Protein AF-A0A847G402-F1 (afdb_monomer_lite)

Secondary structure (DSSP, 8-state):
--STTTTPPPGGGGGGGTS----SSGGG-----HHHHHHHHHHHHH-TT-HHHHHHHHHHHHHHHHHTGGGSTTHHHHTTSTTGGG---GGGHHHHHHHHHHHHHHHHHHHHHHS-GGGHHHHHHHHHHHHHHHHHHHHHHHHH-GGGHHHHHHHHHHHHHHHHHHHHHHTTSS-HHHHHHHHHHHHHHHHHHHHHHH-----HHHHS-TTHHHHHHHHTT-SSSEEEESS--S-HHHHHHTT-EES-EE-SS--HHHHHHHHHHHT----S--SEES--SSS-HHHHTTT----HHHHHTTTEEEEEESS----TTEEEEEEETTEEEEEETT---SEEEESSTT---S--EE-S-EEE-SSEEEEEEEEEEEEEEEEE--TTEEEEETTEEEPEEEETTTEEEEEEEEEEEEEEEEE--HHHHHHHHHHHHHHHHHHHHHS-TTTHHHHHHHHHHHHHHHHHHHHHHHH--SSEEE-S-SS-HHHHHHHHHHHHHHHTT--SB--TT--S----BS-SHHHHHHHTT--SSSHHHHHHHHHHHHHHHHHHHHHHHHHHHHTTT---HHHHHHHHHHHHH---SHHHHHHHSPP-SS----HHHH-TTT-SHHHHHH-HHHHHHHHHHHHHHHHHHHHHTT---HHHHHHHHHHHHHHHHH-HHHHHHHHHHHHHHHHHHHHHSGGGTTT-HHHHHHHHHHHHHHHHHHHHHHHHHHHH-HHHHHHHHH---PPPPHHHHHHHHHHHHHHHHHHHHHHHHTT-GGGGHHHHHHHHHHHHTTSSSTTGGGGGTTHHHHHHHHHHHHHHH---HHHHHHHHHHHHHTTHHHHHHHHHHHHHTTS--TTTEEEHHHHHHHHHHHHHS-TT-EEE--HHHHHHGGGTSS-EESS-STTTSTTHHHHHHHHHHHHSTT--HHHHHHHHHHHTEEEEEE-HHHHTT--TT----SSEEEEEE-SS-EEEEEPTTS--

pLDDT: mean 87.65, std 8.85, range [32.0, 98.06]

Structure (mmCIF, N/CA/C/O backbone):
data_AF-A0A847G402-F1
#
_entry.id   AF-A0A847G402-F1
#
loop_
_atom_site.group_PDB
_atom_site.id
_atom_site.type_symbol
_atom_site.label_atom_id
_atom_site.label_alt_id
_atom_site.label_comp_id
_atom_site.label_asym_id
_atom_site.label_entity_id
_atom_site.label_seq_id
_atom_site.pdbx_PDB_ins_code
_atom_site.Cartn_x
_atom_site.Cartn_y
_atom_site.Cartn_z
_atom_site.occupancy
_atom_site.B_iso_or_equiv
_atom_site.auth_seq_id
_atom_site.auth_comp_id
_atom_site.auth_asym_id
_atom_site.auth_atom_id
_atom_site.pdbx_PDB_model_num
ATOM 1 N N . ALA A 1 1 ? -19.407 -28.707 -26.448 1.00 44.25 1 ALA A N 1
ATOM 2 C CA . ALA A 1 1 ? -20.026 -29.651 -25.492 1.00 44.25 1 ALA A CA 1
ATOM 3 C C . ALA A 1 1 ? -19.047 -30.696 -24.950 1.00 44.25 1 ALA A C 1
ATOM 5 O O . ALA A 1 1 ? -19.172 -30.988 -23.779 1.00 44.25 1 ALA A O 1
ATOM 6 N N . LYS A 1 2 ? -18.091 -31.251 -25.727 1.00 52.69 2 LYS A N 1
ATOM 7 C CA . LYS A 1 2 ? -17.103 -32.219 -25.188 1.00 52.69 2 LYS A CA 1
ATOM 8 C C . LYS A 1 2 ? -16.140 -31.628 -24.139 1.00 52.69 2 LYS A C 1
ATOM 10 O O . LYS A 1 2 ? -15.782 -32.338 -23.212 1.00 52.69 2 LYS A O 1
ATOM 15 N N . ASP A 1 3 ? -15.766 -30.349 -24.250 1.00 63.72 3 ASP A N 1
ATOM 16 C CA . ASP A 1 3 ? -14.927 -29.686 -23.233 1.00 63.72 3 ASP A CA 1
ATOM 17 C C . ASP A 1 3 ? -15.704 -29.225 -21.997 1.00 63.72 3 ASP A C 1
ATOM 19 O O . ASP A 1 3 ? -15.186 -29.236 -20.884 1.00 63.72 3 ASP A O 1
ATOM 23 N N . SER A 1 4 ? -16.955 -28.809 -22.182 1.00 67.94 4 SER A N 1
ATOM 24 C CA . SER A 1 4 ? -17.867 -28.452 -21.100 1.00 67.94 4 SER A CA 1
ATOM 25 C C . SER A 1 4 ? -18.228 -29.748 -20.364 1.00 67.94 4 SER A C 1
ATOM 27 O O . SER A 1 4 ? -18.902 -30.586 -20.949 1.00 67.94 4 SER A O 1
ATOM 29 N N . LEU A 1 5 ? -17.799 -29.924 -19.110 1.00 84.38 5 LEU A N 1
ATOM 30 C CA . LEU A 1 5 ? -17.843 -31.181 -18.329 1.00 84.38 5 LEU A CA 1
ATOM 31 C C . LEU A 1 5 ? -16.607 -32.102 -18.442 1.00 84.38 5 LEU A C 1
ATOM 33 O O . LEU A 1 5 ? -16.636 -33.221 -17.919 1.00 84.38 5 LEU A O 1
ATOM 37 N N . TYR A 1 6 ? -15.503 -31.645 -19.040 1.00 83.50 6 TYR A N 1
ATOM 38 C CA . TYR A 1 6 ? -14.222 -32.360 -18.982 1.00 83.50 6 TYR A CA 1
ATOM 39 C C . TYR A 1 6 ? -13.774 -32.590 -17.524 1.00 83.50 6 TYR A C 1
ATOM 41 O O . TYR A 1 6 ? -14.014 -31.758 -16.650 1.00 83.50 6 TYR A O 1
ATOM 49 N N . LEU A 1 7 ? -13.134 -33.734 -17.246 1.00 86.94 7 LEU A N 1
ATOM 50 C CA . LEU A 1 7 ? -12.736 -34.154 -15.890 1.00 86.94 7 LEU A CA 1
ATOM 51 C C . LEU A 1 7 ? -13.892 -34.166 -14.872 1.00 86.94 7 LEU A C 1
ATOM 53 O O . LEU A 1 7 ? -13.691 -33.879 -13.692 1.00 86.94 7 LEU A O 1
ATOM 57 N N . SER A 1 8 ? -15.099 -34.535 -15.311 1.00 91.75 8 SER A N 1
ATOM 58 C CA . SER A 1 8 ? -16.213 -34.869 -14.413 1.00 91.75 8 SER A CA 1
ATOM 59 C C . SER A 1 8 ? -15.773 -35.873 -13.345 1.00 91.75 8 SER A C 1
ATOM 61 O O . SER A 1 8 ? -15.048 -36.816 -13.656 1.00 91.75 8 SER A O 1
ATOM 63 N N . LEU A 1 9 ? -16.207 -35.685 -12.095 1.00 91.62 9 LEU A N 1
ATOM 64 C CA . LEU A 1 9 ? -15.838 -36.567 -10.991 1.00 91.62 9 LEU A CA 1
ATOM 65 C C . LEU A 1 9 ? -16.437 -37.965 -11.226 1.00 91.62 9 LEU A C 1
ATOM 67 O O . LEU A 1 9 ? -17.665 -38.105 -11.223 1.00 91.62 9 LEU A O 1
ATOM 71 N N . PRO A 1 10 ? -15.613 -39.013 -11.393 1.00 91.56 10 PRO A N 1
ATOM 72 C CA . PRO A 1 10 ? -16.120 -40.367 -11.537 1.00 91.56 10 PRO A CA 1
ATOM 73 C C . PRO A 1 10 ? -16.803 -40.817 -10.236 1.00 91.56 10 PRO A C 1
ATOM 75 O O . PRO A 1 10 ? -16.238 -40.598 -9.162 1.00 91.56 10 PRO A O 1
ATOM 78 N N . PRO A 1 11 ? -17.951 -41.520 -10.282 1.00 90.75 11 PRO A N 1
ATOM 79 C CA . PRO A 1 11 ? -18.637 -41.981 -9.071 1.00 90.75 11 PRO A CA 1
ATOM 80 C C . PRO A 1 11 ? -17.763 -42.835 -8.141 1.00 90.75 11 PRO A C 1
ATOM 82 O O . PRO A 1 11 ? -17.925 -42.784 -6.926 1.00 90.75 11 PRO A O 1
ATOM 85 N N . VAL A 1 12 ? -16.793 -43.578 -8.688 1.00 86.31 12 VAL A N 1
ATOM 86 C CA . VAL A 1 12 ? -15.831 -44.350 -7.884 1.00 86.31 12 VAL A CA 1
ATOM 87 C C . VAL A 1 12 ? -14.974 -43.455 -6.981 1.00 86.31 12 VAL A C 1
ATOM 89 O O . VAL A 1 12 ? -14.647 -43.858 -5.874 1.00 86.31 12 VAL A O 1
ATOM 92 N N . GLN A 1 13 ? -14.684 -42.212 -7.384 1.00 88.00 13 GLN A N 1
ATOM 93 C CA . GLN A 1 13 ? -13.901 -41.270 -6.575 1.00 88.00 13 GLN A CA 1
ATOM 94 C C . GLN A 1 13 ? -14.666 -40.759 -5.343 1.00 88.00 13 GLN A C 1
ATOM 96 O O . GLN A 1 13 ? -14.062 -40.153 -4.463 1.00 88.00 13 GLN A O 1
ATOM 101 N N . LEU A 1 14 ? -15.968 -41.053 -5.205 1.00 87.56 14 LEU A N 1
ATOM 102 C CA . LEU A 1 14 ? -16.725 -40.765 -3.980 1.00 87.56 14 LEU A CA 1
ATOM 103 C C . LEU A 1 14 ? -16.216 -41.552 -2.769 1.00 87.56 14 LEU A C 1
ATOM 105 O O . LEU A 1 14 ? -16.389 -41.098 -1.637 1.00 87.56 14 LEU A O 1
ATOM 109 N N . THR A 1 15 ? -15.529 -42.681 -2.982 1.00 83.38 15 THR A N 1
ATOM 110 C CA . THR A 1 15 ? -14.813 -43.372 -1.897 1.00 83.38 15 THR A CA 1
ATOM 111 C C . THR A 1 15 ? -13.717 -42.494 -1.288 1.00 83.38 15 THR A C 1
ATOM 113 O O . THR A 1 15 ? -13.354 -42.705 -0.132 1.00 83.38 15 THR A O 1
ATOM 116 N N . GLY A 1 16 ? -13.257 -41.477 -2.031 1.00 84.25 16 GLY A N 1
ATOM 117 C CA . GLY A 1 16 ? -12.351 -40.415 -1.596 1.00 84.25 16 GLY A CA 1
ATOM 118 C C . GLY A 1 16 ? -12.737 -39.789 -0.259 1.00 84.25 16 GLY A C 1
ATOM 119 O O . GLY A 1 16 ? -11.865 -39.504 0.555 1.00 84.25 16 GLY A O 1
ATOM 120 N N . LEU A 1 17 ? -14.045 -39.659 0.010 1.00 85.88 17 LEU A N 1
ATOM 121 C CA . LEU A 1 17 ? -14.584 -39.055 1.237 1.00 85.88 17 LEU A CA 1
ATOM 122 C C . LEU A 1 17 ? -14.123 -39.761 2.516 1.00 85.88 17 LEU A C 1
ATOM 124 O O . LEU A 1 17 ? -14.142 -39.172 3.596 1.00 85.88 17 LEU A O 1
ATOM 128 N N . VAL A 1 18 ? -13.760 -41.035 2.390 1.00 84.12 18 VAL A N 1
ATOM 129 C CA . VAL A 1 18 ? -13.447 -41.933 3.500 1.00 84.12 18 VAL A CA 1
ATOM 130 C C . VAL A 1 18 ? -12.043 -42.519 3.365 1.00 84.12 18 VAL A C 1
ATOM 132 O O . VAL A 1 18 ? -11.396 -42.805 4.370 1.00 84.12 18 VAL A O 1
ATOM 135 N N . ILE A 1 19 ? -11.568 -42.700 2.135 1.00 80.75 19 ILE A N 1
ATOM 136 C CA . ILE A 1 19 ? -10.242 -43.215 1.812 1.00 80.75 19 ILE A CA 1
ATOM 137 C C . ILE A 1 19 ? -9.560 -42.145 0.971 1.00 80.75 19 ILE A C 1
ATOM 139 O O . ILE A 1 19 ? -9.946 -41.994 -0.187 1.00 80.75 19 ILE A O 1
ATOM 143 N N . PRO A 1 20 ? -8.559 -41.425 1.496 1.00 74.62 20 PRO A N 1
ATOM 144 C CA . PRO A 1 20 ? -7.840 -40.447 0.697 1.00 74.62 20 PRO A CA 1
ATOM 145 C C . PRO A 1 20 ? -7.142 -41.168 -0.461 1.00 74.62 20 PRO A C 1
ATOM 147 O O . PRO A 1 20 ? -6.164 -41.890 -0.297 1.00 74.62 20 PRO A O 1
ATOM 150 N N . GLY A 1 21 ? -7.731 -41.074 -1.648 1.00 67.25 21 GLY A N 1
ATOM 151 C CA . GLY A 1 21 ? -7.204 -41.723 -2.838 1.00 67.25 21 GLY A CA 1
ATOM 152 C C . GLY A 1 21 ? -5.965 -40.997 -3.351 1.00 67.25 21 GLY A C 1
ATOM 153 O O . GLY A 1 21 ? -5.748 -39.827 -3.052 1.00 67.25 21 GLY A O 1
ATOM 154 N N . HIS A 1 22 ? -5.196 -41.677 -4.199 1.00 63.72 22 HIS A N 1
ATOM 155 C CA . HIS A 1 22 ? -4.295 -41.010 -5.134 1.00 63.72 22 HIS A CA 1
ATOM 156 C C . HIS A 1 22 ? -5.000 -41.005 -6.495 1.00 63.72 22 HIS A C 1
ATOM 158 O O . HIS A 1 22 ? -4.812 -41.944 -7.276 1.00 63.72 22 HIS A O 1
ATOM 164 N N . PRO A 1 23 ? -5.921 -40.055 -6.752 1.00 63.78 23 PRO A N 1
ATOM 165 C CA . PRO A 1 23 ? -6.570 -39.982 -8.049 1.00 63.78 23 PRO A CA 1
ATOM 166 C C . PRO A 1 23 ? -5.515 -39.768 -9.141 1.00 63.78 23 PRO A C 1
ATOM 168 O O . PRO A 1 23 ? -4.435 -39.232 -8.891 1.00 63.78 23 PRO A O 1
ATOM 171 N N . SER A 1 24 ? -5.835 -40.169 -10.369 1.00 68.19 24 SER A N 1
ATOM 172 C CA . SER A 1 24 ? -4.986 -39.932 -11.545 1.00 68.19 24 SER A CA 1
ATOM 173 C C . SER A 1 24 ? -4.852 -38.446 -11.905 1.00 68.19 24 SER A C 1
ATOM 175 O O . SER A 1 24 ? -4.074 -38.097 -12.784 1.00 68.19 24 SER A O 1
ATOM 177 N N . THR A 1 25 ? -5.619 -37.571 -11.250 1.00 80.75 25 THR A N 1
ATOM 178 C CA . THR A 1 25 ? -5.597 -36.117 -11.421 1.00 80.75 25 THR A CA 1
ATOM 179 C C . THR A 1 25 ? -5.903 -35.419 -10.099 1.00 80.75 25 THR A C 1
ATOM 181 O O . THR A 1 25 ? -6.726 -35.890 -9.311 1.00 80.75 25 THR A O 1
ATOM 184 N N . VAL A 1 26 ? -5.279 -34.263 -9.879 1.00 81.19 26 VAL A N 1
ATOM 185 C CA . VAL A 1 26 ? -5.498 -33.419 -8.694 1.00 81.19 26 VAL A CA 1
ATOM 186 C C . VAL A 1 26 ? -6.928 -32.878 -8.599 1.00 81.19 26 VAL A C 1
ATOM 188 O O . VAL A 1 26 ? -7.415 -32.608 -7.506 1.00 81.19 26 VAL A O 1
ATOM 191 N N . GLU A 1 27 ? -7.640 -32.790 -9.726 1.00 85.62 27 GLU A N 1
ATOM 192 C CA . GLU A 1 27 ? -9.016 -32.276 -9.792 1.00 85.62 27 GLU A CA 1
ATOM 193 C C . GLU A 1 27 ? -10.037 -33.197 -9.089 1.00 85.62 27 GLU A C 1
ATOM 195 O O . GLU A 1 27 ? -11.156 -32.775 -8.806 1.00 85.62 27 GLU A O 1
ATOM 200 N N . TRP A 1 28 ? -9.682 -34.456 -8.796 1.00 88.06 28 TRP A N 1
ATOM 201 C CA . TRP A 1 28 ? -10.575 -35.442 -8.161 1.00 88.06 28 TRP A CA 1
ATOM 202 C C . TRP A 1 28 ? -10.275 -35.696 -6.681 1.00 88.06 28 TRP A C 1
ATOM 204 O O . TRP A 1 28 ? -10.814 -36.636 -6.095 1.00 88.06 28 TRP A O 1
ATOM 214 N N . ILE A 1 29 ? -9.414 -34.890 -6.059 1.00 84.31 29 ILE A N 1
ATOM 215 C CA . ILE A 1 29 ? -9.078 -35.052 -4.643 1.00 84.31 29 ILE A CA 1
ATOM 216 C C . ILE A 1 29 ? -10.290 -34.657 -3.789 1.00 84.31 29 ILE A C 1
ATOM 218 O O . ILE A 1 29 ? -10.646 -33.487 -3.673 1.00 84.31 29 ILE A O 1
ATOM 222 N N . LEU A 1 30 ? -10.924 -35.662 -3.183 1.00 84.62 30 LEU A N 1
ATOM 223 C CA . LEU A 1 30 ? -12.151 -35.538 -2.399 1.00 84.62 30 LEU A CA 1
ATOM 224 C C . LEU A 1 30 ? -11.930 -36.073 -0.978 1.00 84.62 30 LEU A C 1
ATOM 226 O O . LEU A 1 30 ? -12.589 -37.017 -0.578 1.00 84.62 30 LEU A O 1
ATOM 230 N N . TYR A 1 31 ? -11.005 -35.507 -0.199 1.00 88.56 31 TYR A N 1
ATOM 231 C CA . TYR A 1 31 ? -10.828 -35.894 1.208 1.00 88.56 31 TYR A CA 1
ATOM 232 C C . TYR A 1 31 ? -10.981 -34.683 2.139 1.00 88.56 31 TYR A C 1
ATOM 234 O O . TYR A 1 31 ? -10.050 -33.895 2.272 1.00 88.56 31 TYR A O 1
ATOM 242 N N . PRO A 1 32 ? -12.142 -34.504 2.799 1.00 87.50 32 PRO A N 1
ATOM 243 C CA . PRO A 1 32 ? -12.364 -33.376 3.709 1.00 87.50 32 PRO A CA 1
ATOM 244 C C . PRO A 1 32 ? -11.693 -33.556 5.086 1.00 87.50 32 PRO A C 1
ATOM 246 O O . PRO A 1 32 ? -11.794 -32.663 5.928 1.00 87.50 32 PRO A O 1
ATOM 249 N N . GLY A 1 33 ? -11.057 -34.706 5.339 1.00 88.88 33 GLY A N 1
ATOM 250 C CA . GLY A 1 33 ? -10.557 -35.124 6.650 1.00 88.88 33 GLY A CA 1
ATOM 251 C C . GLY A 1 33 ? -11.586 -35.935 7.442 1.00 88.88 33 GLY A C 1
ATOM 252 O O . GLY A 1 33 ? -12.792 -35.651 7.417 1.00 88.88 33 GLY A O 1
ATOM 253 N N . ALA A 1 34 ? -11.103 -36.926 8.193 1.00 85.06 34 ALA A N 1
ATOM 254 C CA . ALA A 1 34 ? -11.908 -37.837 9.003 1.00 85.06 34 ALA A CA 1
ATOM 255 C C . ALA A 1 34 ? -12.825 -37.080 9.969 1.00 85.06 34 ALA A C 1
ATOM 257 O O . ALA A 1 34 ? -14.015 -37.369 10.114 1.00 85.06 34 ALA A O 1
ATOM 258 N N . PHE A 1 35 ? -12.268 -36.047 10.597 1.00 84.62 35 PHE A N 1
ATOM 259 C CA . PHE A 1 35 ? -12.968 -35.199 11.549 1.00 84.62 35 PHE A CA 1
ATOM 260 C C . PHE A 1 35 ? -14.117 -34.403 10.921 1.00 84.62 35 PHE A C 1
ATOM 262 O O . PHE A 1 35 ? -15.246 -34.442 11.423 1.00 84.62 35 PHE A O 1
ATOM 269 N N . CYS A 1 36 ? -13.842 -33.687 9.827 1.00 88.06 36 CYS A N 1
ATOM 270 C CA . CYS A 1 36 ? -14.841 -32.858 9.163 1.00 88.06 36 CYS A CA 1
ATOM 271 C C . CYS A 1 36 ? -15.984 -33.717 8.630 1.00 88.06 36 CYS A C 1
ATOM 273 O O . CYS A 1 36 ? -17.145 -33.367 8.843 1.00 88.06 36 CYS A O 1
ATOM 275 N N . PHE A 1 37 ? -15.671 -34.860 8.012 1.00 88.94 37 PHE A N 1
ATOM 276 C CA . PHE A 1 37 ? -16.690 -35.773 7.504 1.00 88.94 37 PHE A CA 1
ATOM 277 C C . PHE A 1 37 ? -17.555 -36.348 8.628 1.00 88.94 37 PHE A C 1
ATOM 279 O O . PHE A 1 37 ? -18.783 -36.266 8.563 1.00 88.94 37 PHE A O 1
ATOM 286 N N . LEU A 1 38 ? -16.929 -36.883 9.685 1.00 86.19 38 LEU A N 1
ATOM 287 C CA . LEU A 1 38 ? -17.636 -37.476 10.819 1.00 86.19 38 LEU A CA 1
ATOM 288 C C . LEU A 1 38 ? -18.612 -36.473 11.445 1.00 86.19 38 LEU A C 1
ATOM 290 O O . LEU A 1 38 ? -19.796 -36.769 11.598 1.00 86.19 38 LEU A O 1
ATOM 294 N N . LEU A 1 39 ? -18.147 -35.264 11.769 1.00 85.94 39 LEU A N 1
ATOM 295 C CA . LEU A 1 39 ? -19.005 -34.240 12.363 1.00 85.94 39 LEU A CA 1
ATOM 296 C C . LEU A 1 39 ? -20.072 -33.714 11.398 1.00 85.94 39 LEU A C 1
ATOM 298 O O . LEU A 1 39 ? -21.203 -33.481 11.828 1.00 85.94 39 LEU A O 1
ATOM 302 N N . ALA A 1 40 ? -19.753 -33.534 10.114 1.00 88.69 40 ALA A N 1
ATOM 303 C CA . ALA A 1 40 ? -20.740 -33.115 9.124 1.00 88.69 40 ALA A CA 1
ATOM 304 C C . ALA A 1 40 ? -21.863 -34.155 8.997 1.00 88.69 40 ALA A C 1
ATOM 306 O O . ALA A 1 40 ? -23.039 -33.792 9.024 1.00 88.69 40 ALA A O 1
ATOM 307 N N . PHE A 1 41 ? -21.535 -35.446 8.969 1.00 85.19 41 PHE A N 1
ATOM 308 C CA . PHE A 1 41 ? -22.535 -36.510 8.917 1.00 85.19 41 PHE A CA 1
ATOM 309 C C . PHE A 1 41 ? -23.397 -36.562 10.189 1.00 85.19 41 PHE A C 1
ATOM 311 O O . PHE A 1 41 ? -24.628 -36.625 10.116 1.00 85.19 41 PHE A O 1
ATOM 318 N N . LEU A 1 42 ? -22.772 -36.456 11.367 1.00 79.75 42 LEU A N 1
ATOM 319 C CA . LEU A 1 42 ? -23.489 -36.389 12.646 1.00 79.75 42 LEU A CA 1
ATOM 320 C C . LEU A 1 42 ? -24.406 -35.158 12.714 1.00 79.75 42 LEU A C 1
ATOM 322 O O . LEU A 1 42 ? -25.511 -35.221 13.251 1.00 79.75 42 LEU A O 1
ATOM 326 N N . SER A 1 43 ? -24.002 -34.033 12.127 1.00 80.12 43 SER A N 1
ATOM 327 C CA . SER A 1 43 ? -24.810 -32.815 12.154 1.00 80.12 43 SER A CA 1
ATOM 328 C C . SER A 1 43 ? -26.192 -33.010 11.508 1.00 80.12 43 SER A C 1
ATOM 330 O O . SER A 1 43 ? -27.197 -32.580 12.083 1.00 80.12 43 SER A O 1
ATOM 332 N N . ILE A 1 44 ? -26.265 -33.741 10.386 1.00 76.50 44 ILE A N 1
ATOM 333 C CA . ILE A 1 44 ? -27.502 -34.036 9.640 1.00 76.50 44 ILE A CA 1
ATOM 334 C C . ILE A 1 44 ? -28.472 -34.872 10.482 1.00 76.50 44 ILE A C 1
ATOM 336 O O . ILE A 1 44 ? -29.689 -34.662 10.444 1.00 76.50 44 ILE A O 1
ATOM 340 N N . THR A 1 45 ? -27.960 -35.823 11.263 1.00 69.94 45 THR A N 1
ATOM 341 C CA . THR A 1 45 ? -28.801 -36.720 12.063 1.00 69.94 45 THR A CA 1
ATOM 342 C C . THR A 1 45 ? -29.330 -36.031 13.322 1.00 69.94 45 THR A C 1
ATOM 344 O O . THR A 1 45 ? -30.505 -36.202 13.651 1.00 69.94 45 THR A O 1
ATOM 347 N N . PHE A 1 46 ? -28.527 -35.181 13.973 1.00 66.88 46 PHE A N 1
ATOM 348 C CA . PHE A 1 46 ? -28.877 -34.561 15.260 1.00 66.88 46 PHE A CA 1
ATOM 349 C C . PHE A 1 46 ? -29.594 -33.219 15.168 1.00 66.88 46 PHE A C 1
ATOM 351 O O . PHE A 1 46 ? -30.376 -32.866 16.055 1.00 66.88 46 PHE A O 1
ATOM 358 N N . PHE A 1 47 ? -29.346 -32.444 14.116 1.00 69.31 47 PHE A N 1
ATOM 359 C CA . PHE A 1 47 ? -29.709 -31.029 14.089 1.00 69.31 47 PHE A CA 1
ATOM 360 C C . PHE A 1 47 ? -30.648 -30.664 12.941 1.00 69.31 47 PHE A C 1
ATOM 362 O O . PHE A 1 47 ? -30.648 -29.525 12.481 1.00 69.31 47 PHE A O 1
ATOM 369 N N . ARG A 1 48 ? -31.543 -31.593 12.574 1.00 67.94 48 ARG A N 1
ATOM 370 C CA . ARG A 1 48 ? -32.545 -31.472 11.492 1.00 67.94 48 ARG A CA 1
ATOM 371 C C . ARG A 1 48 ? -33.444 -30.228 11.538 1.00 67.94 48 ARG A C 1
ATOM 373 O O . ARG A 1 48 ? -34.108 -29.934 10.556 1.00 67.94 48 ARG A O 1
ATOM 380 N N . LYS A 1 49 ? -33.511 -29.496 12.655 1.00 74.62 49 LYS A N 1
ATOM 381 C CA . LYS A 1 49 ? -34.281 -28.240 12.766 1.00 74.62 49 LYS A CA 1
ATOM 382 C C . LYS A 1 49 ? -33.444 -26.972 12.527 1.00 74.62 49 LYS A C 1
ATOM 384 O O . LYS A 1 49 ? -33.996 -25.877 12.571 1.00 74.62 49 LYS A O 1
ATOM 389 N N . ASN A 1 50 ? -32.129 -27.083 12.311 1.00 78.94 50 ASN A N 1
ATOM 390 C CA . ASN A 1 50 ? -31.266 -25.926 12.068 1.00 78.94 50 ASN A CA 1
ATOM 391 C C . ASN A 1 50 ? -31.325 -25.489 10.595 1.00 78.94 50 ASN A C 1
ATOM 393 O O . ASN A 1 50 ? -30.963 -26.264 9.714 1.00 78.94 50 ASN A O 1
ATOM 397 N N . ARG A 1 51 ? -31.740 -24.243 10.339 1.00 84.62 51 ARG A N 1
ATOM 398 C CA . ARG A 1 51 ? -31.815 -23.674 8.984 1.00 84.62 51 ARG A CA 1
ATOM 399 C C . ARG A 1 51 ? -30.441 -23.560 8.323 1.00 84.62 51 ARG A C 1
ATOM 401 O O . ARG A 1 51 ? -30.323 -23.900 7.152 1.00 84.62 51 ARG A O 1
ATOM 408 N N . ASP A 1 52 ? -29.412 -23.183 9.081 1.00 82.75 52 ASP A N 1
ATOM 409 C CA . ASP A 1 52 ? -28.049 -23.034 8.549 1.00 82.75 52 ASP A CA 1
ATOM 410 C C . ASP A 1 52 ? -27.493 -24.377 8.070 1.00 82.75 52 ASP A C 1
ATOM 412 O O . ASP A 1 52 ? -26.847 -24.471 7.032 1.00 82.75 52 ASP A O 1
ATOM 416 N N . LEU A 1 53 ? -27.807 -25.447 8.804 1.00 85.94 53 LEU A N 1
ATOM 417 C CA . LEU A 1 53 ? -27.396 -26.793 8.434 1.00 85.94 53 LEU A CA 1
ATOM 418 C C . LEU A 1 53 ? -28.062 -27.252 7.135 1.00 85.94 53 LEU A C 1
ATOM 420 O O . LEU A 1 53 ? -27.401 -27.854 6.293 1.00 85.94 53 LEU A O 1
ATOM 424 N N . TRP A 1 54 ? -29.358 -26.976 6.971 1.00 87.19 54 TRP A N 1
ATOM 425 C CA . TRP A 1 54 ? -30.079 -27.293 5.738 1.00 87.19 54 TRP A CA 1
ATOM 426 C C . TRP A 1 54 ? -29.529 -26.531 4.543 1.00 87.19 54 TRP A C 1
ATOM 428 O O . TRP A 1 54 ? -29.374 -27.122 3.479 1.00 87.19 54 TRP A O 1
ATOM 438 N N . PHE A 1 55 ? -29.192 -25.255 4.733 1.00 91.19 55 PHE A N 1
ATOM 439 C CA . PHE A 1 55 ? -28.535 -24.459 3.708 1.00 91.19 55 PHE A CA 1
ATOM 440 C C . PHE A 1 55 ? -27.220 -25.113 3.265 1.00 91.19 55 PHE A C 1
ATOM 442 O O . PHE A 1 55 ? -27.069 -25.427 2.088 1.00 91.19 55 PHE A O 1
ATOM 449 N N . TRP A 1 56 ? -26.309 -25.416 4.196 1.00 93.25 56 TRP A N 1
ATOM 450 C CA . TRP A 1 56 ? -25.026 -26.038 3.847 1.00 93.25 56 TRP A CA 1
ATOM 451 C C . TRP A 1 56 ? -25.168 -27.464 3.309 1.00 93.25 56 TRP A C 1
ATOM 453 O O . TRP A 1 56 ? -24.423 -27.844 2.414 1.00 93.25 56 TRP A O 1
ATOM 463 N N . SER A 1 57 ? -26.157 -28.231 3.772 1.00 91.69 57 SER A N 1
ATOM 464 C CA . SER A 1 57 ? -26.455 -29.562 3.223 1.00 91.69 57 SER A CA 1
ATOM 465 C C . SER A 1 57 ? -26.957 -29.479 1.779 1.00 91.69 57 SER A C 1
ATOM 467 O O . SER A 1 57 ? -26.572 -30.296 0.946 1.00 91.69 57 SER A O 1
ATOM 469 N N . LEU A 1 58 ? -27.792 -28.481 1.465 1.00 93.44 58 LEU A N 1
ATOM 470 C CA . LEU A 1 58 ? -28.246 -28.219 0.102 1.00 93.44 58 LEU A CA 1
ATOM 471 C C . LEU A 1 58 ? -27.078 -27.779 -0.786 1.00 93.44 58 LEU A C 1
ATOM 473 O O . LEU A 1 58 ? -26.945 -28.290 -1.892 1.00 93.44 58 LEU A O 1
ATOM 477 N N . VAL A 1 59 ? -26.209 -26.889 -0.294 1.00 94.50 59 VAL A N 1
ATOM 478 C CA . VAL A 1 59 ? -24.987 -26.482 -1.008 1.00 94.50 59 VAL A CA 1
ATOM 479 C C . VAL A 1 59 ? -24.097 -27.695 -1.283 1.00 94.50 59 VAL A C 1
ATOM 481 O O . VAL A 1 59 ? -23.729 -27.914 -2.432 1.00 94.50 59 VAL A O 1
ATOM 484 N N . ALA A 1 60 ? -23.820 -28.527 -0.274 1.00 94.00 60 ALA A N 1
ATOM 485 C CA . ALA A 1 60 ? -23.046 -29.758 -0.430 1.00 94.00 60 ALA A CA 1
ATOM 486 C C . ALA A 1 60 ? -23.648 -30.672 -1.510 1.00 94.00 60 ALA A C 1
ATOM 488 O O . ALA A 1 60 ? -22.941 -31.117 -2.411 1.00 94.00 60 ALA A O 1
ATOM 489 N N . LEU A 1 61 ? -24.963 -30.904 -1.465 1.00 94.19 61 LEU A N 1
ATOM 490 C CA . LEU A 1 61 ? -25.657 -31.731 -2.449 1.00 94.19 61 LEU A CA 1
ATOM 491 C C . LEU A 1 61 ? -25.553 -31.150 -3.866 1.00 94.19 61 LEU A C 1
ATOM 493 O O . LEU A 1 61 ? -25.212 -31.876 -4.795 1.00 94.19 61 LEU A O 1
ATOM 497 N N . LEU A 1 62 ? -25.817 -29.854 -4.041 1.00 94.56 62 LEU A N 1
ATOM 498 C CA . LEU A 1 62 ? -25.747 -29.196 -5.347 1.00 94.56 62 LEU A CA 1
ATOM 499 C C . LEU A 1 62 ? -24.321 -29.210 -5.910 1.00 94.56 62 LEU A C 1
ATOM 501 O O . LEU A 1 62 ? -24.135 -29.527 -7.082 1.00 94.56 62 LEU A O 1
ATOM 505 N N . CYS A 1 63 ? -23.313 -28.936 -5.080 1.00 94.62 63 CYS A N 1
ATOM 506 C CA . CYS A 1 63 ? -21.908 -28.980 -5.477 1.00 94.62 63 CYS A CA 1
ATOM 507 C C . CYS A 1 63 ? -21.450 -30.397 -5.833 1.00 94.62 63 CYS A C 1
ATOM 509 O O . CYS A 1 63 ? -20.700 -30.559 -6.791 1.00 94.62 63 CYS A O 1
ATOM 511 N N . LEU A 1 64 ? -21.922 -31.419 -5.114 1.00 94.06 64 LEU A N 1
ATOM 512 C CA . LEU A 1 64 ? -21.647 -32.819 -5.432 1.00 94.06 64 LEU A CA 1
ATOM 513 C C . LEU A 1 64 ? -22.291 -33.235 -6.761 1.00 94.06 64 LEU A C 1
ATOM 515 O O . LEU A 1 64 ? -21.630 -33.829 -7.610 1.00 94.06 64 LEU A O 1
ATOM 519 N N . LEU A 1 65 ? -23.569 -32.897 -6.964 1.00 93.81 65 LEU A N 1
ATOM 520 C CA . LEU A 1 65 ? -24.289 -33.189 -8.208 1.00 93.81 65 LEU A CA 1
ATOM 521 C C . LEU A 1 65 ? -23.680 -32.449 -9.403 1.00 93.81 65 LEU A C 1
ATOM 523 O O . LEU A 1 65 ? -23.625 -32.999 -10.502 1.00 93.81 65 LEU A O 1
ATOM 527 N N . TRP A 1 66 ? -23.181 -31.230 -9.194 1.00 93.31 66 TRP A N 1
ATOM 528 C CA . TRP A 1 66 ? -22.389 -30.523 -10.194 1.00 93.31 66 TRP A CA 1
ATOM 529 C C . TRP A 1 66 ? -21.050 -31.223 -10.448 1.00 93.31 66 TRP A C 1
ATOM 531 O O . TRP A 1 66 ? -20.721 -31.481 -11.600 1.00 93.31 66 TRP A O 1
ATOM 541 N N . ALA A 1 67 ? -20.313 -31.602 -9.398 1.00 93.81 67 ALA A N 1
ATOM 542 C CA . ALA A 1 67 ? -18.997 -32.233 -9.511 1.00 93.81 67 ALA A CA 1
ATOM 543 C C . ALA A 1 67 ? -19.010 -33.544 -10.300 1.00 93.81 67 ALA A C 1
ATOM 545 O O . ALA A 1 67 ? -18.098 -33.790 -11.088 1.00 93.81 67 ALA A O 1
ATOM 546 N N . LEU A 1 68 ? -20.070 -34.340 -10.149 1.00 94.25 68 LEU A N 1
ATOM 547 C CA . LEU A 1 68 ? -20.300 -35.559 -10.930 1.00 94.25 68 LEU A CA 1
ATOM 548 C C . LEU A 1 68 ? -20.460 -35.294 -12.440 1.00 94.25 68 LEU A C 1
ATOM 550 O O . LEU A 1 68 ? -20.332 -36.226 -13.234 1.00 94.25 68 LEU A O 1
ATOM 554 N N . GLY A 1 69 ? -20.707 -34.042 -12.841 1.00 92.38 69 GLY A N 1
ATOM 555 C CA . GLY A 1 69 ? -20.615 -33.563 -14.216 1.00 92.38 69 GLY A CA 1
ATOM 556 C C . GLY A 1 69 ? -21.457 -34.382 -15.190 1.00 92.38 69 GLY A C 1
ATOM 557 O O . GLY A 1 69 ? -22.678 -34.444 -15.043 1.00 92.38 69 GLY A O 1
ATOM 558 N N . GLU A 1 70 ? -20.823 -35.018 -16.174 1.00 91.62 70 GLU A N 1
ATOM 559 C CA . GLU A 1 70 ? -21.490 -35.816 -17.212 1.00 91.62 70 GLU A CA 1
ATOM 560 C C . GLU A 1 70 ? -22.282 -37.019 -16.679 1.00 91.62 70 GLU A C 1
ATOM 562 O O . GLU A 1 70 ? -23.212 -37.479 -17.349 1.00 91.62 70 GLU A O 1
ATOM 567 N N . ASN A 1 71 ? -21.960 -37.485 -15.466 1.00 91.94 71 ASN A N 1
ATOM 568 C CA . ASN A 1 71 ? -22.660 -38.581 -14.796 1.00 91.94 71 ASN A CA 1
ATOM 569 C C . ASN A 1 71 ? -24.053 -38.169 -14.286 1.00 91.94 71 ASN A C 1
ATOM 571 O O . ASN A 1 71 ? -24.823 -39.028 -13.858 1.00 91.94 71 ASN A O 1
ATOM 575 N N . VAL A 1 72 ? -24.404 -36.875 -14.334 1.00 92.75 72 VAL A N 1
ATOM 576 C CA . VAL A 1 72 ? -25.737 -36.379 -13.969 1.00 92.75 72 VAL A CA 1
ATOM 577 C C . VAL A 1 72 ? -26.414 -35.742 -15.177 1.00 92.75 72 VAL A C 1
ATOM 579 O O . VAL A 1 72 ? -25.972 -34.721 -15.704 1.00 92.75 72 VAL A O 1
ATOM 582 N N . ALA A 1 73 ? -27.533 -36.333 -15.604 1.00 89.06 73 ALA A N 1
ATOM 583 C CA . ALA A 1 73 ? -28.188 -36.016 -16.874 1.00 89.06 73 ALA A CA 1
ATOM 584 C C . ALA A 1 73 ? -28.498 -34.519 -17.070 1.00 89.06 73 ALA A C 1
ATOM 586 O O . ALA A 1 73 ? -28.291 -33.987 -18.158 1.00 89.06 73 ALA A O 1
ATOM 587 N N . TRP A 1 74 ? -28.936 -33.819 -16.019 1.00 88.81 74 TRP A N 1
ATOM 588 C CA . TRP A 1 74 ? -29.321 -32.406 -16.097 1.00 88.81 74 TRP A CA 1
ATOM 589 C C . TRP A 1 74 ? -28.150 -31.431 -16.312 1.00 88.81 74 TRP A C 1
ATOM 591 O O . TRP A 1 74 ? -28.370 -30.313 -16.775 1.00 88.81 74 TRP A O 1
ATOM 601 N N . ASN A 1 75 ? -26.900 -31.842 -16.054 1.00 90.06 75 ASN A N 1
ATOM 602 C CA . ASN A 1 75 ? -25.734 -30.968 -16.169 1.00 90.06 75 ASN A CA 1
ATOM 603 C C . ASN A 1 75 ? -25.460 -30.675 -17.641 1.00 90.06 75 ASN A C 1
ATOM 605 O O . ASN A 1 75 ? -25.067 -29.563 -17.971 1.00 90.06 75 ASN A O 1
ATOM 609 N N . LYS A 1 76 ? -25.768 -31.635 -18.528 1.00 87.38 76 LYS A N 1
ATOM 610 C CA . LYS A 1 76 ? -25.717 -31.469 -19.987 1.00 87.38 76 LYS A CA 1
ATOM 611 C C . LYS A 1 76 ? -26.655 -30.365 -20.479 1.00 87.38 76 LYS A C 1
ATOM 613 O O . LYS A 1 76 ? -26.329 -29.691 -21.447 1.00 87.38 76 LYS A O 1
ATOM 618 N N . THR A 1 77 ? -27.782 -30.155 -19.799 1.00 88.25 77 THR A N 1
ATOM 619 C CA . THR A 1 77 ? -28.705 -29.047 -20.080 1.00 88.25 77 THR A CA 1
ATOM 620 C C . THR A 1 77 ? -28.226 -27.750 -19.430 1.00 88.25 77 THR A C 1
ATOM 622 O O . THR A 1 77 ? -28.281 -26.697 -20.047 1.00 88.25 77 THR A O 1
ATOM 625 N N . LEU A 1 78 ? -27.707 -27.795 -18.199 1.00 86.19 78 LEU A N 1
ATOM 626 C CA . LEU A 1 78 ? -27.217 -26.593 -17.511 1.00 86.19 78 LEU A CA 1
ATOM 627 C C . LEU A 1 78 ? -26.061 -25.915 -18.256 1.00 86.19 78 LEU A C 1
ATOM 629 O O . LEU A 1 78 ? -26.026 -24.690 -18.332 1.00 86.19 78 LEU A O 1
ATOM 633 N N . ILE A 1 79 ? -25.156 -26.688 -18.862 1.00 88.00 79 ILE A N 1
ATOM 634 C CA . ILE A 1 79 ? -24.043 -26.139 -19.652 1.00 88.00 79 ILE A CA 1
ATOM 635 C C . ILE A 1 79 ? -24.478 -25.475 -20.963 1.00 88.00 79 ILE A C 1
ATOM 637 O O . ILE A 1 79 ? -23.637 -24.873 -21.621 1.00 88.00 79 ILE A O 1
ATOM 641 N N . THR A 1 80 ? -25.746 -25.571 -21.381 1.00 86.44 80 THR A N 1
ATOM 642 C CA . THR A 1 80 ? -26.232 -24.793 -22.533 1.00 86.44 80 THR A CA 1
ATOM 643 C C . THR A 1 80 ? -26.588 -23.361 -22.143 1.00 86.44 80 THR A C 1
ATOM 645 O O . THR A 1 80 ? -26.786 -22.524 -23.020 1.00 86.44 80 THR A O 1
ATOM 648 N N . LEU A 1 81 ? -26.688 -23.065 -20.841 1.00 86.12 81 LEU A N 1
ATOM 649 C CA . LEU A 1 81 ? -26.938 -21.715 -20.358 1.00 86.12 81 LEU A CA 1
ATOM 650 C C . LEU A 1 81 ? -25.679 -20.845 -20.523 1.00 86.12 81 LEU A C 1
ATOM 652 O O . LEU A 1 81 ? -24.565 -21.318 -20.264 1.00 86.12 81 LEU A O 1
ATOM 656 N N . PRO A 1 82 ? -25.838 -19.562 -20.906 1.00 81.62 82 PRO A N 1
ATOM 657 C CA . PRO A 1 82 ? -24.731 -18.614 -20.941 1.00 81.62 82 PRO A CA 1
ATOM 658 C C . PRO A 1 82 ? -23.993 -18.567 -19.597 1.00 81.62 82 PRO A C 1
ATOM 660 O O . PRO A 1 82 ? -24.617 -18.696 -18.544 1.00 81.62 82 PRO A O 1
ATOM 663 N N . VAL A 1 83 ? -22.675 -18.354 -19.629 1.00 80.12 83 VAL A N 1
ATOM 664 C CA . VAL A 1 83 ? -21.756 -18.342 -18.470 1.00 80.12 83 VAL A CA 1
ATOM 665 C C . VAL A 1 83 ? -21.458 -19.732 -17.906 1.00 80.12 83 VAL A C 1
ATOM 667 O O . VAL A 1 83 ? -20.289 -20.051 -17.701 1.00 80.12 83 VAL A O 1
ATOM 670 N N . LEU A 1 84 ? -22.461 -20.591 -17.699 1.00 79.88 84 LEU A N 1
ATOM 671 C CA . LEU A 1 84 ? -22.220 -21.974 -17.254 1.00 79.88 84 LEU A CA 1
ATOM 672 C C . LEU A 1 84 ? -21.493 -22.800 -18.318 1.00 79.88 84 LEU A C 1
ATOM 674 O O . LEU A 1 84 ? -20.698 -23.674 -17.982 1.00 79.88 84 LEU A O 1
ATOM 678 N N . ASN A 1 85 ? -21.700 -22.471 -19.593 1.00 77.31 85 ASN A N 1
ATOM 679 C CA . ASN A 1 85 ? -20.952 -23.033 -20.714 1.00 77.31 85 ASN A CA 1
ATOM 680 C C . ASN A 1 85 ? -19.435 -22.744 -20.669 1.00 77.31 85 ASN A C 1
ATOM 682 O O . ASN A 1 85 ? -18.680 -23.429 -21.358 1.00 77.31 85 ASN A O 1
ATOM 686 N N . LEU A 1 86 ? -18.988 -21.773 -19.858 1.00 76.56 86 LEU A N 1
ATOM 687 C CA . LEU A 1 86 ? -17.572 -21.455 -19.629 1.00 76.56 86 LEU A CA 1
ATOM 688 C C . LEU A 1 86 ? -16.931 -22.336 -18.539 1.00 76.56 86 LEU A C 1
ATOM 690 O O . LEU A 1 86 ? -15.707 -22.369 -18.414 1.00 76.56 86 LEU A O 1
ATOM 694 N N . LEU A 1 87 ? -17.726 -23.054 -17.735 1.00 81.62 87 LEU A N 1
ATOM 695 C CA . LEU A 1 87 ? -17.217 -23.927 -16.676 1.00 81.62 87 LEU A CA 1
ATOM 696 C C . LEU A 1 87 ? -16.783 -25.277 -17.258 1.00 81.62 87 LEU A C 1
ATOM 698 O O . LEU A 1 87 ? -17.604 -26.136 -17.581 1.00 81.62 87 LEU A O 1
ATOM 702 N N . ARG A 1 88 ? -15.465 -25.465 -17.376 1.00 82.25 88 ARG A N 1
ATOM 703 C CA . ARG A 1 88 ? -14.878 -26.645 -18.025 1.00 82.25 88 ARG A CA 1
ATOM 704 C C . ARG A 1 88 ? -14.805 -27.879 -17.126 1.00 82.25 88 ARG A C 1
ATOM 706 O O . ARG A 1 88 ? -15.152 -28.957 -17.585 1.00 82.25 88 ARG A O 1
ATOM 713 N N . VAL A 1 89 ? -14.375 -27.708 -15.870 1.00 89.69 89 VAL A N 1
ATOM 714 C CA . VAL A 1 89 ? -14.062 -28.803 -14.930 1.00 89.69 89 VAL A CA 1
ATOM 715 C C . VAL A 1 89 ? -15.066 -28.830 -13.775 1.00 89.69 89 VAL A C 1
ATOM 717 O O . VAL A 1 89 ? -14.894 -28.088 -12.802 1.00 89.69 89 VAL A O 1
ATOM 720 N N . PRO A 1 90 ? -16.122 -29.665 -13.832 1.00 91.56 90 PRO A N 1
ATOM 721 C CA . PRO A 1 90 ? -17.149 -29.690 -12.796 1.00 91.56 90 PRO A CA 1
ATOM 722 C C . PRO A 1 90 ? -16.613 -30.192 -11.463 1.00 91.56 90 PRO A C 1
ATOM 724 O O . PRO A 1 90 ? -17.064 -29.716 -10.423 1.00 91.56 90 PRO A O 1
ATOM 727 N N . ALA A 1 91 ? -15.620 -31.093 -11.478 1.00 92.44 91 ALA A N 1
ATOM 728 C CA . ALA A 1 91 ? -15.021 -31.667 -10.275 1.00 92.44 91 ALA A CA 1
ATOM 729 C C . ALA A 1 91 ? -14.485 -30.612 -9.293 1.00 92.44 91 ALA A C 1
ATOM 731 O O . ALA A 1 91 ? -14.509 -30.846 -8.091 1.00 92.44 91 ALA A O 1
ATOM 732 N N . ARG A 1 92 ? -14.158 -29.392 -9.746 1.00 91.00 92 ARG A N 1
ATOM 733 C CA . ARG A 1 92 ? -13.831 -28.253 -8.864 1.00 91.00 92 ARG A CA 1
ATOM 734 C C . ARG A 1 92 ? -14.963 -27.866 -7.907 1.00 91.00 92 ARG A C 1
ATOM 736 O O . ARG A 1 92 ? -14.711 -27.231 -6.888 1.00 91.00 92 ARG A O 1
ATOM 743 N N . GLY A 1 93 ? -16.199 -28.298 -8.166 1.00 91.12 93 GLY A N 1
ATOM 744 C CA . GLY A 1 93 ? -17.306 -28.245 -7.209 1.00 91.12 93 GLY A CA 1
ATOM 745 C C . GLY A 1 93 ? -16.993 -28.941 -5.878 1.00 91.12 93 GLY A C 1
ATOM 746 O O . GLY A 1 93 ? -17.529 -28.539 -4.845 1.00 91.12 93 GLY A O 1
ATOM 747 N N . VAL A 1 94 ? -16.067 -29.909 -5.871 1.00 90.56 94 VAL A N 1
ATOM 748 C CA . VAL A 1 94 ? -15.541 -30.556 -4.660 1.00 90.56 94 VAL A CA 1
ATOM 749 C C . VAL A 1 94 ? -14.947 -29.541 -3.680 1.00 90.56 94 VAL A C 1
ATOM 751 O O . VAL A 1 94 ? -15.115 -29.697 -2.474 1.00 90.56 94 VAL A O 1
ATOM 754 N N . TYR A 1 95 ? -14.345 -28.450 -4.161 1.00 89.94 95 TYR A N 1
ATOM 755 C CA . TYR A 1 95 ? -13.853 -27.379 -3.292 1.00 89.94 95 TYR A CA 1
ATOM 756 C C . TYR A 1 95 ? -14.977 -26.783 -2.429 1.00 89.94 95 TYR A C 1
ATOM 758 O O . TYR A 1 95 ? -14.871 -26.700 -1.204 1.00 89.94 95 TYR A O 1
ATOM 766 N N . PHE A 1 96 ? -16.101 -26.427 -3.055 1.00 91.31 96 PHE A N 1
ATOM 767 C CA . PHE A 1 96 ? -17.261 -25.873 -2.353 1.00 91.31 96 PHE A CA 1
ATOM 768 C C . PHE A 1 96 ? -17.970 -26.916 -1.482 1.00 91.31 96 PHE A C 1
ATOM 770 O O . PHE A 1 96 ? -18.484 -26.579 -0.415 1.00 91.31 96 PHE A O 1
ATOM 777 N N . LEU A 1 97 ? -17.950 -28.187 -1.893 1.00 92.44 97 LEU A N 1
ATOM 778 C CA . LEU A 1 97 ? -18.403 -29.304 -1.066 1.00 92.44 97 LEU A CA 1
ATOM 779 C C . LEU A 1 97 ? -17.582 -29.411 0.232 1.00 92.44 97 LEU A C 1
ATOM 781 O O . LEU A 1 97 ? -18.165 -29.546 1.308 1.00 92.44 97 LEU A O 1
ATOM 785 N N . SER A 1 98 ? -16.255 -29.276 0.162 1.00 89.56 98 SER A N 1
ATOM 786 C CA . SER A 1 98 ? -15.377 -29.263 1.341 1.00 89.56 98 SER A CA 1
ATOM 787 C C . SER A 1 98 ? -15.678 -28.086 2.273 1.00 89.56 98 SER A C 1
ATOM 789 O O . SER A 1 98 ? -15.758 -28.274 3.489 1.00 89.56 98 SER A O 1
ATOM 791 N N . VAL A 1 99 ? -15.938 -26.890 1.726 1.00 92.38 99 VAL A N 1
ATOM 792 C CA . VAL A 1 99 ? -16.389 -25.728 2.517 1.00 92.38 99 VAL A CA 1
ATOM 793 C C . VAL A 1 99 ? -17.718 -26.023 3.214 1.00 92.38 99 VAL A C 1
ATOM 795 O O . VAL A 1 99 ? -17.863 -25.749 4.406 1.00 92.38 99 VAL A O 1
ATOM 798 N N . ALA A 1 100 ? -18.681 -26.626 2.514 1.00 93.94 100 ALA A N 1
ATOM 799 C CA . ALA A 1 100 ? -19.959 -26.996 3.110 1.00 93.94 100 ALA A CA 1
ATOM 800 C C . ALA A 1 100 ? -19.782 -28.011 4.254 1.00 93.94 100 ALA A C 1
ATOM 802 O O . ALA A 1 100 ? -20.323 -27.795 5.340 1.00 93.94 100 ALA A O 1
ATOM 803 N N . PHE A 1 101 ? -18.966 -29.055 4.070 1.00 92.88 101 PHE A N 1
ATOM 804 C CA . PHE A 1 101 ? -18.651 -30.005 5.143 1.00 92.88 101 PHE A CA 1
ATOM 805 C C . PHE A 1 101 ? -17.983 -29.341 6.344 1.00 92.88 101 PHE A C 1
ATOM 807 O O . PHE A 1 101 ? -18.353 -29.645 7.478 1.00 92.88 101 PHE A O 1
ATOM 814 N N . LEU A 1 102 ? -17.062 -28.401 6.124 1.00 92.56 102 LEU A N 1
ATOM 815 C CA . LEU A 1 102 ? -16.438 -27.637 7.202 1.00 92.56 102 LEU A CA 1
ATOM 816 C C . LEU A 1 102 ? -17.470 -26.803 7.978 1.00 92.56 102 LEU A C 1
ATOM 818 O O . LEU A 1 102 ? -17.489 -26.802 9.206 1.00 92.56 102 LEU A O 1
ATOM 822 N N . MET A 1 103 ? -18.380 -26.119 7.287 1.00 92.69 103 MET A N 1
ATOM 823 C CA . MET A 1 103 ? -19.414 -25.317 7.952 1.00 92.69 103 MET A CA 1
ATOM 824 C C . MET A 1 103 ? -20.385 -26.185 8.764 1.00 92.69 103 MET A C 1
ATOM 826 O O . MET A 1 103 ? -20.784 -25.826 9.881 1.00 92.69 103 MET A O 1
ATOM 830 N N . MET A 1 104 ? -20.732 -27.361 8.241 1.00 91.44 104 MET A N 1
ATOM 831 C CA . MET A 1 104 ? -21.541 -28.356 8.945 1.00 91.44 104 MET A CA 1
ATOM 832 C C . MET A 1 104 ? -20.805 -28.923 10.168 1.00 91.44 104 MET A C 1
ATOM 834 O O . MET A 1 104 ? -21.397 -29.023 11.248 1.00 91.44 104 MET A O 1
ATOM 838 N N . SER A 1 105 ? -19.512 -29.236 10.032 1.00 89.69 105 SER A N 1
ATOM 839 C CA . SER A 1 105 ? -18.685 -29.774 11.114 1.00 89.69 105 SER A CA 1
ATOM 840 C C . SER A 1 105 ? -18.502 -28.760 12.244 1.00 89.69 105 SER A C 1
ATOM 842 O O . SER A 1 105 ? -18.720 -29.105 13.405 1.00 89.69 105 SER A O 1
ATOM 844 N N . VAL A 1 106 ? -18.232 -27.489 11.926 1.00 89.31 106 VAL A N 1
ATOM 845 C CA . VAL A 1 106 ? -18.129 -26.390 12.902 1.00 89.31 106 VAL A CA 1
ATOM 846 C C . VAL A 1 106 ? -19.448 -26.180 13.639 1.00 89.31 106 VAL A C 1
ATOM 848 O O . VAL A 1 106 ? -19.458 -26.045 14.862 1.00 89.31 106 VAL A O 1
ATOM 851 N N . THR A 1 107 ? -20.578 -26.218 12.928 1.00 85.56 107 THR A N 1
ATOM 852 C CA . THR A 1 107 ? -21.908 -26.109 13.550 1.00 85.56 107 THR A CA 1
ATOM 853 C C . THR A 1 107 ? -22.164 -27.264 14.521 1.00 85.56 107 THR A C 1
ATOM 855 O O . THR A 1 107 ? -22.753 -27.069 15.589 1.00 85.56 107 THR A O 1
ATOM 858 N N . CYS A 1 108 ? -21.720 -28.475 14.172 1.00 83.50 108 CYS A N 1
ATOM 859 C CA . CYS A 1 108 ? -21.802 -29.635 15.051 1.00 83.50 108 CYS A CA 1
ATOM 860 C C . CYS A 1 108 ? -20.895 -29.482 16.274 1.00 83.50 108 CYS A C 1
ATOM 862 O O . CYS A 1 108 ? -21.344 -29.725 17.395 1.00 83.50 108 CYS A O 1
ATOM 864 N N . LEU A 1 109 ? -19.649 -29.050 16.068 1.00 85.50 109 LEU A N 1
ATOM 865 C CA . LEU A 1 109 ? -18.660 -28.849 17.121 1.00 85.50 109 LEU A CA 1
ATOM 866 C C . LEU A 1 109 ? -19.122 -27.784 18.121 1.00 85.50 109 LEU A C 1
ATOM 868 O O . LEU A 1 109 ? -19.133 -28.050 19.317 1.00 85.50 109 LEU A O 1
ATOM 872 N N . ASP A 1 110 ? -19.576 -26.616 17.659 1.00 85.19 110 ASP A N 1
ATOM 873 C CA . ASP A 1 110 ? -20.065 -25.539 18.534 1.00 85.19 110 ASP A CA 1
ATOM 874 C C . ASP A 1 110 ? -21.217 -26.020 19.429 1.00 85.19 110 ASP A C 1
ATOM 876 O O . ASP A 1 110 ? -21.259 -25.744 20.628 1.00 85.19 110 ASP A O 1
ATOM 880 N N . ARG A 1 111 ? -22.130 -26.824 18.876 1.00 78.56 111 ARG A N 1
ATOM 881 C CA . ARG A 1 111 ? -23.222 -27.425 19.651 1.00 78.56 111 ARG A CA 1
ATOM 882 C C . ARG A 1 111 ? -22.729 -28.487 20.621 1.00 78.56 111 ARG A C 1
ATOM 884 O O . ARG A 1 111 ? -23.195 -28.518 21.759 1.00 78.56 111 ARG A O 1
ATOM 891 N N . LEU A 1 112 ? -21.797 -29.335 20.198 1.00 78.19 112 LEU A N 1
ATOM 892 C CA . LEU A 1 112 ? -21.179 -30.361 21.033 1.00 78.19 112 LEU A CA 1
ATOM 893 C C . LEU A 1 112 ? -20.492 -29.733 22.253 1.00 78.19 112 LEU A C 1
ATOM 895 O O . LEU A 1 112 ? -20.705 -30.200 23.367 1.00 78.19 112 LEU A O 1
ATOM 899 N N . LEU A 1 113 ? -19.796 -28.610 22.062 1.00 81.69 113 LEU A N 1
ATOM 900 C CA . LEU A 1 113 ? -19.144 -27.847 23.130 1.00 81.69 113 LEU A CA 1
ATOM 901 C C . LEU A 1 113 ? -20.129 -27.148 24.090 1.00 81.69 113 LEU A C 1
ATOM 903 O O . LEU A 1 113 ? -19.771 -26.872 25.234 1.00 81.69 113 LEU A O 1
ATOM 907 N N . ARG A 1 114 ? -21.364 -26.860 23.650 1.00 77.94 114 ARG A N 1
ATOM 908 C CA . ARG A 1 114 ? -22.397 -26.153 24.441 1.00 77.94 114 ARG A CA 1
ATOM 909 C C . ARG A 1 114 ? -23.472 -27.059 25.060 1.00 77.94 114 ARG A C 1
ATOM 911 O O . ARG A 1 114 ? -24.251 -26.589 25.886 1.00 77.94 114 ARG A O 1
ATOM 918 N N . SER A 1 115 ? -23.587 -28.315 24.630 1.00 67.00 115 SER A N 1
ATOM 919 C CA . SER A 1 115 ? -24.724 -29.195 24.958 1.00 67.00 115 SER A CA 1
ATOM 920 C C . SER A 1 115 ? -24.539 -30.037 26.234 1.00 67.00 115 SER A C 1
ATOM 922 O O . SER A 1 115 ? -23.426 -30.301 26.681 1.00 67.00 115 SER A O 1
ATOM 924 N N . ASN A 1 116 ? -25.660 -30.452 26.847 1.00 60.75 116 ASN A N 1
ATOM 925 C CA . ASN A 1 116 ? -25.684 -31.216 28.102 1.00 60.75 116 ASN A CA 1
ATOM 926 C C . ASN A 1 116 ? -25.501 -32.741 27.844 1.00 60.75 116 ASN A C 1
ATOM 928 O O . ASN A 1 116 ? -26.099 -33.254 26.891 1.00 60.75 116 ASN A O 1
ATOM 932 N N . PRO A 1 117 ? -24.752 -33.496 28.682 1.00 52.91 117 PRO A N 1
ATOM 933 C CA . PRO A 1 117 ? -24.308 -34.874 28.401 1.00 52.91 117 PRO A CA 1
ATOM 934 C C . PRO A 1 117 ? -25.416 -35.918 28.212 1.00 52.91 117 PRO A C 1
ATOM 936 O O . PRO A 1 117 ? -25.189 -36.941 27.573 1.00 52.91 117 PRO A O 1
ATOM 939 N N . GLU A 1 118 ? -26.615 -35.688 28.745 1.00 50.38 118 GLU A N 1
ATOM 940 C CA . GLU A 1 118 ? -27.733 -36.642 28.661 1.00 50.38 118 GLU A CA 1
ATOM 941 C C . GLU A 1 118 ? -28.275 -36.798 27.234 1.00 50.38 118 GLU A C 1
ATOM 943 O O . GLU A 1 118 ? -28.737 -37.870 26.852 1.00 50.38 118 GLU A O 1
ATOM 948 N N . LYS A 1 119 ? -28.130 -35.768 26.390 1.00 57.47 119 LYS A N 1
ATOM 949 C CA . LYS A 1 119 ? -28.476 -35.840 24.960 1.00 57.47 119 LYS A CA 1
ATOM 950 C C . LYS A 1 119 ? -27.348 -36.436 24.103 1.00 57.47 119 LYS A C 1
ATOM 952 O O . LYS A 1 119 ? -27.529 -36.603 22.900 1.00 57.47 119 LYS A O 1
ATOM 957 N N . ALA A 1 120 ? -26.205 -36.788 24.705 1.00 63.34 120 ALA A N 1
ATOM 958 C CA . ALA A 1 120 ? -25.025 -37.291 24.001 1.00 63.34 120 ALA A CA 1
ATOM 959 C C . ALA A 1 120 ? -25.045 -38.808 23.737 1.00 63.34 120 ALA A C 1
ATOM 961 O O . ALA A 1 120 ? -24.184 -39.290 23.009 1.00 63.34 120 ALA A O 1
ATOM 962 N N . VAL A 1 121 ? -25.999 -39.581 24.275 1.00 69.25 121 VAL A N 1
ATOM 963 C CA . VAL A 1 121 ? -26.061 -41.041 24.031 1.00 69.25 121 VAL A CA 1
ATOM 964 C C . VAL A 1 121 ? -26.180 -41.347 22.539 1.00 69.25 121 VAL A C 1
ATOM 966 O O . VAL A 1 121 ? -25.410 -42.141 22.007 1.00 69.25 121 VAL A O 1
ATOM 969 N N . PHE A 1 122 ? -27.078 -40.657 21.836 1.00 68.19 122 PHE A N 1
ATOM 970 C CA . PHE A 1 122 ? -27.214 -40.842 20.397 1.00 68.19 122 PHE A CA 1
ATOM 971 C C . PHE A 1 122 ? -25.995 -40.329 19.623 1.00 68.19 122 PHE A C 1
ATOM 973 O O . PHE A 1 122 ? -25.601 -40.963 18.653 1.00 68.19 122 PHE A O 1
ATOM 980 N N . LEU A 1 123 ? -25.356 -39.241 20.070 1.00 71.75 123 LEU A N 1
ATOM 981 C CA . LEU A 1 123 ? -24.106 -38.746 19.484 1.00 71.75 123 LEU A CA 1
ATOM 982 C C . LEU A 1 123 ? -22.995 -39.805 19.564 1.00 71.75 123 LEU A C 1
ATOM 984 O O . LEU A 1 123 ? -22.317 -40.033 18.569 1.00 71.75 123 LEU A O 1
ATOM 988 N N . ARG A 1 124 ? -22.852 -40.484 20.711 1.00 76.94 124 ARG A N 1
ATOM 989 C CA . ARG A 1 124 ? -21.883 -41.576 20.916 1.00 76.94 124 ARG A CA 1
ATOM 990 C C . ARG A 1 124 ? -22.179 -42.773 20.016 1.00 76.94 124 ARG A C 1
ATOM 992 O O . ARG A 1 124 ? -21.275 -43.297 19.375 1.00 76.94 124 ARG A O 1
ATOM 999 N N . LEU A 1 125 ? -23.444 -43.194 19.949 1.00 76.31 125 LEU A N 1
ATOM 1000 C CA . LEU A 1 125 ? -23.867 -44.298 19.082 1.00 76.31 125 LEU A CA 1
ATOM 1001 C C . LEU A 1 125 ? -23.661 -43.957 17.602 1.00 76.31 125 LEU A C 1
ATOM 1003 O O . LEU A 1 125 ? -23.180 -44.790 16.843 1.00 76.31 125 LEU A O 1
ATOM 1007 N N . GLY A 1 126 ? -23.966 -42.719 17.208 1.00 77.12 126 GLY A N 1
ATOM 1008 C CA . GLY A 1 126 ? -23.737 -42.216 15.859 1.00 77.12 126 GLY A CA 1
ATOM 1009 C C . GLY A 1 126 ? -22.253 -42.167 15.505 1.00 77.12 126 GLY A C 1
ATOM 1010 O O . GLY A 1 126 ? -21.876 -42.638 14.437 1.00 77.12 126 GLY A O 1
ATOM 1011 N N . SER A 1 127 ? -21.398 -41.651 16.397 1.00 78.31 127 SER A N 1
ATOM 1012 C CA . SER A 1 127 ? -19.955 -41.582 16.147 1.00 78.31 127 SER A CA 1
ATOM 1013 C C . SER A 1 127 ? -19.333 -42.971 16.038 1.00 78.31 127 SER A C 1
ATOM 1015 O O . SER A 1 127 ? -18.542 -43.207 15.133 1.00 78.31 127 SER A O 1
ATOM 1017 N N . ILE A 1 128 ? -19.735 -43.905 16.909 1.00 82.50 128 ILE A N 1
ATOM 1018 C CA . ILE A 1 128 ? -19.291 -45.304 16.847 1.00 82.50 128 ILE A CA 1
ATOM 1019 C C . ILE A 1 128 ? -19.787 -45.961 15.556 1.00 82.50 128 ILE A C 1
ATOM 1021 O O . ILE A 1 128 ? -18.999 -46.592 14.862 1.00 82.50 128 ILE A O 1
ATOM 1025 N N . GLY A 1 129 ? -21.064 -45.792 15.205 1.00 82.19 129 GLY A N 1
ATOM 1026 C CA . GLY A 1 129 ? -21.646 -46.396 14.006 1.00 82.19 129 GLY A CA 1
ATOM 1027 C C . GLY A 1 129 ? -20.958 -45.940 12.718 1.00 82.19 129 GLY A C 1
ATOM 1028 O O . GLY A 1 129 ? -20.605 -46.774 11.887 1.00 82.19 129 GLY A O 1
ATOM 1029 N N . VAL A 1 130 ? -20.709 -44.633 12.574 1.00 82.50 130 VAL A N 1
ATOM 1030 C CA . VAL A 1 130 ? -19.990 -44.085 11.411 1.00 82.50 130 VAL A CA 1
ATOM 1031 C C . VAL A 1 130 ? -18.544 -44.571 11.390 1.00 82.50 130 VAL A C 1
ATOM 1033 O O . VAL A 1 130 ? -18.078 -45.017 10.348 1.00 82.50 130 VAL A O 1
ATOM 1036 N N . ALA A 1 131 ? -17.849 -44.541 12.529 1.00 83.62 131 ALA A N 1
ATOM 1037 C CA . ALA A 1 131 ? -16.467 -45.000 12.612 1.00 83.62 131 ALA A CA 1
ATOM 1038 C C . ALA A 1 131 ? -16.327 -46.483 12.256 1.00 83.62 131 ALA A C 1
ATOM 1040 O O . ALA A 1 131 ? -15.465 -46.835 11.462 1.00 83.62 131 ALA A O 1
ATOM 1041 N N . VAL A 1 132 ? -17.197 -47.349 12.782 1.00 85.50 132 VAL A N 1
ATOM 1042 C CA . VAL A 1 132 ? -17.194 -48.783 12.460 1.00 85.50 132 VAL A CA 1
ATOM 1043 C C . VAL A 1 132 ? -17.449 -48.999 10.973 1.00 85.50 132 VAL A C 1
ATOM 1045 O O . VAL A 1 132 ? -16.707 -49.743 10.342 1.00 85.50 132 VAL A O 1
ATOM 1048 N N . LEU A 1 133 ? -18.447 -48.325 10.395 1.00 84.94 133 LEU A N 1
ATOM 1049 C CA . LEU A 1 133 ? -18.733 -48.431 8.964 1.00 84.94 133 LEU A CA 1
ATOM 1050 C C . LEU A 1 133 ? -17.518 -48.027 8.119 1.00 84.94 133 LEU A C 1
ATOM 1052 O O . LEU A 1 133 ? -17.128 -48.753 7.209 1.00 84.94 133 LEU A O 1
ATOM 1056 N N . VAL A 1 134 ? -16.898 -46.893 8.446 1.00 85.00 134 VAL A N 1
ATOM 1057 C CA . VAL A 1 134 ? -15.707 -46.385 7.757 1.00 85.00 134 VAL A CA 1
ATOM 1058 C C . VAL A 1 134 ? -14.527 -47.346 7.888 1.00 85.00 134 VAL A C 1
ATOM 1060 O O . VAL A 1 134 ? -13.897 -47.672 6.884 1.00 85.00 134 VAL A O 1
ATOM 1063 N N . LEU A 1 135 ? -14.251 -47.839 9.096 1.00 86.44 135 LEU A N 1
ATOM 1064 C CA . LEU A 1 135 ? -13.163 -48.781 9.352 1.00 86.44 135 LEU A CA 1
ATOM 1065 C C . LEU A 1 135 ? -13.383 -50.118 8.636 1.00 86.44 135 LEU A C 1
ATOM 1067 O O . LEU A 1 135 ? -12.423 -50.691 8.132 1.00 86.44 135 LEU A O 1
ATOM 1071 N N . LEU A 1 136 ? -14.628 -50.597 8.535 1.00 86.81 136 LEU A N 1
ATOM 1072 C CA . LEU A 1 136 ? -14.964 -51.799 7.764 1.00 86.81 136 LEU A CA 1
ATOM 1073 C C . LEU A 1 136 ? -14.716 -51.595 6.267 1.00 86.81 136 LEU A C 1
ATOM 1075 O O . LEU A 1 136 ? -14.111 -52.454 5.629 1.00 86.81 136 LEU A O 1
ATOM 1079 N N . VAL A 1 137 ? -15.131 -50.450 5.715 1.00 85.31 137 VAL A N 1
ATOM 1080 C CA . VAL A 1 137 ? -14.876 -50.104 4.308 1.00 85.31 137 VAL A CA 1
ATOM 1081 C C . VAL A 1 137 ? -13.372 -49.999 4.049 1.00 85.31 137 VAL A C 1
ATOM 1083 O O . VAL A 1 137 ? -12.865 -50.623 3.120 1.00 85.31 137 VAL A O 1
ATOM 1086 N N . GLN A 1 138 ? -12.637 -49.278 4.898 1.00 84.94 138 GLN A N 1
ATOM 1087 C CA . GLN A 1 138 ? -11.180 -49.176 4.807 1.00 84.94 138 GLN A CA 1
ATOM 1088 C C . GLN A 1 138 ? -10.510 -50.551 4.944 1.00 84.94 138 GLN A C 1
ATOM 1090 O O . GLN A 1 138 ? -9.571 -50.841 4.210 1.00 84.94 138 GLN A O 1
ATOM 1095 N N . GLY A 1 139 ? -11.001 -51.416 5.837 1.00 85.31 139 GLY A N 1
ATOM 1096 C CA . GLY A 1 139 ? -10.449 -52.752 6.080 1.00 85.31 139 GLY A CA 1
ATOM 1097 C C . GLY A 1 139 ? -10.655 -53.692 4.912 1.00 85.31 139 GLY A C 1
ATOM 1098 O O . GLY A 1 139 ? -9.727 -54.398 4.528 1.00 85.31 139 GLY A O 1
ATOM 1099 N N . PHE A 1 140 ? -11.825 -53.632 4.285 1.00 84.44 140 PHE A N 1
ATOM 1100 C CA . PHE A 1 140 ? -12.091 -54.360 3.054 1.00 84.44 140 PHE A CA 1
ATOM 1101 C C . PHE A 1 140 ? -11.166 -53.909 1.912 1.00 84.44 140 PHE A C 1
ATOM 1103 O O . PHE A 1 140 ? -10.612 -54.742 1.193 1.00 84.44 140 PHE A O 1
ATOM 1110 N N . VAL A 1 141 ? -10.945 -52.597 1.763 1.00 80.25 141 VAL A N 1
ATOM 1111 C CA . VAL A 1 141 ? -10.054 -52.053 0.724 1.00 80.25 141 VAL A CA 1
ATOM 1112 C C . VAL A 1 141 ? -8.590 -52.398 0.992 1.00 80.25 141 VAL A C 1
ATOM 1114 O O . VAL A 1 141 ? -7.898 -52.782 0.049 1.00 80.25 141 VAL A O 1
ATOM 1117 N N . ALA A 1 142 ? -8.133 -52.301 2.244 1.00 81.69 142 ALA A N 1
ATOM 1118 C CA . ALA A 1 142 ? -6.791 -52.705 2.668 1.00 81.69 142 ALA A CA 1
ATOM 1119 C C . ALA A 1 142 ? -6.551 -54.197 2.391 1.00 81.69 142 ALA A C 1
ATOM 1121 O O . ALA A 1 142 ? -5.566 -54.567 1.760 1.00 81.69 142 ALA A O 1
ATOM 1122 N N . PHE A 1 143 ? -7.516 -55.047 2.754 1.00 82.31 143 PHE A N 1
ATOM 1123 C CA . PHE A 1 143 ? -7.470 -56.480 2.463 1.00 82.31 143 PHE A CA 1
ATOM 1124 C C . PHE A 1 143 ? -7.395 -56.771 0.957 1.00 82.31 143 PHE A C 1
ATOM 1126 O O . PHE A 1 143 ? -6.664 -57.659 0.531 1.00 82.31 143 PHE A O 1
ATOM 1133 N N . SER A 1 144 ? -8.118 -55.995 0.147 1.00 79.81 144 SER A N 1
ATOM 1134 C CA . SER A 1 144 ? -8.157 -56.168 -1.310 1.00 79.81 144 SER A CA 1
ATOM 1135 C C . SER A 1 144 ? -6.936 -55.584 -2.038 1.00 79.81 144 SER A C 1
ATOM 1137 O O . SER A 1 144 ? -6.739 -55.895 -3.208 1.00 79.81 144 SER A O 1
ATOM 1139 N N . ASN A 1 145 ? -6.127 -54.730 -1.392 1.00 74.81 145 ASN A N 1
ATOM 1140 C CA . ASN A 1 145 ? -4.982 -54.034 -2.002 1.00 74.81 145 ASN A CA 1
ATOM 1141 C C . ASN A 1 145 ? -3.746 -54.065 -1.079 1.00 74.81 145 ASN A C 1
ATOM 1143 O O . ASN A 1 145 ? -3.432 -53.052 -0.439 1.00 74.81 145 ASN A O 1
ATOM 1147 N N . PRO A 1 146 ? -3.010 -55.192 -1.032 1.00 67.50 146 PRO A N 1
ATOM 1148 C CA . PRO A 1 146 ? -1.923 -55.406 -0.074 1.00 67.50 146 PRO A CA 1
ATOM 1149 C C . PRO A 1 146 ? -0.818 -54.337 -0.118 1.00 67.50 146 PRO A C 1
ATOM 1151 O O . PRO A 1 146 ? -0.287 -53.946 0.923 1.00 67.50 146 PRO A O 1
ATOM 1154 N N . ASP A 1 147 ? -0.526 -53.797 -1.304 1.00 68.44 147 ASP A N 1
ATOM 1155 C CA . ASP A 1 147 ? 0.569 -52.842 -1.534 1.00 68.44 147 ASP A CA 1
ATOM 1156 C C . ASP A 1 147 ? 0.301 -51.435 -0.965 1.00 68.44 147 ASP A C 1
ATOM 1158 O O . ASP A 1 147 ? 1.207 -50.606 -0.878 1.00 68.44 147 ASP A O 1
ATOM 1162 N N . LYS A 1 148 ? -0.942 -51.134 -0.555 1.00 65.50 148 LYS A N 1
ATOM 1163 C CA . LYS A 1 148 ? -1.359 -49.810 -0.040 1.00 65.50 148 LYS A CA 1
ATOM 1164 C C . LYS A 1 148 ? -1.665 -49.798 1.465 1.00 65.50 148 LYS A C 1
ATOM 1166 O O . LYS A 1 148 ? -2.190 -48.808 1.980 1.00 65.50 148 LYS A O 1
ATOM 1171 N N . ASN A 1 149 ? -1.311 -50.865 2.184 1.00 71.12 149 ASN A N 1
ATOM 1172 C CA . ASN A 1 149 ? -1.741 -51.094 3.566 1.00 71.12 149 ASN A CA 1
ATOM 1173 C C . ASN A 1 149 ? -1.312 -50.008 4.560 1.00 71.12 149 ASN A C 1
ATOM 1175 O O . ASN A 1 149 ? -2.146 -49.546 5.333 1.00 71.12 149 ASN A O 1
ATOM 1179 N N . LEU A 1 150 ? -0.057 -49.544 4.537 1.00 78.12 150 LEU A N 1
ATOM 1180 C CA . LEU A 1 150 ? 0.432 -48.610 5.565 1.00 78.12 150 LEU A CA 1
ATOM 1181 C C . LEU A 1 150 ? -0.319 -47.268 5.551 1.00 78.12 150 LEU A C 1
ATOM 1183 O O . LEU A 1 150 ? -0.640 -46.716 6.601 1.00 78.12 150 LEU A O 1
ATOM 1187 N N . PHE A 1 151 ? -0.648 -46.775 4.356 1.00 79.50 151 PHE A N 1
ATOM 1188 C CA . PHE A 1 151 ? -1.390 -45.532 4.179 1.00 79.50 151 PHE A CA 1
ATOM 1189 C C . PHE A 1 151 ? -2.841 -45.676 4.654 1.00 79.50 151 PHE A C 1
ATOM 1191 O O . PHE A 1 151 ? -3.334 -44.827 5.388 1.00 79.50 151 PHE A O 1
ATOM 1198 N N . ILE A 1 152 ? -3.530 -46.761 4.291 1.00 81.38 152 ILE A N 1
ATOM 1199 C CA . ILE A 1 152 ? -4.917 -46.985 4.730 1.00 81.38 152 ILE A CA 1
ATOM 1200 C C . ILE A 1 152 ? -4.970 -47.193 6.251 1.00 81.38 152 ILE A C 1
ATOM 1202 O O . ILE A 1 152 ? -5.820 -46.607 6.917 1.00 81.38 152 ILE A O 1
ATOM 1206 N N . VAL A 1 153 ? -4.017 -47.944 6.815 1.00 83.81 153 VAL A N 1
ATOM 1207 C CA . VAL A 1 153 ? -3.896 -48.174 8.263 1.00 83.81 153 VAL A CA 1
ATOM 1208 C C . VAL A 1 153 ? -3.667 -46.869 9.025 1.00 83.81 153 VAL A C 1
ATOM 1210 O O . VAL A 1 153 ? -4.288 -46.661 10.064 1.00 83.81 153 VAL A O 1
ATOM 1213 N N . TYR A 1 154 ? -2.839 -45.956 8.510 1.00 85.81 154 TYR A N 1
ATOM 1214 C CA . TYR A 1 154 ? -2.665 -44.632 9.113 1.00 85.81 154 TYR A CA 1
ATOM 1215 C C . TYR A 1 154 ? -4.005 -43.891 9.263 1.00 85.81 154 TYR A C 1
ATOM 1217 O O . TYR A 1 154 ? -4.339 -43.414 10.348 1.00 85.81 154 TYR A O 1
ATOM 1225 N N . HIS A 1 155 ? -4.821 -43.871 8.206 1.00 85.19 155 HIS A N 1
ATOM 1226 C CA . HIS A 1 155 ? -6.128 -43.214 8.245 1.00 85.19 155 HIS A CA 1
ATOM 1227 C C . HIS A 1 155 ? -7.104 -43.943 9.168 1.00 85.19 155 HIS A C 1
ATOM 1229 O O . HIS A 1 155 ? -7.818 -43.285 9.920 1.00 85.19 155 HIS A O 1
ATOM 1235 N N . MET A 1 156 ? -7.091 -45.280 9.201 1.00 87.12 156 MET A N 1
ATOM 1236 C CA . MET A 1 156 ? -7.865 -46.046 10.184 1.00 87.12 156 MET A CA 1
ATOM 1237 C C . MET A 1 156 ? -7.532 -45.627 11.616 1.00 87.12 156 MET A C 1
ATOM 1239 O O . MET A 1 156 ? -8.434 -45.446 12.435 1.00 87.12 156 MET A O 1
ATOM 1243 N N . VAL A 1 157 ? -6.243 -45.438 11.921 1.00 87.94 157 VAL A N 1
ATOM 1244 C CA . VAL A 1 157 ? -5.800 -44.956 13.233 1.00 87.94 157 VAL A CA 1
ATOM 1245 C C . VAL A 1 157 ? -6.325 -43.545 13.488 1.00 87.94 157 VAL A C 1
ATOM 1247 O O . VAL A 1 157 ? -6.899 -43.318 14.552 1.00 87.94 157 VAL A O 1
ATOM 1250 N N . CYS A 1 158 ? -6.225 -42.616 12.531 1.00 87.38 158 CYS A N 1
ATOM 1251 C CA . CYS A 1 158 ? -6.798 -41.272 12.681 1.00 87.38 158 CYS A CA 1
ATOM 1252 C C . CYS A 1 158 ? -8.313 -41.318 12.946 1.00 87.38 158 CYS A C 1
ATOM 1254 O O . CYS A 1 158 ? -8.795 -40.669 13.876 1.00 87.38 158 CYS A O 1
ATOM 1256 N N . TRP A 1 159 ? -9.065 -42.141 12.209 1.00 87.94 159 TRP A N 1
ATOM 1257 C CA . TRP A 1 159 ? -10.502 -42.354 12.411 1.00 87.94 159 TRP A CA 1
ATOM 1258 C C . TRP A 1 159 ? -10.827 -42.924 13.799 1.00 87.94 159 TRP A C 1
ATOM 1260 O O . TRP A 1 159 ? -11.736 -42.433 14.481 1.00 87.94 159 TRP A O 1
ATOM 1270 N N . ALA A 1 160 ? -10.070 -43.925 14.251 1.00 88.50 160 ALA A N 1
ATOM 1271 C CA . ALA A 1 160 ? -10.232 -44.523 15.572 1.00 88.50 160 ALA A CA 1
ATOM 1272 C C . ALA A 1 160 ? -9.923 -43.514 16.688 1.00 88.50 160 ALA A C 1
ATOM 1274 O O . ALA A 1 160 ? -10.734 -43.334 17.600 1.00 88.50 160 ALA A O 1
ATOM 1275 N N . VAL A 1 161 ? -8.799 -42.798 16.587 1.00 89.44 161 VAL A N 1
ATOM 1276 C CA . VAL A 1 161 ? -8.385 -41.768 17.549 1.00 89.44 161 VAL A CA 1
ATOM 1277 C C . VAL A 1 161 ? -9.423 -40.648 17.622 1.00 89.44 161 VAL A C 1
ATOM 1279 O O . VAL A 1 161 ? -9.855 -40.302 18.720 1.00 89.44 161 VAL A O 1
ATOM 1282 N N . MET A 1 162 ? -9.900 -40.131 16.485 1.00 86.38 162 MET A N 1
ATOM 1283 C CA . MET A 1 162 ? -10.942 -39.094 16.449 1.00 86.38 162 MET A CA 1
ATOM 1284 C C . MET A 1 162 ? -12.233 -39.550 17.135 1.00 86.38 162 MET A C 1
ATOM 1286 O O . MET A 1 162 ? -12.827 -38.810 17.924 1.00 86.38 162 MET A O 1
ATOM 1290 N N . THR A 1 163 ? -12.644 -40.794 16.891 1.00 87.94 163 THR A N 1
ATOM 1291 C CA . THR A 1 163 ? -13.833 -41.378 17.521 1.00 87.94 163 THR A CA 1
ATOM 1292 C C . THR A 1 163 ? -13.655 -41.487 19.032 1.00 87.94 163 THR A C 1
ATOM 1294 O O . THR A 1 163 ? -14.525 -41.055 19.790 1.00 87.94 163 THR A O 1
ATOM 1297 N N . VAL A 1 164 ? -12.508 -41.997 19.489 1.00 89.69 164 VAL A N 1
ATOM 1298 C CA . VAL A 1 164 ? -12.180 -42.104 20.917 1.00 89.69 164 VAL A CA 1
ATOM 1299 C C . VAL A 1 164 ? -12.152 -40.727 21.579 1.00 89.69 164 VAL A C 1
ATOM 1301 O O . VAL A 1 164 ? -12.713 -40.572 22.660 1.00 89.69 164 VAL A O 1
ATOM 1304 N N . LEU A 1 165 ? -11.582 -39.706 20.934 1.00 87.56 165 LEU A N 1
ATOM 1305 C CA . LEU A 1 165 ? -11.548 -38.340 21.465 1.00 87.56 165 LEU A CA 1
ATOM 1306 C C . LEU A 1 165 ? -12.952 -37.761 21.665 1.00 87.56 165 LEU A C 1
ATOM 1308 O O . LEU A 1 165 ? -13.242 -37.214 22.733 1.00 87.56 165 LEU A O 1
ATOM 1312 N N . ILE A 1 166 ? -13.843 -37.924 20.681 1.00 85.31 166 ILE A N 1
ATOM 1313 C CA . ILE A 1 166 ? -15.246 -37.494 20.790 1.00 85.31 166 ILE A CA 1
ATOM 1314 C C . ILE A 1 166 ? -15.940 -38.231 21.940 1.00 85.31 166 ILE A C 1
ATOM 1316 O O . ILE A 1 166 ? -16.642 -37.606 22.740 1.00 85.31 166 ILE A O 1
ATOM 1320 N N . LEU A 1 167 ? -15.717 -39.543 22.071 1.00 86.12 167 LEU A N 1
ATOM 1321 C CA . LEU A 1 167 ? -16.280 -40.334 23.163 1.00 86.12 167 LEU A CA 1
ATOM 1322 C C . LEU A 1 167 ? -15.764 -39.852 24.522 1.00 86.12 167 LEU A C 1
ATOM 1324 O O . LEU A 1 167 ? -16.580 -39.518 25.382 1.00 86.12 167 LEU A O 1
ATOM 1328 N N . LEU A 1 168 ? -14.446 -39.746 24.708 1.00 88.38 168 LEU A N 1
ATOM 1329 C CA . LEU A 1 168 ? -13.820 -39.284 25.951 1.00 88.38 168 LEU A CA 1
ATOM 1330 C C . LEU A 1 168 ? -14.347 -37.910 26.373 1.00 88.38 168 LEU A C 1
ATOM 1332 O O . LEU A 1 168 ? -14.686 -37.719 27.544 1.00 88.38 168 LEU A O 1
ATOM 1336 N N . TYR A 1 169 ? -14.479 -36.975 25.429 1.00 86.44 169 TYR A N 1
ATOM 1337 C CA . TYR A 1 169 ? -15.067 -35.668 25.707 1.00 86.44 169 TYR A CA 1
ATOM 1338 C C . TYR A 1 169 ? -16.553 -35.779 26.080 1.00 86.44 169 TYR A C 1
ATOM 1340 O O . TYR A 1 169 ? -16.985 -35.220 27.089 1.00 86.44 169 TYR A O 1
ATOM 1348 N N . SER A 1 170 ? -17.336 -36.573 25.342 1.00 81.00 170 SER A N 1
ATOM 1349 C CA . SER A 1 170 ? -18.768 -36.777 25.615 1.00 81.00 170 SER A CA 1
ATOM 1350 C C . SER A 1 170 ? -19.056 -37.462 26.964 1.00 81.00 170 SER A C 1
ATOM 1352 O O . SER A 1 170 ? -20.152 -37.314 27.512 1.00 81.00 170 SER A O 1
ATOM 1354 N N . TYR A 1 171 ? -18.087 -38.217 27.495 1.00 85.12 171 TYR A N 1
ATOM 1355 C CA . TYR A 1 171 ? -18.103 -38.831 28.828 1.00 85.12 171 TYR A CA 1
ATOM 1356 C C . TYR A 1 171 ? -17.447 -37.947 29.905 1.00 85.12 171 TYR A C 1
ATOM 1358 O O . TYR A 1 171 ? -17.337 -38.375 31.053 1.00 85.12 171 TYR A O 1
ATOM 1366 N N . ARG A 1 172 ? -17.015 -36.724 29.555 1.00 83.19 172 ARG A N 1
ATOM 1367 C CA . ARG A 1 172 ? -16.292 -35.777 30.426 1.00 83.19 172 ARG A CA 1
ATOM 1368 C C . ARG A 1 172 ? -15.013 -36.349 31.052 1.00 83.19 172 ARG A C 1
ATOM 1370 O O . ARG A 1 172 ? -14.643 -35.978 32.161 1.00 83.19 172 ARG A O 1
ATOM 1377 N N . LYS A 1 173 ? -14.325 -37.248 30.343 1.00 89.94 173 LYS A N 1
ATOM 1378 C CA . LYS A 1 173 ? -13.022 -37.797 30.760 1.00 89.94 173 LYS A CA 1
ATOM 1379 C C . LYS A 1 173 ? -11.852 -36.870 30.431 1.00 89.94 173 LYS A C 1
ATOM 1381 O O . LYS A 1 173 ? -10.804 -36.987 31.052 1.00 89.94 173 LYS A O 1
ATOM 1386 N N . ILE A 1 174 ? -12.041 -35.949 29.487 1.00 90.44 174 ILE A N 1
ATOM 1387 C CA . ILE A 1 174 ? -11.058 -34.934 29.093 1.00 90.44 174 ILE A CA 1
ATOM 1388 C C . ILE A 1 174 ? -11.684 -33.537 29.133 1.00 90.44 174 ILE A C 1
ATOM 1390 O O . ILE A 1 174 ? -12.893 -33.381 28.948 1.00 90.44 174 ILE A O 1
ATOM 1394 N N . SER A 1 175 ? -10.858 -32.519 29.388 1.00 89.69 175 SER A N 1
ATOM 1395 C CA . SER A 1 175 ? -11.302 -31.121 29.408 1.00 89.69 175 SER A CA 1
ATOM 1396 C C . SER A 1 175 ? -11.631 -30.610 27.998 1.00 89.69 175 SER A C 1
ATOM 1398 O O . SER A 1 175 ? -11.148 -31.153 27.006 1.00 89.69 175 SER A O 1
ATOM 1400 N N . MET A 1 176 ? -12.412 -29.526 27.902 1.00 86.75 176 MET A N 1
ATOM 1401 C CA . MET A 1 176 ? -12.683 -28.839 26.629 1.00 86.75 176 MET A CA 1
ATOM 1402 C C . MET A 1 176 ? -11.395 -28.409 25.923 1.00 86.75 176 MET A C 1
ATOM 1404 O O . MET A 1 176 ? -11.252 -28.632 24.726 1.00 86.75 176 MET A O 1
ATOM 1408 N N . ILE A 1 177 ? -10.465 -27.807 26.665 1.00 87.19 177 ILE A N 1
ATOM 1409 C CA . ILE A 1 177 ? -9.213 -27.286 26.110 1.00 87.19 177 ILE A CA 1
ATOM 1410 C C . ILE A 1 177 ? -8.374 -28.442 25.562 1.00 87.19 177 ILE A C 1
ATOM 1412 O O . ILE A 1 177 ? -7.934 -28.390 24.418 1.00 87.19 177 ILE A O 1
ATOM 1416 N N . SER A 1 178 ? -8.218 -29.513 26.347 1.00 89.12 178 SER A N 1
ATOM 1417 C CA . SER A 1 178 ? -7.494 -30.715 25.923 1.00 89.12 178 SER A CA 1
ATOM 1418 C C . SER A 1 178 ? -8.133 -31.341 24.685 1.00 89.12 178 SER A C 1
ATOM 1420 O O . SER A 1 178 ? -7.426 -31.651 23.736 1.00 89.12 178 SER A O 1
ATOM 1422 N N . PHE A 1 179 ? -9.464 -31.465 24.658 1.00 89.25 179 PHE A N 1
ATOM 1423 C CA . PHE A 1 179 ? -10.186 -31.983 23.498 1.00 89.25 179 PHE A CA 1
ATOM 1424 C C . PHE A 1 179 ? -9.909 -31.154 22.241 1.00 89.25 179 PHE A C 1
ATOM 1426 O O . PHE A 1 179 ? -9.514 -31.725 21.234 1.00 89.25 179 PHE A O 1
ATOM 1433 N N . VAL A 1 180 ? -10.046 -29.825 22.304 1.00 87.75 180 VAL A N 1
ATOM 1434 C CA . VAL A 1 180 ? -9.828 -28.938 21.148 1.00 87.75 180 VAL A CA 1
ATOM 1435 C C . VAL A 1 180 ? -8.376 -28.977 20.660 1.00 87.75 180 VAL A C 1
ATOM 1437 O O . VAL A 1 180 ? -8.151 -29.055 19.455 1.00 87.75 180 VAL A O 1
ATOM 1440 N N . ILE A 1 181 ? -7.393 -28.964 21.567 1.00 89.25 181 ILE A N 1
ATOM 1441 C CA . ILE A 1 181 ? -5.970 -29.034 21.196 1.00 89.25 181 ILE A CA 1
ATOM 1442 C C . ILE A 1 181 ? -5.654 -30.373 20.527 1.00 89.25 181 ILE A C 1
ATOM 1444 O O . ILE A 1 181 ? -5.096 -30.392 19.433 1.00 89.25 181 ILE A O 1
ATOM 1448 N N . THR A 1 182 ? -6.027 -31.494 21.153 1.00 90.50 182 THR A N 1
ATOM 1449 C CA . THR A 1 182 ? -5.737 -32.823 20.601 1.00 90.50 182 THR A CA 1
ATOM 1450 C C . THR A 1 182 ? -6.468 -33.044 19.279 1.00 90.50 182 THR A C 1
ATOM 1452 O O . THR A 1 182 ? -5.883 -33.575 18.343 1.00 90.50 182 THR A O 1
ATOM 1455 N N . LEU A 1 183 ? -7.709 -32.573 19.167 1.00 87.19 183 LEU A N 1
ATOM 1456 C CA . LEU A 1 183 ? -8.476 -32.586 17.925 1.00 87.19 183 LEU A CA 1
ATOM 1457 C C . LEU A 1 183 ? -7.770 -31.808 16.806 1.00 87.19 183 LEU A C 1
ATOM 1459 O O . LEU A 1 183 ? -7.671 -32.309 15.690 1.00 87.19 183 LEU A O 1
ATOM 1463 N N . GLY A 1 184 ? -7.247 -30.617 17.110 1.00 87.38 184 GLY A N 1
ATOM 1464 C CA . GLY A 1 184 ? -6.477 -29.815 16.160 1.00 87.38 184 GLY A CA 1
ATOM 1465 C C . GLY A 1 184 ? -5.210 -30.527 15.687 1.00 87.38 184 GLY A C 1
ATOM 1466 O O . GLY A 1 184 ? -4.969 -30.601 14.487 1.00 87.38 184 GLY A O 1
ATOM 1467 N N . ILE A 1 185 ? -4.442 -31.115 16.610 1.00 90.69 185 ILE A N 1
ATOM 1468 C CA . ILE A 1 185 ? -3.218 -31.866 16.281 1.00 90.69 185 ILE A CA 1
ATOM 1469 C C . ILE A 1 185 ? -3.537 -33.063 15.382 1.00 90.69 185 ILE A C 1
ATOM 1471 O O . ILE A 1 185 ? -2.918 -33.221 14.335 1.00 90.69 185 ILE A O 1
ATOM 1475 N N . VAL A 1 186 ? -4.515 -33.893 15.758 1.00 89.31 186 VAL A N 1
ATOM 1476 C CA . VAL A 1 186 ? -4.873 -35.083 14.969 1.00 89.31 186 VAL A CA 1
ATOM 1477 C C . VAL A 1 186 ? -5.450 -34.676 13.607 1.00 89.31 186 VAL A C 1
ATOM 1479 O O . VAL A 1 186 ? -5.187 -35.355 12.623 1.00 89.31 186 VAL A O 1
ATOM 1482 N N . GLY A 1 187 ? -6.168 -33.550 13.515 1.00 88.19 187 GLY A N 1
ATOM 1483 C CA . GLY A 1 187 ? -6.664 -33.017 12.242 1.00 88.19 187 GLY A CA 1
ATOM 1484 C C . GLY A 1 187 ? -5.546 -32.539 11.310 1.00 88.19 187 GLY A C 1
ATOM 1485 O O . GLY A 1 187 ? -5.589 -32.826 10.117 1.00 88.19 187 GLY A O 1
ATOM 1486 N N . ILE A 1 188 ? -4.524 -31.864 11.854 1.00 89.94 188 ILE A N 1
ATOM 1487 C CA . ILE A 1 188 ? -3.323 -31.465 11.100 1.00 89.94 188 ILE A CA 1
ATOM 1488 C C . ILE A 1 188 ? -2.571 -32.697 10.600 1.00 89.94 188 ILE A C 1
ATOM 1490 O O . ILE A 1 188 ? -2.122 -32.705 9.461 1.00 89.94 188 ILE A O 1
ATOM 1494 N N . LEU A 1 189 ? -2.442 -33.735 11.428 1.00 90.38 189 LEU A N 1
ATOM 1495 C CA . LEU A 1 189 ? -1.785 -34.980 11.034 1.00 90.38 189 LEU A CA 1
ATOM 1496 C C . LEU A 1 189 ? -2.559 -35.691 9.909 1.00 90.38 189 LEU A C 1
ATOM 1498 O O . LEU A 1 189 ? -1.969 -36.006 8.880 1.00 90.38 189 LEU A O 1
ATOM 1502 N N . ASP A 1 190 ? -3.874 -35.868 10.078 1.00 89.25 190 ASP A N 1
ATOM 1503 C CA . ASP A 1 190 ? -4.761 -36.532 9.112 1.00 89.25 190 ASP A CA 1
ATOM 1504 C C . ASP A 1 190 ? -4.690 -35.894 7.717 1.00 89.25 190 ASP A C 1
ATOM 1506 O O . ASP A 1 190 ? -4.418 -36.576 6.734 1.00 89.25 190 ASP A O 1
ATOM 1510 N N . ILE A 1 191 ? -4.870 -34.574 7.628 1.00 88.31 191 ILE A N 1
ATOM 1511 C CA . ILE A 1 191 ? -4.846 -33.865 6.340 1.00 88.31 191 ILE A CA 1
ATOM 1512 C C . ILE A 1 191 ? -3.405 -33.663 5.851 1.00 88.31 191 ILE A C 1
ATOM 1514 O O . ILE A 1 191 ? -3.114 -33.874 4.677 1.00 88.31 191 ILE A O 1
ATOM 1518 N N . GLY A 1 192 ? -2.476 -33.325 6.748 1.00 87.50 192 GLY A N 1
ATOM 1519 C CA . GLY A 1 192 ? -1.092 -33.016 6.391 1.00 87.50 192 GLY A CA 1
ATOM 1520 C C . GLY A 1 192 ? -0.340 -34.196 5.781 1.00 87.50 192 GLY A C 1
ATOM 1521 O O . GLY A 1 192 ? 0.510 -33.996 4.915 1.00 87.50 192 GLY A O 1
ATOM 1522 N N . TYR A 1 193 ? -0.662 -35.433 6.172 1.00 84.19 193 TYR A N 1
ATOM 1523 C CA . TYR A 1 193 ? -0.078 -36.613 5.532 1.00 84.19 193 TYR A CA 1
ATOM 1524 C C . TYR A 1 193 ? -0.608 -36.836 4.107 1.00 84.19 193 TYR A C 1
ATOM 1526 O O . TYR A 1 193 ? 0.154 -37.259 3.233 1.00 84.19 193 TYR A O 1
ATOM 1534 N N . VAL A 1 194 ? -1.884 -36.519 3.851 1.00 83.88 194 VAL A N 1
ATOM 1535 C CA . VAL A 1 194 ? -2.457 -36.530 2.496 1.00 83.88 194 VAL A CA 1
ATOM 1536 C C . VAL A 1 194 ? -1.766 -35.476 1.634 1.00 83.88 194 VAL A C 1
ATOM 1538 O O . VAL A 1 194 ? -1.279 -35.817 0.560 1.00 83.88 194 VAL A O 1
ATOM 1541 N N . ASP A 1 195 ? -1.626 -34.248 2.136 1.00 85.12 195 ASP A N 1
ATOM 1542 C CA . ASP A 1 195 ? -0.961 -33.154 1.418 1.00 85.12 195 ASP A CA 1
ATOM 1543 C C . ASP A 1 195 ? 0.513 -33.467 1.123 1.00 85.12 195 ASP A C 1
ATOM 1545 O O . ASP A 1 195 ? 0.970 -33.299 -0.006 1.00 85.12 195 ASP A O 1
ATOM 1549 N N . PHE A 1 196 ? 1.258 -33.996 2.099 1.00 84.12 196 PHE A N 1
ATOM 1550 C CA . PHE A 1 196 ? 2.662 -34.376 1.910 1.00 84.12 196 PHE A CA 1
ATOM 1551 C C . PHE A 1 196 ? 2.840 -35.414 0.795 1.00 84.12 196 PHE A C 1
ATOM 1553 O O . PHE A 1 196 ? 3.800 -35.351 0.032 1.00 84.12 196 PHE A O 1
ATOM 1560 N N . ARG A 1 197 ? 1.899 -36.355 0.660 1.00 80.88 197 ARG A N 1
ATOM 1561 C CA . ARG A 1 197 ? 1.922 -37.386 -0.389 1.00 80.88 197 ARG A CA 1
ATOM 1562 C C . ARG A 1 197 ? 1.656 -36.830 -1.789 1.00 80.88 197 ARG A C 1
ATOM 1564 O O . ARG A 1 197 ? 1.994 -37.507 -2.754 1.00 80.88 197 ARG A O 1
ATOM 1571 N N . LEU A 1 198 ? 1.080 -35.631 -1.901 1.00 79.12 198 LEU A N 1
ATOM 1572 C CA . LEU A 1 198 ? 0.884 -34.933 -3.176 1.00 79.12 198 LEU A CA 1
ATOM 1573 C C . LEU A 1 198 ? 2.141 -34.182 -3.638 1.00 79.12 198 LEU A C 1
ATOM 1575 O O . LEU A 1 198 ? 2.209 -33.756 -4.790 1.00 79.12 198 LEU A O 1
ATOM 1579 N N . ILE A 1 199 ? 3.139 -34.019 -2.764 1.00 83.19 199 ILE A N 1
ATOM 1580 C CA . ILE A 1 199 ? 4.385 -33.324 -3.080 1.00 83.19 199 ILE A CA 1
ATOM 1581 C C . ILE A 1 199 ? 5.384 -34.325 -3.663 1.00 83.19 199 ILE A C 1
ATOM 1583 O O . ILE A 1 199 ? 5.729 -35.324 -3.036 1.00 83.19 199 ILE A O 1
ATOM 1587 N N . ASN A 1 200 ? 5.897 -34.021 -4.855 1.00 81.06 200 ASN A N 1
ATOM 1588 C CA .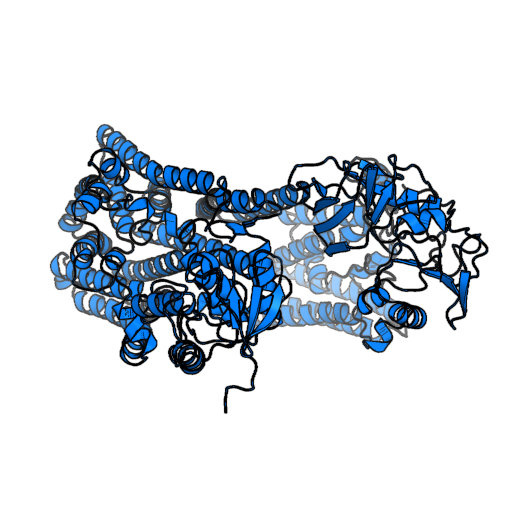 ASN A 1 200 ? 6.999 -34.755 -5.465 1.00 81.06 200 ASN A CA 1
ATOM 1589 C C . ASN A 1 200 ? 8.239 -33.855 -5.536 1.00 81.06 200 ASN A C 1
ATOM 1591 O O . ASN A 1 200 ? 8.247 -32.867 -6.268 1.00 81.06 200 ASN A O 1
ATOM 1595 N N . THR A 1 201 ? 9.283 -34.181 -4.774 1.00 85.56 201 THR A N 1
ATOM 1596 C CA . THR A 1 201 ? 10.539 -33.420 -4.769 1.00 85.56 201 THR A CA 1
ATOM 1597 C C . THR A 1 201 ? 11.450 -33.883 -5.900 1.00 85.56 201 THR A C 1
ATOM 1599 O O . THR A 1 201 ? 11.831 -35.052 -5.950 1.00 85.56 201 THR A O 1
ATOM 1602 N N . ARG A 1 202 ? 11.845 -32.958 -6.777 1.00 84.00 202 ARG A N 1
ATOM 1603 C CA . ARG A 1 202 ? 12.825 -33.187 -7.847 1.00 84.00 202 ARG A CA 1
ATOM 1604 C C . ARG A 1 202 ? 14.034 -32.275 -7.639 1.00 84.00 202 ARG A C 1
ATOM 1606 O O . ARG A 1 202 ? 13.893 -31.186 -7.088 1.00 84.00 202 ARG A O 1
ATOM 1613 N N . THR A 1 203 ? 15.217 -32.717 -8.059 1.00 86.62 203 THR A N 1
ATOM 1614 C CA . THR A 1 203 ? 16.400 -31.846 -8.134 1.00 86.62 203 THR A CA 1
ATOM 1615 C C . THR A 1 203 ? 16.209 -30.820 -9.252 1.00 86.62 203 THR A C 1
ATOM 1617 O O . THR A 1 203 ? 15.499 -31.099 -10.218 1.00 86.62 203 THR A O 1
ATOM 1620 N N . SER A 1 204 ? 16.849 -29.650 -9.148 1.00 76.19 204 SER A N 1
ATOM 1621 C CA . SER A 1 204 ? 16.817 -28.636 -10.216 1.00 76.19 204 SER A CA 1
ATOM 1622 C C . SER A 1 204 ? 17.294 -29.218 -11.546 1.00 76.19 204 SER A C 1
ATOM 1624 O O . SER A 1 204 ? 16.636 -29.035 -12.562 1.00 76.19 204 SER A O 1
ATOM 1626 N N . GLN A 1 205 ? 18.365 -30.013 -11.518 1.00 76.88 205 GLN A N 1
ATOM 1627 C CA . GLN A 1 205 ? 18.891 -30.690 -12.700 1.00 76.88 205 GLN A CA 1
ATOM 1628 C C . GLN A 1 205 ? 17.830 -31.569 -13.383 1.00 76.88 205 GLN A C 1
ATOM 1630 O O . GLN A 1 205 ? 17.619 -31.423 -14.575 1.00 76.88 205 GLN A O 1
ATOM 1635 N N . ASN A 1 206 ? 17.081 -32.389 -12.638 1.00 82.19 206 ASN A N 1
ATOM 1636 C CA . ASN A 1 206 ? 16.059 -33.279 -13.213 1.00 82.19 206 ASN A CA 1
ATOM 1637 C C . ASN A 1 206 ? 14.734 -32.572 -13.549 1.00 82.19 206 ASN A C 1
ATOM 1639 O O . ASN A 1 206 ? 13.848 -33.177 -14.149 1.00 82.19 206 ASN A O 1
ATOM 1643 N N . ALA A 1 207 ? 14.531 -31.337 -13.086 1.00 82.31 207 ALA A N 1
ATOM 1644 C CA . ALA A 1 207 ? 13.305 -30.584 -13.343 1.00 82.31 207 ALA A CA 1
ATOM 1645 C C . ALA A 1 207 ? 13.326 -29.865 -14.704 1.00 82.31 207 ALA A C 1
ATOM 1647 O O . ALA A 1 207 ? 12.258 -29.585 -15.247 1.00 82.31 207 ALA A O 1
ATOM 1648 N N . PHE A 1 208 ? 14.520 -29.592 -15.243 1.00 85.44 208 PHE A N 1
ATOM 1649 C CA . PHE A 1 208 ? 14.739 -28.804 -16.464 1.00 85.44 208 PHE A CA 1
ATOM 1650 C C . PHE A 1 208 ? 15.538 -29.568 -17.539 1.00 85.44 208 PHE A C 1
ATOM 1652 O O . PHE A 1 208 ? 16.185 -28.948 -18.387 1.00 85.44 208 PHE A O 1
ATOM 1659 N N . THR A 1 209 ? 15.526 -30.907 -17.482 1.00 82.88 209 THR A N 1
ATOM 1660 C CA . THR A 1 209 ? 16.163 -31.800 -18.469 1.00 82.88 209 THR A CA 1
ATOM 1661 C C . THR A 1 209 ? 15.308 -32.060 -19.702 1.00 82.88 209 THR A C 1
ATOM 1663 O O . THR A 1 209 ? 15.861 -32.374 -20.749 1.00 82.88 209 THR A O 1
ATOM 1666 N N . ASP A 1 210 ? 13.981 -31.943 -19.602 1.00 83.06 210 ASP A N 1
ATOM 1667 C CA . ASP A 1 210 ? 13.073 -32.241 -20.716 1.00 83.06 210 ASP A CA 1
ATOM 1668 C C . ASP A 1 210 ? 13.286 -31.214 -21.844 1.00 83.06 210 ASP A C 1
ATOM 1670 O O . ASP A 1 210 ? 12.928 -30.037 -21.690 1.00 83.06 210 ASP A O 1
ATOM 1674 N N . GLY A 1 211 ? 13.909 -31.648 -22.946 1.00 84.31 211 GLY A N 1
ATOM 1675 C CA . GLY A 1 211 ? 14.349 -30.777 -24.044 1.00 84.31 211 GLY A CA 1
ATOM 1676 C C . GLY A 1 211 ? 15.574 -29.919 -23.722 1.00 84.31 211 GLY A C 1
ATOM 1677 O O . GLY A 1 211 ? 15.727 -28.834 -24.281 1.00 84.31 211 GLY A O 1
ATOM 1678 N N . GLY A 1 212 ? 16.385 -30.340 -22.746 1.00 84.81 212 GLY A N 1
ATOM 1679 C CA . GLY A 1 212 ? 17.549 -29.591 -22.274 1.00 84.81 212 GLY A CA 1
ATOM 1680 C C . GLY A 1 212 ? 18.650 -29.450 -23.325 1.00 84.81 212 GLY A C 1
ATOM 1681 O O . GLY A 1 212 ? 19.222 -28.374 -23.426 1.00 84.81 212 GLY A O 1
ATOM 1682 N N . ASP A 1 213 ? 18.873 -30.485 -24.135 1.00 89.19 213 ASP A N 1
ATOM 1683 C CA . ASP A 1 213 ? 19.814 -30.498 -25.263 1.00 89.19 213 ASP A CA 1
ATOM 1684 C C . ASP A 1 213 ? 19.475 -29.426 -26.309 1.00 89.19 213 ASP A C 1
ATOM 1686 O O . ASP A 1 213 ? 20.313 -28.590 -26.644 1.00 89.19 213 ASP A O 1
ATOM 1690 N N . PHE A 1 214 ? 18.215 -29.364 -26.746 1.00 91.69 214 PHE A N 1
ATOM 1691 C CA . PHE A 1 214 ? 17.741 -28.291 -27.618 1.00 91.69 214 PHE A CA 1
ATOM 1692 C C . PHE A 1 214 ? 17.829 -26.920 -26.947 1.00 91.69 214 PHE A C 1
ATOM 1694 O O . PHE A 1 214 ? 18.186 -25.937 -27.592 1.00 91.69 214 PHE A O 1
ATOM 1701 N N . GLY A 1 215 ? 17.490 -26.840 -25.658 1.00 89.38 215 GLY A N 1
ATOM 1702 C CA . GLY A 1 215 ? 17.581 -25.600 -24.898 1.00 89.38 215 GLY A CA 1
ATOM 1703 C C . GLY A 1 215 ? 19.007 -25.049 -24.854 1.00 89.38 215 GLY A C 1
ATOM 1704 O O . GLY A 1 215 ? 19.202 -23.858 -25.075 1.00 89.38 215 GLY A O 1
ATOM 1705 N N . ASP A 1 216 ? 19.993 -25.910 -24.608 1.00 89.56 216 ASP A N 1
ATOM 1706 C CA . ASP A 1 216 ? 21.409 -25.540 -24.564 1.00 89.56 216 ASP A CA 1
ATOM 1707 C C . ASP A 1 216 ? 21.908 -25.113 -25.956 1.00 89.56 216 ASP A C 1
ATOM 1709 O O . ASP A 1 216 ? 22.523 -24.054 -26.085 1.00 89.56 216 ASP A O 1
ATOM 1713 N N . ALA A 1 217 ? 21.540 -25.851 -27.011 1.00 91.06 217 ALA A N 1
ATOM 1714 C CA . ALA A 1 217 ? 21.887 -25.507 -28.392 1.00 91.06 217 ALA A CA 1
ATOM 1715 C C . ALA A 1 217 ? 21.320 -24.145 -28.835 1.00 91.06 217 ALA A C 1
ATOM 1717 O O . ALA A 1 217 ? 21.980 -23.406 -29.564 1.00 91.06 217 ALA A O 1
ATOM 1718 N N . LEU A 1 218 ? 20.104 -23.792 -28.399 1.00 92.31 218 LEU A N 1
ATOM 1719 C CA . LEU A 1 218 ? 19.469 -22.517 -28.747 1.00 92.31 218 LEU A CA 1
ATOM 1720 C C . LEU A 1 218 ? 20.098 -21.323 -28.023 1.00 92.31 218 LEU A C 1
ATOM 1722 O O . LEU A 1 218 ? 20.242 -20.272 -28.644 1.00 92.31 218 LEU A O 1
ATOM 1726 N N . ILE A 1 219 ? 20.525 -21.474 -26.763 1.00 91.62 219 ILE A N 1
ATOM 1727 C CA . ILE A 1 219 ? 21.223 -20.400 -26.030 1.00 91.62 219 ILE A CA 1
ATOM 1728 C C . ILE A 1 219 ? 22.481 -19.959 -26.785 1.00 91.62 219 ILE A C 1
ATOM 1730 O O . ILE A 1 219 ? 22.762 -18.764 -26.884 1.00 91.62 219 ILE A O 1
ATOM 1734 N N . GLU A 1 220 ? 23.231 -20.905 -27.357 1.00 89.81 220 GLU A N 1
ATOM 1735 C CA . GLU A 1 220 ? 24.444 -20.596 -28.123 1.00 89.81 220 GLU A CA 1
ATOM 1736 C C . GLU A 1 220 ? 24.166 -19.745 -29.374 1.00 89.81 220 GLU A C 1
ATOM 1738 O O . GLU A 1 220 ? 25.066 -19.068 -29.876 1.00 89.81 220 GLU A O 1
ATOM 1743 N N . LYS A 1 221 ? 22.921 -19.732 -29.872 1.00 89.62 221 LYS A N 1
ATOM 1744 C CA . LYS A 1 221 ? 22.495 -18.923 -31.025 1.00 89.62 221 LYS A CA 1
ATOM 1745 C C . LYS A 1 221 ? 22.052 -17.501 -30.642 1.00 89.62 221 LYS A C 1
ATOM 1747 O O . LYS A 1 221 ? 21.795 -16.692 -31.536 1.00 89.62 221 LYS A O 1
ATOM 1752 N N . GLY A 1 222 ? 21.979 -17.179 -29.347 1.00 86.94 222 GLY A N 1
ATOM 1753 C CA . GLY A 1 222 ? 21.551 -15.882 -28.811 1.00 86.94 222 GLY A CA 1
ATOM 1754 C C . GLY A 1 222 ? 20.047 -15.788 -28.515 1.00 86.94 222 GLY A C 1
ATOM 1755 O O . GLY A 1 222 ? 19.334 -16.781 -28.569 1.00 86.94 222 GLY A O 1
ATOM 1756 N N . ASN A 1 223 ? 19.557 -14.576 -28.218 1.00 83.69 223 ASN A N 1
ATOM 1757 C CA . ASN A 1 223 ? 18.186 -14.351 -27.711 1.00 83.69 223 ASN A CA 1
ATOM 1758 C C . ASN A 1 223 ? 17.314 -13.482 -28.645 1.00 83.69 223 ASN A C 1
ATOM 1760 O O . ASN A 1 223 ? 16.257 -12.996 -28.254 1.00 83.69 223 ASN A O 1
ATOM 1764 N N . ASP A 1 224 ? 17.744 -13.252 -29.889 1.00 88.00 224 ASP A N 1
ATOM 1765 C CA . ASP A 1 224 ? 17.065 -12.349 -30.837 1.00 88.00 224 ASP A CA 1
ATOM 1766 C C . ASP A 1 224 ? 15.996 -13.050 -31.708 1.00 88.00 224 ASP A C 1
ATOM 1768 O O . ASP A 1 224 ? 15.769 -12.717 -32.875 1.00 88.00 224 ASP A O 1
ATOM 1772 N N . PHE A 1 225 ? 15.354 -14.086 -31.175 1.00 92.06 225 PHE A N 1
ATOM 1773 C CA . PHE A 1 225 ? 14.387 -14.890 -31.918 1.00 92.06 225 PHE A CA 1
ATOM 1774 C C . PHE A 1 225 ? 13.371 -15.572 -31.008 1.00 92.06 225 PHE A C 1
ATOM 1776 O O . PHE A 1 225 ? 13.570 -15.702 -29.803 1.00 92.06 225 PHE A O 1
ATOM 1783 N N . ARG A 1 226 ? 12.298 -16.071 -31.625 1.00 94.00 226 ARG A N 1
ATOM 1784 C CA . ARG A 1 226 ? 11.433 -17.089 -31.031 1.00 94.00 226 ARG A CA 1
ATOM 1785 C C . ARG A 1 226 ? 11.772 -18.472 -31.562 1.00 94.00 226 ARG A C 1
ATOM 1787 O O . ARG A 1 226 ? 12.247 -18.633 -32.690 1.00 94.00 226 ARG A O 1
ATOM 1794 N N . SER A 1 227 ? 11.463 -19.466 -30.748 1.00 95.00 227 SER A N 1
ATOM 1795 C CA . SER A 1 227 ? 11.499 -20.874 -31.124 1.00 95.00 227 SER A CA 1
ATOM 1796 C C . SER A 1 227 ? 10.076 -21.415 -31.266 1.00 95.00 227 SER A C 1
ATOM 1798 O O . SER A 1 227 ? 9.118 -20.856 -30.718 1.00 95.00 227 SER A O 1
ATOM 1800 N N . PHE A 1 228 ? 9.925 -22.490 -32.031 1.00 94.88 228 PHE A N 1
ATOM 1801 C CA . PHE A 1 228 ? 8.666 -23.215 -32.164 1.00 94.88 228 PHE A CA 1
ATOM 1802 C C . PHE A 1 228 ? 8.902 -24.714 -32.016 1.00 94.88 228 PHE A C 1
ATOM 1804 O O . PHE A 1 228 ? 9.761 -25.271 -32.701 1.00 94.88 228 PHE A O 1
ATOM 1811 N N . SER A 1 229 ? 8.115 -25.388 -31.180 1.00 92.94 229 SER A N 1
ATOM 1812 C CA . SER A 1 229 ? 8.097 -26.846 -31.134 1.00 92.94 229 SER A CA 1
ATOM 1813 C C . SER A 1 229 ? 6.848 -27.459 -31.758 1.00 92.94 229 SER A C 1
ATOM 1815 O O . SER A 1 229 ? 5.729 -27.294 -31.275 1.00 92.94 229 SER A O 1
ATOM 1817 N N . ALA A 1 230 ? 7.047 -28.272 -32.800 1.00 89.62 230 ALA A N 1
ATOM 1818 C CA . ALA A 1 230 ? 5.959 -29.035 -33.416 1.00 89.62 230 ALA A CA 1
ATOM 1819 C C . ALA A 1 230 ? 5.457 -30.185 -32.520 1.00 89.62 230 ALA A C 1
ATOM 1821 O O . ALA A 1 230 ? 4.319 -30.636 -32.668 1.00 89.62 230 ALA A O 1
ATOM 1822 N N . SER A 1 231 ? 6.297 -30.645 -31.591 1.00 90.69 231 SER A N 1
ATOM 1823 C CA . SER A 1 231 ? 6.112 -31.864 -30.795 1.00 90.69 231 SER A CA 1
ATOM 1824 C C . SER A 1 231 ? 6.328 -31.663 -29.294 1.00 90.69 231 SER A C 1
ATOM 1826 O O . SER A 1 231 ? 6.533 -32.638 -28.579 1.00 90.69 231 SER A O 1
ATOM 1828 N N . TYR A 1 232 ? 6.308 -30.417 -28.805 1.00 90.44 232 TYR A N 1
ATOM 1829 C CA . TYR A 1 232 ? 6.614 -30.087 -27.403 1.00 90.44 232 TYR A CA 1
ATOM 1830 C C . TYR A 1 232 ? 7.991 -30.627 -26.945 1.00 90.44 232 TYR A C 1
ATOM 1832 O O . TYR A 1 232 ? 8.179 -31.024 -25.798 1.00 90.44 232 TYR A O 1
ATOM 1840 N N . SER A 1 233 ? 8.967 -30.660 -27.859 1.00 91.56 233 SER A N 1
ATOM 1841 C CA . SER A 1 233 ? 10.329 -31.156 -27.615 1.00 91.56 233 SER A CA 1
ATOM 1842 C C . SER A 1 233 ? 11.120 -30.286 -26.641 1.00 91.56 233 SER A C 1
ATOM 1844 O O . SER A 1 233 ? 12.086 -30.769 -26.066 1.00 91.56 233 SER A O 1
ATOM 1846 N N . ILE A 1 234 ? 10.709 -29.032 -26.429 1.00 91.12 234 ILE A N 1
ATOM 1847 C CA . ILE A 1 234 ? 11.205 -28.169 -25.353 1.00 91.12 234 ILE A CA 1
ATOM 1848 C C . ILE A 1 234 ? 10.022 -27.822 -24.458 1.00 91.12 234 ILE A C 1
ATOM 1850 O O . ILE A 1 234 ? 9.038 -27.235 -24.904 1.00 91.12 234 ILE A O 1
ATOM 1854 N N . SER A 1 235 ? 10.118 -28.164 -23.175 1.00 89.81 235 SER A N 1
ATOM 1855 C CA . SER A 1 235 ? 9.072 -27.812 -22.217 1.00 89.81 235 SER A CA 1
ATOM 1856 C C . SER A 1 235 ? 9.107 -26.315 -21.870 1.00 89.81 235 SER A C 1
ATOM 1858 O O . SER A 1 235 ? 10.180 -25.711 -21.794 1.00 89.81 235 SER A O 1
ATOM 1860 N N . GLN A 1 236 ? 7.948 -25.716 -21.564 1.00 90.31 236 GLN A N 1
ATOM 1861 C CA . GLN A 1 236 ? 7.874 -24.304 -21.151 1.00 90.31 236 GLN A CA 1
ATOM 1862 C C . GLN A 1 236 ? 8.728 -23.999 -19.909 1.00 90.31 236 GLN A C 1
ATOM 1864 O O . GLN A 1 236 ? 9.311 -22.920 -19.825 1.00 90.31 236 GLN A O 1
ATOM 1869 N N . GLN A 1 237 ? 8.845 -24.935 -18.955 1.00 89.44 237 GLN A N 1
ATOM 1870 C CA . GLN A 1 237 ? 9.714 -24.734 -17.790 1.00 89.44 237 GLN A CA 1
ATOM 1871 C C . GLN A 1 237 ? 11.206 -24.730 -18.154 1.00 89.44 237 GLN A C 1
ATOM 1873 O O . GLN A 1 237 ? 11.959 -23.925 -17.609 1.00 89.44 237 GLN A O 1
ATOM 1878 N N . THR A 1 238 ? 11.626 -25.589 -19.088 1.00 90.06 238 THR A N 1
ATOM 1879 C CA . THR A 1 238 ? 13.008 -25.650 -19.590 1.00 90.06 238 THR A CA 1
ATOM 1880 C C . THR A 1 238 ? 13.355 -24.366 -20.338 1.00 90.06 238 THR A C 1
ATOM 1882 O O . THR A 1 238 ? 14.412 -23.792 -20.087 1.00 90.06 238 THR A O 1
ATOM 1885 N N . ALA A 1 239 ? 12.452 -23.889 -21.201 1.00 91.12 239 ALA A N 1
ATOM 1886 C CA . ALA A 1 239 ? 12.621 -22.640 -21.939 1.00 91.12 239 ALA A CA 1
ATOM 1887 C C . ALA A 1 239 ? 12.689 -21.422 -21.007 1.00 91.12 239 ALA A C 1
ATOM 1889 O O . ALA A 1 239 ? 13.605 -20.616 -21.125 1.00 91.12 239 ALA A O 1
ATOM 1890 N N . ALA A 1 240 ? 11.788 -21.331 -20.022 1.00 89.69 240 ALA A N 1
ATOM 1891 C CA . ALA A 1 240 ? 11.782 -20.235 -19.055 1.00 89.69 240 ALA A CA 1
ATOM 1892 C C . ALA A 1 240 ? 13.051 -20.198 -18.185 1.00 89.69 240 ALA A C 1
ATOM 1894 O O . ALA A 1 240 ? 13.560 -19.122 -17.891 1.00 89.69 240 ALA A O 1
ATOM 1895 N N . PHE A 1 241 ? 13.585 -21.360 -17.787 1.00 88.44 241 PHE A N 1
ATOM 1896 C CA . PHE A 1 241 ? 14.850 -21.440 -17.044 1.00 88.44 241 PHE A CA 1
ATOM 1897 C C . PHE A 1 241 ? 16.051 -20.940 -17.866 1.00 88.44 241 PHE A C 1
ATOM 1899 O O . PHE A 1 241 ? 17.032 -20.468 -17.297 1.00 88.44 241 PHE A O 1
ATOM 1906 N N . ARG A 1 242 ? 15.959 -21.044 -19.195 1.00 88.19 242 ARG A N 1
ATOM 1907 C CA . ARG A 1 242 ? 17.007 -20.719 -20.169 1.00 88.19 242 ARG A CA 1
ATOM 1908 C C . ARG A 1 242 ? 16.802 -19.385 -20.894 1.00 88.19 242 ARG A C 1
ATOM 1910 O O . ARG A 1 242 ? 17.562 -19.086 -21.804 1.00 88.19 242 ARG A O 1
ATOM 1917 N N . ASP A 1 243 ? 15.800 -18.602 -20.494 1.00 89.25 243 ASP A N 1
ATOM 1918 C CA . ASP A 1 243 ? 15.427 -17.326 -21.127 1.00 89.25 243 ASP A CA 1
ATOM 1919 C C . ASP A 1 243 ? 15.135 -17.440 -22.641 1.00 89.25 243 ASP A C 1
ATOM 1921 O O . ASP A 1 243 ? 15.459 -16.559 -23.432 1.00 89.25 243 ASP A O 1
ATOM 1925 N N . LEU A 1 244 ? 14.522 -18.555 -23.058 1.00 91.25 244 LEU A N 1
ATOM 1926 C CA . LEU A 1 244 ? 14.132 -18.797 -24.449 1.00 91.25 244 LEU A CA 1
ATOM 1927 C C . LEU A 1 244 ? 12.686 -18.346 -24.701 1.00 91.25 244 LEU A C 1
ATOM 1929 O O . LEU A 1 244 ? 11.760 -18.784 -24.011 1.00 91.25 244 LEU A O 1
ATOM 1933 N N . GLU A 1 245 ? 12.463 -17.528 -25.736 1.00 91.75 245 GLU A N 1
ATOM 1934 C CA . GLU A 1 245 ? 11.112 -17.160 -26.176 1.00 91.75 245 GLU A CA 1
ATOM 1935 C C . GLU A 1 245 ? 10.486 -18.275 -27.034 1.00 91.75 245 GLU A C 1
ATOM 1937 O O . GLU A 1 245 ? 11.023 -18.663 -28.076 1.00 91.75 245 GLU A O 1
ATOM 1942 N N . LEU A 1 246 ? 9.307 -18.759 -26.634 1.00 92.88 246 LEU A N 1
ATOM 1943 C CA . LEU A 1 246 ? 8.521 -19.744 -27.385 1.00 92.88 246 LEU A CA 1
ATOM 1944 C C . LEU A 1 246 ? 7.317 -19.090 -28.072 1.00 92.88 246 LEU A C 1
ATOM 1946 O O . LEU A 1 246 ? 6.703 -18.164 -27.543 1.00 92.88 246 LEU A O 1
ATOM 1950 N N . SER A 1 247 ? 6.956 -19.609 -29.245 1.00 92.75 247 SER A N 1
ATOM 1951 C CA . SER A 1 247 ? 5.698 -19.289 -29.944 1.00 92.75 247 SER A CA 1
ATOM 1952 C C . SER A 1 247 ? 4.617 -20.368 -29.749 1.00 92.75 247 SER A C 1
ATOM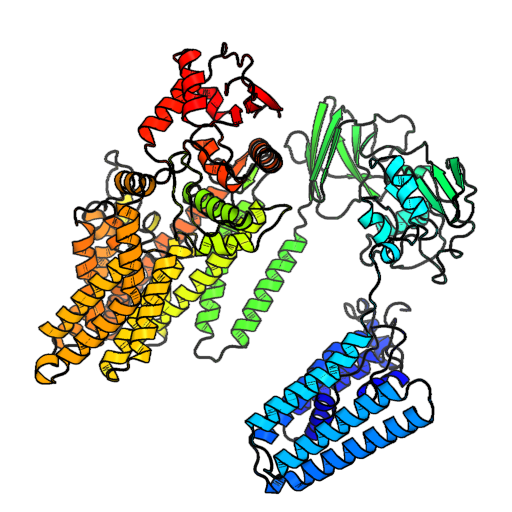 1954 O O . SER A 1 247 ? 3.458 -20.181 -30.121 1.00 92.75 247 SER A O 1
ATOM 1956 N N . ASP A 1 248 ? 4.981 -21.480 -29.123 1.00 91.69 248 ASP A N 1
ATOM 1957 C CA . ASP A 1 248 ? 4.142 -22.630 -28.810 1.00 91.69 248 ASP A CA 1
ATOM 1958 C C . ASP A 1 248 ? 4.020 -22.855 -27.290 1.00 91.69 248 ASP A C 1
ATOM 1960 O O . ASP A 1 248 ? 4.553 -22.104 -26.469 1.00 91.69 248 ASP A O 1
ATOM 1964 N N . GLY A 1 249 ? 3.281 -23.896 -26.906 1.00 89.69 249 GLY A N 1
ATOM 1965 C CA . GLY A 1 249 ? 3.191 -24.370 -25.528 1.00 89.69 249 GLY A CA 1
ATOM 1966 C C . GLY A 1 249 ? 1.759 -24.512 -25.020 1.00 89.69 249 GLY A C 1
ATOM 1967 O O . GLY A 1 249 ? 0.804 -24.606 -25.795 1.00 89.69 249 GLY A O 1
ATOM 1968 N N . ILE A 1 250 ? 1.610 -24.570 -23.695 1.00 88.94 250 ILE A N 1
ATOM 1969 C CA . ILE A 1 250 ? 0.316 -24.671 -23.019 1.00 88.94 250 ILE A CA 1
ATOM 1970 C C . ILE A 1 250 ? -0.153 -23.259 -22.651 1.00 88.94 250 ILE A C 1
ATOM 1972 O O . ILE A 1 250 ? 0.424 -22.608 -21.781 1.00 88.94 250 ILE A O 1
ATOM 1976 N N . ASP A 1 251 ? -1.224 -22.802 -23.292 1.00 86.81 251 ASP A N 1
ATOM 1977 C CA . ASP A 1 251 ? -1.906 -21.543 -23.007 1.00 86.81 251 ASP A CA 1
ATOM 1978 C C . ASP A 1 251 ? -3.426 -21.779 -22.933 1.00 86.81 251 ASP A C 1
ATOM 1980 O O . ASP A 1 251 ? -4.073 -22.043 -23.947 1.00 86.81 251 ASP A O 1
ATOM 1984 N N . PRO A 1 252 ? -4.057 -21.701 -21.749 1.00 81.81 252 PRO A N 1
ATOM 1985 C CA . PRO A 1 252 ? -5.502 -21.834 -21.642 1.00 81.81 252 PRO A CA 1
ATOM 1986 C C . PRO A 1 252 ? -6.268 -20.577 -22.098 1.00 81.81 252 PRO A C 1
ATOM 1988 O O . PRO A 1 252 ? -7.479 -20.663 -22.314 1.00 81.81 252 PRO A O 1
ATOM 1991 N N . MET A 1 253 ? -5.620 -19.417 -22.237 1.00 85.38 253 MET A N 1
ATOM 1992 C CA . MET A 1 253 ? -6.250 -18.128 -22.555 1.00 85.38 253 MET A CA 1
ATOM 1993 C C . MET A 1 253 ? -5.740 -17.549 -23.877 1.00 85.38 253 MET A C 1
ATOM 1995 O O . MET A 1 253 ? -5.182 -16.456 -23.937 1.00 85.38 253 MET A O 1
ATOM 1999 N N . GLN A 1 254 ? -6.035 -18.257 -24.960 1.00 86.25 254 GLN A N 1
ATOM 2000 C CA . GLN A 1 254 ? -5.586 -17.887 -26.297 1.00 86.25 254 GLN A CA 1
ATOM 2001 C C . GLN A 1 254 ? -6.510 -16.860 -26.959 1.00 86.25 254 GLN A C 1
ATOM 2003 O O . GLN A 1 254 ? -7.741 -16.934 -26.867 1.00 86.25 254 GLN A O 1
ATOM 2008 N N . LEU A 1 255 ? -5.923 -15.937 -27.722 1.00 89.75 255 LEU A N 1
ATOM 2009 C CA . LEU A 1 255 ? -6.681 -15.156 -28.697 1.00 89.75 255 LEU A CA 1
ATOM 2010 C C . LEU A 1 255 ? -7.102 -16.061 -29.856 1.00 89.75 255 LEU A C 1
ATOM 2012 O O . LEU A 1 255 ? -6.271 -16.772 -30.418 1.00 89.75 255 LEU A O 1
ATOM 2016 N N . ILE A 1 256 ? -8.365 -15.961 -30.282 1.00 88.19 256 ILE A N 1
ATOM 2017 C CA . ILE A 1 256 ? -8.880 -16.712 -31.442 1.00 88.19 256 ILE A CA 1
ATOM 2018 C C . ILE A 1 256 ? -8.020 -16.449 -32.688 1.00 88.19 256 ILE A C 1
ATOM 2020 O O . ILE A 1 256 ? -7.726 -17.373 -33.437 1.00 88.19 256 ILE A O 1
ATOM 2024 N N . SER A 1 257 ? -7.567 -15.207 -32.885 1.00 91.38 257 SER A N 1
ATOM 2025 C CA . SER A 1 257 ? -6.672 -14.854 -33.992 1.00 91.38 257 SER A CA 1
ATOM 2026 C C . SER A 1 257 ? -5.323 -15.569 -33.926 1.00 91.38 257 SER A C 1
ATOM 2028 O O . SER A 1 257 ? -4.836 -16.012 -34.957 1.00 91.38 257 SER A O 1
ATOM 2030 N N . TYR A 1 258 ? -4.737 -15.708 -32.733 1.00 92.56 258 TYR A N 1
ATOM 2031 C CA . TYR A 1 258 ? -3.448 -16.379 -32.560 1.00 92.56 258 TYR A CA 1
ATOM 2032 C C . TYR A 1 258 ? -3.567 -17.893 -32.736 1.00 92.56 258 TYR A C 1
ATOM 2034 O O . TYR A 1 258 ? -2.792 -18.492 -33.473 1.00 92.56 258 TYR A O 1
ATOM 2042 N N . SER A 1 259 ? -4.591 -18.498 -32.128 1.00 90.75 259 SER A N 1
ATOM 2043 C CA . SER A 1 259 ? -4.877 -19.928 -32.269 1.00 90.75 259 SER A CA 1
ATOM 2044 C C . SER A 1 259 ? -5.112 -20.316 -33.735 1.00 90.75 259 SER A C 1
ATOM 2046 O O . SER A 1 259 ? -4.468 -21.233 -34.242 1.00 90.75 259 SER A O 1
ATOM 2048 N N . ASN A 1 260 ? -5.945 -19.553 -34.457 1.00 89.88 260 ASN A N 1
ATOM 2049 C CA . ASN A 1 260 ? -6.165 -19.770 -35.889 1.00 89.88 260 ASN A CA 1
ATOM 2050 C C . ASN A 1 260 ? -4.875 -19.584 -36.698 1.00 89.88 260 ASN A C 1
ATOM 2052 O O . ASN A 1 260 ? -4.595 -20.390 -37.579 1.00 89.88 260 ASN A O 1
ATOM 2056 N N . PHE A 1 261 ? -4.070 -18.567 -36.377 1.00 92.44 261 PHE A N 1
ATOM 2057 C CA . PHE A 1 261 ? -2.800 -18.332 -37.058 1.00 92.44 261 PHE A CA 1
ATOM 2058 C C . PHE A 1 261 ? -1.825 -19.505 -36.892 1.00 92.44 261 PHE A C 1
ATOM 2060 O O . PHE A 1 261 ? -1.266 -19.962 -37.885 1.00 92.44 261 PHE A O 1
ATOM 2067 N N . ILE A 1 262 ? -1.642 -20.036 -35.677 1.00 91.94 262 ILE A N 1
ATOM 2068 C CA . ILE A 1 262 ? -0.771 -21.201 -35.440 1.00 91.94 262 ILE A CA 1
ATOM 2069 C C . ILE A 1 262 ? -1.310 -22.446 -36.154 1.00 91.94 262 ILE A C 1
ATOM 2071 O O . ILE A 1 262 ? -0.538 -23.168 -36.788 1.00 91.94 262 ILE A O 1
ATOM 2075 N N . ARG A 1 263 ? -2.627 -22.680 -36.136 1.00 88.81 263 ARG A N 1
ATOM 2076 C CA . ARG A 1 263 ? -3.247 -23.797 -36.867 1.00 88.81 263 ARG A CA 1
ATOM 2077 C C . ARG A 1 263 ? -2.981 -23.712 -38.368 1.00 88.81 263 ARG A C 1
ATOM 2079 O O . ARG A 1 263 ? -2.509 -24.665 -38.981 1.00 88.81 263 ARG A O 1
ATOM 2086 N N . GLU A 1 264 ? -3.215 -22.541 -38.950 1.00 89.50 264 GLU A N 1
ATOM 2087 C CA . GLU A 1 264 ? -2.949 -22.282 -40.362 1.00 89.50 264 GLU A CA 1
ATOM 2088 C C . GLU A 1 264 ? -1.455 -22.275 -40.716 1.00 89.50 264 GLU A C 1
ATOM 2090 O O . GLU A 1 264 ? -1.110 -22.440 -41.888 1.00 89.50 264 GLU A O 1
ATOM 2095 N N . SER A 1 265 ? -0.578 -22.012 -39.744 1.00 91.31 265 SER A N 1
ATOM 2096 C CA . SER A 1 265 ? 0.879 -22.023 -39.923 1.00 91.31 265 SER A CA 1
ATOM 2097 C C . SER A 1 265 ? 1.453 -23.424 -39.839 1.00 91.31 265 SER A C 1
ATOM 2099 O O . SER A 1 265 ? 2.422 -23.711 -40.522 1.00 91.31 265 SER A O 1
ATOM 2101 N N . THR A 1 266 ? 0.852 -24.305 -39.046 1.00 89.31 266 THR A N 1
ATOM 2102 C CA . THR A 1 266 ? 1.287 -25.701 -38.893 1.00 89.31 266 THR A CA 1
ATOM 2103 C C . THR A 1 266 ? 0.645 -26.644 -39.905 1.00 89.31 266 THR A C 1
ATOM 2105 O O . THR A 1 266 ? 1.182 -27.716 -40.167 1.00 89.31 266 THR A O 1
ATOM 2108 N N . GLY A 1 267 ? -0.501 -26.267 -40.477 1.00 83.00 267 GLY A N 1
ATOM 2109 C CA . GLY A 1 267 ? -1.302 -27.164 -41.311 1.00 83.00 267 GLY A CA 1
ATOM 2110 C C . GLY A 1 267 ? -2.111 -28.180 -40.493 1.00 83.00 267 GLY A C 1
ATOM 2111 O O . GLY A 1 267 ? -2.557 -29.189 -41.037 1.00 83.00 267 GLY A O 1
ATOM 2112 N N . SER A 1 268 ? -2.302 -27.928 -39.191 1.00 77.19 268 SER A N 1
ATOM 2113 C CA . SER A 1 268 ? -3.150 -28.746 -38.317 1.00 77.19 268 SER A CA 1
ATOM 2114 C C . SER A 1 268 ? -4.608 -28.714 -38.796 1.00 77.19 268 SER A C 1
ATOM 2116 O O . SER A 1 268 ? -5.169 -27.656 -39.082 1.00 77.19 268 SER A O 1
ATOM 2118 N N . SER A 1 269 ? -5.237 -29.889 -38.874 1.00 67.75 269 SER A N 1
ATOM 2119 C CA . SER A 1 269 ? -6.649 -30.066 -39.265 1.00 67.75 269 SER A CA 1
ATOM 2120 C C . SER A 1 269 ? -7.580 -30.289 -38.066 1.00 67.75 269 SER A C 1
ATOM 2122 O O . SER A 1 269 ? -8.723 -30.719 -38.226 1.00 67.75 269 SER A O 1
ATOM 2124 N N . VAL A 1 270 ? -7.092 -30.049 -36.843 1.00 69.00 270 VAL A N 1
ATOM 2125 C CA . VAL A 1 270 ? -7.866 -30.275 -35.619 1.00 69.00 270 VAL A CA 1
ATOM 2126 C C . VAL A 1 270 ? -8.842 -29.117 -35.396 1.00 69.00 270 VAL A C 1
ATOM 2128 O O . VAL A 1 270 ? -8.458 -28.020 -34.998 1.00 69.00 270 VAL A O 1
ATOM 2131 N N . ASP A 1 271 ? -10.131 -29.380 -35.615 1.00 66.56 271 ASP A N 1
ATOM 2132 C CA . ASP A 1 271 ? -11.203 -28.422 -35.337 1.00 66.56 271 ASP A CA 1
ATOM 2133 C C . ASP A 1 271 ? -11.524 -28.347 -33.834 1.00 66.56 271 ASP A C 1
ATOM 2135 O O . ASP A 1 271 ? -11.892 -29.344 -33.206 1.00 66.56 271 ASP A O 1
ATOM 2139 N N . GLY A 1 272 ? -11.463 -27.142 -33.256 1.00 70.81 272 GLY A N 1
ATOM 2140 C CA . GLY A 1 272 ? -11.902 -26.872 -31.882 1.00 70.81 272 GLY A CA 1
ATOM 2141 C C . GLY A 1 272 ? -10.942 -26.000 -31.075 1.00 70.81 272 GLY A C 1
ATOM 2142 O O . GLY A 1 272 ? -10.033 -25.381 -31.617 1.00 70.81 272 GLY A O 1
ATOM 2143 N N . TYR A 1 273 ? -11.184 -25.917 -29.766 1.00 77.25 273 TYR A N 1
ATOM 2144 C CA . TYR A 1 273 ? -10.277 -25.283 -28.810 1.00 77.25 273 TYR A CA 1
ATOM 2145 C C . TYR A 1 273 ? -9.322 -26.338 -28.240 1.00 77.25 273 TYR A C 1
ATOM 2147 O O . TYR A 1 273 ? -9.764 -27.402 -27.810 1.00 77.25 273 TYR A O 1
ATOM 2155 N N . SER A 1 274 ? -8.032 -26.016 -28.185 1.00 81.00 274 SER A N 1
ATOM 2156 C CA . SER A 1 274 ? -7.016 -26.772 -27.453 1.00 81.00 274 SER A CA 1
ATOM 2157 C C . SER A 1 274 ? -6.329 -25.841 -26.465 1.00 81.00 274 SER A C 1
ATOM 2159 O O . SER A 1 274 ? -6.187 -24.654 -26.731 1.00 81.00 274 SER A O 1
ATOM 2161 N N . VAL A 1 275 ? -5.875 -26.376 -25.331 1.00 82.19 275 VAL A N 1
ATOM 2162 C CA . VAL A 1 275 ? -4.997 -25.624 -24.414 1.00 82.19 275 VAL A CA 1
ATOM 2163 C C . VAL A 1 275 ? -3.560 -25.575 -24.914 1.00 82.19 275 VAL A C 1
ATOM 2165 O O . VAL A 1 275 ? -2.773 -24.815 -24.373 1.00 82.19 275 VAL A O 1
ATOM 2168 N N . THR A 1 276 ? -3.208 -26.393 -25.904 1.00 87.75 276 THR A N 1
ATOM 2169 C CA . THR A 1 276 ? -1.880 -26.408 -26.516 1.00 87.75 276 THR A CA 1
ATOM 2170 C C . THR A 1 276 ? -1.915 -25.755 -27.887 1.00 87.75 276 THR A C 1
ATOM 2172 O O . THR A 1 276 ? -2.902 -25.888 -28.615 1.00 87.75 276 THR A O 1
ATOM 2175 N N . LEU A 1 277 ? -0.818 -25.095 -28.235 1.00 88.12 277 LEU A N 1
ATOM 2176 C CA . LEU A 1 277 ? -0.518 -24.603 -29.572 1.00 88.12 277 LEU A CA 1
ATOM 2177 C C . LEU A 1 277 ? 0.842 -25.192 -29.966 1.00 88.12 277 LEU A C 1
ATOM 2179 O O . LEU A 1 277 ? 1.791 -24.902 -29.248 1.00 88.12 277 LEU A O 1
ATOM 2183 N N . PRO A 1 278 ? 0.961 -26.009 -31.029 1.00 88.25 278 PRO A N 1
ATOM 2184 C CA . PRO A 1 278 ? -0.129 -26.572 -31.833 1.00 88.25 278 PRO A CA 1
ATOM 2185 C C . PRO A 1 278 ? -1.019 -27.555 -31.051 1.00 88.25 278 PRO A C 1
ATOM 2187 O O . PRO A 1 278 ? -0.706 -27.979 -29.935 1.00 88.25 278 PRO A O 1
ATOM 2190 N N . GLU A 1 279 ? -2.166 -27.919 -31.626 1.00 87.62 279 GLU A N 1
ATOM 2191 C CA . GLU A 1 279 ? -3.068 -28.890 -31.005 1.00 87.62 279 GLU A CA 1
ATOM 2192 C C . GLU A 1 279 ? -2.515 -30.321 -31.099 1.00 87.62 279 GLU A C 1
ATOM 2194 O O . GLU A 1 279 ? -2.069 -30.746 -32.159 1.00 87.62 279 GLU A O 1
ATOM 2199 N N . PHE A 1 280 ? -2.600 -31.098 -30.013 1.00 86.56 280 PHE A N 1
ATOM 2200 C CA . PHE A 1 280 ? -2.202 -32.513 -29.998 1.00 86.56 280 PHE A CA 1
ATOM 2201 C C . PHE A 1 280 ? -3.435 -33.421 -29.929 1.00 86.56 280 PHE A C 1
ATOM 2203 O O . PHE A 1 280 ? -4.168 -33.426 -28.937 1.00 86.56 280 PHE A O 1
ATOM 2210 N N . ARG A 1 281 ? -3.694 -34.185 -30.998 1.00 79.19 281 ARG A N 1
ATOM 2211 C CA . ARG A 1 281 ? -4.948 -34.937 -31.194 1.00 79.19 281 ARG A CA 1
ATOM 2212 C C . ARG A 1 281 ? -5.200 -36.033 -30.152 1.00 79.19 281 ARG A C 1
ATOM 2214 O O . ARG A 1 281 ? -6.347 -36.224 -29.747 1.00 79.19 281 ARG A O 1
ATOM 2221 N N . ASN A 1 282 ? -4.166 -36.770 -29.754 1.00 80.69 282 ASN A N 1
ATOM 2222 C CA . ASN A 1 282 ? -4.237 -37.889 -28.812 1.00 80.69 282 ASN A CA 1
ATOM 2223 C C . ASN A 1 282 ? -3.493 -37.606 -27.496 1.00 80.69 282 ASN A C 1
ATOM 2225 O O . ASN A 1 282 ? -3.389 -38.502 -26.657 1.00 80.69 282 ASN A O 1
ATOM 2229 N N . GLY A 1 283 ? -2.985 -36.384 -27.309 1.00 79.50 283 GLY A N 1
ATOM 2230 C CA . GLY A 1 283 ? -2.184 -36.009 -26.146 1.00 79.50 283 GLY A CA 1
ATOM 2231 C C . GLY A 1 283 ? -0.811 -36.682 -26.124 1.00 79.50 283 GLY A C 1
ATOM 2232 O O . GLY A 1 283 ? -0.273 -36.904 -25.041 1.00 79.50 283 GLY A O 1
ATOM 2233 N N . LYS A 1 284 ? -0.274 -37.030 -27.300 1.00 86.31 284 LYS A N 1
ATOM 2234 C CA . LYS A 1 284 ? 1.069 -37.593 -27.496 1.00 86.31 284 LYS A CA 1
ATOM 2235 C C . LYS A 1 284 ? 1.877 -36.657 -28.397 1.00 86.31 284 LYS A C 1
ATOM 2237 O O . LYS A 1 284 ? 1.895 -36.866 -29.615 1.00 86.31 284 LYS A O 1
ATOM 2242 N N . PRO A 1 285 ? 2.472 -35.589 -27.836 1.00 87.25 285 PRO A N 1
ATOM 2243 C CA . PRO A 1 285 ? 3.156 -34.552 -28.607 1.00 87.25 285 PRO A CA 1
ATOM 2244 C C . PRO A 1 285 ? 4.225 -35.083 -29.564 1.00 87.25 285 PRO A C 1
ATOM 2246 O O . PRO A 1 285 ? 4.365 -34.589 -30.679 1.00 87.25 285 PRO A O 1
ATOM 2249 N N . GLU A 1 286 ? 4.907 -36.154 -29.169 1.00 87.12 286 GLU A N 1
ATOM 2250 C CA . GLU A 1 286 ? 5.964 -36.810 -29.928 1.00 87.12 286 GLU A CA 1
ATOM 2251 C C . GLU A 1 286 ? 5.479 -37.526 -31.203 1.00 87.12 286 GLU A C 1
ATOM 2253 O O . GLU A 1 286 ? 6.297 -37.879 -32.049 1.00 87.12 286 GLU A O 1
ATOM 2258 N N . LEU A 1 287 ? 4.163 -37.718 -31.377 1.00 87.94 287 LEU A N 1
ATOM 2259 C CA . LEU A 1 287 ? 3.573 -38.419 -32.530 1.00 87.94 287 LEU A CA 1
ATOM 2260 C C . LEU A 1 287 ? 2.452 -37.644 -33.231 1.00 87.94 287 LEU A C 1
ATOM 2262 O O . LEU A 1 287 ? 2.256 -37.809 -34.433 1.00 87.94 287 LEU A O 1
ATOM 2266 N N . ASP A 1 288 ? 1.671 -36.849 -32.497 1.00 86.19 288 ASP A N 1
ATOM 2267 C CA . ASP A 1 288 ? 0.375 -36.343 -32.972 1.00 86.19 288 ASP A CA 1
ATOM 2268 C C . ASP A 1 288 ? 0.471 -35.407 -34.180 1.00 86.19 288 ASP A C 1
ATOM 2270 O O . ASP A 1 288 ? -0.457 -35.362 -34.989 1.00 86.19 288 ASP A O 1
ATOM 2274 N N . ASN A 1 289 ? 1.594 -34.706 -34.310 1.00 87.81 289 ASN A N 1
ATOM 2275 C CA . ASN A 1 289 ? 1.861 -33.770 -35.397 1.00 87.81 289 ASN A CA 1
ATOM 2276 C C . ASN A 1 289 ? 2.821 -34.346 -36.446 1.00 87.81 289 ASN A C 1
ATOM 2278 O O . ASN A 1 289 ? 3.367 -33.606 -37.259 1.00 87.81 289 ASN A O 1
ATOM 2282 N N . PHE A 1 290 ? 3.031 -35.662 -36.465 1.00 87.94 290 PHE A N 1
ATOM 2283 C CA . PHE A 1 290 ? 3.835 -36.287 -37.508 1.00 87.94 290 PHE A CA 1
ATOM 2284 C C . PHE A 1 290 ? 3.240 -36.005 -38.899 1.00 87.94 290 PHE A C 1
ATOM 2286 O O . PHE A 1 290 ? 2.057 -36.250 -39.145 1.00 87.94 290 PHE A O 1
ATOM 2293 N N . GLY A 1 291 ? 4.068 -35.509 -39.821 1.00 85.69 291 GLY A N 1
ATOM 2294 C CA . GLY A 1 291 ? 3.657 -35.177 -41.189 1.00 85.69 291 GLY A CA 1
ATOM 2295 C C . GLY A 1 291 ? 2.960 -33.820 -41.352 1.00 85.69 291 GLY A C 1
ATOM 2296 O O . GLY A 1 291 ? 2.463 -33.533 -42.442 1.00 85.69 291 GLY A O 1
ATOM 2297 N N . VAL A 1 292 ? 2.916 -32.982 -40.307 1.00 86.31 292 VAL A N 1
ATOM 2298 C CA . VAL A 1 292 ? 2.527 -31.570 -40.457 1.00 86.31 292 VAL A CA 1
ATOM 2299 C C . VAL A 1 292 ? 3.551 -30.810 -41.301 1.00 86.31 292 VAL A C 1
ATOM 2301 O O . VAL A 1 292 ? 4.727 -31.168 -41.349 1.00 86.31 292 VAL A O 1
ATOM 2304 N N . LYS A 1 293 ? 3.095 -29.740 -41.956 1.00 89.44 293 LYS A N 1
ATOM 2305 C CA . LYS A 1 293 ? 3.890 -28.927 -42.884 1.00 89.44 293 LYS A CA 1
ATOM 2306 C C . LYS A 1 293 ? 3.942 -27.481 -42.391 1.00 89.44 293 LYS A C 1
ATOM 2308 O O . LYS A 1 293 ? 3.137 -26.655 -42.829 1.00 89.44 293 LYS A O 1
ATOM 2313 N N . PRO A 1 294 ? 4.815 -27.179 -41.414 1.00 92.12 294 PRO A N 1
ATOM 2314 C CA . PRO A 1 294 ? 4.884 -25.862 -40.810 1.00 92.12 294 PRO A CA 1
ATOM 2315 C C . PRO A 1 294 ? 5.442 -24.843 -41.809 1.00 92.12 294 PRO A C 1
ATOM 2317 O O . PRO A 1 294 ? 6.579 -24.947 -42.250 1.00 92.12 294 PRO A O 1
ATOM 2320 N N . SER A 1 295 ? 4.665 -23.817 -42.145 1.00 93.19 295 SER A N 1
ATOM 2321 C CA . SER A 1 295 ? 5.057 -22.781 -43.101 1.00 93.19 295 SER A CA 1
ATOM 2322 C C . SER A 1 295 ? 6.136 -21.861 -42.521 1.00 93.19 295 SER A C 1
ATOM 2324 O O . SER A 1 295 ? 5.841 -21.006 -41.680 1.00 93.19 295 SER A O 1
ATOM 2326 N N . ALA A 1 296 ? 7.370 -21.974 -43.025 1.00 92.12 296 ALA A N 1
ATOM 2327 C CA . ALA A 1 296 ? 8.489 -21.105 -42.646 1.00 92.12 296 ALA A CA 1
ATOM 2328 C C . ALA A 1 296 ? 8.164 -19.607 -42.836 1.00 92.12 296 ALA A C 1
ATOM 2330 O O . ALA A 1 296 ? 8.519 -18.772 -42.002 1.00 92.12 296 ALA A O 1
ATOM 2331 N N . LEU A 1 297 ? 7.413 -19.266 -43.893 1.00 90.62 297 LEU A N 1
ATOM 2332 C CA . LEU A 1 297 ? 7.001 -17.891 -44.195 1.00 90.62 297 LEU A CA 1
ATOM 2333 C C . LEU A 1 297 ? 6.006 -17.319 -43.178 1.00 90.62 297 LEU A C 1
ATOM 2335 O O . LEU A 1 297 ? 6.084 -16.144 -42.841 1.00 90.62 297 LEU A O 1
ATOM 2339 N N . LYS A 1 298 ? 5.044 -18.110 -42.691 1.00 92.06 298 LYS A N 1
ATOM 2340 C CA . LYS A 1 298 ? 4.120 -17.613 -41.659 1.00 92.06 298 LYS A CA 1
ATOM 2341 C C . LYS A 1 298 ? 4.830 -17.495 -40.315 1.00 92.06 298 LYS A C 1
ATOM 2343 O O . LYS A 1 298 ? 4.686 -16.487 -39.631 1.00 92.06 298 LYS A O 1
ATOM 2348 N N . PHE A 1 299 ? 5.653 -18.479 -39.964 1.00 93.75 299 PHE A N 1
ATOM 2349 C CA . PHE A 1 299 ? 6.431 -18.454 -38.726 1.00 93.75 299 PHE A CA 1
ATOM 2350 C C . PHE A 1 299 ? 7.455 -17.311 -38.676 1.00 93.75 299 PHE A C 1
ATOM 2352 O O . PHE A 1 299 ? 7.705 -16.762 -37.599 1.00 93.75 299 PHE A O 1
ATOM 2359 N N . SER A 1 300 ? 7.961 -16.849 -39.824 1.00 91.62 300 SER A N 1
ATOM 2360 C CA . SER A 1 300 ? 8.841 -15.680 -39.849 1.00 91.62 300 SER A CA 1
ATOM 2361 C C . SER A 1 300 ? 8.167 -14.374 -39.413 1.00 91.62 300 SER A C 1
ATOM 2363 O O . SER A 1 300 ? 8.855 -13.509 -38.871 1.00 91.62 300 SER A O 1
ATOM 2365 N N . LEU A 1 301 ? 6.838 -14.249 -39.548 1.00 92.44 301 LEU A N 1
ATOM 2366 C CA . LEU A 1 301 ? 6.065 -13.098 -39.051 1.00 92.44 301 LEU A CA 1
ATOM 2367 C C . LEU A 1 301 ? 6.058 -12.996 -37.519 1.00 92.44 301 LEU A C 1
ATOM 2369 O O . LEU A 1 301 ? 5.792 -11.922 -36.985 1.00 92.44 301 LEU A O 1
ATOM 2373 N N . LEU A 1 302 ? 6.326 -14.106 -36.823 1.00 93.62 302 LEU A N 1
ATOM 2374 C CA . LEU A 1 302 ? 6.466 -14.180 -35.366 1.00 93.62 302 LEU A CA 1
ATOM 2375 C C . LEU A 1 302 ? 7.936 -14.212 -34.922 1.00 93.62 302 LEU A C 1
ATOM 2377 O O . LEU A 1 302 ? 8.212 -14.519 -33.761 1.00 93.62 302 LEU A O 1
ATOM 2381 N N . ASN A 1 303 ? 8.865 -13.902 -35.836 1.00 93.62 303 ASN A N 1
ATOM 2382 C CA . ASN A 1 303 ? 10.310 -14.000 -35.629 1.00 93.62 303 ASN A CA 1
ATOM 2383 C C . ASN A 1 303 ? 10.746 -15.399 -35.157 1.00 93.62 303 ASN A C 1
ATOM 2385 O O . ASN A 1 303 ? 11.686 -15.538 -34.376 1.00 93.62 303 ASN A O 1
ATOM 2389 N N . VAL A 1 304 ? 10.045 -16.448 -35.604 1.00 95.38 304 VAL A N 1
ATOM 2390 C CA . VAL A 1 304 ? 10.447 -17.823 -35.308 1.00 95.38 304 VAL A CA 1
ATOM 2391 C C . VAL A 1 304 ? 11.603 -18.192 -36.226 1.00 95.38 304 VAL A C 1
ATOM 2393 O O . VAL A 1 304 ? 11.413 -18.398 -37.429 1.00 95.38 304 VAL A O 1
ATOM 2396 N N . ARG A 1 305 ? 12.801 -18.247 -35.642 1.00 94.94 305 ARG A N 1
ATOM 2397 C CA . ARG A 1 305 ? 14.045 -18.569 -36.352 1.00 94.94 305 ARG A CA 1
ATOM 2398 C C . ARG A 1 305 ? 14.418 -20.038 -36.227 1.00 94.94 305 ARG A C 1
ATOM 2400 O O . ARG A 1 305 ? 15.029 -20.564 -37.147 1.00 94.94 305 ARG A O 1
ATOM 2407 N N . TYR A 1 306 ? 14.020 -20.693 -35.139 1.00 95.50 306 TYR A N 1
ATOM 2408 C CA . TYR A 1 306 ? 14.337 -22.096 -34.905 1.00 95.50 306 TYR A CA 1
ATOM 2409 C C . TYR A 1 306 ? 13.082 -22.927 -34.665 1.00 95.50 306 TYR A C 1
ATOM 2411 O O . TYR A 1 306 ? 12.178 -22.520 -33.931 1.00 95.50 306 TYR A O 1
ATOM 2419 N N . LEU A 1 307 ? 13.045 -24.103 -35.288 1.00 94.62 307 LEU A N 1
ATOM 2420 C CA . LEU A 1 307 ? 12.014 -25.110 -35.084 1.00 94.62 307 LEU A CA 1
ATOM 2421 C C . LEU A 1 307 ? 12.647 -26.382 -34.541 1.00 94.62 307 LEU A C 1
ATOM 2423 O O . LEU A 1 307 ? 13.642 -26.868 -35.072 1.00 94.62 307 LEU A O 1
ATOM 2427 N N . VAL A 1 308 ? 12.030 -26.935 -33.504 1.00 93.88 308 VAL A N 1
ATOM 2428 C CA . VAL A 1 308 ? 12.448 -28.188 -32.870 1.00 93.88 308 VAL A CA 1
ATOM 2429 C C . VAL A 1 308 ? 11.343 -29.228 -32.959 1.00 93.88 308 VAL A C 1
ATOM 2431 O O . VAL A 1 308 ? 10.167 -28.942 -32.699 1.00 93.88 308 VAL A O 1
ATOM 2434 N N . SER A 1 309 ? 11.713 -30.449 -33.334 1.00 92.94 309 SER A N 1
ATOM 2435 C CA . SER A 1 309 ? 10.757 -31.524 -33.591 1.00 92.94 309 SER A CA 1
ATOM 2436 C C . SER A 1 309 ? 11.316 -32.895 -33.215 1.00 92.94 309 SER A C 1
ATOM 2438 O O . SER A 1 309 ? 12.490 -33.173 -33.418 1.00 92.94 309 SER A O 1
ATOM 2440 N N . ALA A 1 310 ? 10.466 -33.784 -32.704 1.00 92.44 310 ALA A N 1
ATOM 2441 C CA . ALA A 1 310 ? 10.791 -35.189 -32.439 1.00 92.44 310 ALA A CA 1
ATOM 2442 C C . ALA A 1 310 ? 10.802 -36.048 -33.721 1.00 92.44 310 ALA A C 1
ATOM 2444 O O . ALA A 1 310 ? 11.275 -37.182 -33.718 1.00 92.44 310 ALA A O 1
ATOM 2445 N N . PHE A 1 311 ? 10.268 -35.520 -34.822 1.00 91.56 311 PHE A N 1
ATOM 2446 C CA . PHE A 1 311 ? 10.166 -36.182 -36.122 1.00 91.56 311 PHE A CA 1
ATOM 2447 C C . PHE A 1 311 ? 10.630 -35.251 -37.251 1.00 91.56 311 PHE A C 1
ATOM 2449 O O . PHE A 1 311 ? 10.566 -34.029 -37.086 1.00 91.56 311 PHE A O 1
ATOM 2456 N N . PRO A 1 312 ? 11.070 -35.797 -38.399 1.00 90.56 312 PRO A N 1
ATOM 2457 C CA . PRO A 1 312 ? 11.570 -34.976 -39.493 1.00 90.56 312 PRO A CA 1
ATOM 2458 C C . PRO A 1 312 ? 10.468 -34.085 -40.077 1.00 90.56 312 PRO A C 1
ATOM 2460 O O . PRO A 1 312 ? 9.317 -34.511 -40.216 1.00 90.56 312 PRO A O 1
ATOM 2463 N N . ILE A 1 313 ? 10.839 -32.855 -40.433 1.00 90.31 313 ILE A N 1
ATOM 2464 C CA . ILE A 1 313 ? 9.977 -31.883 -41.108 1.00 90.31 313 ILE A CA 1
ATOM 2465 C C . ILE A 1 313 ? 10.424 -31.755 -42.564 1.00 90.31 313 ILE A C 1
ATOM 2467 O O . ILE A 1 313 ? 11.563 -31.391 -42.836 1.00 90.31 313 ILE A O 1
ATOM 2471 N N . ASP A 1 314 ? 9.510 -32.044 -43.490 1.00 85.12 314 ASP A N 1
ATOM 2472 C CA . ASP A 1 314 ? 9.735 -31.966 -44.938 1.00 85.12 314 ASP A CA 1
ATOM 2473 C C . ASP A 1 314 ? 8.857 -30.855 -45.538 1.00 85.12 314 ASP A C 1
ATOM 2475 O O . ASP A 1 314 ? 7.744 -31.097 -46.021 1.00 85.12 314 ASP A O 1
ATOM 2479 N N . GLU A 1 315 ? 9.331 -29.613 -45.403 1.00 86.56 315 GLU A N 1
ATOM 2480 C CA . GLU A 1 315 ? 8.675 -28.403 -45.904 1.00 86.56 315 GLU A CA 1
ATOM 2481 C C . GLU A 1 315 ? 9.717 -27.356 -46.335 1.00 86.56 315 GLU A C 1
ATOM 2483 O O . GLU A 1 315 ? 10.759 -27.186 -45.700 1.00 86.56 315 GLU A O 1
ATOM 2488 N N . GLU A 1 316 ? 9.431 -26.632 -47.419 1.00 84.94 316 GLU A N 1
ATOM 2489 C CA . GLU A 1 316 ? 10.347 -25.642 -47.991 1.00 84.94 316 GLU A CA 1
ATOM 2490 C C . GLU A 1 316 ? 10.575 -24.447 -47.039 1.00 84.94 316 GLU A C 1
ATOM 2492 O O . GLU A 1 316 ? 9.639 -23.899 -46.452 1.00 84.94 316 GLU A O 1
ATOM 2497 N N . GLY A 1 317 ? 11.834 -24.014 -46.909 1.00 86.25 317 GLY A N 1
ATOM 2498 C CA . GLY A 1 317 ? 12.237 -22.864 -46.087 1.00 86.25 317 GLY A CA 1
ATOM 2499 C C . GLY A 1 317 ? 12.797 -23.206 -44.700 1.00 86.25 317 GLY A C 1
ATOM 2500 O O . GLY A 1 317 ? 13.338 -22.315 -44.048 1.00 86.25 317 GLY A O 1
ATOM 2501 N N . TRP A 1 318 ? 12.731 -24.470 -44.273 1.00 93.00 318 TRP A N 1
ATOM 2502 C CA . TRP A 1 318 ? 13.428 -24.968 -43.084 1.00 93.00 318 TRP A CA 1
ATOM 2503 C C . TRP A 1 318 ? 14.732 -25.667 -43.478 1.00 93.00 318 TRP A C 1
ATOM 2505 O O . TRP A 1 318 ? 14.726 -26.599 -44.278 1.00 93.00 318 TRP A O 1
ATOM 2515 N N . VAL A 1 319 ? 15.851 -25.221 -42.910 1.00 93.06 319 VAL A N 1
ATOM 2516 C CA . VAL A 1 319 ? 17.181 -25.809 -43.122 1.00 93.06 319 VAL A CA 1
ATOM 2517 C C . VAL A 1 319 ? 17.558 -26.605 -41.881 1.00 93.06 319 VAL A C 1
ATOM 2519 O O . VAL A 1 319 ? 17.635 -26.040 -40.796 1.00 93.06 319 VAL A O 1
ATOM 2522 N N . GLU A 1 320 ? 17.774 -27.910 -42.015 1.00 92.19 320 GLU A N 1
ATOM 2523 C CA . GLU A 1 320 ? 18.249 -28.743 -40.903 1.00 92.19 320 GLU A CA 1
ATOM 2524 C C . GLU A 1 320 ? 19.665 -28.303 -40.496 1.00 92.19 320 GLU A C 1
ATOM 2526 O O . GLU A 1 320 ? 20.560 -28.267 -41.342 1.00 92.19 320 GLU A O 1
ATOM 2531 N N . GLU A 1 321 ? 19.865 -27.927 -39.228 1.00 86.81 321 GLU A N 1
ATOM 2532 C CA . GLU A 1 321 ? 21.194 -27.549 -38.717 1.00 86.81 321 GLU A CA 1
ATOM 2533 C C . GLU A 1 321 ? 21.888 -28.715 -38.019 1.00 86.81 321 GLU A C 1
ATOM 2535 O O . GLU A 1 321 ? 23.074 -28.950 -38.250 1.00 86.81 321 GLU A O 1
ATOM 2540 N N . GLU A 1 322 ? 21.168 -29.425 -37.148 1.00 80.19 322 GLU A N 1
ATOM 2541 C CA . GLU A 1 322 ? 21.763 -30.434 -36.277 1.00 80.19 322 GLU A CA 1
ATOM 2542 C C . GLU A 1 322 ? 20.742 -31.497 -35.854 1.00 80.19 322 GLU A C 1
ATOM 2544 O O . GLU A 1 322 ? 19.579 -31.198 -35.562 1.00 80.19 322 GLU A O 1
ATOM 2549 N N . PHE A 1 323 ? 21.206 -32.746 -35.791 1.00 77.88 323 PHE A N 1
ATOM 2550 C CA . PHE A 1 323 ? 20.465 -33.854 -35.201 1.00 77.88 323 PHE A CA 1
ATOM 2551 C C . PHE A 1 323 ? 20.866 -33.997 -33.731 1.00 77.88 323 PHE A C 1
ATOM 2553 O O . PHE A 1 323 ? 22.032 -34.247 -33.428 1.00 77.88 323 PHE A O 1
ATOM 2560 N N . GLN A 1 324 ? 19.898 -33.851 -32.833 1.00 80.06 324 GLN A N 1
ATOM 2561 C CA . GLN A 1 324 ? 20.072 -34.028 -31.393 1.00 80.06 324 GLN A CA 1
ATOM 2562 C C . GLN A 1 324 ? 19.643 -35.444 -30.993 1.00 80.06 324 GLN A C 1
ATOM 2564 O O . GLN A 1 324 ? 18.842 -36.074 -31.685 1.00 80.06 324 GLN A O 1
ATOM 2569 N N . GLU A 1 325 ? 20.107 -35.953 -29.846 1.00 76.81 325 GLU A N 1
ATOM 2570 C CA . GLU A 1 325 ? 19.637 -37.257 -29.336 1.00 76.81 325 GLU A CA 1
ATOM 2571 C C . GLU A 1 325 ? 18.103 -37.300 -29.204 1.00 76.81 325 GLU A C 1
ATOM 2573 O O . GLU A 1 325 ? 17.486 -38.347 -29.416 1.00 76.81 325 GLU A O 1
ATOM 2578 N N . SER A 1 326 ? 17.488 -36.150 -28.912 1.00 76.50 326 SER A N 1
ATOM 2579 C CA . SER A 1 326 ? 16.046 -36.003 -28.704 1.00 76.50 326 SER A CA 1
ATOM 2580 C C . SER A 1 326 ? 15.240 -35.644 -29.966 1.00 76.50 326 SER A C 1
ATOM 2582 O O . SER A 1 326 ? 14.014 -35.536 -29.878 1.00 76.50 326 SER A O 1
ATOM 2584 N N . GLY A 1 327 ? 15.872 -35.445 -31.135 1.00 89.81 327 GLY A N 1
ATOM 2585 C CA . GLY A 1 327 ? 15.174 -35.139 -32.393 1.00 89.81 327 GLY A CA 1
ATOM 2586 C C . GLY A 1 327 ? 15.937 -34.214 -33.353 1.00 89.81 327 GLY A C 1
ATOM 2587 O O . GLY A 1 327 ? 17.150 -34.291 -33.491 1.00 89.81 327 GLY A O 1
ATOM 2588 N N . PHE A 1 328 ? 15.211 -33.326 -34.032 1.00 93.06 328 PHE A N 1
ATOM 2589 C CA . PHE A 1 328 ? 15.695 -32.504 -35.143 1.00 93.06 328 PHE A CA 1
ATOM 2590 C C . PHE A 1 328 ? 15.589 -31.004 -34.832 1.00 93.06 328 PHE A C 1
ATOM 2592 O O . PHE A 1 328 ? 14.548 -30.543 -34.345 1.00 93.06 328 PHE A O 1
ATOM 2599 N N . LEU A 1 329 ? 16.644 -30.247 -35.157 1.00 94.50 329 LEU A N 1
ATOM 2600 C CA . LEU A 1 329 ? 16.697 -28.786 -35.075 1.00 94.50 329 LEU A CA 1
ATOM 2601 C C . LEU A 1 329 ? 16.801 -28.170 -36.479 1.00 94.50 329 LEU A C 1
ATOM 2603 O O . LEU A 1 329 ? 17.724 -28.466 -37.241 1.00 94.50 329 LEU A O 1
ATOM 2607 N N . TYR A 1 330 ? 15.881 -27.261 -36.792 1.00 94.88 330 TYR A N 1
ATOM 2608 C CA . TYR A 1 330 ? 15.807 -26.557 -38.070 1.00 94.88 330 TYR A CA 1
ATOM 2609 C C . TYR A 1 330 ? 15.946 -25.044 -37.888 1.00 94.88 330 TYR A C 1
ATOM 2611 O O . TYR A 1 330 ? 15.424 -24.481 -36.923 1.00 94.88 330 TYR A O 1
ATOM 2619 N N . ARG A 1 331 ? 16.573 -24.372 -38.857 1.00 94.81 331 ARG A N 1
ATOM 2620 C CA . ARG A 1 331 ? 16.668 -22.912 -38.968 1.00 94.81 331 ARG A CA 1
ATOM 2621 C C . ARG A 1 331 ? 15.770 -22.383 -40.087 1.00 94.81 331 ARG A C 1
ATOM 2623 O O . ARG A 1 331 ? 15.680 -22.971 -41.161 1.00 94.81 331 ARG A O 1
ATOM 2630 N N . ASN A 1 332 ? 15.133 -21.245 -39.834 1.00 93.94 332 ASN A N 1
ATOM 2631 C CA . ASN A 1 332 ? 14.345 -20.477 -40.789 1.00 93.94 332 ASN A CA 1
ATOM 2632 C C . ASN A 1 332 ? 15.100 -19.216 -41.218 1.00 93.94 332 ASN A C 1
ATOM 2634 O O . ASN A 1 332 ? 15.149 -18.229 -40.478 1.00 93.94 332 ASN A O 1
ATOM 2638 N N . ASP A 1 333 ? 15.623 -19.225 -42.441 1.00 88.19 333 ASP A N 1
ATOM 2639 C CA . ASP A 1 333 ? 16.342 -18.081 -43.017 1.00 88.19 333 ASP A CA 1
ATOM 2640 C C . ASP A 1 333 ? 15.410 -16.926 -43.425 1.00 88.19 333 ASP A C 1
ATOM 2642 O O . ASP A 1 333 ? 15.876 -15.836 -43.746 1.00 88.19 333 ASP A O 1
ATOM 2646 N N . LEU A 1 334 ? 14.086 -17.128 -43.384 1.00 89.38 334 LEU A N 1
ATOM 2647 C CA . LEU A 1 334 ? 13.092 -16.098 -43.702 1.00 89.38 334 LEU A CA 1
ATOM 2648 C C . LEU A 1 334 ? 12.709 -15.229 -42.493 1.00 89.38 334 LEU A C 1
ATOM 2650 O O . LEU A 1 334 ? 11.865 -14.344 -42.649 1.00 89.38 334 LEU A O 1
ATOM 2654 N N . ALA A 1 335 ? 13.245 -15.500 -41.294 1.00 87.88 335 ALA A N 1
ATOM 2655 C CA . ALA A 1 335 ? 12.909 -14.794 -40.054 1.00 87.88 335 ALA A CA 1
ATOM 2656 C C . ALA A 1 335 ? 13.140 -13.274 -40.176 1.00 87.88 335 ALA A C 1
ATOM 2658 O O . ALA A 1 335 ? 14.260 -12.824 -40.405 1.00 87.88 335 ALA A O 1
ATOM 2659 N N . ARG A 1 336 ? 12.078 -12.474 -39.986 1.00 86.19 336 ARG A N 1
ATOM 2660 C CA . ARG A 1 336 ? 12.088 -11.028 -40.285 1.00 86.19 336 ARG A CA 1
ATOM 2661 C C . ARG A 1 336 ? 12.631 -10.129 -39.166 1.00 86.19 336 ARG A C 1
ATOM 2663 O O . ARG A 1 336 ? 12.724 -8.921 -39.359 1.00 86.19 336 ARG A O 1
ATOM 2670 N N . GLY A 1 337 ? 12.985 -10.695 -38.011 1.00 89.19 337 GLY A N 1
ATOM 2671 C CA . GLY A 1 337 ? 13.337 -9.929 -36.813 1.00 89.19 337 GLY A CA 1
ATOM 2672 C C . GLY A 1 337 ? 12.106 -9.412 -36.059 1.00 89.19 337 GLY A C 1
ATOM 2673 O O . GLY A 1 337 ? 10.965 -9.793 -36.336 1.00 89.19 337 GLY A O 1
ATOM 2674 N N . TRP A 1 338 ? 12.331 -8.548 -35.067 1.00 90.69 338 TRP A N 1
ATOM 2675 C CA . TRP A 1 338 ? 11.261 -8.043 -34.197 1.00 90.69 338 TRP A CA 1
ATOM 2676 C C . TRP A 1 338 ? 10.386 -6.961 -34.825 1.00 90.69 338 TRP A C 1
ATOM 2678 O O . TRP A 1 338 ? 9.235 -6.812 -34.409 1.00 90.69 338 TRP A O 1
ATOM 2688 N N . ALA A 1 339 ? 10.905 -6.208 -35.794 1.00 92.50 339 ALA A N 1
ATOM 2689 C CA . ALA A 1 339 ? 10.157 -5.175 -36.494 1.00 92.50 339 ALA A CA 1
ATOM 2690 C C . ALA A 1 339 ? 10.709 -4.939 -37.906 1.00 92.50 339 ALA A C 1
ATOM 2692 O O . ALA A 1 339 ? 11.910 -5.079 -38.144 1.00 92.50 339 ALA A O 1
ATOM 2693 N N . TRP A 1 340 ? 9.823 -4.574 -38.829 1.00 92.38 340 TRP A N 1
ATOM 2694 C CA . TRP A 1 340 ? 10.161 -4.258 -40.219 1.00 92.38 340 TRP A CA 1
ATOM 2695 C C . TRP A 1 340 ? 9.135 -3.299 -40.825 1.00 92.38 340 TRP A C 1
ATOM 2697 O O . TRP A 1 340 ? 8.024 -3.172 -40.305 1.00 92.38 340 TRP A O 1
ATOM 2707 N N . ILE A 1 341 ? 9.480 -2.637 -41.927 1.00 90.81 341 ILE A N 1
ATOM 2708 C CA . ILE A 1 341 ? 8.586 -1.699 -42.619 1.00 90.81 341 ILE A CA 1
ATOM 2709 C C . ILE A 1 341 ? 8.139 -2.283 -43.958 1.00 90.81 341 ILE A C 1
ATOM 2711 O O . ILE A 1 341 ? 8.925 -2.887 -44.686 1.00 90.81 341 ILE A O 1
ATOM 2715 N N . GLU A 1 342 ? 6.853 -2.110 -44.275 1.00 90.62 342 GLU A N 1
ATOM 2716 C CA . GLU A 1 342 ? 6.289 -2.453 -45.583 1.00 90.62 342 GLU A CA 1
ATOM 2717 C C . GLU A 1 342 ? 5.560 -1.259 -46.217 1.00 90.62 342 GLU A C 1
ATOM 2719 O O . GLU A 1 342 ? 4.895 -0.509 -45.497 1.00 90.62 342 GLU A O 1
ATOM 2724 N N . PRO A 1 343 ? 5.563 -1.121 -47.557 1.00 86.44 343 PRO A N 1
ATOM 2725 C CA . PRO A 1 343 ? 4.894 -0.010 -48.244 1.00 86.44 343 PRO A CA 1
ATOM 2726 C C . PRO A 1 343 ? 3.371 0.016 -48.055 1.00 86.44 343 PRO A C 1
ATOM 2728 O O . PRO A 1 343 ? 2.733 1.058 -48.178 1.00 86.44 343 PRO A O 1
ATOM 2731 N N . SER A 1 344 ? 2.760 -1.142 -47.798 1.00 85.19 344 SER A N 1
ATOM 2732 C CA . SER A 1 344 ? 1.326 -1.258 -47.530 1.00 85.19 344 SER A CA 1
ATOM 2733 C C . SER A 1 344 ? 1.060 -2.297 -46.445 1.00 85.19 344 SER A C 1
ATOM 2735 O O . SER A 1 344 ? 1.853 -3.211 -46.227 1.00 85.19 344 SER A O 1
ATOM 2737 N N . LEU A 1 345 ? -0.055 -2.132 -45.733 1.00 87.00 345 LEU A N 1
ATOM 2738 C CA . LEU A 1 345 ? -0.414 -2.966 -44.590 1.00 87.00 345 LEU A CA 1
ATOM 2739 C C . LEU A 1 345 ? -0.585 -4.440 -45.000 1.00 87.00 345 LEU A C 1
ATOM 2741 O O . LEU A 1 345 ? -1.529 -4.773 -45.717 1.00 87.00 345 LEU A O 1
ATOM 2745 N N . GLY A 1 346 ? 0.274 -5.326 -44.485 1.00 76.06 346 GLY A N 1
ATOM 2746 C CA . GLY A 1 346 ? 0.183 -6.769 -44.723 1.00 76.06 346 GLY A CA 1
ATOM 2747 C C . GLY A 1 346 ? 0.451 -7.189 -46.172 1.00 76.06 346 GLY A C 1
ATOM 2748 O O . GLY A 1 346 ? -0.168 -8.136 -46.656 1.00 76.06 346 GLY A O 1
ATOM 2749 N N . SER A 1 347 ? 1.328 -6.469 -46.872 1.00 72.81 347 SER A N 1
ATOM 2750 C CA . SER A 1 347 ? 1.623 -6.662 -48.296 1.00 72.81 347 SER A CA 1
ATOM 2751 C C . SER A 1 347 ? 2.329 -7.984 -48.611 1.00 72.81 347 SER A C 1
ATOM 2753 O O . SER A 1 347 ? 2.233 -8.487 -49.731 1.00 72.81 347 SER A O 1
ATOM 2755 N N . GLY A 1 348 ? 3.029 -8.563 -47.631 1.00 70.69 348 GLY A N 1
ATOM 2756 C CA . GLY A 1 348 ? 3.733 -9.838 -47.771 1.00 70.69 348 GLY A CA 1
ATOM 2757 C C . GLY A 1 348 ? 4.960 -9.778 -48.683 1.00 70.69 348 GLY A C 1
ATOM 2758 O O . GLY A 1 348 ? 5.456 -10.829 -49.090 1.00 70.69 348 GLY A O 1
ATOM 2759 N N . VAL A 1 349 ? 5.453 -8.579 -49.014 1.00 68.69 349 VAL A N 1
ATOM 2760 C CA . VAL A 1 349 ? 6.616 -8.389 -49.895 1.00 68.69 349 VAL A CA 1
ATOM 2761 C C . VAL A 1 349 ? 7.865 -9.023 -49.257 1.00 68.69 349 VAL A C 1
ATOM 2763 O O . VAL A 1 349 ? 8.000 -9.062 -48.030 1.00 68.69 349 VAL A O 1
ATOM 2766 N N . LYS A 1 350 ? 8.733 -9.619 -50.091 1.00 62.97 350 LYS A N 1
ATOM 2767 C CA . LYS A 1 350 ? 9.991 -10.255 -49.651 1.00 62.97 350 LYS A CA 1
ATOM 2768 C C . LYS A 1 350 ? 11.092 -9.233 -49.359 1.00 62.97 350 LYS A C 1
ATOM 2770 O O . LYS A 1 350 ? 11.891 -9.480 -48.467 1.00 62.97 350 LYS A O 1
ATOM 2775 N N . ASP A 1 351 ? 11.080 -8.111 -50.073 1.00 64.56 351 ASP A N 1
ATOM 2776 C CA . ASP A 1 351 ? 11.911 -6.942 -49.797 1.00 64.56 351 ASP A CA 1
ATOM 2777 C C . ASP A 1 351 ? 11.192 -6.044 -48.781 1.00 64.56 351 ASP A C 1
ATOM 2779 O O . ASP A 1 351 ? 10.114 -5.511 -49.055 1.00 64.56 351 ASP A O 1
ATOM 2783 N N . TYR A 1 352 ? 11.766 -5.934 -47.588 1.00 75.94 352 TYR A N 1
ATOM 2784 C CA . TYR A 1 352 ? 11.302 -5.084 -46.494 1.00 75.94 352 TYR A CA 1
ATOM 2785 C C . TYR A 1 352 ? 12.510 -4.428 -45.829 1.00 75.94 352 TYR A C 1
ATOM 2787 O O . TYR A 1 352 ? 13.592 -5.019 -45.785 1.00 75.94 352 TYR A O 1
ATOM 2795 N N . ASP A 1 353 ? 12.310 -3.242 -45.262 1.00 74.56 353 ASP A N 1
ATOM 2796 C CA . ASP A 1 353 ? 13.365 -2.556 -44.523 1.00 74.56 353 ASP A CA 1
ATOM 2797 C C . ASP A 1 353 ? 13.391 -3.074 -43.082 1.00 74.56 353 ASP A C 1
ATOM 2799 O O . ASP A 1 353 ? 12.389 -3.026 -42.356 1.00 74.56 353 ASP A O 1
ATOM 2803 N N . SER A 1 354 ? 14.530 -3.645 -42.682 1.00 74.12 354 SER A N 1
ATOM 2804 C CA . SER A 1 354 ? 14.730 -4.152 -41.328 1.00 74.12 354 SER A CA 1
ATOM 2805 C C . SER A 1 354 ? 14.994 -3.004 -40.362 1.00 74.12 354 SER A C 1
ATOM 2807 O O . SER A 1 354 ? 15.688 -2.038 -40.677 1.00 74.12 354 SER A O 1
ATOM 2809 N N . VAL A 1 355 ? 14.448 -3.117 -39.153 1.00 78.00 355 VAL A N 1
ATOM 2810 C CA . VAL A 1 355 ? 14.647 -2.106 -38.117 1.00 78.00 355 VAL A CA 1
ATOM 2811 C C . VAL A 1 355 ? 15.644 -2.613 -37.084 1.00 78.00 355 VAL A C 1
ATOM 2813 O O . VAL A 1 355 ? 15.444 -3.659 -36.471 1.00 78.00 355 VAL A O 1
ATOM 2816 N N . SER A 1 356 ? 16.727 -1.864 -36.881 1.00 59.97 356 SER A N 1
ATOM 2817 C CA . SER A 1 356 ? 17.8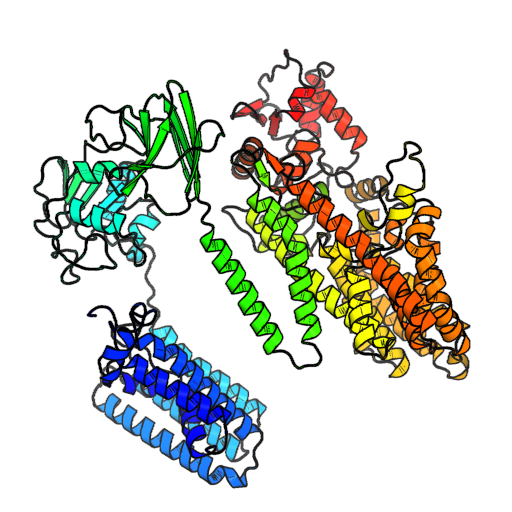66 -2.285 -36.056 1.00 59.97 356 SER A CA 1
ATOM 2818 C C . SER A 1 356 ? 17.721 -1.968 -34.564 1.00 59.97 356 SER A C 1
ATOM 2820 O O . SER A 1 356 ? 18.394 -2.590 -33.745 1.00 59.97 356 SER A O 1
ATOM 2822 N N . GLN A 1 357 ? 16.848 -1.029 -34.181 1.00 69.81 357 GLN A N 1
ATOM 2823 C CA . GLN A 1 357 ? 16.677 -0.607 -32.788 1.00 69.81 357 GLN A CA 1
ATOM 2824 C C . GLN A 1 357 ? 15.268 -0.900 -32.283 1.00 69.81 357 GLN A C 1
ATOM 2826 O O . GLN A 1 357 ? 14.351 -0.092 -32.436 1.00 69.81 357 GLN A O 1
ATOM 2831 N N . VAL A 1 358 ? 15.118 -2.058 -31.640 1.00 81.31 358 VAL A N 1
ATOM 2832 C CA . VAL A 1 358 ? 13.886 -2.469 -30.965 1.00 81.31 358 VAL A CA 1
ATOM 2833 C C . VAL A 1 358 ? 14.189 -2.721 -29.492 1.00 81.31 358 VAL A C 1
ATOM 2835 O O . VAL A 1 358 ? 14.903 -3.656 -29.144 1.00 81.31 358 VAL A O 1
ATOM 2838 N N . VAL A 1 359 ? 13.624 -1.898 -28.610 1.00 80.94 359 VAL A N 1
ATOM 2839 C CA . VAL A 1 359 ? 13.683 -2.113 -27.157 1.00 80.94 359 VAL A CA 1
ATOM 2840 C C . VAL A 1 359 ? 12.335 -2.662 -26.701 1.00 80.94 359 VAL A C 1
ATOM 2842 O O . VAL A 1 359 ? 11.322 -1.963 -26.782 1.00 80.94 359 VAL A O 1
ATOM 2845 N N . ARG A 1 360 ? 12.318 -3.914 -26.229 1.00 85.19 360 ARG A N 1
ATOM 2846 C CA . ARG A 1 360 ? 11.113 -4.628 -25.776 1.00 85.19 360 ARG A CA 1
ATOM 2847 C C . ARG A 1 360 ? 11.151 -4.880 -24.272 1.00 85.19 360 ARG A C 1
ATOM 2849 O O . ARG A 1 360 ? 12.133 -5.372 -23.728 1.00 85.19 360 ARG A O 1
ATOM 2856 N N . THR A 1 361 ? 10.040 -4.576 -23.617 1.00 81.44 361 THR A N 1
ATOM 2857 C CA . THR A 1 361 ? 9.697 -5.039 -22.272 1.00 81.44 361 THR A CA 1
ATOM 2858 C C . THR A 1 361 ? 8.277 -5.607 -22.290 1.00 81.44 361 THR A C 1
ATOM 2860 O O . THR A 1 361 ? 7.535 -5.439 -23.258 1.00 81.44 361 THR A O 1
ATOM 2863 N N . ASN A 1 362 ? 7.852 -6.239 -21.193 1.00 77.69 362 ASN A N 1
ATOM 2864 C CA . ASN A 1 362 ? 6.527 -6.867 -21.096 1.00 77.69 362 ASN A CA 1
ATOM 2865 C C . ASN A 1 362 ? 5.350 -5.905 -21.353 1.00 77.69 362 ASN A C 1
ATOM 2867 O O . ASN A 1 362 ? 4.261 -6.346 -21.716 1.00 77.69 362 ASN A O 1
ATOM 2871 N N . ASN A 1 363 ? 5.532 -4.601 -21.128 1.00 84.06 363 ASN A N 1
ATOM 2872 C CA . ASN A 1 363 ? 4.478 -3.592 -21.235 1.00 84.06 363 ASN A CA 1
ATOM 2873 C C . ASN A 1 363 ? 4.829 -2.410 -22.150 1.00 84.06 363 ASN A C 1
ATOM 2875 O O . ASN A 1 363 ? 3.994 -1.513 -22.293 1.00 84.06 363 ASN A O 1
ATOM 2879 N N . GLN A 1 364 ? 6.022 -2.379 -22.751 1.00 86.81 364 GLN A N 1
ATOM 2880 C CA . GLN A 1 364 ? 6.444 -1.308 -23.648 1.00 86.81 364 GLN A CA 1
ATOM 2881 C C . GLN A 1 364 ? 7.312 -1.834 -24.796 1.00 86.81 364 GLN A C 1
ATOM 2883 O O . GLN A 1 364 ? 8.182 -2.676 -24.604 1.00 86.81 364 GLN A O 1
ATOM 2888 N N . ILE A 1 365 ? 7.100 -1.287 -25.992 1.00 89.56 365 ILE A N 1
ATOM 2889 C CA . ILE A 1 365 ? 7.940 -1.525 -27.168 1.00 89.56 365 ILE A CA 1
ATOM 2890 C C . ILE A 1 365 ? 8.337 -0.164 -27.730 1.00 89.56 365 ILE A C 1
ATOM 2892 O O . ILE A 1 365 ? 7.464 0.675 -27.947 1.00 89.56 365 ILE A O 1
ATOM 2896 N N . ARG A 1 366 ? 9.631 0.070 -27.943 1.00 89.81 366 ARG A N 1
ATOM 2897 C CA . ARG A 1 366 ? 10.147 1.278 -28.602 1.00 89.81 366 ARG A CA 1
ATOM 2898 C C . ARG A 1 366 ? 10.918 0.886 -29.845 1.00 89.81 366 ARG A C 1
ATOM 2900 O O . ARG A 1 366 ? 11.733 -0.034 -29.785 1.00 89.81 366 ARG A O 1
ATOM 2907 N N . VAL A 1 367 ? 10.646 1.581 -30.939 1.00 91.25 367 VAL A N 1
ATOM 2908 C CA . VAL A 1 367 ? 11.220 1.294 -32.247 1.00 91.25 367 VAL A CA 1
ATOM 2909 C C . VAL A 1 367 ? 11.593 2.599 -32.933 1.00 91.25 367 VAL A C 1
ATOM 2911 O O . VAL A 1 367 ? 10.762 3.502 -33.020 1.00 91.25 367 VAL A O 1
ATOM 2914 N N . LEU A 1 368 ? 12.822 2.688 -33.432 1.00 90.00 368 LEU A N 1
ATOM 2915 C CA . LEU A 1 368 ? 13.247 3.774 -34.312 1.00 90.00 368 LEU A CA 1
ATOM 2916 C C . LEU A 1 368 ? 13.071 3.319 -35.765 1.00 90.00 368 LEU A C 1
ATOM 2918 O O . LEU A 1 368 ? 13.755 2.395 -36.192 1.00 90.00 368 LEU A O 1
ATOM 2922 N N . ALA A 1 369 ? 12.137 3.918 -36.497 1.00 88.50 369 ALA A N 1
ATOM 2923 C CA . ALA A 1 369 ? 11.699 3.455 -37.814 1.00 88.50 369 ALA A CA 1
ATOM 2924 C C . ALA A 1 369 ? 11.879 4.550 -38.873 1.00 88.50 369 ALA A C 1
ATOM 2926 O O . ALA A 1 369 ? 11.510 5.694 -38.628 1.00 88.50 369 ALA A O 1
ATOM 2927 N N . GLU A 1 370 ? 12.420 4.204 -40.042 1.00 89.44 370 GLU A N 1
ATOM 2928 C CA . GLU A 1 370 ? 12.566 5.115 -41.184 1.00 89.44 370 GLU A CA 1
ATOM 2929 C C . GLU A 1 370 ? 11.471 4.819 -42.216 1.00 89.44 370 GLU A C 1
ATOM 2931 O O . GLU A 1 370 ? 11.511 3.795 -42.891 1.00 89.44 370 GLU A O 1
ATOM 2936 N N . GLY A 1 371 ? 10.439 5.660 -42.275 1.00 86.50 371 GLY A N 1
ATOM 2937 C CA . GLY A 1 371 ? 9.347 5.505 -43.235 1.00 86.50 371 GLY A CA 1
ATOM 2938 C C . GLY A 1 371 ? 9.667 6.117 -44.608 1.00 86.50 371 GLY A C 1
ATOM 2939 O O . GLY A 1 371 ? 10.751 6.666 -44.811 1.00 86.50 371 GLY A O 1
ATOM 2940 N N . PRO A 1 372 ? 8.721 6.079 -45.565 1.00 91.25 372 PRO A N 1
ATOM 2941 C CA . PRO A 1 372 ? 7.286 5.893 -45.348 1.00 91.25 372 PRO A CA 1
ATOM 2942 C C . PRO A 1 372 ? 6.833 4.428 -45.396 1.00 91.25 372 PRO A C 1
ATOM 2944 O O . PRO A 1 372 ? 7.336 3.628 -46.182 1.00 91.25 372 PRO A O 1
ATOM 2947 N N . GLY A 1 373 ? 5.807 4.084 -44.614 1.00 91.12 373 GLY A N 1
ATOM 2948 C CA . GLY A 1 373 ? 5.152 2.778 -44.695 1.00 91.12 373 GLY A CA 1
ATOM 2949 C C . GLY A 1 373 ? 4.457 2.351 -43.406 1.00 91.12 373 GLY A C 1
ATOM 2950 O O . GLY A 1 373 ? 4.172 3.148 -42.517 1.00 91.12 373 GLY A O 1
ATOM 2951 N N . PHE A 1 374 ? 4.179 1.056 -43.296 1.00 93.50 374 PHE A N 1
ATOM 2952 C CA . PHE A 1 374 ? 3.652 0.435 -42.087 1.00 93.50 374 PHE A CA 1
ATOM 2953 C C . PHE A 1 374 ? 4.772 -0.295 -41.353 1.00 93.50 374 PHE A C 1
ATOM 2955 O O . PHE A 1 374 ? 5.263 -1.324 -41.824 1.00 93.50 374 PHE A O 1
ATOM 2962 N N . LEU A 1 375 ? 5.126 0.203 -40.170 1.00 94.44 375 LEU A N 1
ATOM 2963 C CA . LEU A 1 375 ? 5.992 -0.491 -39.229 1.00 94.44 375 LEU A CA 1
ATOM 2964 C C . LEU A 1 375 ? 5.229 -1.666 -38.620 1.00 94.44 375 LEU A C 1
ATOM 2966 O O . LEU A 1 375 ? 4.340 -1.474 -37.791 1.00 94.44 375 LEU A O 1
ATOM 2970 N N . HIS A 1 376 ? 5.591 -2.877 -39.015 1.00 94.19 376 HIS A N 1
ATOM 2971 C CA . HIS A 1 376 ? 5.099 -4.124 -38.453 1.00 94.19 376 HIS A CA 1
ATOM 2972 C C . HIS A 1 376 ? 5.950 -4.517 -37.248 1.00 94.19 376 HIS A C 1
ATOM 2974 O O . HIS A 1 376 ? 7.174 -4.410 -37.279 1.00 94.19 376 HIS A O 1
ATOM 2980 N N . ILE A 1 377 ? 5.303 -4.996 -36.187 1.00 93.56 377 ILE A N 1
ATOM 2981 C CA . ILE A 1 377 ? 5.970 -5.502 -34.985 1.00 93.56 377 ILE A CA 1
ATOM 2982 C C . ILE A 1 377 ? 5.600 -6.967 -34.823 1.00 93.56 377 ILE A C 1
ATOM 2984 O O . ILE A 1 377 ? 4.416 -7.298 -34.817 1.00 93.56 377 ILE A O 1
ATOM 2988 N N . SER A 1 378 ? 6.606 -7.822 -34.642 1.00 92.44 378 SER A N 1
ATOM 2989 C CA . SER A 1 378 ? 6.515 -9.281 -34.495 1.00 92.44 378 SER A CA 1
ATOM 2990 C C . SER A 1 378 ? 5.890 -9.708 -33.156 1.00 92.44 378 SER A C 1
ATOM 2992 O O . SER A 1 378 ? 6.447 -10.455 -32.353 1.00 92.44 378 SER A O 1
ATOM 2994 N N . GLU A 1 379 ? 4.706 -9.185 -32.866 1.00 91.75 379 GLU A N 1
ATOM 2995 C CA . GLU A 1 379 ? 3.968 -9.349 -31.624 1.00 91.75 379 GLU A CA 1
ATOM 2996 C C . GLU A 1 379 ? 2.464 -9.442 -31.909 1.00 91.75 379 GLU A C 1
ATOM 2998 O O . GLU A 1 379 ? 1.846 -8.456 -32.312 1.00 91.75 379 GLU A O 1
ATOM 3003 N N . ILE A 1 380 ? 1.846 -10.587 -31.601 1.00 91.50 380 ILE A N 1
ATOM 3004 C CA . ILE A 1 380 ? 0.888 -10.592 -30.491 1.00 91.50 380 ILE A CA 1
ATOM 3005 C C . ILE A 1 380 ? -0.166 -9.488 -30.425 1.00 91.50 380 ILE A C 1
ATOM 3007 O O . ILE A 1 380 ? -0.201 -8.920 -29.341 1.00 91.50 380 ILE A O 1
ATOM 3011 N N . ASP A 1 381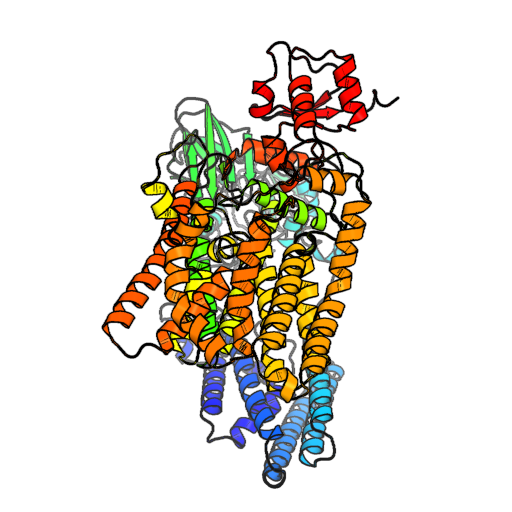 ? -1.007 -9.167 -31.430 1.00 91.56 381 ASP A N 1
ATOM 3012 C CA . ASP A 1 381 ? -2.056 -8.116 -31.338 1.00 91.56 381 ASP A CA 1
ATOM 3013 C C . ASP A 1 381 ? -3.116 -8.378 -30.245 1.00 91.56 381 ASP A C 1
ATOM 3015 O O . ASP A 1 381 ? -4.254 -8.789 -30.489 1.00 91.56 381 ASP A O 1
ATOM 3019 N N . TYR A 1 382 ? -2.709 -8.141 -28.999 1.00 89.31 382 TYR A N 1
ATOM 3020 C CA . TYR A 1 382 ? -3.490 -8.334 -27.795 1.00 89.31 382 TYR A CA 1
ATOM 3021 C C . TYR A 1 382 ? -4.277 -7.060 -27.459 1.00 89.31 382 TYR A C 1
ATOM 3023 O O . TYR A 1 382 ? -3.722 -5.962 -27.481 1.00 89.31 382 TYR A O 1
ATOM 3031 N N . PRO A 1 383 ? -5.567 -7.139 -27.095 1.00 88.00 383 PRO A N 1
ATOM 3032 C CA . PRO A 1 383 ? -6.335 -5.940 -26.772 1.00 88.00 383 PRO A CA 1
ATOM 3033 C C . PRO A 1 383 ? -5.759 -5.176 -25.567 1.00 88.00 383 PRO A C 1
ATOM 3035 O O . PRO A 1 383 ? -5.676 -5.724 -24.469 1.00 88.00 383 PRO A O 1
ATOM 3038 N N . GLY A 1 384 ? -5.434 -3.892 -25.745 1.00 87.62 384 GLY A N 1
ATOM 3039 C CA . GLY A 1 384 ? -4.962 -3.011 -24.665 1.00 87.62 384 GLY A CA 1
ATOM 3040 C C . GLY A 1 384 ? -3.686 -2.225 -24.968 1.00 87.62 384 GLY A C 1
ATOM 3041 O O . GLY A 1 384 ? -3.313 -1.377 -24.159 1.00 87.62 384 GLY A O 1
ATOM 3042 N N . TRP A 1 385 ? -3.032 -2.474 -26.104 1.00 91.19 385 TRP A N 1
ATOM 3043 C CA . TRP A 1 385 ? -1.911 -1.656 -26.570 1.00 91.19 385 TRP A CA 1
ATOM 3044 C C . TRP A 1 385 ? -2.378 -0.292 -27.089 1.00 91.19 385 TRP A C 1
ATOM 3046 O O . TRP A 1 385 ? -3.447 -0.166 -27.686 1.00 91.19 385 TRP A O 1
ATOM 3056 N N . GLN A 1 386 ? -1.556 0.723 -26.852 1.00 91.38 386 GLN A N 1
ATOM 3057 C CA . GLN A 1 386 ? -1.683 2.083 -27.373 1.00 91.38 386 GLN A CA 1
ATOM 3058 C C . GLN A 1 386 ? -0.359 2.448 -28.042 1.00 91.38 386 GLN A C 1
ATOM 3060 O O . GLN A 1 386 ? 0.683 2.046 -27.530 1.00 91.38 386 GLN A O 1
ATOM 3065 N N . ALA A 1 387 ? -0.391 3.173 -29.160 1.00 92.44 387 ALA A N 1
ATOM 3066 C CA . ALA A 1 387 ? 0.809 3.577 -29.888 1.00 92.44 387 ALA A CA 1
ATOM 3067 C C . ALA A 1 387 ? 0.913 5.099 -29.994 1.00 92.44 387 ALA A C 1
ATOM 3069 O O . ALA A 1 387 ? -0.101 5.793 -30.103 1.00 92.44 387 ALA A O 1
ATOM 3070 N N . THR A 1 388 ? 2.142 5.599 -30.002 1.00 88.88 388 THR A N 1
ATOM 3071 C CA . THR A 1 388 ? 2.491 6.970 -30.362 1.00 88.88 388 THR A CA 1
ATOM 3072 C C . THR A 1 388 ? 3.603 6.969 -31.409 1.00 88.88 388 THR A C 1
ATOM 3074 O O . THR A 1 388 ? 4.476 6.101 -31.385 1.00 88.88 388 THR A O 1
ATOM 3077 N N . VAL A 1 389 ? 3.560 7.934 -32.325 1.00 91.94 389 VAL A N 1
ATOM 3078 C CA . VAL A 1 389 ? 4.626 8.247 -33.288 1.00 91.94 389 VAL A CA 1
ATOM 3079 C C . VAL A 1 389 ? 5.086 9.664 -32.962 1.00 91.94 389 VAL A C 1
ATOM 3081 O O . VAL A 1 389 ? 4.274 10.590 -32.968 1.00 91.94 389 VAL A O 1
ATOM 3084 N N . ASP A 1 390 ? 6.347 9.813 -32.556 1.00 85.44 390 ASP A N 1
ATOM 3085 C CA . ASP A 1 390 ? 6.930 11.074 -32.070 1.00 85.44 390 ASP A CA 1
ATOM 3086 C C . ASP A 1 390 ? 6.078 11.761 -30.987 1.00 85.44 390 ASP A C 1
ATOM 3088 O O . ASP A 1 390 ? 5.802 12.961 -31.021 1.00 85.44 390 ASP A O 1
ATOM 3092 N N . GLY A 1 391 ? 5.581 10.961 -30.039 1.00 81.12 391 GLY A N 1
ATOM 3093 C CA . GLY A 1 391 ? 4.738 11.424 -28.931 1.00 81.12 391 GLY A CA 1
ATOM 3094 C C . GLY A 1 391 ? 3.273 11.698 -29.300 1.00 81.12 391 GLY A C 1
ATOM 3095 O O . GLY A 1 391 ? 2.440 11.844 -28.408 1.00 81.12 391 GLY A O 1
ATOM 3096 N N . LYS A 1 392 ? 2.902 11.703 -30.587 1.00 84.88 392 LYS A N 1
ATOM 3097 C CA . LYS A 1 392 ? 1.505 11.884 -31.014 1.00 84.88 392 LYS A CA 1
ATOM 3098 C C . LYS A 1 392 ? 0.767 10.544 -31.052 1.00 84.88 392 LYS A C 1
ATOM 3100 O O . LYS A 1 392 ? 1.324 9.577 -31.568 1.00 84.88 392 LYS A O 1
ATOM 3105 N N . PRO A 1 393 ? -0.483 10.452 -30.556 1.00 87.06 393 PRO A N 1
ATOM 3106 C CA . PRO A 1 393 ? -1.270 9.223 -30.628 1.00 87.06 393 PRO A CA 1
ATOM 3107 C C . PRO A 1 393 ? -1.404 8.700 -32.059 1.00 87.06 393 PRO A C 1
ATOM 3109 O O . PRO A 1 393 ? -1.825 9.431 -32.954 1.00 87.06 393 PRO A O 1
ATOM 3112 N N . ALA A 1 394 ? -1.095 7.420 -32.248 1.00 92.38 394 ALA A N 1
ATOM 3113 C CA . ALA A 1 394 ? -1.158 6.738 -33.531 1.00 92.38 394 ALA A CA 1
ATOM 3114 C C . ALA A 1 394 ? -2.093 5.529 -33.466 1.00 92.38 394 ALA A C 1
ATOM 3116 O O . ALA A 1 394 ? -2.280 4.889 -32.424 1.00 92.38 394 ALA A O 1
ATOM 3117 N N . ARG A 1 395 ? -2.712 5.209 -34.603 1.00 94.50 395 ARG A N 1
ATOM 3118 C CA . ARG A 1 395 ? -3.615 4.066 -34.706 1.00 94.50 395 ARG A CA 1
ATOM 3119 C C . ARG A 1 395 ? -2.802 2.778 -34.834 1.00 94.50 395 ARG A C 1
ATOM 3121 O O . ARG A 1 395 ? -1.936 2.672 -35.691 1.00 94.50 395 ARG A O 1
ATOM 3128 N N . ILE A 1 396 ? -3.131 1.777 -34.017 1.00 94.62 396 ILE A N 1
ATOM 3129 C CA . ILE A 1 396 ? -2.631 0.410 -34.200 1.00 94.62 396 ILE A CA 1
ATOM 3130 C C . ILE A 1 396 ? -3.524 -0.300 -35.217 1.00 94.62 396 ILE A C 1
ATOM 3132 O O . ILE A 1 396 ? -4.749 -0.359 -35.066 1.00 94.62 396 ILE A O 1
ATOM 3136 N N . HIS A 1 397 ? -2.896 -0.845 -36.249 1.00 94.44 397 HIS A N 1
ATOM 3137 C CA . HIS A 1 397 ? -3.505 -1.674 -37.274 1.00 94.44 397 HIS A CA 1
ATOM 3138 C C . HIS A 1 397 ? -3.197 -3.144 -36.993 1.00 94.44 397 HIS A C 1
ATOM 3140 O O . HIS A 1 397 ? -2.116 -3.490 -36.520 1.00 94.44 397 HIS A O 1
ATOM 3146 N N . LYS A 1 398 ? -4.148 -4.023 -37.309 1.00 92.88 398 LYS A N 1
ATOM 3147 C CA . LYS A 1 398 ? -3.923 -5.468 -37.292 1.00 92.88 398 LYS A CA 1
ATOM 3148 C C . LYS A 1 398 ? -3.373 -5.892 -38.649 1.00 92.88 398 LYS A C 1
ATOM 3150 O O . LYS A 1 398 ? -4.059 -5.716 -39.655 1.00 92.88 398 LYS A O 1
ATOM 3155 N N . ALA A 1 399 ? -2.177 -6.467 -38.663 1.00 92.00 399 ALA A N 1
ATOM 3156 C CA . ALA A 1 399 ? -1.522 -6.995 -39.853 1.00 92.00 399 ALA A CA 1
ATOM 3157 C C . ALA A 1 399 ? -1.452 -8.526 -39.797 1.00 92.00 399 ALA A C 1
ATOM 3159 O O . ALA A 1 399 ? -1.354 -9.125 -38.722 1.00 92.00 399 ALA A O 1
ATOM 3160 N N . TYR A 1 400 ? -1.566 -9.171 -40.962 1.00 90.69 400 TYR A N 1
ATOM 3161 C CA . TYR A 1 400 ? -1.547 -10.637 -41.108 1.00 90.69 400 TYR A CA 1
ATOM 3162 C C . TYR A 1 400 ? -2.528 -11.393 -40.192 1.00 90.69 400 TYR A C 1
ATOM 3164 O O . TYR A 1 400 ? -2.337 -12.562 -39.876 1.00 90.69 400 TYR A O 1
ATOM 3172 N N . GLY A 1 401 ? -3.572 -10.711 -39.713 1.00 89.12 401 GLY A N 1
ATOM 3173 C CA . GLY A 1 401 ? -4.556 -11.259 -38.781 1.00 89.12 401 GLY A CA 1
ATOM 3174 C C . GLY A 1 401 ? -4.069 -11.486 -37.342 1.00 89.12 401 GLY A C 1
ATOM 3175 O O . GLY A 1 401 ? -4.915 -11.756 -36.489 1.00 89.12 401 GLY A O 1
ATOM 3176 N N . VAL A 1 402 ? -2.772 -11.340 -37.040 1.00 92.00 402 VAL A N 1
ATOM 3177 C CA . VAL A 1 402 ? -2.182 -11.775 -35.758 1.00 92.00 402 VAL A CA 1
ATOM 3178 C C . VAL A 1 402 ? -1.234 -10.764 -35.107 1.00 92.00 402 VAL A C 1
ATOM 3180 O O . VAL A 1 402 ? -1.181 -10.713 -33.879 1.00 92.00 402 VAL A O 1
ATOM 3183 N N . ILE A 1 403 ? -0.530 -9.944 -35.891 1.00 93.94 403 ILE A N 1
ATOM 3184 C CA . ILE A 1 403 ? 0.459 -8.988 -35.382 1.00 93.94 403 ILE A CA 1
ATOM 3185 C C . ILE A 1 403 ? -0.013 -7.537 -35.514 1.00 93.94 403 ILE A C 1
ATOM 3187 O O . ILE A 1 403 ? -1.018 -7.240 -36.168 1.00 93.94 403 ILE A O 1
ATOM 3191 N N . ARG A 1 404 ? 0.717 -6.620 -34.877 1.00 93.75 404 ARG A N 1
ATOM 3192 C CA . ARG A 1 404 ? 0.452 -5.177 -34.917 1.00 93.75 404 ARG A CA 1
ATOM 3193 C C . ARG A 1 404 ? 1.267 -4.474 -35.994 1.00 93.75 404 ARG A C 1
ATOM 3195 O O . ARG A 1 404 ? 2.407 -4.846 -36.255 1.00 93.75 404 ARG A O 1
ATOM 3202 N N . ALA A 1 405 ? 0.703 -3.399 -36.533 1.00 94.88 405 ALA A N 1
ATOM 3203 C CA . ALA A 1 405 ? 1.417 -2.427 -37.345 1.00 94.88 405 ALA A CA 1
ATOM 3204 C C . ALA A 1 405 ? 0.994 -0.986 -37.021 1.00 94.88 405 ALA A C 1
ATOM 3206 O O . ALA A 1 405 ? -0.121 -0.754 -36.546 1.00 94.88 405 ALA A O 1
ATOM 3207 N N . VAL A 1 406 ? 1.874 -0.022 -37.280 1.00 95.44 406 VAL A N 1
ATOM 3208 C CA . VAL A 1 406 ? 1.619 1.423 -37.151 1.00 95.44 406 VAL A CA 1
ATOM 3209 C C . VAL A 1 406 ? 2.092 2.119 -38.418 1.00 95.44 406 VAL A C 1
ATOM 3211 O O . VAL A 1 406 ? 3.135 1.771 -38.960 1.00 95.44 406 VAL A O 1
ATOM 3214 N N . GLU A 1 407 ? 1.302 3.068 -38.906 1.00 94.88 407 GLU A N 1
ATOM 3215 C CA . GLU A 1 407 ? 1.668 3.904 -40.049 1.00 94.88 407 GLU A CA 1
ATOM 3216 C C . GLU A 1 407 ? 2.742 4.917 -39.637 1.00 94.88 407 GLU A C 1
ATOM 3218 O O . GLU A 1 407 ? 2.630 5.560 -38.590 1.00 94.88 407 GLU A O 1
ATOM 3223 N N . VAL A 1 408 ? 3.785 5.022 -40.452 1.00 93.00 408 VAL A N 1
ATOM 3224 C CA . VAL A 1 408 ? 4.936 5.900 -40.260 1.00 93.00 408 VAL A CA 1
ATOM 3225 C C . VAL A 1 408 ? 5.119 6.707 -41.544 1.00 93.00 408 VAL A C 1
ATOM 3227 O O . VAL A 1 408 ? 5.147 6.143 -42.640 1.00 93.00 408 VAL A O 1
ATOM 3230 N N . GLU A 1 409 ? 5.189 8.029 -41.409 1.00 92.25 409 GLU A N 1
ATOM 3231 C CA . GLU A 1 409 ? 5.387 8.943 -42.537 1.00 92.25 409 GLU A CA 1
ATOM 3232 C C . GLU A 1 409 ? 6.839 8.891 -43.047 1.00 92.25 409 GLU A C 1
ATOM 3234 O O . GLU A 1 409 ? 7.671 8.142 -42.540 1.00 92.25 409 GLU A O 1
ATOM 3239 N N . GLU A 1 410 ? 7.138 9.631 -44.113 1.00 90.94 410 GLU A N 1
ATOM 3240 C CA . GLU A 1 410 ? 8.494 9.711 -44.660 1.00 90.94 410 GLU A CA 1
ATOM 3241 C C . GLU A 1 410 ? 9.454 10.364 -43.654 1.00 90.94 410 GLU A C 1
ATOM 3243 O O . GLU A 1 410 ? 9.215 11.483 -43.195 1.00 90.94 410 GLU A O 1
ATOM 3248 N N . GLY A 1 411 ? 10.562 9.679 -43.353 1.00 88.19 411 GLY A N 1
ATOM 3249 C CA . GLY A 1 411 ? 11.579 10.143 -42.409 1.00 88.19 411 GLY A CA 1
ATOM 3250 C C . GLY A 1 411 ? 11.778 9.217 -41.209 1.00 88.19 411 GLY A C 1
ATOM 3251 O O . GLY A 1 411 ? 11.179 8.150 -41.102 1.00 88.19 411 GLY A O 1
ATOM 3252 N N . LEU A 1 412 ? 12.673 9.620 -40.306 1.00 89.25 412 LEU A N 1
ATOM 3253 C CA . LEU A 1 412 ? 13.024 8.861 -39.107 1.00 89.25 412 LEU A CA 1
ATOM 3254 C C . LEU A 1 412 ? 12.083 9.217 -37.950 1.00 89.25 412 LEU A C 1
ATOM 3256 O O . LEU A 1 412 ? 12.043 10.368 -37.517 1.00 89.25 412 LEU A O 1
ATOM 3260 N N . HIS A 1 413 ? 11.388 8.218 -37.415 1.00 88.94 413 HIS A N 1
ATOM 3261 C CA . HIS A 1 413 ? 10.358 8.382 -36.395 1.00 88.94 413 HIS A CA 1
ATOM 3262 C C . HIS A 1 413 ? 10.583 7.460 -35.194 1.00 88.94 413 HIS A C 1
ATOM 3264 O O . HIS A 1 413 ? 10.992 6.304 -35.330 1.00 88.94 413 HIS A O 1
ATOM 3270 N N . ASN A 1 414 ? 10.258 7.952 -33.998 1.00 87.31 414 ASN A N 1
ATOM 3271 C CA . ASN A 1 414 ? 10.263 7.160 -32.772 1.00 87.31 414 ASN A CA 1
ATOM 3272 C C . ASN A 1 414 ? 8.851 6.643 -32.479 1.00 87.31 414 ASN A C 1
ATOM 3274 O O . ASN A 1 414 ? 7.957 7.396 -32.077 1.00 87.31 414 ASN A O 1
ATOM 3278 N N . VAL A 1 415 ? 8.654 5.339 -32.654 1.00 91.75 415 VAL A N 1
ATOM 3279 C CA . VAL A 1 415 ? 7.385 4.663 -32.395 1.00 91.75 415 VAL A CA 1
ATOM 3280 C C . VAL A 1 415 ? 7.426 4.015 -31.019 1.00 91.75 415 VAL A C 1
ATOM 3282 O O . VAL A 1 415 ? 8.255 3.148 -30.743 1.00 91.75 415 VAL A O 1
ATOM 3285 N N . THR A 1 416 ? 6.498 4.399 -30.146 1.00 88.12 416 THR A N 1
ATOM 3286 C CA . THR A 1 416 ? 6.357 3.804 -28.812 1.00 88.12 416 THR A CA 1
ATOM 3287 C C . THR A 1 416 ? 4.993 3.147 -28.663 1.00 88.12 416 THR A C 1
ATOM 3289 O O . THR A 1 416 ? 3.962 3.776 -28.871 1.00 88.12 416 THR A O 1
ATOM 3292 N N . MET A 1 417 ? 4.970 1.883 -28.245 1.00 92.00 417 MET A N 1
ATOM 3293 C CA . MET A 1 417 ? 3.755 1.173 -27.854 1.00 92.00 417 MET A CA 1
ATOM 3294 C C . MET A 1 417 ? 3.760 0.881 -26.360 1.00 92.00 417 MET A C 1
ATOM 3296 O O . MET A 1 417 ? 4.767 0.417 -25.831 1.00 92.00 417 MET A O 1
ATOM 3300 N N . ILE A 1 418 ? 2.634 1.099 -25.680 1.00 86.88 418 ILE A N 1
ATOM 3301 C CA . ILE A 1 418 ? 2.462 0.784 -24.255 1.00 86.88 418 ILE A CA 1
ATOM 3302 C C . ILE A 1 418 ? 1.208 -0.067 -24.054 1.00 86.88 418 ILE A C 1
ATOM 3304 O O . ILE A 1 418 ? 0.131 0.254 -24.561 1.00 86.88 418 ILE A O 1
ATOM 3308 N N . PHE A 1 419 ? 1.330 -1.137 -23.273 1.00 87.69 419 PHE A N 1
ATOM 3309 C CA . PHE A 1 419 ? 0.214 -1.986 -22.880 1.00 87.69 419 PHE A CA 1
ATOM 3310 C C . PHE A 1 419 ? -0.507 -1.423 -21.646 1.00 87.69 419 PHE A C 1
ATOM 3312 O O . PHE A 1 419 ? 0.017 -1.459 -20.532 1.00 87.69 419 PHE A O 1
ATOM 3319 N N . ARG A 1 420 ? -1.729 -0.902 -21.830 1.00 81.81 420 ARG A N 1
ATOM 3320 C CA . ARG A 1 420 ? -2.585 -0.342 -20.762 1.00 81.81 420 ARG A CA 1
ATOM 3321 C C . ARG A 1 420 ? -4.031 -0.863 -20.872 1.00 81.81 420 ARG A C 1
ATOM 3323 O O . ARG A 1 420 ? -4.933 -0.136 -21.300 1.00 81.81 420 ARG A O 1
ATOM 3330 N N . PRO A 1 421 ? -4.305 -2.122 -20.481 1.00 83.06 421 PRO A N 1
ATOM 3331 C CA . PRO A 1 421 ? -5.631 -2.719 -20.620 1.00 83.06 421 PRO A CA 1
ATOM 3332 C C . PRO A 1 421 ? -6.627 -2.177 -19.579 1.00 83.06 421 PRO A C 1
ATOM 3334 O O . PRO A 1 421 ? -6.642 -2.599 -18.424 1.00 83.06 421 PRO A O 1
ATOM 3337 N N . VAL A 1 422 ? -7.556 -1.313 -20.010 1.00 77.38 422 VAL A N 1
ATOM 3338 C CA . VAL A 1 422 ? -8.618 -0.720 -19.158 1.00 77.38 422 VAL A CA 1
ATOM 3339 C C . VAL A 1 422 ? -9.422 -1.782 -18.380 1.00 77.38 422 VAL A C 1
ATOM 3341 O O . VAL A 1 422 ? -9.847 -1.561 -17.247 1.00 77.38 422 VAL A O 1
ATOM 3344 N N . ARG A 1 423 ? -9.585 -2.982 -18.955 1.00 80.62 423 ARG A N 1
ATOM 3345 C CA . ARG A 1 423 ? -10.341 -4.094 -18.350 1.00 80.62 423 ARG A CA 1
ATOM 3346 C C . ARG A 1 423 ? -9.742 -4.609 -17.040 1.00 80.62 423 ARG A C 1
ATOM 3348 O O . ARG A 1 423 ? -10.505 -4.996 -16.157 1.00 80.62 423 ARG A O 1
ATOM 3355 N N . VAL A 1 424 ? -8.414 -4.584 -16.889 1.00 77.44 424 VAL A N 1
ATOM 3356 C CA . VAL A 1 424 ? -7.748 -4.997 -15.640 1.00 77.44 424 VAL A CA 1
ATOM 3357 C C . VAL A 1 424 ? -8.190 -4.093 -14.490 1.00 77.44 424 VAL A C 1
ATOM 3359 O O . VAL A 1 424 ? -8.517 -4.576 -13.408 1.00 77.44 424 VAL A O 1
ATOM 3362 N N . PHE A 1 425 ? -8.319 -2.792 -14.747 1.00 71.44 425 PHE A N 1
ATOM 3363 C CA . PHE A 1 425 ? -8.735 -1.820 -13.739 1.00 71.44 425 PHE A CA 1
ATOM 3364 C C . PHE A 1 425 ? -10.200 -1.979 -13.322 1.00 71.44 425 PHE A C 1
ATOM 3366 O O . PHE A 1 425 ? -10.503 -1.864 -12.134 1.00 71.44 425 PHE A O 1
ATOM 3373 N N . TYR A 1 426 ? -11.104 -2.330 -14.245 1.00 77.12 426 TYR A N 1
ATOM 3374 C CA . TYR A 1 426 ? -12.471 -2.710 -13.866 1.00 77.12 426 TYR A CA 1
ATOM 3375 C C . TYR A 1 426 ? -12.480 -3.937 -12.946 1.00 77.12 426 TYR A C 1
ATOM 3377 O O . TYR A 1 426 ? -13.207 -3.948 -11.955 1.00 77.12 426 TYR A O 1
ATOM 3385 N N . GLY A 1 427 ? -11.637 -4.938 -13.223 1.00 75.19 427 GLY A N 1
ATOM 3386 C CA . GLY A 1 427 ? -11.480 -6.115 -12.365 1.00 75.19 427 GLY A CA 1
ATOM 3387 C C . GLY A 1 427 ? -10.986 -5.766 -10.958 1.00 75.19 427 GLY A C 1
ATOM 3388 O O . GLY A 1 427 ? -11.553 -6.240 -9.970 1.00 75.19 427 GLY A O 1
ATOM 3389 N N . VAL A 1 428 ? -9.986 -4.885 -10.853 1.00 73.69 428 VAL A N 1
ATOM 3390 C CA . VAL A 1 428 ? -9.481 -4.376 -9.565 1.00 73.69 428 VAL A CA 1
ATOM 3391 C C . VAL A 1 428 ? -10.579 -3.633 -8.803 1.00 73.69 428 VAL A C 1
ATOM 3393 O O . VAL A 1 428 ? -10.821 -3.936 -7.635 1.00 73.69 428 VAL A O 1
ATOM 3396 N N . LEU A 1 429 ? -11.297 -2.713 -9.457 1.00 74.69 429 LEU A N 1
ATOM 3397 C CA . LEU A 1 429 ? -12.383 -1.955 -8.832 1.00 74.69 429 LEU A CA 1
ATOM 3398 C C . LEU A 1 429 ? -13.495 -2.875 -8.309 1.00 74.69 429 LEU A C 1
ATOM 3400 O O . LEU A 1 429 ? -13.906 -2.744 -7.156 1.00 74.69 429 LEU A O 1
ATOM 3404 N N . ILE A 1 430 ? -13.946 -3.838 -9.120 1.00 77.12 430 ILE A N 1
ATOM 3405 C CA . ILE A 1 430 ? -14.972 -4.815 -8.723 1.00 77.12 430 ILE A CA 1
ATOM 3406 C C . ILE A 1 430 ? -14.487 -5.651 -7.534 1.00 77.12 430 ILE A C 1
ATOM 3408 O O . ILE A 1 430 ? -15.249 -5.881 -6.591 1.00 77.12 430 ILE A O 1
ATOM 3412 N N . SER A 1 431 ? -13.220 -6.069 -7.536 1.00 76.31 431 SER A N 1
ATOM 3413 C CA . SER A 1 431 ? -12.630 -6.852 -6.446 1.00 76.31 431 SER A CA 1
ATOM 3414 C C . SER A 1 431 ? -12.597 -6.055 -5.139 1.00 76.31 431 SER A C 1
ATOM 3416 O O . SER A 1 431 ? -13.061 -6.544 -4.108 1.00 76.31 431 SER A O 1
ATOM 3418 N N . LEU A 1 432 ? -12.148 -4.796 -5.185 1.00 74.25 432 LEU A N 1
ATOM 3419 C CA . LEU A 1 432 ? -12.133 -3.898 -4.026 1.00 74.25 432 LEU A CA 1
ATOM 3420 C C . LEU A 1 432 ? -13.543 -3.616 -3.498 1.00 74.25 432 LEU A C 1
ATOM 3422 O O . LEU A 1 432 ? -13.772 -3.678 -2.289 1.00 74.25 432 LEU A O 1
ATOM 3426 N N . MET A 1 433 ? -14.504 -3.364 -4.390 1.00 75.38 433 MET A N 1
ATOM 3427 C CA . MET A 1 433 ? -15.907 -3.184 -4.011 1.00 75.38 433 MET A CA 1
ATOM 3428 C C . MET A 1 433 ? -16.486 -4.442 -3.358 1.00 75.38 433 MET A C 1
ATOM 3430 O O . MET A 1 433 ? -17.207 -4.336 -2.368 1.00 75.38 433 MET A O 1
ATOM 3434 N N . THR A 1 434 ? -16.148 -5.627 -3.870 1.00 78.38 434 THR A N 1
ATOM 3435 C CA . THR A 1 434 ? -16.620 -6.913 -3.335 1.00 78.38 434 THR A CA 1
ATOM 3436 C C . THR A 1 434 ? -16.057 -7.176 -1.941 1.00 78.38 434 THR A C 1
ATOM 3438 O O . THR A 1 434 ? -16.812 -7.511 -1.027 1.00 78.38 434 THR A O 1
ATOM 3441 N N . VAL A 1 435 ? -14.753 -6.959 -1.744 1.00 76.00 435 VAL A N 1
ATOM 3442 C CA . VAL A 1 435 ? -14.112 -7.057 -0.423 1.00 76.00 435 VAL A CA 1
ATOM 3443 C C . VAL A 1 435 ? -14.731 -6.047 0.542 1.00 76.00 435 VAL A C 1
ATOM 3445 O O . VAL A 1 435 ? -15.109 -6.413 1.654 1.00 76.00 435 VAL A O 1
ATOM 3448 N N . GLY A 1 436 ? -14.906 -4.797 0.108 1.00 69.75 436 GLY A N 1
ATOM 3449 C CA . GLY A 1 436 ? -15.532 -3.751 0.911 1.00 69.75 436 GLY A CA 1
ATOM 3450 C C . GLY A 1 436 ? -16.951 -4.117 1.351 1.00 69.75 436 GLY A C 1
ATOM 3451 O O . GLY A 1 436 ? -17.272 -4.042 2.537 1.00 69.75 436 GLY A O 1
ATOM 3452 N N . LEU A 1 437 ? -17.784 -4.591 0.420 1.00 74.31 437 LEU A N 1
ATOM 3453 C CA . LEU A 1 437 ? -19.138 -5.060 0.712 1.00 74.31 437 LEU A CA 1
ATOM 3454 C C . LEU A 1 437 ? -19.123 -6.242 1.694 1.00 74.31 437 LEU A C 1
ATOM 3456 O O . LEU A 1 437 ? -19.891 -6.249 2.657 1.00 74.31 437 LEU A O 1
ATOM 3460 N N . GLY A 1 438 ? -18.225 -7.210 1.486 1.00 72.44 438 GLY A N 1
ATOM 3461 C CA . GLY A 1 438 ? -18.052 -8.365 2.365 1.00 72.44 438 GLY A CA 1
ATOM 3462 C C . GLY A 1 438 ? -17.710 -7.957 3.798 1.00 72.44 438 GLY A C 1
ATOM 3463 O O . GLY A 1 438 ? -18.362 -8.406 4.741 1.00 72.44 438 GLY A O 1
ATOM 3464 N N . LEU A 1 439 ? -16.761 -7.035 3.970 1.00 68.12 439 LEU A N 1
ATOM 3465 C CA . LEU A 1 439 ? -16.394 -6.496 5.282 1.00 68.12 439 LEU A CA 1
ATOM 3466 C C . LEU A 1 439 ? -17.577 -5.781 5.955 1.00 68.12 439 LEU A C 1
ATOM 3468 O O . LEU A 1 439 ? -17.862 -6.031 7.128 1.00 68.12 439 LEU A O 1
ATOM 3472 N N . VAL A 1 440 ? -18.320 -4.952 5.211 1.00 71.44 440 VAL A N 1
ATOM 3473 C CA . VAL A 1 440 ? -19.521 -4.267 5.725 1.00 71.44 440 VAL A CA 1
ATOM 3474 C C . VAL A 1 440 ? -20.596 -5.267 6.170 1.00 71.44 440 VAL A C 1
ATOM 3476 O O . VAL A 1 440 ? -21.247 -5.059 7.199 1.00 71.44 440 VAL A O 1
ATOM 3479 N N . MET A 1 441 ? -20.787 -6.360 5.427 1.00 70.19 441 MET A N 1
ATOM 3480 C CA . MET A 1 441 ? -21.774 -7.392 5.757 1.00 70.19 441 MET A CA 1
ATOM 3481 C C . MET A 1 441 ? -21.390 -8.212 6.997 1.00 70.19 441 MET A C 1
ATOM 3483 O O . MET A 1 441 ? -22.270 -8.499 7.820 1.00 70.19 441 MET A O 1
ATOM 3487 N N . LEU A 1 442 ? -20.103 -8.548 7.150 1.00 62.69 442 LEU A N 1
ATOM 3488 C CA . LEU A 1 442 ? -19.579 -9.390 8.234 1.00 62.69 442 LEU A CA 1
ATOM 3489 C C . LEU A 1 442 ? -19.644 -8.727 9.617 1.00 62.69 442 LEU A C 1
ATOM 3491 O O . LEU A 1 442 ? -19.747 -9.423 10.631 1.00 62.69 442 LEU A O 1
ATOM 3495 N N . GLU A 1 443 ? -19.609 -7.396 9.702 1.00 58.66 443 GLU A N 1
ATOM 3496 C CA . GLU A 1 443 ? -19.544 -6.736 11.002 1.00 58.66 443 GLU A CA 1
ATOM 3497 C C . GLU A 1 443 ? -20.924 -6.538 11.664 1.00 58.66 443 GLU A C 1
ATOM 3499 O O . GLU A 1 443 ? -21.932 -6.232 11.023 1.00 58.66 443 GLU A O 1
ATOM 3504 N N . LYS A 1 444 ? -20.991 -6.700 12.996 1.00 58.81 444 LYS A N 1
ATOM 3505 C CA . LYS A 1 444 ? -22.203 -6.446 13.801 1.00 58.81 444 LYS A CA 1
ATOM 3506 C C . LYS A 1 444 ? -22.677 -4.998 13.599 1.00 58.81 444 LYS A C 1
ATOM 3508 O O . LYS A 1 444 ? -21.853 -4.088 13.540 1.00 58.81 444 LYS A O 1
ATOM 3513 N N . ASN A 1 445 ? -23.998 -4.761 13.621 1.00 64.56 445 ASN A N 1
ATOM 3514 C CA . ASN A 1 445 ? -24.637 -3.446 13.387 1.00 64.56 445 ASN A CA 1
ATOM 3515 C C . ASN A 1 445 ? -23.956 -2.238 14.069 1.00 64.56 445 ASN A C 1
ATOM 3517 O O . ASN A 1 445 ? -24.013 -1.132 13.538 1.00 64.56 445 ASN A O 1
ATOM 3521 N N . LYS A 1 446 ? -23.292 -2.430 15.219 1.00 63.16 446 LYS A N 1
ATOM 3522 C CA . LYS A 1 446 ? -22.619 -1.361 15.972 1.00 63.16 446 LYS A CA 1
ATOM 3523 C C . LYS A 1 446 ? -21.389 -0.733 15.295 1.00 63.16 446 LYS A C 1
ATOM 3525 O O . LYS A 1 446 ? -21.094 0.412 15.619 1.00 63.16 446 LYS A O 1
ATOM 3530 N N . HIS A 1 447 ? -20.690 -1.423 14.388 1.00 71.81 447 HIS A N 1
ATOM 3531 C CA . HIS A 1 447 ? -19.488 -0.875 13.727 1.00 71.81 447 HIS A CA 1
ATOM 3532 C C . HIS A 1 447 ? -19.544 -0.888 12.192 1.00 71.81 447 HIS A C 1
ATOM 3534 O O . HIS A 1 447 ? -18.637 -0.359 11.564 1.00 71.81 447 HIS A O 1
ATOM 3540 N N . ARG A 1 448 ? -20.628 -1.382 11.573 1.00 79.19 448 ARG A N 1
ATOM 3541 C CA . ARG A 1 448 ? -20.816 -1.349 10.103 1.00 79.19 448 ARG A CA 1
ATOM 3542 C C . ARG A 1 448 ? -20.547 0.025 9.489 1.00 79.19 448 ARG A C 1
ATOM 3544 O O . ARG A 1 448 ? -19.969 0.138 8.411 1.00 79.19 448 ARG A O 1
ATOM 3551 N N . TRP A 1 449 ? -20.951 1.075 10.202 1.00 84.75 449 TRP A N 1
ATOM 3552 C CA . TRP A 1 449 ? -20.705 2.451 9.786 1.00 84.75 449 TRP A CA 1
ATOM 3553 C C . TRP A 1 449 ? -19.211 2.803 9.750 1.00 84.75 449 TRP A C 1
ATOM 3555 O O . TRP A 1 449 ? -18.805 3.519 8.846 1.00 84.75 449 TRP A O 1
ATOM 3565 N N . LEU A 1 450 ? -18.396 2.287 10.679 1.00 85.06 450 LEU A N 1
ATOM 3566 C CA . LEU A 1 450 ? -16.956 2.553 10.706 1.00 85.06 450 LEU A CA 1
ATOM 3567 C C . LEU A 1 450 ? -16.264 1.967 9.483 1.00 85.06 450 LEU A C 1
ATOM 3569 O O . LEU A 1 450 ? -15.565 2.706 8.803 1.00 85.06 450 LEU A O 1
ATOM 3573 N N . ILE A 1 451 ? -16.510 0.694 9.152 1.00 83.38 451 ILE A N 1
ATOM 3574 C CA . ILE A 1 451 ? -15.948 0.105 7.926 1.00 83.38 451 ILE A CA 1
ATOM 3575 C C . ILE A 1 451 ? -16.422 0.892 6.701 1.00 83.38 451 ILE A C 1
ATOM 3577 O O . ILE A 1 451 ? -15.616 1.243 5.846 1.00 83.38 451 ILE A O 1
ATOM 3581 N N . SER A 1 452 ? -17.713 1.231 6.637 1.00 83.00 452 SER A N 1
ATOM 3582 C CA . SER A 1 452 ? -18.252 2.011 5.514 1.00 83.00 452 SER A CA 1
ATOM 3583 C C . SER A 1 452 ? -17.546 3.366 5.376 1.00 83.00 452 SER A C 1
ATOM 3585 O O . SER A 1 452 ? -17.168 3.747 4.274 1.00 83.00 452 SER A O 1
ATOM 3587 N N . ALA A 1 453 ? -17.318 4.074 6.488 1.00 85.12 453 ALA A N 1
ATOM 3588 C CA . ALA A 1 453 ? -16.597 5.343 6.498 1.00 85.12 453 ALA A CA 1
ATOM 3589 C C . ALA A 1 453 ? -15.136 5.175 6.053 1.00 85.12 453 ALA A C 1
ATOM 3591 O O . ALA A 1 453 ? -14.670 5.952 5.226 1.00 85.12 453 ALA A O 1
ATOM 3592 N N . VAL A 1 454 ? -14.442 4.140 6.541 1.00 87.94 454 VAL A N 1
ATOM 3593 C CA . VAL A 1 454 ? -13.072 3.794 6.127 1.00 87.94 454 VAL A CA 1
ATOM 3594 C C . VAL A 1 454 ? -13.003 3.575 4.615 1.00 87.94 454 VAL A C 1
ATOM 3596 O O . VAL A 1 454 ? -12.204 4.219 3.944 1.00 87.94 454 VAL A O 1
ATOM 3599 N N . LEU A 1 455 ? -13.882 2.734 4.066 1.00 86.31 455 LEU A N 1
ATOM 3600 C CA . LEU A 1 455 ? -13.902 2.414 2.638 1.00 86.31 455 LEU A CA 1
ATOM 3601 C C . LEU A 1 455 ? -14.194 3.643 1.773 1.00 86.31 455 LEU A C 1
ATOM 3603 O O . LEU A 1 455 ? -13.486 3.884 0.800 1.00 86.31 455 LEU A O 1
ATOM 3607 N N . VAL A 1 456 ? -15.203 4.442 2.134 1.00 87.81 456 VAL A N 1
ATOM 3608 C CA . VAL A 1 456 ? -15.549 5.658 1.381 1.00 87.81 456 VAL A CA 1
ATOM 3609 C C . VAL A 1 456 ? -14.396 6.658 1.404 1.00 87.81 456 VAL A C 1
ATOM 3611 O O . VAL A 1 456 ? -14.017 7.169 0.353 1.00 87.81 456 VAL A O 1
ATOM 3614 N N . ILE A 1 457 ? -13.801 6.907 2.574 1.00 90.00 457 ILE A N 1
ATOM 3615 C CA . ILE A 1 457 ? -12.661 7.822 2.702 1.00 90.00 457 ILE A CA 1
ATOM 3616 C C . ILE A 1 457 ? -11.471 7.314 1.879 1.00 90.00 457 ILE A C 1
ATOM 3618 O O . ILE A 1 457 ? -10.818 8.110 1.206 1.00 90.00 457 ILE A O 1
ATOM 3622 N N . PHE A 1 458 ? -11.201 6.006 1.870 1.00 90.06 458 PHE A N 1
ATOM 3623 C CA . PHE A 1 458 ? -10.117 5.439 1.063 1.00 90.06 458 PHE A CA 1
ATOM 3624 C C . PHE A 1 458 ? -10.359 5.628 -0.425 1.00 90.06 458 PHE A C 1
ATOM 3626 O O . PHE A 1 458 ? -9.451 6.073 -1.120 1.00 90.06 458 PHE A O 1
ATOM 3633 N N . VAL A 1 459 ? -11.571 5.343 -0.909 1.00 87.75 459 VAL A N 1
ATOM 3634 C CA . VAL A 1 459 ? -11.915 5.541 -2.322 1.00 87.75 459 VAL A CA 1
ATOM 3635 C C . VAL A 1 459 ? -11.730 7.007 -2.697 1.00 87.75 459 VAL A C 1
ATOM 3637 O O . VAL A 1 459 ? -10.965 7.301 -3.608 1.00 87.75 459 VAL A O 1
ATOM 3640 N N . VAL A 1 460 ? -12.348 7.928 -1.951 1.00 88.75 460 VAL A N 1
ATOM 3641 C CA . VAL A 1 460 ? -12.306 9.367 -2.255 1.00 88.75 460 VAL A CA 1
ATOM 3642 C C . VAL A 1 460 ? -10.878 9.911 -2.235 1.00 88.75 460 VAL A C 1
ATOM 3644 O O . VAL A 1 460 ? -10.469 10.594 -3.168 1.00 88.75 460 VAL A O 1
ATOM 3647 N N . THR A 1 461 ? -10.090 9.579 -1.209 1.00 92.94 461 THR A N 1
ATOM 3648 C CA . THR A 1 461 ? -8.703 10.072 -1.096 1.00 92.94 461 THR A CA 1
ATOM 3649 C C . THR A 1 461 ? -7.738 9.409 -2.075 1.00 92.94 461 THR A C 1
ATOM 3651 O O . THR A 1 461 ? -6.645 9.925 -2.275 1.00 92.94 461 THR A O 1
ATOM 3654 N N . SER A 1 462 ? -8.121 8.295 -2.706 1.00 93.50 462 SER A N 1
ATOM 3655 C CA . SER A 1 462 ? -7.297 7.619 -3.717 1.00 93.50 462 SER A CA 1
ATOM 3656 C C . SER A 1 462 ? -7.576 8.091 -5.143 1.00 93.50 462 SER A C 1
ATOM 3658 O O . SER A 1 462 ? -6.772 7.804 -6.023 1.00 93.50 462 SER A O 1
ATOM 3660 N N . ILE A 1 463 ? -8.666 8.834 -5.385 1.00 91.12 463 ILE A N 1
ATOM 3661 C CA . ILE A 1 463 ? -9.010 9.346 -6.723 1.00 91.12 463 ILE A CA 1
ATOM 3662 C C . ILE A 1 463 ? -7.845 10.130 -7.350 1.00 91.12 463 ILE A C 1
ATOM 3664 O O . ILE A 1 463 ? -7.453 9.762 -8.456 1.00 91.12 463 ILE A O 1
ATOM 3668 N N . PRO A 1 464 ? -7.225 11.129 -6.684 1.00 94.38 464 PRO A N 1
ATOM 3669 C CA . PRO A 1 464 ? -6.167 11.900 -7.331 1.00 94.38 464 PRO A CA 1
ATOM 3670 C C . PRO A 1 464 ? -4.896 11.070 -7.574 1.00 94.38 464 PRO A C 1
ATOM 3672 O O . PRO A 1 464 ? -4.226 11.273 -8.578 1.00 94.38 464 PRO A O 1
ATOM 3675 N N . TYR A 1 465 ? -4.590 10.084 -6.718 1.00 94.62 465 TYR A N 1
ATOM 3676 C CA . TYR A 1 465 ? -3.476 9.148 -6.946 1.00 94.62 465 TYR A CA 1
ATOM 3677 C C . TYR A 1 465 ? -3.709 8.271 -8.177 1.00 94.62 465 TYR A C 1
ATOM 3679 O O . TYR A 1 465 ? -2.807 8.093 -8.991 1.00 94.62 465 TYR A O 1
ATOM 3687 N N . LEU A 1 466 ? -4.926 7.735 -8.324 1.00 91.31 466 LEU A N 1
ATOM 3688 C CA . LEU A 1 466 ? -5.302 6.957 -9.501 1.00 91.31 466 LEU A CA 1
ATOM 3689 C C . LEU A 1 466 ? -5.236 7.828 -10.758 1.00 91.31 466 LEU A C 1
ATOM 3691 O O . LEU A 1 466 ? -4.667 7.399 -11.754 1.00 91.31 466 LEU A O 1
ATOM 3695 N N . MET A 1 467 ? -5.753 9.058 -10.699 1.00 90.19 467 MET A N 1
ATOM 3696 C CA . MET A 1 467 ? -5.644 10.022 -11.797 1.00 90.19 467 MET A CA 1
ATOM 3697 C C . MET A 1 467 ? -4.186 10.283 -12.179 1.00 90.19 467 MET A C 1
ATOM 3699 O O . MET A 1 467 ? -3.868 10.175 -13.356 1.00 90.19 467 MET A O 1
ATOM 3703 N N . GLY A 1 468 ? -3.301 10.533 -11.207 1.00 92.25 468 GLY A N 1
ATOM 3704 C CA . GLY A 1 468 ? -1.871 10.726 -11.462 1.00 92.25 468 GLY A CA 1
ATOM 3705 C C . GLY A 1 468 ? -1.231 9.540 -12.186 1.00 92.25 468 GLY A C 1
ATOM 3706 O O . GLY A 1 468 ? -0.556 9.694 -13.200 1.00 92.25 468 GLY A O 1
ATOM 3707 N N . TYR A 1 469 ? -1.535 8.323 -11.734 1.00 89.69 469 TYR A N 1
ATOM 3708 C CA . TYR A 1 469 ? -1.058 7.107 -12.391 1.00 89.69 469 TYR A CA 1
ATOM 3709 C C . TYR A 1 469 ? -1.608 6.930 -13.819 1.00 89.69 469 TYR A C 1
ATOM 3711 O O . TYR A 1 469 ? -0.904 6.423 -14.692 1.00 89.69 469 TYR A O 1
ATOM 3719 N N . PHE A 1 470 ? -2.858 7.329 -14.078 1.00 84.25 470 PHE A N 1
ATOM 3720 C CA . PHE A 1 470 ? -3.480 7.201 -15.400 1.00 84.25 470 PHE A CA 1
ATOM 3721 C C . PHE A 1 470 ? -3.085 8.306 -16.382 1.00 84.25 470 PHE A C 1
ATOM 3723 O O . PHE A 1 470 ? -3.068 8.043 -17.584 1.00 84.25 470 PHE A O 1
ATOM 3730 N N . PHE A 1 471 ? -2.778 9.510 -15.896 1.00 86.06 471 PHE A N 1
ATOM 3731 C CA . PHE A 1 471 ? -2.377 10.644 -16.730 1.00 86.06 471 PHE A CA 1
ATOM 3732 C C . PHE A 1 471 ? -0.896 10.650 -17.096 1.00 86.06 471 PHE A C 1
ATOM 3734 O O . PHE A 1 471 ? -0.525 11.371 -18.011 1.00 86.06 471 PHE A O 1
ATOM 3741 N N . GLN A 1 472 ? -0.055 9.833 -16.458 1.00 86.94 472 GLN A N 1
ATOM 3742 C CA . GLN A 1 472 ? 1.350 9.730 -16.855 1.00 86.94 472 GLN A CA 1
ATOM 3743 C C . GLN A 1 472 ? 1.494 9.302 -18.336 1.00 86.94 472 GLN A C 1
ATOM 3745 O O . GLN A 1 472 ? 0.851 8.345 -18.793 1.00 86.94 472 GLN A O 1
ATOM 3750 N N . GLU A 1 473 ? 2.352 9.987 -19.083 1.00 79.50 473 GLU A N 1
ATOM 3751 C CA . GLU A 1 473 ? 2.577 9.781 -20.522 1.00 79.50 473 GLU A CA 1
ATOM 3752 C C . GLU A 1 473 ? 3.775 8.848 -20.799 1.00 79.50 473 GLU A C 1
ATOM 3754 O O . GLU A 1 473 ? 4.300 8.206 -19.893 1.00 79.50 473 GLU A O 1
ATOM 3759 N N . THR A 1 474 ? 4.188 8.703 -22.062 1.00 74.44 474 THR A N 1
ATOM 3760 C CA . THR A 1 474 ? 5.391 7.940 -22.464 1.00 74.44 474 THR A CA 1
ATOM 3761 C C . THR A 1 474 ? 6.679 8.535 -21.906 1.00 74.44 474 THR A C 1
ATOM 3763 O O . THR A 1 474 ? 7.622 7.797 -21.608 1.00 74.44 474 THR A O 1
ATOM 3766 N N . ASP A 1 475 ? 6.696 9.861 -21.774 1.00 82.50 475 ASP A N 1
ATOM 3767 C CA . ASP A 1 475 ? 7.873 10.654 -21.430 1.00 82.50 475 ASP A CA 1
ATOM 3768 C C . ASP A 1 475 ? 7.847 11.159 -19.990 1.00 82.50 475 ASP A C 1
ATOM 3770 O O . ASP A 1 475 ? 8.824 11.736 -19.530 1.00 82.50 475 ASP A O 1
ATOM 3774 N N . TRP A 1 476 ? 6.793 10.850 -19.232 1.00 90.44 476 TRP A N 1
ATOM 3775 C CA . TRP A 1 476 ? 6.612 11.285 -17.850 1.00 90.44 476 TRP A CA 1
ATOM 3776 C C . TRP A 1 476 ? 6.153 10.135 -16.964 1.00 90.44 476 TRP A C 1
ATOM 3778 O O . TRP A 1 476 ? 5.214 9.418 -17.298 1.00 90.44 476 TRP A O 1
ATOM 3788 N N . ARG A 1 477 ? 6.776 9.995 -15.795 1.00 93.00 477 ARG A N 1
ATOM 3789 C CA . ARG A 1 477 ? 6.412 9.005 -14.782 1.00 93.00 477 ARG A CA 1
ATOM 3790 C C . ARG A 1 477 ? 5.825 9.694 -13.561 1.00 93.00 477 ARG A C 1
ATOM 3792 O O . ARG A 1 477 ? 6.413 10.640 -13.042 1.00 93.00 477 ARG A O 1
ATOM 3799 N N . PHE A 1 478 ? 4.687 9.207 -13.078 1.00 94.81 478 PHE A N 1
ATOM 3800 C CA . PHE A 1 478 ? 4.109 9.693 -11.828 1.00 94.81 478 PHE A CA 1
ATOM 3801 C C . PHE A 1 478 ? 4.979 9.269 -10.638 1.00 94.81 478 PHE A C 1
ATOM 3803 O O . PHE A 1 478 ? 5.359 8.104 -10.532 1.00 94.81 478 PHE A O 1
ATOM 3810 N N . THR A 1 479 ? 5.269 10.196 -9.724 1.00 93.88 479 THR A N 1
ATOM 3811 C CA . THR A 1 479 ? 6.120 9.927 -8.546 1.00 93.88 479 THR A CA 1
ATOM 3812 C C . THR A 1 479 ? 5.432 9.098 -7.460 1.00 93.88 479 THR A C 1
ATOM 3814 O O . THR A 1 479 ? 6.080 8.626 -6.532 1.00 93.88 479 THR A O 1
ATOM 3817 N N . GLY A 1 480 ? 4.106 8.943 -7.528 1.00 94.25 480 GLY A N 1
ATOM 3818 C CA . GLY A 1 480 ? 3.328 8.306 -6.466 1.00 94.25 480 GLY A CA 1
ATOM 3819 C C . GLY A 1 480 ? 2.866 9.261 -5.361 1.00 94.25 480 GLY A C 1
ATOM 3820 O O . GLY A 1 480 ? 2.156 8.816 -4.455 1.00 94.25 480 GLY A O 1
ATOM 3821 N N . PHE A 1 481 ? 3.205 10.555 -5.441 1.00 95.94 481 PHE A N 1
ATOM 3822 C CA . PHE A 1 481 ? 2.874 11.583 -4.449 1.00 95.94 481 PHE A CA 1
ATOM 3823 C C . PHE A 1 481 ? 2.139 12.773 -5.078 1.00 95.94 481 PHE A C 1
ATOM 3825 O O . PHE A 1 481 ? 2.387 13.149 -6.217 1.00 95.94 481 PHE A O 1
ATOM 3832 N N . LEU A 1 482 ? 1.206 13.366 -4.325 1.00 94.50 482 LEU A N 1
ATOM 3833 C CA . LEU A 1 482 ? 0.348 14.466 -4.799 1.00 94.50 482 LEU A CA 1
ATOM 3834 C C . LEU A 1 482 ? 0.762 15.837 -4.255 1.00 94.50 482 LEU A C 1
ATOM 3836 O O . LEU A 1 482 ? 0.480 16.864 -4.860 1.00 94.50 482 LEU A O 1
ATOM 3840 N N . PHE A 1 483 ? 1.353 15.848 -3.065 1.00 92.44 483 PHE A N 1
ATOM 3841 C CA . PHE A 1 483 ? 1.815 17.028 -2.344 1.00 92.44 483 PHE A CA 1
ATOM 3842 C C . PHE A 1 483 ? 2.972 16.607 -1.442 1.00 92.44 483 PHE A C 1
ATOM 3844 O O . PHE A 1 483 ? 3.089 15.423 -1.118 1.00 92.44 483 PHE A O 1
ATOM 3851 N N . GLY A 1 484 ? 3.815 17.563 -1.043 1.00 90.88 484 GLY A N 1
ATOM 3852 C CA . GLY A 1 484 ? 5.017 17.252 -0.266 1.00 90.88 484 GLY A CA 1
ATOM 3853 C C . GLY A 1 484 ? 5.877 16.195 -0.961 1.00 90.88 484 GLY A C 1
ATOM 3854 O O . GLY A 1 484 ? 6.330 15.262 -0.310 1.00 90.88 484 GLY A O 1
ATOM 3855 N N . VAL A 1 485 ? 6.028 16.285 -2.290 1.00 94.50 485 VAL A N 1
ATOM 3856 C CA . VAL A 1 485 ? 6.725 15.265 -3.095 1.00 94.50 485 VAL A CA 1
ATOM 3857 C C . VAL A 1 485 ? 8.157 15.063 -2.606 1.00 94.50 485 VAL A C 1
ATOM 3859 O O . VAL A 1 485 ? 8.619 13.933 -2.528 1.00 94.50 485 VAL A O 1
ATOM 3862 N N . GLU A 1 486 ? 8.812 16.138 -2.177 1.00 94.38 486 GLU A N 1
ATOM 3863 C CA . GLU A 1 486 ? 10.126 16.102 -1.541 1.00 94.38 486 GLU A CA 1
ATOM 3864 C C . GLU A 1 486 ? 10.157 15.211 -0.284 1.00 94.38 486 GLU A C 1
ATOM 3866 O O . GLU A 1 486 ? 11.006 14.325 -0.173 1.00 94.38 486 GLU A O 1
ATOM 3871 N N . ASP A 1 487 ? 9.191 15.368 0.625 1.00 94.12 487 ASP A N 1
ATOM 3872 C CA . ASP A 1 487 ? 9.032 14.475 1.777 1.00 94.12 487 ASP A CA 1
ATOM 3873 C C . ASP A 1 487 ? 8.702 13.041 1.337 1.00 94.12 487 ASP A C 1
ATOM 3875 O O . ASP A 1 487 ? 9.196 12.078 1.924 1.00 94.12 487 ASP A O 1
ATOM 3879 N N . GLY A 1 488 ? 7.893 12.896 0.284 1.00 96.12 488 GLY A N 1
ATOM 3880 C CA . GLY A 1 488 ? 7.562 11.618 -0.342 1.00 96.12 488 GLY A CA 1
ATOM 3881 C C . GLY A 1 488 ? 8.798 10.852 -0.805 1.00 96.12 488 GLY A C 1
ATOM 3882 O O . GLY A 1 488 ? 8.979 9.694 -0.422 1.00 96.12 488 GLY A O 1
ATOM 3883 N N . ASN A 1 489 ? 9.686 11.515 -1.546 1.00 97.00 489 ASN A N 1
ATOM 3884 C CA . ASN A 1 489 ? 10.955 10.951 -2.001 1.00 97.00 489 ASN A CA 1
ATOM 3885 C C . ASN A 1 489 ? 11.828 10.532 -0.814 1.00 97.00 489 ASN A C 1
ATOM 3887 O O . ASN A 1 489 ? 12.349 9.418 -0.801 1.00 97.00 489 ASN A O 1
ATOM 3891 N N . SER A 1 490 ? 11.896 11.355 0.236 1.00 96.56 490 SER A N 1
ATOM 3892 C CA . SER A 1 490 ? 12.592 10.995 1.474 1.00 96.56 490 SER A CA 1
ATOM 3893 C C . SER A 1 490 ? 11.991 9.752 2.155 1.00 96.56 490 SER A C 1
ATOM 3895 O O . SER A 1 490 ? 12.725 8.873 2.616 1.00 96.56 490 SER A O 1
ATOM 3897 N N . TYR A 1 491 ? 10.661 9.600 2.181 1.00 97.38 491 TYR A N 1
ATOM 3898 C CA . TYR A 1 491 ? 10.021 8.385 2.702 1.00 97.38 491 TYR A CA 1
ATOM 3899 C C . TYR A 1 491 ? 10.371 7.148 1.877 1.00 97.38 491 TYR A C 1
ATOM 3901 O O . TYR A 1 491 ? 10.699 6.115 2.463 1.00 97.38 491 TYR A O 1
ATOM 3909 N N . ILE A 1 492 ? 10.345 7.243 0.546 1.00 97.94 492 ILE A N 1
ATOM 3910 C CA . ILE A 1 492 ? 10.733 6.127 -0.322 1.00 97.94 492 ILE A CA 1
ATOM 3911 C C . ILE A 1 492 ? 12.213 5.794 -0.147 1.00 97.94 492 ILE A C 1
ATOM 3913 O O . ILE A 1 492 ? 12.531 4.618 -0.012 1.00 97.94 492 ILE A O 1
ATOM 3917 N N . ALA A 1 493 ? 13.100 6.782 -0.027 1.00 97.25 493 ALA A N 1
ATOM 3918 C CA . ALA A 1 493 ? 14.523 6.560 0.224 1.00 97.25 493 ALA A CA 1
ATOM 3919 C C . ALA A 1 493 ? 14.776 5.813 1.550 1.00 97.25 493 ALA A C 1
ATOM 3921 O O . ALA A 1 493 ? 15.568 4.869 1.619 1.00 97.25 493 ALA A O 1
ATOM 3922 N N . LYS A 1 494 ? 14.023 6.147 2.609 1.00 97.00 494 LYS A N 1
ATOM 3923 C CA . LYS A 1 494 ? 14.049 5.419 3.894 1.00 97.00 494 LYS A CA 1
ATOM 3924 C C . LYS A 1 494 ? 13.599 3.965 3.743 1.00 97.00 494 LYS A C 1
ATOM 3926 O O . LYS A 1 494 ? 14.188 3.071 4.350 1.00 97.00 494 LYS A O 1
ATOM 3931 N N . MET A 1 495 ? 12.562 3.716 2.942 1.00 98.06 495 MET A N 1
ATOM 3932 C CA . MET A 1 495 ? 12.110 2.355 2.642 1.00 98.06 495 MET A CA 1
ATOM 3933 C C . MET A 1 495 ? 13.136 1.610 1.769 1.00 98.06 495 MET A C 1
ATOM 3935 O O . MET A 1 495 ? 13.448 0.450 2.029 1.00 98.06 495 MET A O 1
ATOM 3939 N N . LEU A 1 496 ? 13.739 2.281 0.788 1.00 96.56 496 LEU A N 1
ATOM 3940 C CA . LEU A 1 496 ? 14.773 1.717 -0.073 1.00 96.56 496 LEU A CA 1
ATOM 3941 C C . LEU A 1 496 ? 15.971 1.243 0.755 1.00 96.56 496 LEU A C 1
ATOM 3943 O O . LEU A 1 496 ? 16.383 0.094 0.638 1.00 96.56 496 LEU A O 1
ATOM 3947 N N . SER A 1 497 ? 16.437 2.064 1.695 1.00 94.75 497 SER A N 1
ATOM 3948 C CA . SER A 1 497 ? 17.487 1.690 2.649 1.00 94.75 497 SER A CA 1
ATOM 3949 C C . SER A 1 497 ? 17.164 0.394 3.416 1.00 94.75 497 SER A C 1
ATOM 3951 O O . SER A 1 497 ? 18.032 -0.463 3.600 1.00 94.75 497 SER A O 1
ATOM 3953 N N . GLY A 1 498 ? 15.899 0.193 3.804 1.00 94.69 498 GLY A N 1
ATOM 3954 C CA . GLY A 1 498 ? 15.436 -1.040 4.445 1.00 94.69 498 GLY A CA 1
ATOM 3955 C C . GLY A 1 498 ? 15.541 -2.286 3.557 1.00 94.69 498 GLY A C 1
ATOM 3956 O O . GLY A 1 498 ? 15.882 -3.355 4.076 1.00 94.69 498 GLY A O 1
ATOM 3957 N N . THR A 1 499 ? 15.306 -2.129 2.247 1.00 94.56 499 THR A N 1
ATOM 3958 C CA . THR A 1 499 ? 15.474 -3.177 1.217 1.00 94.56 499 THR A CA 1
ATOM 3959 C C . THR A 1 499 ? 16.914 -3.689 1.204 1.00 94.56 499 THR A C 1
ATOM 3961 O O . THR A 1 499 ? 17.146 -4.894 1.228 1.00 94.56 499 THR A O 1
ATOM 3964 N N . PHE A 1 500 ? 17.887 -2.777 1.278 1.00 90.12 500 PHE A N 1
ATOM 3965 C CA . PHE A 1 500 ? 19.323 -3.086 1.304 1.00 90.12 500 PHE A CA 1
ATOM 3966 C C . PHE A 1 500 ? 19.845 -3.465 2.703 1.00 90.12 500 PHE A C 1
ATOM 3968 O O . PHE A 1 500 ? 21.023 -3.323 3.013 1.00 90.12 500 PHE A O 1
ATOM 3975 N N . GLY A 1 501 ? 18.969 -3.970 3.576 1.00 89.12 501 GLY A N 1
ATOM 3976 C CA . GLY A 1 501 ? 19.361 -4.592 4.841 1.00 89.12 501 GLY A CA 1
ATOM 3977 C C . GLY A 1 501 ? 19.503 -3.646 6.035 1.00 89.12 501 GLY A C 1
ATOM 3978 O O . GLY A 1 501 ? 19.589 -4.138 7.163 1.00 89.12 501 GLY A O 1
ATOM 3979 N N . ASN A 1 502 ? 19.420 -2.322 5.858 1.00 92.31 502 ASN A N 1
ATOM 3980 C CA . ASN A 1 502 ? 19.574 -1.386 6.974 1.00 92.31 502 ASN A CA 1
ATOM 3981 C C . ASN A 1 502 ? 18.453 -1.528 8.018 1.00 92.31 502 ASN A C 1
ATOM 3983 O O . ASN A 1 502 ? 17.300 -1.845 7.710 1.00 92.31 502 ASN A O 1
ATOM 3987 N N . TRP A 1 503 ? 18.815 -1.306 9.282 1.00 94.88 503 TRP A N 1
ATOM 3988 C CA . TRP A 1 503 ? 17.897 -1.256 10.431 1.00 94.88 503 TRP A CA 1
ATOM 3989 C C . TRP A 1 503 ? 17.915 0.098 11.140 1.00 94.88 503 TRP A C 1
ATOM 3991 O O . TRP A 1 503 ? 16.963 0.442 11.840 1.00 94.88 503 TRP A O 1
ATOM 4001 N N . LEU A 1 504 ? 18.996 0.853 10.954 1.00 94.19 504 LEU A N 1
ATOM 4002 C CA . LEU A 1 504 ? 19.185 2.190 11.489 1.00 94.19 504 LEU A CA 1
ATOM 4003 C C . LEU A 1 504 ? 19.078 3.190 10.343 1.00 94.19 504 LEU A C 1
ATOM 4005 O O . LEU A 1 504 ? 19.594 2.957 9.251 1.00 94.19 504 LEU A O 1
ATOM 4009 N N . PHE A 1 505 ? 18.401 4.296 10.610 1.00 94.25 505 PHE A N 1
ATOM 4010 C CA . PHE A 1 505 ? 18.263 5.403 9.689 1.00 94.25 505 PHE A CA 1
ATOM 4011 C C . PHE A 1 505 ? 19.589 6.154 9.560 1.00 94.25 505 PHE A C 1
ATOM 4013 O O . PHE A 1 505 ? 20.182 6.563 10.562 1.00 94.25 505 PHE A O 1
ATOM 4020 N N . ARG A 1 506 ? 19.994 6.359 8.309 1.00 94.00 506 ARG A N 1
ATOM 4021 C CA . ARG A 1 506 ? 20.970 7.351 7.867 1.00 94.00 506 ARG A CA 1
ATOM 4022 C C . ARG A 1 506 ? 20.302 8.135 6.746 1.00 94.00 506 ARG A C 1
ATOM 4024 O O . ARG A 1 506 ? 19.659 7.525 5.892 1.00 94.00 506 ARG A O 1
ATOM 4031 N N . SER A 1 507 ? 20.402 9.454 6.790 1.00 95.06 507 SER A N 1
ATOM 4032 C CA . SER A 1 507 ? 19.915 10.322 5.731 1.00 95.06 507 SER A CA 1
ATOM 4033 C C . SER A 1 507 ? 20.779 10.130 4.492 1.00 95.06 507 SER A C 1
ATOM 4035 O O . SER A 1 507 ? 21.984 10.373 4.581 1.00 95.06 507 SER A O 1
ATOM 4037 N N . PRO A 1 508 ? 20.192 9.731 3.353 1.00 96.00 508 PRO A N 1
ATOM 4038 C CA . PRO A 1 508 ? 20.911 9.682 2.090 1.00 96.00 508 PRO A CA 1
ATOM 4039 C C . PRO A 1 508 ? 21.122 11.081 1.494 1.00 96.00 508 PRO A C 1
ATOM 4041 O O . PRO A 1 508 ? 21.756 11.206 0.460 1.00 96.00 508 PRO A O 1
ATOM 4044 N N . PHE A 1 509 ? 20.602 12.142 2.119 1.00 96.62 509 PHE A N 1
ATOM 4045 C CA . PHE A 1 509 ? 20.687 13.513 1.612 1.00 96.62 509 PHE A CA 1
ATOM 4046 C C . PHE A 1 509 ? 21.859 14.310 2.198 1.00 96.62 509 PHE A C 1
ATOM 4048 O O . PHE A 1 509 ? 21.879 15.536 2.078 1.00 96.62 509 PHE A O 1
ATOM 4055 N N . SER A 1 510 ? 22.796 13.640 2.877 1.00 94.31 510 SER A N 1
ATOM 4056 C CA . SER A 1 510 ? 23.996 14.257 3.436 1.00 94.31 510 SER A CA 1
ATOM 4057 C C . SER A 1 510 ? 25.160 13.271 3.504 1.00 94.31 510 SER A C 1
ATOM 4059 O O . SER A 1 510 ? 24.998 12.142 3.964 1.00 94.31 510 SER A O 1
ATOM 4061 N N . THR A 1 511 ? 26.352 13.737 3.135 1.00 90.50 511 THR A N 1
ATOM 4062 C CA . THR A 1 511 ? 27.627 13.003 3.243 1.00 90.50 511 THR A CA 1
ATOM 4063 C C . THR A 1 511 ? 28.304 13.163 4.607 1.00 90.50 511 THR A C 1
ATOM 4065 O O . THR A 1 511 ? 29.345 12.558 4.865 1.00 90.50 511 THR A O 1
ATOM 4068 N N . LEU A 1 512 ? 27.732 13.969 5.511 1.00 90.12 512 LEU A N 1
ATOM 4069 C CA . LEU A 1 512 ? 28.257 14.126 6.864 1.00 90.12 512 LEU A CA 1
ATOM 4070 C C . LEU A 1 512 ? 28.242 12.769 7.589 1.00 90.12 512 LEU A C 1
ATOM 4072 O O . LEU A 1 512 ? 27.315 11.977 7.421 1.00 90.12 512 LEU A O 1
ATOM 4076 N N . SER A 1 513 ? 29.258 12.502 8.413 1.00 87.06 513 SER A N 1
ATOM 4077 C CA . SER A 1 513 ? 29.363 11.236 9.149 1.00 87.06 513 SER A CA 1
ATOM 4078 C C . SER A 1 513 ? 28.154 11.012 10.064 1.00 87.06 513 SER A C 1
ATOM 4080 O O . SER A 1 513 ? 27.794 11.879 10.863 1.00 87.06 513 SER A O 1
ATOM 4082 N N . GLN A 1 514 ? 27.540 9.832 9.948 1.00 91.56 514 GLN A N 1
ATOM 4083 C CA . GLN A 1 514 ? 26.306 9.458 10.638 1.00 91.56 514 GLN A CA 1
ATOM 4084 C C . GLN A 1 514 ? 26.473 8.125 11.369 1.00 91.56 514 GLN A C 1
ATOM 4086 O O . GLN A 1 514 ? 26.701 7.079 10.752 1.00 91.56 514 GLN A O 1
ATOM 4091 N N . SER A 1 515 ? 26.266 8.127 12.689 1.00 89.00 515 SER A N 1
ATOM 4092 C CA . SER A 1 515 ? 26.336 6.900 13.500 1.00 89.00 515 SER A CA 1
ATOM 4093 C C . SER A 1 515 ? 25.215 5.900 13.159 1.00 89.00 515 SER A C 1
ATOM 4095 O O . SER A 1 515 ? 25.398 4.681 13.243 1.00 89.00 515 SER A O 1
ATOM 4097 N N . GLY A 1 516 ? 24.086 6.412 12.660 1.00 90.50 516 GLY A N 1
ATOM 4098 C CA . GLY A 1 516 ? 22.865 5.664 12.383 1.00 90.50 516 GLY A CA 1
ATOM 4099 C C . GLY A 1 516 ? 21.956 5.608 13.612 1.00 90.50 516 GLY A C 1
ATOM 4100 O O . GLY A 1 516 ? 22.388 5.250 14.705 1.00 90.50 516 GLY A O 1
ATOM 4101 N N . VAL A 1 517 ? 20.675 5.942 13.438 1.00 90.94 517 VAL A N 1
ATOM 4102 C CA . VAL A 1 517 ? 19.728 6.093 14.558 1.00 90.94 517 VAL A CA 1
ATOM 4103 C C . VAL A 1 517 ? 18.427 5.330 14.345 1.00 90.94 517 VAL A C 1
ATOM 4105 O O . VAL A 1 517 ? 18.004 5.072 13.223 1.00 90.94 517 VAL A O 1
ATOM 4108 N N . LEU A 1 518 ? 17.747 4.967 15.429 1.00 91.00 518 LEU A N 1
ATOM 4109 C CA . LEU A 1 518 ? 16.431 4.339 15.383 1.00 91.00 518 LEU A CA 1
ATOM 4110 C C . LEU A 1 518 ? 15.357 5.414 15.154 1.00 91.00 518 LEU A C 1
ATOM 4112 O O . LEU A 1 518 ? 14.634 5.809 16.065 1.00 91.00 518 LEU A O 1
ATOM 4116 N N . ALA A 1 519 ? 15.268 5.895 13.917 1.00 89.25 519 ALA A N 1
ATOM 4117 C CA . ALA A 1 519 ? 14.261 6.839 13.440 1.00 89.25 519 ALA A CA 1
ATOM 4118 C C . ALA A 1 519 ? 13.580 6.283 12.184 1.00 89.25 519 ALA A C 1
ATOM 4120 O O . ALA A 1 519 ? 14.124 5.407 11.516 1.00 89.25 519 ALA A O 1
ATOM 4121 N N . PHE A 1 520 ? 12.367 6.757 11.878 1.00 91.94 520 PHE A N 1
ATOM 4122 C CA . PHE A 1 520 ? 11.599 6.329 10.695 1.00 91.94 520 PHE A CA 1
ATOM 4123 C C . PHE A 1 520 ? 11.444 4.803 10.553 1.00 91.94 520 PHE A C 1
ATOM 4125 O O . PHE A 1 520 ? 11.227 4.288 9.457 1.00 91.94 520 PHE A O 1
ATOM 4132 N N . PHE A 1 521 ? 11.513 4.074 11.671 1.00 93.00 521 PHE A N 1
ATOM 4133 C CA . PHE A 1 521 ? 11.504 2.613 11.709 1.00 93.00 521 PHE A CA 1
ATOM 4134 C C . PHE A 1 521 ? 10.342 1.971 10.928 1.00 93.00 521 PHE A C 1
ATOM 4136 O O . PHE A 1 521 ? 10.594 0.996 10.222 1.00 93.00 521 PHE A O 1
ATOM 4143 N N . PRO A 1 522 ? 9.098 2.502 10.960 1.00 95.06 522 PRO A N 1
ATOM 4144 C CA . PRO A 1 522 ? 8.012 1.957 10.147 1.00 95.06 522 PRO A CA 1
ATOM 4145 C C . PRO A 1 522 ? 8.317 1.944 8.643 1.00 95.06 522 PRO A C 1
ATOM 4147 O O . PRO A 1 522 ? 7.971 0.981 7.967 1.00 95.06 522 PRO A O 1
ATOM 4150 N N . TYR A 1 523 ? 8.996 2.970 8.124 1.00 97.06 523 TYR A N 1
ATOM 4151 C CA . TYR A 1 523 ? 9.377 3.044 6.713 1.00 97.06 523 TYR A CA 1
ATOM 4152 C C . TYR A 1 523 ? 10.484 2.038 6.383 1.00 97.06 523 TYR A C 1
ATOM 4154 O O . TYR A 1 523 ? 10.341 1.249 5.452 1.00 97.06 523 TYR A O 1
ATOM 4162 N N . ILE A 1 524 ? 11.537 1.977 7.200 1.00 96.81 524 ILE A N 1
ATOM 4163 C CA . ILE A 1 524 ? 12.626 1.000 7.029 1.00 96.81 524 ILE A CA 1
ATOM 4164 C C . ILE A 1 524 ? 12.081 -0.437 7.059 1.00 96.81 524 ILE A C 1
ATOM 4166 O O . ILE A 1 524 ? 12.467 -1.272 6.244 1.00 96.81 524 ILE A O 1
ATOM 4170 N N . LEU A 1 525 ? 11.149 -0.726 7.973 1.00 96.19 525 LEU A N 1
ATOM 4171 C CA . LEU A 1 525 ? 10.525 -2.042 8.088 1.00 96.19 525 LEU A CA 1
ATOM 4172 C C . LEU A 1 525 ? 9.706 -2.407 6.843 1.00 96.19 525 LEU A C 1
ATOM 4174 O O . LEU A 1 525 ? 9.799 -3.541 6.381 1.00 96.19 525 LEU A O 1
ATOM 4178 N N . LEU A 1 526 ? 8.929 -1.467 6.294 1.00 96.06 526 LEU A N 1
ATOM 4179 C CA . LEU A 1 526 ? 8.168 -1.696 5.060 1.00 96.06 526 LEU A CA 1
ATOM 4180 C C . LEU A 1 526 ? 9.090 -1.972 3.872 1.00 96.06 526 LEU A C 1
ATOM 4182 O O . LEU A 1 526 ? 8.789 -2.844 3.066 1.00 96.06 526 LEU A O 1
ATOM 4186 N N . GLY A 1 527 ? 10.233 -1.289 3.806 1.00 96.00 527 GLY A N 1
ATOM 4187 C CA . GLY A 1 527 ? 11.271 -1.525 2.807 1.00 96.00 527 GLY A CA 1
ATOM 4188 C C . GLY A 1 527 ? 11.715 -2.980 2.677 1.00 96.00 527 GLY A C 1
ATOM 4189 O O . GLY A 1 527 ? 11.933 -3.472 1.579 1.00 96.00 527 GLY A O 1
ATOM 4190 N N . LYS A 1 528 ? 11.763 -3.713 3.795 1.00 95.19 528 LYS A N 1
ATOM 4191 C CA . LYS A 1 528 ? 12.171 -5.131 3.826 1.00 95.19 528 LYS A CA 1
ATOM 4192 C C . LYS A 1 528 ? 11.207 -6.078 3.109 1.00 95.19 528 LYS A C 1
ATOM 4194 O O . LYS A 1 528 ? 11.515 -7.258 2.978 1.00 95.19 528 LYS A O 1
ATOM 4199 N N . LEU A 1 529 ? 10.036 -5.591 2.702 1.00 93.94 529 LEU A N 1
ATOM 4200 C CA . LEU A 1 529 ? 9.033 -6.359 1.967 1.00 93.94 529 LEU A CA 1
ATOM 4201 C C . LEU A 1 529 ? 9.158 -6.207 0.445 1.00 93.94 529 LEU A C 1
ATOM 4203 O O . LEU A 1 529 ? 8.400 -6.856 -0.271 1.00 93.94 529 LEU A O 1
ATOM 4207 N N . ALA A 1 530 ? 10.058 -5.348 -0.041 1.00 92.50 530 ALA A N 1
ATOM 4208 C CA . ALA A 1 530 ? 10.273 -5.119 -1.463 1.00 92.50 530 ALA A CA 1
ATOM 4209 C C . ALA A 1 530 ? 11.564 -5.796 -1.948 1.00 92.50 530 ALA A C 1
ATOM 4211 O O . ALA A 1 530 ? 12.503 -5.992 -1.178 1.00 92.50 530 ALA A O 1
ATOM 4212 N N . SER A 1 531 ? 11.615 -6.153 -3.230 1.00 87.19 531 SER A N 1
ATOM 4213 C CA . SER A 1 531 ? 12.816 -6.692 -3.883 1.00 87.19 531 SER A CA 1
ATOM 4214 C C . SER A 1 531 ? 12.774 -6.438 -5.393 1.00 87.19 531 SER A C 1
ATOM 4216 O O . SER A 1 531 ? 11.677 -6.375 -5.946 1.00 87.19 531 SER A O 1
ATOM 4218 N N . PRO A 1 532 ? 13.914 -6.328 -6.102 1.00 77.75 532 PRO A N 1
ATOM 4219 C CA . PRO A 1 532 ? 13.918 -6.234 -7.565 1.00 77.75 532 PRO A CA 1
ATOM 4220 C C . PRO A 1 532 ? 13.156 -7.395 -8.237 1.00 77.75 532 PRO A C 1
ATOM 4222 O O . PRO A 1 532 ? 13.140 -8.498 -7.681 1.00 77.75 532 PRO A O 1
ATOM 4225 N N . PRO A 1 533 ? 12.564 -7.191 -9.432 1.00 83.25 533 PRO A N 1
ATOM 4226 C CA . PRO A 1 533 ? 12.553 -5.966 -10.252 1.00 83.25 533 PRO A CA 1
ATOM 4227 C C . PRO A 1 533 ? 11.484 -4.925 -9.841 1.00 83.25 533 PRO A C 1
ATOM 4229 O O . PRO A 1 533 ? 10.597 -5.215 -9.049 1.00 83.25 533 PRO A O 1
ATOM 4232 N N . ALA A 1 534 ? 11.541 -3.712 -10.415 1.00 82.94 534 ALA A N 1
ATOM 4233 C CA . ALA A 1 534 ? 10.579 -2.607 -10.204 1.00 82.94 534 ALA A CA 1
ATOM 4234 C C . ALA A 1 534 ? 10.468 -2.106 -8.748 1.00 82.94 534 ALA A C 1
ATOM 4236 O O . ALA A 1 534 ? 9.381 -1.876 -8.215 1.00 82.94 534 ALA A O 1
ATOM 4237 N N . LEU A 1 535 ? 11.620 -1.929 -8.101 1.00 88.81 535 LEU A N 1
ATOM 4238 C CA . LEU A 1 535 ? 11.711 -1.652 -6.670 1.00 88.81 535 LEU A CA 1
ATOM 4239 C C . LEU A 1 535 ? 10.956 -0.379 -6.249 1.00 88.81 535 LEU A C 1
ATOM 4241 O O . LEU A 1 535 ? 10.156 -0.435 -5.320 1.00 88.81 535 LEU A O 1
ATOM 4245 N N . HIS A 1 536 ? 11.131 0.740 -6.959 1.00 93.31 536 HIS A N 1
ATOM 4246 C CA . HIS A 1 536 ? 10.455 1.999 -6.624 1.00 93.31 536 HIS A CA 1
ATOM 4247 C C . HIS A 1 536 ? 8.922 1.866 -6.605 1.00 93.31 536 HIS A C 1
ATOM 4249 O O . HIS A 1 536 ? 8.279 2.279 -5.640 1.00 93.31 536 HIS A O 1
ATOM 4255 N N . ASP A 1 537 ? 8.327 1.228 -7.619 1.00 91.62 537 ASP A N 1
ATOM 4256 C CA . ASP A 1 537 ? 6.871 1.047 -7.688 1.00 91.62 537 ASP A CA 1
ATOM 4257 C C . ASP A 1 537 ? 6.353 0.195 -6.526 1.00 91.62 537 ASP A C 1
ATOM 4259 O O . ASP A 1 537 ? 5.318 0.509 -5.933 1.00 91.62 537 ASP A O 1
ATOM 4263 N N . GLN A 1 538 ? 7.088 -0.859 -6.153 1.00 94.56 538 GLN A N 1
ATOM 4264 C CA . GLN A 1 538 ? 6.745 -1.671 -4.984 1.00 94.56 538 GLN A CA 1
ATOM 4265 C C . GLN A 1 538 ? 6.752 -0.833 -3.700 1.00 94.56 538 GLN A C 1
ATOM 4267 O O . GLN A 1 538 ? 5.829 -0.943 -2.890 1.00 94.56 538 GLN A O 1
ATOM 4272 N N . LEU A 1 539 ? 7.752 0.036 -3.523 1.00 96.75 539 LEU A N 1
ATOM 4273 C CA . LEU A 1 539 ? 7.849 0.915 -2.357 1.00 96.75 539 LEU A CA 1
ATOM 4274 C C . LEU A 1 539 ? 6.697 1.928 -2.308 1.00 96.75 539 LEU A C 1
ATOM 4276 O O . LEU A 1 539 ? 6.094 2.111 -1.248 1.00 96.75 539 LEU A O 1
ATOM 4280 N N . VAL A 1 540 ? 6.320 2.521 -3.445 1.00 96.62 540 VAL A N 1
ATOM 4281 C CA . VAL A 1 540 ? 5.149 3.410 -3.544 1.00 96.62 540 VAL A CA 1
ATOM 4282 C C . VAL A 1 540 ? 3.863 2.662 -3.175 1.00 96.62 540 VAL A C 1
ATOM 4284 O O . VAL A 1 540 ? 3.053 3.168 -2.396 1.00 96.62 540 VAL A O 1
ATOM 4287 N N . VAL A 1 541 ? 3.669 1.430 -3.657 1.00 95.31 541 VAL A N 1
ATOM 4288 C CA . VAL A 1 541 ? 2.499 0.609 -3.295 1.00 95.31 541 VAL A CA 1
ATOM 4289 C C . VAL A 1 541 ? 2.475 0.301 -1.794 1.00 95.31 541 VAL A C 1
ATOM 4291 O O . VAL A 1 541 ? 1.437 0.465 -1.148 1.00 95.31 541 VAL A O 1
ATOM 4294 N N . LEU A 1 542 ? 3.610 -0.089 -1.209 1.00 96.69 542 LEU A N 1
ATOM 4295 C CA . LEU A 1 542 ? 3.731 -0.345 0.230 1.00 96.69 542 LEU A CA 1
ATOM 4296 C C . LEU A 1 542 ? 3.446 0.912 1.065 1.00 96.69 542 LEU A C 1
ATOM 4298 O O . LEU A 1 542 ? 2.771 0.827 2.096 1.00 96.69 542 LEU A O 1
ATOM 4302 N N . PHE A 1 543 ? 3.874 2.086 0.597 1.00 97.19 543 PHE A N 1
ATOM 4303 C CA . PHE A 1 543 ? 3.527 3.367 1.209 1.00 97.19 543 PHE A CA 1
ATOM 4304 C C . PHE A 1 543 ? 2.006 3.602 1.210 1.00 97.19 543 PHE A C 1
ATOM 4306 O O . PHE A 1 543 ? 1.433 3.975 2.238 1.00 97.19 543 PHE A O 1
ATOM 4313 N N . GLN A 1 544 ? 1.319 3.329 0.095 1.00 95.31 544 GLN A N 1
ATOM 4314 C CA . GLN A 1 544 ? -0.142 3.468 0.002 1.00 95.31 544 GLN A CA 1
ATOM 4315 C C . GLN A 1 544 ? -0.884 2.463 0.901 1.00 95.31 544 GLN A C 1
ATOM 4317 O O . GLN A 1 544 ? -1.878 2.818 1.541 1.00 95.31 544 GLN A O 1
ATOM 4322 N N . ILE A 1 545 ? -0.379 1.232 1.033 1.00 94.75 545 ILE A N 1
ATOM 4323 C CA . ILE A 1 545 ? -0.911 0.241 1.984 1.00 94.75 545 ILE A CA 1
ATOM 4324 C C . ILE A 1 545 ? -0.776 0.754 3.421 1.00 94.75 545 ILE A C 1
ATOM 4326 O O . ILE A 1 545 ? -1.731 0.685 4.203 1.00 94.75 545 ILE A O 1
ATOM 4330 N N . PHE A 1 546 ? 0.381 1.321 3.769 1.00 96.06 546 PHE A N 1
ATOM 4331 C CA . PHE A 1 546 ? 0.587 1.931 5.078 1.00 96.06 546 PHE A CA 1
ATOM 4332 C C . PHE A 1 546 ? -0.368 3.111 5.314 1.00 96.06 546 PHE A C 1
ATOM 4334 O O . PHE A 1 546 ? -0.955 3.213 6.395 1.00 96.06 546 PHE A O 1
ATOM 4341 N N . ARG A 1 547 ? -0.626 3.938 4.292 1.00 95.56 547 ARG A N 1
ATOM 4342 C CA . ARG A 1 547 ? -1.651 4.995 4.323 1.00 95.56 547 ARG A CA 1
ATOM 4343 C C . ARG A 1 547 ? -3.039 4.483 4.635 1.00 95.56 547 ARG A C 1
ATOM 4345 O O . ARG A 1 547 ? -3.699 5.057 5.506 1.00 95.56 547 ARG A O 1
ATOM 4352 N N . PHE A 1 548 ? -3.467 3.395 4.012 1.00 93.81 548 PHE A N 1
ATOM 4353 C CA . PHE A 1 548 ? -4.748 2.780 4.340 1.00 93.81 548 PHE A CA 1
ATOM 4354 C C . PHE A 1 548 ? -4.774 2.268 5.779 1.00 93.81 548 PHE A C 1
ATOM 4356 O O . PHE A 1 548 ? -5.682 2.612 6.536 1.00 93.81 548 PHE A O 1
ATOM 4363 N N . PHE A 1 549 ? -3.757 1.528 6.215 1.00 94.06 549 PHE A N 1
ATOM 4364 C CA . PHE A 1 549 ? -3.723 1.012 7.583 1.00 94.06 549 PHE A CA 1
ATOM 4365 C C . PHE A 1 549 ? -3.753 2.130 8.640 1.00 94.06 549 PHE A C 1
ATOM 4367 O O . PHE A 1 549 ? -4.594 2.113 9.543 1.00 94.06 549 PHE A O 1
ATOM 4374 N N . ALA A 1 550 ? -2.883 3.134 8.504 1.00 95.94 550 ALA A N 1
ATOM 4375 C CA . ALA A 1 550 ? -2.791 4.255 9.434 1.00 95.94 550 ALA A CA 1
ATOM 4376 C C . ALA A 1 550 ? -4.082 5.088 9.470 1.00 95.94 550 ALA A C 1
ATOM 4378 O O . ALA A 1 550 ? -4.559 5.451 10.547 1.00 95.94 550 ALA A O 1
ATOM 4379 N N . SER A 1 551 ? -4.692 5.330 8.308 1.00 94.00 551 SER A N 1
ATOM 4380 C CA . SER A 1 551 ? -5.964 6.050 8.206 1.00 94.00 551 SER A CA 1
ATOM 4381 C C . SER A 1 551 ? -7.113 5.267 8.842 1.00 94.00 551 SER A C 1
ATOM 4383 O O . SER A 1 551 ? -7.901 5.833 9.597 1.00 94.00 551 SER A O 1
ATOM 4385 N N . GLY A 1 552 ? -7.195 3.953 8.608 1.00 93.12 552 GLY A N 1
ATOM 4386 C CA . GLY A 1 552 ? -8.189 3.089 9.253 1.00 93.12 552 GLY A CA 1
ATOM 4387 C C . GLY A 1 552 ? -8.051 3.080 10.778 1.00 93.12 552 GLY A C 1
ATOM 4388 O O . GLY A 1 552 ? -9.047 3.215 11.496 1.00 93.12 552 GLY A O 1
ATOM 4389 N N . LEU A 1 553 ? -6.810 3.002 11.276 1.00 95.56 553 LEU A N 1
ATOM 4390 C CA . LEU A 1 553 ? -6.503 3.090 12.703 1.00 95.56 553 LEU A CA 1
ATOM 4391 C C . LEU A 1 553 ? -6.927 4.445 13.288 1.00 95.56 553 LEU A C 1
ATOM 4393 O O . LEU A 1 553 ? -7.549 4.476 14.352 1.00 95.56 553 LEU A O 1
ATOM 4397 N N . LEU A 1 554 ? -6.652 5.550 12.585 1.00 96.56 554 LEU A N 1
ATOM 4398 C CA . LEU A 1 554 ? -7.061 6.895 12.992 1.00 96.56 554 LEU A CA 1
ATOM 4399 C C . LEU A 1 554 ? -8.582 7.036 13.063 1.00 96.56 554 LEU A C 1
ATOM 4401 O O . LEU A 1 554 ? -9.097 7.542 14.057 1.00 96.56 554 LEU A O 1
ATOM 4405 N N . ILE A 1 555 ? -9.316 6.550 12.060 1.00 94.62 555 ILE A N 1
ATOM 4406 C CA . ILE A 1 555 ? -10.786 6.606 12.039 1.00 94.62 555 ILE A CA 1
ATOM 4407 C C . ILE A 1 555 ? -11.369 5.877 13.255 1.00 94.62 555 ILE A C 1
ATOM 4409 O O . ILE A 1 555 ? -12.236 6.405 13.960 1.00 94.62 555 ILE A O 1
ATOM 4413 N N . TRP A 1 556 ? -10.860 4.677 13.541 1.00 94.19 556 TRP A N 1
ATOM 4414 C CA . TRP A 1 556 ? -11.285 3.889 14.694 1.00 94.19 556 TRP A CA 1
ATOM 4415 C C . TRP A 1 556 ? -10.924 4.547 16.035 1.00 94.19 556 TRP A C 1
ATOM 4417 O O . TRP A 1 556 ? -11.757 4.584 16.952 1.00 94.19 556 TRP A O 1
ATOM 4427 N N . ALA A 1 557 ? -9.707 5.082 16.158 1.00 96.75 557 ALA A N 1
ATOM 4428 C CA . ALA A 1 557 ? -9.236 5.765 17.359 1.00 96.75 557 ALA A CA 1
ATOM 4429 C C . ALA A 1 557 ? -10.053 7.032 17.645 1.00 96.75 557 ALA A C 1
ATOM 4431 O O . ALA A 1 557 ? -10.519 7.218 18.771 1.00 96.75 557 ALA A O 1
ATOM 4432 N N . THR A 1 558 ? -10.316 7.847 16.619 1.00 97.31 558 THR A N 1
ATOM 4433 C CA . THR A 1 558 ? -11.160 9.043 16.713 1.00 97.31 558 THR A CA 1
ATOM 4434 C C . THR A 1 558 ? -12.570 8.689 17.167 1.00 97.31 558 THR A C 1
ATOM 4436 O O . THR A 1 558 ? -13.045 9.251 18.151 1.00 97.31 558 THR A O 1
ATOM 4439 N N . TYR A 1 559 ? -13.227 7.707 16.541 1.00 95.56 559 TYR A N 1
ATOM 4440 C CA . TYR A 1 559 ? -14.566 7.289 16.971 1.00 95.56 559 TYR A CA 1
ATOM 4441 C C . TYR A 1 559 ? -14.588 6.792 18.421 1.00 95.56 559 TYR A C 1
ATOM 4443 O O . TYR A 1 559 ? -15.516 7.089 19.181 1.00 95.56 559 TYR A O 1
ATOM 4451 N N . SER A 1 560 ? -13.558 6.042 18.821 1.00 94.62 560 SER A N 1
ATOM 4452 C CA . SER A 1 560 ? -13.411 5.524 20.183 1.00 94.62 560 SER A CA 1
ATOM 4453 C C . SER A 1 560 ? -13.240 6.643 21.210 1.00 94.62 560 SER A C 1
ATOM 4455 O O . SER A 1 560 ? -13.850 6.572 22.278 1.00 94.62 560 SER A O 1
ATOM 4457 N N . PHE A 1 561 ? -12.462 7.673 20.874 1.00 97.31 561 PHE A N 1
ATOM 4458 C CA . PHE A 1 561 ? -12.245 8.851 21.710 1.00 97.31 561 PHE A CA 1
ATOM 4459 C C . PHE A 1 561 ? -13.513 9.707 21.814 1.00 97.31 561 PHE A C 1
ATOM 4461 O O . PHE A 1 561 ? -13.985 9.984 22.913 1.00 97.31 561 PHE A O 1
ATOM 4468 N N . VAL A 1 562 ? -14.139 10.039 20.681 1.00 96.88 562 VAL A N 1
ATOM 4469 C CA . VAL A 1 562 ? -15.397 10.807 20.611 1.00 96.88 562 VAL A CA 1
ATOM 4470 C C . VAL A 1 562 ? -16.513 10.138 21.422 1.00 96.88 562 VAL A C 1
ATOM 4472 O O . VAL A 1 562 ? -17.297 10.806 22.102 1.00 96.88 562 VAL A O 1
ATOM 4475 N N . SER A 1 563 ? -16.563 8.803 21.400 1.00 94.44 563 SER A N 1
ATOM 4476 C CA . SER A 1 563 ? -17.559 8.010 22.126 1.00 94.44 563 SER A CA 1
ATOM 4477 C C . SER A 1 563 ? -17.484 8.135 23.652 1.00 94.44 563 SER A C 1
ATOM 4479 O O . SER A 1 563 ? -18.412 7.682 24.321 1.00 94.44 563 SER A O 1
ATOM 4481 N N . LEU A 1 564 ? -16.412 8.715 24.204 1.00 94.62 564 LEU A N 1
ATOM 4482 C CA . LEU A 1 564 ? -16.284 8.987 25.638 1.00 94.62 564 LEU A CA 1
ATOM 4483 C C . LEU A 1 564 ? -17.113 10.183 26.104 1.00 94.62 564 LEU A C 1
ATOM 4485 O O . LEU A 1 564 ? -17.421 10.268 27.291 1.00 94.62 564 LEU A O 1
ATOM 4489 N N . PHE A 1 565 ? -17.439 11.098 25.191 1.00 95.12 565 PHE A N 1
ATOM 4490 C CA . PHE A 1 565 ? -18.021 12.395 25.531 1.00 95.12 565 PHE A CA 1
ATOM 4491 C C . PHE A 1 565 ? -19.447 12.539 25.011 1.00 95.12 565 PHE A C 1
ATOM 4493 O O . PHE A 1 565 ? -20.337 12.940 25.751 1.00 95.12 565 PHE A O 1
ATOM 4500 N N . ILE A 1 566 ? -19.661 12.195 23.742 1.00 94.44 566 ILE A N 1
ATOM 4501 C CA . ILE A 1 566 ? -20.948 12.364 23.064 1.00 94.44 566 ILE A CA 1
ATOM 4502 C C . ILE A 1 566 ? -21.841 11.165 23.383 1.00 94.44 566 ILE A C 1
ATOM 4504 O O . ILE A 1 566 ? -21.359 10.032 23.420 1.00 94.44 566 ILE A O 1
ATOM 4508 N N . ILE A 1 567 ? -23.146 11.366 23.570 1.00 90.38 567 ILE A N 1
ATOM 4509 C CA . ILE A 1 567 ? -24.094 10.270 23.837 1.00 90.38 567 ILE A CA 1
ATOM 4510 C C . ILE A 1 567 ? -24.751 9.799 22.533 1.00 90.38 567 ILE A C 1
ATOM 4512 O O . ILE A 1 567 ? -24.747 8.596 22.234 1.00 90.38 567 ILE A O 1
ATOM 4516 N N . SER A 1 568 ? -25.253 10.742 21.733 1.00 91.50 568 SER A N 1
ATOM 4517 C CA . SER A 1 568 ? -26.001 10.518 20.495 1.00 91.50 568 SER A CA 1
ATOM 4518 C C . SER A 1 568 ? -25.191 9.725 19.458 1.00 91.50 568 SER A C 1
ATOM 4520 O O . SER A 1 568 ? -24.118 10.164 19.029 1.00 91.50 568 SER A O 1
ATOM 4522 N N . PRO A 1 569 ? -25.700 8.572 18.976 1.00 90.31 569 PRO A N 1
ATOM 4523 C CA . PRO A 1 569 ? -25.031 7.791 17.937 1.00 90.31 569 PRO A CA 1
ATOM 4524 C C . PRO A 1 569 ? -24.826 8.558 16.627 1.00 90.31 569 PRO A C 1
ATOM 4526 O O . PRO A 1 569 ? -23.831 8.331 15.944 1.00 90.31 569 PRO A O 1
ATOM 4529 N N . ALA A 1 570 ? -25.747 9.456 16.265 1.00 90.12 570 ALA A N 1
ATOM 4530 C CA . ALA A 1 570 ? -25.629 10.264 15.053 1.00 90.12 570 ALA A CA 1
ATOM 4531 C C . ALA A 1 570 ? -24.507 11.303 15.185 1.00 90.12 570 ALA A C 1
ATOM 4533 O O . ALA A 1 570 ? -23.684 11.445 14.283 1.00 90.12 570 ALA A O 1
ATOM 4534 N N . TYR A 1 571 ? -24.418 11.967 16.338 1.00 93.69 571 TYR A N 1
ATOM 4535 C CA . TYR A 1 571 ? -23.391 12.975 16.587 1.00 93.69 571 TYR A CA 1
ATOM 4536 C C . TYR A 1 571 ? -22.001 12.374 16.749 1.00 93.69 571 TYR A C 1
ATOM 4538 O O . TYR A 1 571 ? -21.053 12.952 16.241 1.00 93.69 571 TYR A O 1
ATOM 4546 N N . LYS A 1 572 ? -21.861 11.176 17.335 1.00 94.00 572 LYS A N 1
ATOM 4547 C CA . LYS A 1 572 ? -20.573 10.453 17.347 1.00 94.00 572 LYS A CA 1
ATOM 4548 C C . LYS A 1 572 ? -20.025 10.259 15.938 1.00 94.00 572 LYS A C 1
ATOM 4550 O O . LYS A 1 572 ? -18.852 10.517 15.682 1.00 94.00 572 LYS A O 1
ATOM 4555 N N . LYS A 1 573 ? -20.893 9.807 15.029 1.00 93.31 573 LYS A N 1
ATOM 4556 C CA . LYS A 1 573 ? -20.557 9.570 13.623 1.00 93.31 573 LYS A CA 1
ATOM 4557 C C . LYS A 1 573 ? -20.179 10.872 12.923 1.00 93.31 573 LYS A C 1
ATOM 4559 O O . LYS A 1 573 ? -19.119 10.938 12.311 1.00 93.31 573 LYS A O 1
ATOM 4564 N N . LEU A 1 574 ? -21.006 11.910 13.062 1.00 93.88 574 LEU A N 1
ATOM 4565 C CA . LEU A 1 574 ? -20.761 13.192 12.404 1.00 93.88 574 LEU A CA 1
ATOM 4566 C C . LEU A 1 574 ? -19.512 13.893 12.957 1.00 93.88 574 LEU A C 1
ATOM 4568 O O . LEU A 1 574 ? -18.677 14.316 12.171 1.00 93.88 574 LEU A O 1
ATOM 4572 N N . ALA A 1 575 ? -19.319 13.925 14.278 1.00 96.38 575 ALA A N 1
ATOM 4573 C CA . ALA A 1 575 ? -18.114 14.463 14.909 1.00 96.38 575 ALA A CA 1
ATOM 4574 C C . ALA A 1 575 ? -16.855 13.731 14.439 1.00 96.38 575 ALA A C 1
ATOM 4576 O O . ALA A 1 575 ? -15.865 14.368 14.102 1.00 96.38 575 ALA A O 1
ATOM 4577 N N . THR A 1 576 ? -16.909 12.398 14.346 1.00 96.00 576 THR A N 1
ATOM 4578 C CA . THR A 1 576 ? -15.800 11.603 13.803 1.00 96.00 576 THR A CA 1
ATOM 4579 C C . THR A 1 576 ? -15.469 12.032 12.375 1.00 96.00 576 THR A C 1
ATOM 4581 O O . THR A 1 576 ? -14.307 12.296 12.089 1.00 96.00 576 THR A O 1
ATOM 4584 N N . LEU A 1 577 ? -16.469 12.167 11.493 1.00 94.62 577 LEU A N 1
ATOM 4585 C CA . LEU A 1 577 ? -16.238 12.638 10.122 1.00 94.62 577 LEU A CA 1
ATOM 4586 C C . LEU A 1 577 ? -15.660 14.056 10.095 1.00 94.62 577 LEU A C 1
ATOM 4588 O O . LEU A 1 577 ? -14.667 14.275 9.421 1.00 94.62 577 LEU A O 1
ATOM 4592 N N . VAL A 1 578 ? -16.205 14.997 10.864 1.00 96.00 578 VAL A N 1
ATOM 4593 C CA . VAL A 1 578 ? -15.719 16.389 10.898 1.00 96.00 578 VAL A CA 1
ATOM 4594 C C . VAL A 1 578 ? -14.279 16.482 11.422 1.00 96.00 578 VAL A C 1
ATOM 4596 O O . VAL A 1 578 ? -13.494 17.293 10.940 1.00 96.00 578 VAL A O 1
ATOM 4599 N N . ILE A 1 579 ? -13.883 15.629 12.369 1.00 96.81 579 ILE A N 1
ATOM 4600 C CA . ILE A 1 579 ? -12.495 15.571 12.855 1.00 96.81 579 ILE A CA 1
ATOM 4601 C C . ILE A 1 579 ? -11.535 15.091 11.756 1.00 96.81 579 ILE A C 1
ATOM 4603 O O . ILE A 1 579 ? -10.414 15.585 11.648 1.00 96.81 579 ILE A O 1
ATOM 4607 N N . LEU A 1 580 ? -11.960 14.106 10.964 1.00 94.50 580 LEU A N 1
ATOM 4608 C CA . LEU A 1 580 ? -11.119 13.442 9.967 1.00 94.50 580 LEU A CA 1
ATOM 4609 C C . LEU A 1 580 ? -11.062 14.202 8.638 1.00 94.50 580 LEU A C 1
ATOM 4611 O O . LEU A 1 580 ? -9.995 14.334 8.050 1.00 94.50 580 LEU A O 1
ATOM 4615 N N . ILE A 1 581 ? -12.219 14.660 8.163 1.00 93.31 581 ILE A N 1
ATOM 4616 C CA . ILE A 1 581 ? -12.448 15.230 6.830 1.00 93.31 581 ILE A CA 1
ATOM 4617 C C . ILE A 1 581 ? -13.148 16.594 6.907 1.00 93.31 581 ILE A C 1
ATOM 4619 O O . ILE A 1 581 ? -13.883 16.963 5.995 1.00 93.31 581 ILE A O 1
ATOM 4623 N N . GLY A 1 582 ? -12.966 17.321 8.010 1.00 92.75 582 GLY A N 1
ATOM 4624 C CA . GLY A 1 582 ? -13.393 18.710 8.170 1.00 92.75 582 GLY A CA 1
ATOM 4625 C C . GLY A 1 582 ? -12.193 19.641 8.337 1.00 92.75 582 GLY A C 1
ATOM 4626 O O . GLY A 1 582 ? -11.143 19.237 8.840 1.00 92.75 582 GLY A O 1
ATOM 4627 N N . GLY A 1 583 ? -12.362 20.884 7.903 1.00 92.25 583 GLY A N 1
ATOM 4628 C CA . GLY A 1 583 ? -11.407 21.976 8.057 1.00 92.25 583 GLY A CA 1
ATOM 4629 C C . GLY A 1 583 ? -12.040 23.212 8.691 1.00 92.25 583 GLY A C 1
ATOM 4630 O O . GLY A 1 583 ? -13.248 23.266 8.934 1.00 92.25 583 GLY A O 1
ATOM 4631 N N . GLY A 1 584 ? -11.200 24.200 8.975 1.00 92.31 584 GLY A N 1
ATOM 4632 C CA . GLY A 1 584 ? -11.606 25.491 9.504 1.00 92.31 584 GLY A CA 1
ATOM 4633 C C . GLY A 1 584 ? -12.129 26.456 8.431 1.00 92.31 584 GLY A C 1
ATOM 4634 O O . GLY A 1 584 ? -12.572 26.056 7.351 1.00 92.31 584 GLY A O 1
ATOM 4635 N N . LEU A 1 585 ? -12.117 27.751 8.756 1.00 92.69 585 LEU A N 1
ATOM 4636 C CA . LEU A 1 585 ? -12.486 28.843 7.846 1.00 92.69 585 LEU A CA 1
ATOM 4637 C C . LEU A 1 585 ? -11.266 29.666 7.389 1.00 92.69 585 LEU A C 1
ATOM 4639 O O . LEU A 1 585 ? -11.432 30.796 6.929 1.00 92.69 585 LEU A O 1
ATOM 4643 N N . GLY A 1 586 ? -10.048 29.118 7.473 1.00 89.12 586 GLY A N 1
ATOM 4644 C CA . GLY A 1 586 ? -8.817 29.806 7.067 1.00 89.12 586 GLY A CA 1
ATOM 4645 C C . GLY A 1 586 ? -8.835 30.278 5.609 1.00 89.12 586 GLY A C 1
ATOM 4646 O O . GLY A 1 586 ? -8.294 31.334 5.285 1.00 89.12 586 GLY A O 1
ATOM 4647 N N . TRP A 1 587 ? -9.550 29.561 4.739 1.00 85.94 587 TRP A N 1
ATOM 4648 C CA . TRP A 1 587 ? -9.740 29.928 3.333 1.00 85.94 587 TRP A CA 1
ATOM 4649 C C . TRP A 1 587 ? -10.490 31.257 3.132 1.00 85.94 587 TRP A C 1
ATOM 4651 O O . TRP A 1 587 ? -10.274 31.914 2.120 1.00 85.94 587 TRP A O 1
ATOM 4661 N N . LEU A 1 588 ? -11.326 31.696 4.084 1.00 86.38 588 LEU A N 1
ATOM 4662 C CA . LEU A 1 588 ? -11.942 33.030 4.030 1.00 86.38 588 LEU A CA 1
ATOM 4663 C C . LEU A 1 588 ? -10.903 34.124 4.288 1.00 86.38 588 LEU A C 1
ATOM 4665 O O . LEU A 1 588 ? -10.913 35.146 3.609 1.00 86.38 588 LEU A O 1
ATOM 4669 N N . GLY A 1 589 ? -9.985 33.898 5.233 1.00 77.88 589 GLY A N 1
ATOM 4670 C CA . GLY A 1 589 ? -8.888 34.828 5.510 1.00 77.88 589 GLY A CA 1
ATOM 4671 C C . GLY A 1 589 ? -8.019 35.066 4.275 1.00 77.88 589 GLY A C 1
ATOM 4672 O O . GLY A 1 589 ? -7.646 36.201 4.006 1.00 77.88 589 GLY A O 1
ATOM 4673 N N . TRP A 1 590 ? -7.794 34.017 3.481 1.00 75.06 590 TRP A N 1
ATOM 4674 C CA . TRP A 1 590 ? -7.089 34.097 2.199 1.00 75.06 590 TRP A CA 1
ATOM 4675 C C . TRP A 1 590 ? -7.836 34.914 1.127 1.00 75.06 590 TRP A C 1
ATOM 4677 O O . TRP A 1 590 ? -7.205 35.590 0.327 1.00 75.06 590 TRP A O 1
ATOM 4687 N N . VAL A 1 591 ? -9.176 34.902 1.124 1.00 79.12 591 VAL A N 1
ATOM 4688 C CA . VAL A 1 591 ? -9.994 35.690 0.176 1.00 79.12 591 VAL A CA 1
ATOM 4689 C C . VAL A 1 591 ? -10.086 37.167 0.575 1.00 79.12 591 VAL A C 1
ATOM 4691 O O . VAL A 1 591 ? -10.147 38.036 -0.291 1.00 79.12 591 VAL A O 1
ATOM 4694 N N . PHE A 1 592 ? -10.147 37.461 1.876 1.00 78.88 592 PHE A N 1
ATOM 4695 C CA . PHE A 1 592 ? -10.462 38.805 2.376 1.00 78.88 592 PHE A CA 1
ATOM 4696 C C . PHE A 1 592 ? -9.253 39.634 2.813 1.00 78.88 592 PHE A C 1
ATOM 4698 O O . PHE A 1 592 ? -9.407 40.839 3.015 1.00 78.88 592 PHE A O 1
ATOM 4705 N N . ILE A 1 593 ? -8.075 39.030 2.987 1.00 68.75 593 ILE A N 1
ATOM 4706 C CA . ILE A 1 593 ? -6.863 39.756 3.373 1.00 68.75 593 ILE A CA 1
ATOM 4707 C C . ILE A 1 593 ? -5.984 39.943 2.129 1.00 68.75 593 ILE A C 1
ATOM 4709 O O . ILE A 1 593 ? -5.616 38.944 1.515 1.00 68.75 593 ILE A O 1
ATOM 4713 N N . PRO A 1 594 ? -5.653 41.192 1.746 1.00 65.12 594 PRO A N 1
ATOM 4714 C CA . PRO A 1 594 ? -4.748 41.462 0.633 1.00 65.12 594 PRO A CA 1
ATOM 4715 C C . PRO A 1 594 ? -3.389 40.785 0.835 1.00 65.12 594 PRO A C 1
ATOM 4717 O O . PRO A 1 594 ? -2.869 40.783 1.951 1.00 65.12 594 PRO A O 1
ATOM 4720 N N . ASP A 1 595 ? -2.830 40.243 -0.246 1.00 67.31 595 ASP A N 1
ATOM 4721 C CA . ASP A 1 595 ? -1.482 39.673 -0.271 1.00 67.31 595 ASP A CA 1
ATOM 4722 C C . ASP A 1 595 ? -0.455 40.775 0.043 1.00 67.31 595 ASP A C 1
ATOM 4724 O O . ASP A 1 595 ? -0.370 41.782 -0.663 1.00 67.31 595 ASP A O 1
ATOM 4728 N N . ASP A 1 596 ? 0.279 40.615 1.143 1.00 64.62 596 ASP A N 1
ATOM 4729 C CA . ASP A 1 596 ? 1.335 41.529 1.586 1.00 64.62 596 ASP A CA 1
ATOM 4730 C C . ASP A 1 596 ? 2.719 41.128 1.044 1.00 64.62 596 ASP A C 1
ATOM 4732 O O . ASP A 1 596 ? 3.734 41.700 1.445 1.00 64.62 596 ASP A O 1
ATOM 4736 N N . GLY A 1 597 ? 2.766 40.161 0.119 1.00 55.47 597 GLY A N 1
ATOM 4737 C CA . GLY A 1 597 ? 3.993 39.587 -0.425 1.00 55.47 597 GLY A CA 1
ATOM 4738 C C . GLY A 1 597 ? 4.537 38.420 0.402 1.00 55.47 597 GLY A C 1
ATOM 4739 O O . GLY A 1 597 ? 5.555 37.839 0.021 1.00 55.47 597 GLY A O 1
ATOM 4740 N N . SER A 1 598 ? 3.882 38.044 1.510 1.00 57.72 598 SER A N 1
ATOM 4741 C CA . SER A 1 598 ? 4.185 36.810 2.234 1.00 57.72 598 SER A CA 1
ATOM 4742 C C . SER A 1 598 ? 3.367 35.642 1.676 1.00 57.72 598 SER A C 1
ATOM 4744 O O . SER A 1 598 ? 2.148 35.702 1.533 1.00 57.72 598 SER A O 1
ATOM 4746 N N . TRP A 1 599 ? 4.043 34.539 1.347 1.00 52.59 599 TRP A N 1
ATOM 4747 C CA . TRP A 1 599 ? 3.382 33.344 0.823 1.00 52.59 599 TRP A CA 1
ATOM 4748 C C . TRP A 1 599 ? 2.405 32.781 1.867 1.00 52.59 599 TRP A C 1
ATOM 4750 O O . TRP A 1 599 ? 2.825 32.297 2.921 1.00 52.59 599 TRP A O 1
ATOM 4760 N N . ARG A 1 600 ? 1.094 32.854 1.596 1.00 69.56 600 ARG A N 1
ATOM 4761 C CA . ARG A 1 600 ? 0.058 32.571 2.599 1.00 69.56 600 ARG A CA 1
ATOM 4762 C C . ARG A 1 600 ? -0.997 31.600 2.087 1.00 69.56 600 ARG A C 1
ATOM 4764 O O . ARG A 1 600 ? -1.980 31.984 1.461 1.00 69.56 600 ARG A O 1
ATOM 4771 N N . LEU A 1 601 ? -0.806 30.318 2.391 1.00 78.88 601 LEU A N 1
ATOM 4772 C CA . LEU A 1 601 ? -1.840 29.295 2.225 1.00 78.88 601 LEU A CA 1
ATOM 4773 C C . LEU A 1 601 ? -2.741 29.225 3.471 1.00 78.88 601 LEU A C 1
ATOM 4775 O O . LEU A 1 601 ? -2.263 29.466 4.580 1.00 78.88 601 LEU A O 1
ATOM 4779 N N . PRO A 1 602 ? -4.026 28.846 3.336 1.00 86.19 602 PRO A N 1
ATOM 4780 C CA . PRO A 1 602 ? -4.872 28.534 4.485 1.00 86.19 602 PRO A CA 1
ATOM 4781 C C . PRO A 1 602 ? -4.280 27.400 5.327 1.00 86.19 602 PRO A C 1
ATOM 4783 O O . PRO A 1 602 ? -3.737 26.435 4.783 1.00 86.19 602 PRO A O 1
ATOM 4786 N N . LEU A 1 603 ? -4.431 27.473 6.652 1.00 88.38 603 LEU A N 1
ATOM 4787 C CA . LEU A 1 603 ? -3.867 26.488 7.581 1.00 88.38 603 LEU A CA 1
ATOM 4788 C C . LEU A 1 603 ? -4.336 25.054 7.276 1.00 88.38 603 LEU A C 1
ATOM 4790 O O . LEU A 1 603 ? -3.575 24.102 7.434 1.00 88.38 603 LEU A O 1
ATOM 4794 N N . GLU A 1 604 ? -5.565 24.902 6.781 1.00 89.50 604 GLU A N 1
ATOM 4795 C CA . GLU A 1 604 ? -6.162 23.627 6.374 1.00 89.50 604 GLU A CA 1
ATOM 4796 C C . GLU A 1 604 ? -5.425 22.943 5.211 1.00 89.50 604 GLU A C 1
ATOM 4798 O O . GLU A 1 604 ? -5.578 21.735 5.023 1.00 89.50 604 GLU A O 1
ATOM 4803 N N . VAL A 1 605 ? -4.654 23.702 4.426 1.00 86.50 605 VAL A N 1
ATOM 4804 C CA . VAL A 1 605 ? -3.995 23.237 3.195 1.00 86.50 605 VAL A CA 1
ATOM 4805 C C . VAL A 1 605 ? -2.548 22.803 3.443 1.00 86.50 605 VAL A C 1
ATOM 4807 O O . VAL A 1 605 ? -2.034 21.989 2.681 1.00 86.50 605 VAL A O 1
ATOM 4810 N N . TYR A 1 606 ? -1.902 23.267 4.522 1.00 87.12 606 TYR A N 1
ATOM 4811 C CA . TYR A 1 606 ? -0.491 22.945 4.793 1.00 87.12 606 TYR A CA 1
ATOM 4812 C C . TYR A 1 606 ? -0.176 22.469 6.223 1.00 87.12 606 TYR A C 1
ATOM 4814 O O . TYR A 1 606 ? 0.942 22.010 6.456 1.00 87.12 606 TYR A O 1
ATOM 4822 N N . SER A 1 607 ? -1.106 22.555 7.187 1.00 90.62 607 SER A N 1
ATOM 4823 C CA . SER A 1 607 ? -0.889 22.062 8.559 1.00 90.62 607 SER A CA 1
ATOM 4824 C C . SER A 1 607 ? -1.643 20.752 8.822 1.00 90.62 607 SER A C 1
ATOM 4826 O O . SER A 1 607 ? -2.779 20.756 9.316 1.00 90.62 607 SER A O 1
ATOM 4828 N N . PRO A 1 608 ? -1.018 19.597 8.531 1.00 91.38 608 PRO A N 1
ATOM 4829 C CA . PRO A 1 608 ? -1.577 18.292 8.871 1.00 91.38 608 PRO A CA 1
ATOM 4830 C C . PRO A 1 608 ? -1.632 18.043 10.384 1.00 91.38 608 PRO A C 1
ATOM 4832 O O . PRO A 1 608 ? -2.308 17.115 10.819 1.00 91.38 608 PRO A O 1
ATOM 4835 N N . GLU A 1 609 ? -0.933 18.832 11.203 1.00 90.69 609 GLU A N 1
ATOM 4836 C CA . GLU A 1 609 ? -0.943 18.723 12.668 1.00 90.69 609 GLU A CA 1
ATOM 4837 C C . GLU A 1 609 ? -2.231 19.287 13.267 1.00 90.69 609 GLU A C 1
ATOM 4839 O O . GLU A 1 609 ? -2.825 18.703 14.178 1.00 90.69 609 GLU A O 1
ATOM 4844 N N . ALA A 1 610 ? -2.688 20.410 12.711 1.00 91.06 610 ALA A N 1
ATOM 4845 C CA . ALA A 1 610 ? -3.948 21.032 13.073 1.00 91.06 610 ALA A CA 1
ATOM 4846 C C . ALA A 1 610 ? -5.142 20.178 12.630 1.00 91.06 610 ALA A C 1
ATOM 4848 O O . ALA A 1 610 ? -6.010 19.868 13.446 1.00 91.06 610 ALA A O 1
ATOM 4849 N N . PHE A 1 611 ? -5.184 19.788 11.351 1.00 93.00 611 PHE A N 1
ATOM 4850 C CA . PHE A 1 611 ? -6.360 19.181 10.719 1.00 93.00 611 PHE A CA 1
ATOM 4851 C C . PHE A 1 611 ? -6.135 17.722 10.298 1.00 93.00 611 PHE A C 1
ATOM 4853 O O . PHE A 1 611 ? -5.034 17.299 9.963 1.00 93.00 611 PHE A O 1
ATOM 4860 N N . GLY A 1 612 ? -7.199 16.913 10.315 1.00 86.12 612 GLY A N 1
ATOM 4861 C CA . GLY A 1 612 ? -7.129 15.475 10.018 1.00 86.12 612 GLY A CA 1
ATOM 4862 C C . GLY A 1 612 ? -6.871 15.122 8.554 1.00 86.12 612 GLY A C 1
ATOM 4863 O O . GLY A 1 612 ? -6.274 14.083 8.272 1.00 86.12 612 GLY A O 1
ATOM 4864 N N . PHE A 1 613 ? -7.317 15.975 7.632 1.00 93.44 613 PHE A N 1
ATOM 4865 C CA . PHE A 1 613 ? -7.532 15.564 6.250 1.00 93.44 613 PHE A CA 1
ATOM 4866 C C . PHE A 1 613 ? -6.236 15.232 5.505 1.00 93.44 613 PHE A C 1
ATOM 4868 O O . PHE A 1 613 ? -6.107 14.135 4.968 1.00 93.44 613 PHE A O 1
ATOM 4875 N N . LEU A 1 614 ? -5.242 16.124 5.540 1.00 92.38 614 LEU A N 1
ATOM 4876 C CA . LEU A 1 614 ? -3.951 15.917 4.869 1.00 92.38 614 LEU A CA 1
ATOM 4877 C C . LEU A 1 614 ? -3.221 14.662 5.367 1.00 92.38 614 LEU A C 1
ATOM 4879 O O . LEU A 1 614 ? -2.599 13.952 4.575 1.00 92.38 614 LEU A O 1
ATOM 4883 N N . SER A 1 615 ? -3.356 14.331 6.655 1.00 92.44 615 SER A N 1
ATOM 4884 C CA . SER A 1 615 ? -2.778 13.110 7.226 1.00 92.44 615 SER A CA 1
ATOM 4885 C C . SER A 1 615 ? -3.352 11.842 6.595 1.00 92.44 615 SER A C 1
ATOM 4887 O O . SER A 1 615 ? -2.617 10.892 6.341 1.00 92.44 615 SER A O 1
ATOM 4889 N N . ILE A 1 616 ? -4.651 11.838 6.286 1.00 93.75 616 ILE A N 1
ATOM 4890 C CA . ILE A 1 616 ? -5.327 10.722 5.607 1.00 93.75 616 ILE A CA 1
ATOM 4891 C C . ILE A 1 616 ? -4.981 10.695 4.111 1.00 93.75 616 ILE A C 1
ATOM 4893 O O . ILE A 1 616 ? -4.841 9.620 3.518 1.00 93.75 616 ILE A O 1
ATOM 4897 N N . VAL A 1 617 ? -4.855 11.872 3.491 1.00 94.50 617 VAL A N 1
ATOM 4898 C CA . VAL A 1 617 ? -4.575 11.982 2.056 1.00 94.50 617 VAL A CA 1
ATOM 4899 C C . VAL A 1 617 ? -3.154 11.527 1.740 1.00 94.50 617 VAL A C 1
ATOM 4901 O O . VAL A 1 617 ? -3.010 10.782 0.783 1.00 94.50 617 VAL A O 1
ATOM 4904 N N . GLY A 1 618 ? -2.132 11.884 2.530 1.00 93.12 618 GLY A N 1
ATOM 4905 C CA . GLY A 1 618 ? -0.743 11.583 2.145 1.00 93.12 618 GLY A CA 1
ATOM 4906 C C . GLY A 1 618 ? 0.301 11.422 3.252 1.00 93.12 618 GLY A C 1
ATOM 4907 O O . GLY A 1 618 ? 1.441 11.122 2.920 1.00 93.12 618 GLY A O 1
ATOM 4908 N N . LEU A 1 619 ? -0.028 11.570 4.545 1.00 95.06 619 LEU A N 1
ATOM 4909 C CA . LEU A 1 619 ? 0.971 11.525 5.634 1.00 95.06 619 LEU A CA 1
ATOM 4910 C C . LEU A 1 619 ? 0.649 10.432 6.676 1.00 95.06 619 LEU A C 1
ATOM 4912 O O . LEU A 1 619 ? 0.206 10.728 7.793 1.00 95.06 619 LEU A O 1
ATOM 4916 N N . PRO A 1 620 ? 0.886 9.146 6.341 1.00 95.62 620 PRO A N 1
ATOM 4917 C CA . PRO A 1 620 ? 0.463 8.007 7.157 1.00 95.62 620 PRO A CA 1
ATOM 4918 C C . PRO A 1 620 ? 1.066 7.962 8.561 1.00 95.62 620 PRO A C 1
ATOM 4920 O O . PRO A 1 620 ? 0.386 7.573 9.509 1.00 95.62 620 PRO A O 1
ATOM 4923 N N . HIS A 1 621 ? 2.324 8.369 8.728 1.00 95.69 621 HIS A N 1
ATOM 4924 C CA . HIS A 1 621 ? 2.971 8.368 10.039 1.00 95.69 621 HIS A CA 1
ATOM 4925 C C . HIS A 1 621 ? 2.294 9.354 11.008 1.00 95.69 621 HIS A C 1
ATOM 4927 O O . HIS A 1 621 ? 2.070 8.997 12.163 1.00 95.69 621 HIS A O 1
ATOM 4933 N N . LEU A 1 622 ? 1.863 10.534 10.538 1.00 95.06 622 LEU A N 1
ATOM 4934 C CA . LEU A 1 622 ? 1.087 11.482 11.351 1.00 95.06 622 LEU A CA 1
ATOM 4935 C C . LEU A 1 622 ? -0.275 10.891 11.736 1.00 95.06 622 LEU A C 1
ATOM 4937 O O . LEU A 1 622 ? -0.698 10.983 12.889 1.00 95.06 622 LEU A O 1
ATOM 4941 N N . ALA A 1 623 ? -0.950 10.229 10.789 1.00 96.25 623 ALA A N 1
ATOM 4942 C CA . ALA A 1 623 ? -2.226 9.568 11.054 1.00 96.25 623 ALA A CA 1
ATOM 4943 C C . ALA A 1 623 ? -2.089 8.461 12.117 1.00 96.25 623 ALA A C 1
ATOM 4945 O O . ALA A 1 623 ? -2.879 8.412 13.064 1.00 96.25 623 ALA A O 1
ATOM 4946 N N . ALA A 1 624 ? -1.060 7.614 12.008 1.00 97.50 624 ALA A N 1
ATOM 4947 C CA . ALA A 1 624 ? -0.767 6.563 12.979 1.00 97.50 624 ALA A CA 1
ATOM 4948 C C . ALA A 1 624 ? -0.404 7.136 14.360 1.00 97.50 624 ALA A C 1
ATOM 4950 O O . ALA A 1 624 ? -0.944 6.679 15.373 1.00 97.50 624 ALA A O 1
ATOM 4951 N N . ALA A 1 625 ? 0.452 8.163 14.412 1.00 96.75 625 ALA A N 1
ATOM 4952 C CA . ALA A 1 625 ? 0.853 8.816 15.657 1.00 96.75 625 ALA A CA 1
ATOM 4953 C C . ALA A 1 625 ? -0.353 9.422 16.388 1.00 96.75 625 ALA A C 1
ATOM 4955 O O . ALA A 1 625 ? -0.552 9.159 17.577 1.00 96.75 625 ALA A O 1
ATOM 4956 N N . ARG A 1 626 ? -1.216 10.157 15.672 1.00 97.06 626 ARG A N 1
ATOM 4957 C CA . ARG A 1 626 ? -2.449 10.729 16.230 1.00 97.06 626 ARG A CA 1
ATOM 4958 C C . ARG A 1 626 ? -3.418 9.655 16.707 1.00 97.06 626 ARG A C 1
ATOM 4960 O O . ARG A 1 626 ? -4.013 9.790 17.776 1.00 97.06 626 ARG A O 1
ATOM 4967 N N . ALA A 1 627 ? -3.566 8.564 15.959 1.00 97.81 627 ALA A N 1
ATOM 4968 C CA . ALA A 1 627 ? -4.426 7.462 16.369 1.00 97.81 627 ALA A CA 1
ATOM 4969 C C . ALA A 1 627 ? -3.970 6.866 17.709 1.00 97.81 627 ALA A C 1
ATOM 4971 O O . ALA A 1 627 ? -4.763 6.703 18.636 1.00 97.81 627 ALA A O 1
ATOM 4972 N N . LEU A 1 628 ? -2.671 6.595 17.836 1.00 97.81 628 LEU A N 1
ATOM 4973 C CA . LEU A 1 628 ? -2.067 6.045 19.046 1.00 97.81 628 LEU A CA 1
ATOM 4974 C C . LEU A 1 628 ? -2.112 7.031 20.225 1.00 97.81 628 LEU A C 1
ATOM 4976 O O . LEU A 1 628 ? -2.388 6.612 21.355 1.00 97.81 628 LEU A O 1
ATOM 4980 N N . LEU A 1 629 ? -1.950 8.333 19.965 1.00 97.00 629 LEU A N 1
ATOM 4981 C CA . LEU A 1 629 ? -2.162 9.398 20.948 1.00 97.00 629 LEU A CA 1
ATOM 4982 C C . LEU A 1 629 ? -3.583 9.327 21.533 1.00 97.00 629 LEU A C 1
ATOM 4984 O O . LEU A 1 629 ? -3.749 9.229 22.754 1.00 97.00 629 LEU A O 1
ATOM 4988 N N . LEU A 1 630 ? -4.601 9.303 20.663 1.00 97.81 630 LEU A N 1
ATOM 4989 C CA . LEU A 1 630 ? -6.016 9.239 21.046 1.00 97.81 630 LEU A CA 1
ATOM 4990 C C . LEU A 1 630 ? -6.373 7.942 21.777 1.00 97.81 630 LEU A C 1
ATOM 4992 O O . LEU A 1 630 ? -7.183 7.964 22.707 1.00 97.81 630 LEU A O 1
ATOM 4996 N N . LEU A 1 631 ? -5.769 6.810 21.409 1.00 97.50 631 LEU A N 1
ATOM 4997 C CA . LEU A 1 631 ? -5.959 5.539 22.115 1.00 97.50 631 LEU A CA 1
ATOM 4998 C C . LEU A 1 631 ? -5.363 5.569 23.523 1.00 97.50 631 LEU A C 1
ATOM 5000 O O . LEU A 1 631 ? -6.000 5.074 24.457 1.00 97.50 631 LEU A O 1
ATOM 5004 N N . GLY A 1 632 ? -4.195 6.194 23.692 1.00 96.38 632 GLY A N 1
ATOM 5005 C CA . GLY A 1 632 ? -3.610 6.437 25.009 1.00 96.38 632 GLY A CA 1
ATOM 5006 C C . GLY A 1 632 ? -4.517 7.309 25.881 1.00 96.38 632 GLY A C 1
ATOM 5007 O O . GLY A 1 632 ? -4.870 6.904 26.991 1.00 96.38 632 GLY A O 1
ATOM 5008 N N . PHE A 1 633 ? -5.003 8.443 25.357 1.00 96.69 633 PHE A N 1
ATOM 5009 C CA . PHE A 1 633 ? -5.972 9.280 26.077 1.00 96.69 633 PHE A CA 1
ATOM 5010 C C . PHE A 1 633 ? -7.271 8.535 26.389 1.00 96.69 633 PHE A C 1
ATOM 5012 O O . PHE A 1 633 ? -7.793 8.630 27.499 1.00 96.69 633 PHE A O 1
ATOM 5019 N N . THR A 1 634 ? -7.774 7.734 25.449 1.00 95.81 634 THR A N 1
ATOM 5020 C CA . THR A 1 634 ? -8.988 6.935 25.649 1.00 95.81 634 THR A CA 1
ATOM 5021 C C . THR A 1 634 ? -8.826 5.956 26.811 1.00 95.81 634 THR A C 1
ATOM 5023 O O . THR A 1 634 ? -9.743 5.786 27.621 1.00 95.81 634 THR A O 1
ATOM 5026 N N . GLY A 1 635 ? -7.665 5.305 26.906 1.00 93.56 635 GLY A N 1
ATOM 5027 C CA . GLY A 1 635 ? -7.334 4.403 28.004 1.00 93.56 635 GLY A CA 1
ATOM 5028 C C . GLY A 1 635 ? -7.245 5.121 29.351 1.00 93.56 635 GLY A C 1
ATOM 5029 O O . GLY A 1 635 ? -7.819 4.634 30.328 1.00 93.56 635 GLY A O 1
ATOM 5030 N N . PHE A 1 636 ? -6.610 6.297 29.389 1.00 94.06 636 PHE A N 1
ATOM 5031 C CA . PHE A 1 636 ? -6.525 7.144 30.582 1.00 94.06 636 PHE A CA 1
ATOM 5032 C C . PHE A 1 636 ? -7.909 7.581 31.084 1.00 94.06 636 PHE A C 1
ATOM 5034 O O . PHE A 1 636 ? -8.263 7.314 32.234 1.00 94.06 636 PHE A O 1
ATOM 5041 N N . ILE A 1 637 ? -8.728 8.171 30.208 1.00 93.50 637 ILE A N 1
ATOM 5042 C CA . ILE A 1 637 ? -10.040 8.732 30.564 1.00 93.50 637 ILE A CA 1
ATOM 5043 C C . ILE A 1 637 ? -10.994 7.644 31.063 1.00 93.50 637 ILE A C 1
ATOM 5045 O O . ILE A 1 637 ? -11.685 7.837 32.059 1.00 93.50 637 ILE A O 1
ATOM 5049 N N . LYS A 1 638 ? -11.004 6.458 30.436 1.00 91.38 638 LYS A N 1
ATOM 5050 C CA . LYS A 1 638 ? -11.845 5.340 30.902 1.00 91.38 638 LYS A CA 1
ATOM 5051 C C . LYS A 1 638 ? -11.544 4.937 32.345 1.00 91.38 638 LYS A C 1
ATOM 5053 O O . LYS A 1 638 ? -12.464 4.541 33.054 1.00 91.38 638 LYS A O 1
ATOM 5058 N N . GLN A 1 639 ? -10.287 5.044 32.783 1.00 89.19 639 GLN A N 1
ATOM 5059 C CA . GLN A 1 639 ? -9.905 4.696 34.152 1.00 89.19 639 GLN A CA 1
ATOM 5060 C C . GLN A 1 639 ? -10.257 5.772 35.180 1.00 89.19 639 GLN A C 1
ATOM 5062 O O . GLN A 1 639 ? -10.277 5.450 36.367 1.00 89.19 639 GLN A O 1
ATOM 5067 N N . ILE A 1 640 ? -10.578 7.008 34.770 1.00 84.44 640 ILE A N 1
ATOM 5068 C CA . ILE A 1 640 ? -11.035 8.063 35.694 1.00 84.44 640 ILE A CA 1
ATOM 5069 C C . ILE A 1 640 ? -12.216 7.545 36.527 1.00 84.44 640 ILE A C 1
ATOM 5071 O O . ILE A 1 640 ? -12.138 7.574 37.753 1.00 84.44 640 ILE A O 1
ATOM 5075 N N . ASN A 1 641 ? -13.195 6.907 35.875 1.00 75.00 641 ASN A N 1
ATOM 5076 C CA . ASN A 1 641 ? -14.423 6.420 36.512 1.00 75.00 641 ASN A CA 1
ATOM 5077 C C . ASN A 1 641 ? -14.369 4.973 37.042 1.00 75.00 641 ASN A C 1
ATOM 5079 O O . ASN A 1 641 ? -15.278 4.564 37.757 1.00 75.00 641 ASN A O 1
ATOM 5083 N N . THR A 1 642 ? -13.366 4.161 36.677 1.00 78.06 642 THR A N 1
ATOM 5084 C CA . THR A 1 642 ? -13.348 2.709 36.987 1.00 78.06 642 THR A CA 1
ATOM 5085 C C . THR A 1 642 ? -12.276 2.271 37.992 1.00 78.06 642 THR A C 1
ATOM 5087 O O . THR A 1 642 ? -12.128 1.072 38.235 1.00 78.06 642 THR A O 1
ATOM 5090 N N . GLY A 1 643 ? -11.522 3.212 38.569 1.00 74.44 643 GLY A N 1
ATOM 5091 C CA . GLY A 1 643 ? -10.421 2.935 39.504 1.00 74.44 643 GLY A CA 1
ATOM 5092 C C . GLY A 1 643 ? -9.069 2.679 38.819 1.00 74.44 643 GLY A C 1
ATOM 5093 O O . GLY A 1 643 ? -8.981 2.603 37.600 1.00 74.44 643 GLY A O 1
ATOM 5094 N N . PHE A 1 644 ? -7.979 2.579 39.594 1.00 82.25 644 PHE A N 1
ATOM 5095 C CA . PHE A 1 644 ? -6.631 2.357 39.043 1.00 82.25 644 PHE A CA 1
ATOM 5096 C C . PHE A 1 644 ? -6.415 0.895 38.636 1.00 82.25 644 PHE A C 1
ATOM 5098 O O . PHE A 1 644 ? -6.593 -0.015 39.445 1.00 82.25 644 PHE A O 1
ATOM 5105 N N . ARG A 1 645 ? -5.941 0.675 37.405 1.00 86.38 645 ARG A N 1
ATOM 5106 C CA . ARG A 1 645 ? -5.472 -0.629 36.921 1.00 86.38 645 ARG A CA 1
ATOM 5107 C C . ARG A 1 645 ? -4.137 -0.477 36.206 1.00 86.38 645 ARG A C 1
ATOM 5109 O O . ARG A 1 645 ? -4.081 0.114 35.127 1.00 86.38 645 ARG A O 1
ATOM 5116 N N . PHE A 1 646 ? -3.084 -1.068 36.773 1.00 87.31 646 PHE A N 1
ATOM 5117 C CA . PHE A 1 646 ? -1.726 -0.998 36.223 1.00 87.31 646 PHE A CA 1
ATOM 5118 C C . PHE A 1 646 ? -1.663 -1.461 34.760 1.00 87.31 646 PHE A C 1
ATOM 5120 O O . PHE A 1 646 ? -1.192 -0.716 33.908 1.00 87.31 646 PHE A O 1
ATOM 5127 N N . SER A 1 647 ? -2.235 -2.627 34.439 1.00 89.25 647 SER A N 1
ATOM 5128 C CA . SER A 1 647 ? -2.230 -3.177 33.073 1.00 89.25 647 SER A CA 1
ATOM 5129 C C . SER A 1 647 ? -2.869 -2.247 32.036 1.00 89.25 647 SER A C 1
ATOM 5131 O O . SER A 1 647 ? -2.432 -2.198 30.889 1.00 89.25 647 SER A O 1
ATOM 5133 N N . SER A 1 648 ? -3.886 -1.475 32.431 1.00 90.06 648 SER A N 1
ATOM 5134 C CA . SER A 1 648 ? -4.567 -0.531 31.538 1.00 90.06 648 SER A CA 1
ATOM 5135 C C . SER A 1 648 ? -3.746 0.740 31.309 1.00 90.06 648 SER A C 1
ATOM 5137 O O . SER A 1 648 ? -3.694 1.233 30.183 1.00 90.06 648 SER A O 1
ATOM 5139 N N . MET A 1 649 ? -3.076 1.254 32.347 1.00 92.94 649 MET A N 1
ATOM 5140 C CA . MET A 1 649 ? -2.193 2.424 32.223 1.00 92.94 649 MET A CA 1
ATOM 5141 C C . MET A 1 649 ? -0.915 2.081 31.465 1.00 92.94 649 MET A C 1
ATOM 5143 O O . MET A 1 649 ? -0.531 2.825 30.569 1.00 92.94 649 MET A O 1
ATOM 5147 N N . TRP A 1 650 ? -0.340 0.907 31.732 1.00 93.00 650 TRP A N 1
ATOM 5148 C CA . TRP A 1 650 ? 0.792 0.384 30.976 1.00 93.00 650 TRP A CA 1
ATOM 5149 C C . TRP A 1 650 ? 0.448 0.229 29.494 1.00 93.00 650 TRP A C 1
ATOM 5151 O O . TRP A 1 650 ? 1.151 0.757 28.643 1.00 93.00 650 TRP A O 1
ATOM 5161 N N . LYS A 1 651 ? -0.694 -0.395 29.165 1.00 94.19 651 LYS A N 1
ATOM 5162 C CA . LYS A 1 651 ? -1.172 -0.503 27.777 1.00 94.19 651 LYS A CA 1
ATOM 5163 C C . LYS A 1 651 ? -1.345 0.866 27.104 1.00 94.19 651 LYS A C 1
ATOM 5165 O O . LYS A 1 651 ? -0.991 1.016 25.941 1.00 94.19 651 LYS A O 1
ATOM 5170 N N . SER A 1 652 ? -1.878 1.853 27.826 1.00 94.75 652 SER A N 1
ATOM 5171 C CA . SER A 1 652 ? -2.059 3.219 27.307 1.00 94.75 652 SER A CA 1
ATOM 5172 C C . SER A 1 652 ? -0.715 3.900 27.034 1.00 94.75 652 SER A C 1
ATOM 5174 O O . SER A 1 652 ? -0.550 4.525 25.992 1.00 94.75 652 SER A O 1
ATOM 5176 N N . GLY A 1 653 ? 0.262 3.714 27.925 1.00 95.19 653 GLY A N 1
ATOM 5177 C CA . GLY A 1 653 ? 1.627 4.199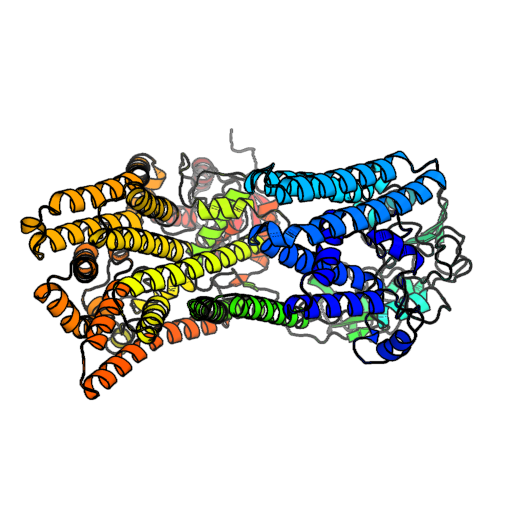 27.737 1.00 95.19 653 GLY A CA 1
ATOM 5178 C C . GLY A 1 653 ? 2.385 3.475 26.621 1.00 95.19 653 GLY A C 1
ATOM 5179 O O . GLY A 1 653 ? 3.140 4.109 25.897 1.00 95.19 653 GLY A O 1
ATOM 5180 N N . MET A 1 654 ? 2.125 2.183 26.396 1.00 95.69 654 MET A N 1
ATOM 5181 C CA . MET A 1 654 ? 2.680 1.440 25.255 1.00 95.69 654 MET A CA 1
ATOM 5182 C C . MET A 1 654 ? 2.144 1.936 23.909 1.00 95.69 654 MET A C 1
ATOM 5184 O O . MET A 1 654 ? 2.898 1.965 22.941 1.00 95.69 654 MET A O 1
ATOM 5188 N N . PHE A 1 655 ? 0.881 2.379 23.827 1.00 96.25 655 PHE A N 1
ATOM 5189 C CA . PHE A 1 655 ? 0.399 3.060 22.618 1.00 96.25 655 PHE A CA 1
ATOM 5190 C C . PHE A 1 655 ? 1.175 4.349 22.357 1.00 96.25 655 PHE A C 1
ATOM 5192 O O . PHE A 1 655 ? 1.532 4.626 21.219 1.00 96.25 655 PHE A O 1
ATOM 5199 N N . TRP A 1 656 ? 1.479 5.113 23.401 1.00 95.19 656 TRP A N 1
ATOM 5200 C CA . TRP A 1 656 ? 2.291 6.320 23.286 1.00 95.19 656 TRP A CA 1
ATOM 5201 C C . TRP A 1 656 ? 3.735 6.006 22.888 1.00 95.19 656 TRP A C 1
ATOM 5203 O O . TRP A 1 656 ? 4.229 6.584 21.925 1.00 95.19 656 TRP A O 1
ATOM 5213 N N . LEU A 1 657 ? 4.382 5.023 23.516 1.00 94.56 657 LEU A N 1
ATOM 5214 C CA . LEU A 1 657 ? 5.697 4.548 23.075 1.00 94.56 657 LEU A CA 1
ATOM 5215 C C . LEU A 1 657 ? 5.681 4.168 21.585 1.00 94.56 657 LEU A C 1
ATOM 5217 O O . LEU A 1 657 ? 6.556 4.591 20.836 1.00 94.56 657 LEU A O 1
ATOM 5221 N N . ALA A 1 658 ? 4.646 3.450 21.136 1.00 94.81 658 ALA A N 1
ATOM 5222 C CA . ALA A 1 658 ? 4.462 3.120 19.726 1.00 94.81 658 ALA A CA 1
ATOM 5223 C C . ALA A 1 658 ? 4.278 4.369 18.843 1.00 94.81 658 ALA A C 1
ATOM 5225 O O . ALA A 1 658 ? 4.844 4.424 17.756 1.00 94.81 658 ALA A O 1
ATOM 5226 N N . ALA A 1 659 ? 3.538 5.386 19.306 1.00 94.94 659 ALA A N 1
ATOM 5227 C CA . ALA A 1 659 ? 3.369 6.656 18.590 1.00 94.94 659 ALA A CA 1
ATOM 5228 C C . ALA A 1 659 ? 4.717 7.347 18.340 1.00 94.94 659 ALA A C 1
ATOM 5230 O O . ALA A 1 659 ? 4.912 7.945 17.284 1.00 94.94 659 ALA A O 1
ATOM 5231 N N . GLY A 1 660 ? 5.661 7.199 19.273 1.00 92.12 660 GLY A N 1
ATOM 5232 C CA . GLY A 1 660 ? 7.015 7.726 19.159 1.00 92.12 660 GLY A CA 1
ATOM 5233 C C . GLY A 1 660 ? 7.777 7.243 17.925 1.00 92.12 660 GLY A C 1
ATOM 5234 O O . GLY A 1 660 ? 8.484 8.042 17.314 1.00 92.12 660 GLY A O 1
ATOM 5235 N N . PHE A 1 661 ? 7.594 5.983 17.515 1.00 92.00 661 PHE A N 1
ATOM 5236 C CA . PHE A 1 661 ? 8.224 5.438 16.304 1.00 92.00 661 PHE A CA 1
ATOM 5237 C C . PHE A 1 661 ? 7.719 6.089 15.011 1.00 92.00 661 PHE A C 1
ATOM 5239 O O . PHE A 1 661 ? 8.416 6.057 13.999 1.00 92.00 661 PHE A O 1
ATOM 5246 N N . PHE A 1 662 ? 6.511 6.659 15.034 1.00 93.56 662 PHE A N 1
ATOM 5247 C CA . PHE A 1 662 ? 5.928 7.363 13.895 1.00 93.56 662 PHE A CA 1
ATOM 5248 C C . PHE A 1 662 ? 6.224 8.861 13.940 1.00 93.56 662 PHE A C 1
ATOM 5250 O O . PHE A 1 662 ? 6.569 9.449 12.919 1.00 93.56 662 PHE A O 1
ATOM 5257 N N . GLN A 1 663 ? 6.074 9.478 15.114 1.00 91.69 663 GLN A N 1
ATOM 5258 C CA . GLN A 1 663 ? 6.312 10.902 15.318 1.00 91.69 663 GLN A CA 1
ATOM 5259 C C . GLN A 1 663 ? 6.660 11.182 16.794 1.00 91.69 663 GLN A C 1
ATOM 5261 O O . GLN A 1 663 ? 5.762 11.274 17.637 1.00 91.69 663 GLN A O 1
ATOM 5266 N N . PRO A 1 664 ? 7.951 11.364 17.134 1.00 88.62 664 PRO A N 1
ATOM 5267 C CA . PRO A 1 664 ? 8.387 11.574 18.517 1.00 88.62 664 PRO A CA 1
ATOM 5268 C C . PRO A 1 664 ? 7.741 12.787 19.200 1.00 88.62 664 PRO A C 1
ATOM 5270 O O . PRO A 1 664 ? 7.400 12.723 20.379 1.00 88.62 664 PRO A O 1
ATOM 5273 N N . LEU A 1 665 ? 7.512 13.884 18.471 1.00 88.62 665 LEU A N 1
ATOM 5274 C CA . LEU A 1 665 ? 6.973 15.120 19.049 1.00 88.62 665 LEU A CA 1
ATOM 5275 C C . LEU A 1 665 ? 5.533 14.972 19.573 1.00 88.62 665 LEU A C 1
ATOM 5277 O O . LEU A 1 665 ? 5.158 15.615 20.553 1.00 88.62 665 LEU A O 1
ATOM 5281 N N . THR A 1 666 ? 4.741 14.074 18.983 1.00 91.44 666 THR A N 1
ATOM 5282 C CA . THR A 1 666 ? 3.364 13.785 19.415 1.00 91.44 666 THR A CA 1
ATOM 5283 C C . THR A 1 666 ? 3.321 13.294 20.863 1.00 91.44 666 THR A C 1
ATOM 5285 O O . THR A 1 666 ? 2.368 13.576 21.590 1.00 91.44 666 THR A O 1
ATOM 5288 N N . LEU A 1 667 ? 4.387 12.629 21.327 1.00 91.31 667 LEU A N 1
ATOM 5289 C CA . LEU A 1 667 ? 4.538 12.233 22.727 1.00 91.31 667 LEU A CA 1
ATOM 5290 C C . LEU A 1 667 ? 4.745 13.421 23.655 1.00 91.31 667 LEU A C 1
ATOM 5292 O O . LEU A 1 667 ? 4.137 13.469 24.721 1.00 91.31 667 LEU A O 1
ATOM 5296 N N . ALA A 1 668 ? 5.587 14.374 23.254 1.00 89.50 668 ALA A N 1
ATOM 5297 C CA . ALA A 1 668 ? 5.834 15.576 24.038 1.00 89.50 668 ALA A CA 1
ATOM 5298 C C . ALA A 1 668 ? 4.534 16.376 24.213 1.00 89.50 668 ALA A C 1
ATOM 5300 O O . ALA A 1 668 ? 4.171 16.714 25.341 1.00 89.50 668 ALA A O 1
ATOM 5301 N N . VAL A 1 669 ? 3.778 16.573 23.123 1.00 91.44 669 VAL A N 1
ATOM 5302 C CA . VAL A 1 669 ? 2.449 17.208 23.164 1.00 91.44 669 VAL A CA 1
ATOM 5303 C C . VAL A 1 669 ? 1.506 16.431 24.081 1.00 91.44 669 VAL A C 1
ATOM 5305 O O . VAL A 1 669 ? 0.900 17.016 24.978 1.00 91.44 669 VAL A O 1
ATOM 5308 N N . GLY A 1 670 ? 1.424 15.106 23.917 1.00 93.62 670 GLY A N 1
ATOM 5309 C CA . GLY A 1 670 ? 0.588 14.244 24.750 1.00 93.62 670 GLY A CA 1
ATOM 5310 C C . GLY A 1 670 ? 0.894 14.379 26.243 1.00 93.62 670 GLY A C 1
ATOM 5311 O O . GLY A 1 670 ? -0.023 14.562 27.045 1.00 93.62 670 GLY A O 1
ATOM 5312 N N . CYS A 1 671 ? 2.174 14.358 26.621 1.00 93.44 671 CYS A N 1
ATOM 5313 C CA . CYS A 1 671 ? 2.626 14.518 28.002 1.00 93.44 671 CYS A CA 1
ATOM 5314 C C . CYS A 1 671 ? 2.249 15.885 28.591 1.00 93.44 671 CYS A C 1
ATOM 5316 O O . CYS A 1 671 ? 1.772 15.942 29.728 1.00 93.44 671 CYS A O 1
ATOM 5318 N N . VAL A 1 672 ? 2.414 16.977 27.835 1.00 94.19 672 VAL A N 1
ATOM 5319 C CA . VAL A 1 672 ? 2.024 18.321 28.294 1.00 94.19 672 VAL A CA 1
ATOM 5320 C C . VAL A 1 672 ? 0.507 18.411 28.462 1.00 94.19 672 VAL A C 1
ATOM 5322 O O . VAL A 1 672 ? 0.038 18.796 29.534 1.00 94.19 672 VAL A O 1
ATOM 5325 N N . VAL A 1 673 ? -0.267 17.974 27.463 1.00 95.69 673 VAL A N 1
ATOM 5326 C CA . VAL A 1 673 ? -1.739 17.963 27.522 1.00 95.69 673 VAL A CA 1
ATOM 5327 C C . VAL A 1 673 ? -2.233 17.123 28.699 1.00 95.69 673 VAL A C 1
ATOM 5329 O O . VAL A 1 673 ? -3.119 17.558 29.433 1.00 95.69 673 VAL A O 1
ATOM 5332 N N . LEU A 1 674 ? -1.646 15.948 28.939 1.00 95.38 674 LEU A N 1
ATOM 5333 C CA . LEU A 1 674 ? -1.997 15.096 30.076 1.00 95.38 674 LEU A CA 1
ATOM 5334 C C . LEU A 1 674 ? -1.679 15.769 31.413 1.00 95.38 674 LEU A C 1
ATOM 5336 O O . LEU A 1 674 ? -2.501 15.727 32.325 1.00 95.38 674 LEU A O 1
ATOM 5340 N N . THR A 1 675 ? -0.520 16.417 31.523 1.00 95.56 675 THR A N 1
ATOM 5341 C CA . THR A 1 675 ? -0.106 17.128 32.742 1.00 95.56 675 THR A CA 1
ATOM 5342 C C . THR A 1 675 ? -1.072 18.265 33.061 1.00 95.56 675 THR A C 1
ATOM 5344 O O . THR A 1 675 ? -1.586 18.352 34.177 1.00 95.56 675 THR A O 1
ATOM 5347 N N . VAL A 1 676 ? -1.400 19.090 32.065 1.00 96.25 676 VAL A N 1
ATOM 5348 C CA . VAL A 1 676 ? -2.372 20.182 32.210 1.00 96.25 676 VAL A CA 1
ATOM 5349 C C . VAL A 1 676 ? -3.777 19.647 32.485 1.00 96.25 676 VAL A C 1
ATOM 5351 O O . VAL A 1 676 ? -4.494 20.212 33.303 1.00 96.25 676 VAL A O 1
ATOM 5354 N N . THR A 1 677 ? -4.158 18.514 31.894 1.00 95.81 677 THR A N 1
ATOM 5355 C CA . THR A 1 677 ? -5.433 17.843 32.188 1.00 95.81 677 THR A CA 1
ATOM 5356 C C . THR A 1 677 ? -5.509 17.398 33.646 1.00 95.81 677 THR A C 1
ATOM 5358 O O . THR A 1 677 ? -6.522 17.625 34.304 1.00 95.81 677 THR A O 1
ATOM 5361 N N . VAL A 1 678 ? -4.446 16.787 34.178 1.00 94.75 678 VAL A N 1
ATOM 5362 C CA . VAL A 1 678 ? -4.377 16.395 35.594 1.00 94.75 678 VAL A CA 1
ATOM 5363 C C . VAL A 1 678 ? -4.470 17.626 36.492 1.00 94.75 678 VAL A C 1
ATOM 5365 O O . VAL A 1 678 ? -5.226 17.592 37.459 1.00 94.75 678 VAL A O 1
ATOM 5368 N N . LEU A 1 679 ? -3.782 18.720 36.148 1.00 94.75 679 LEU A N 1
ATOM 5369 C CA . LEU A 1 679 ? -3.893 19.996 36.863 1.00 94.75 679 LEU A CA 1
ATOM 5370 C C . LEU A 1 679 ? -5.315 20.564 36.811 1.00 94.75 679 LEU A C 1
ATOM 5372 O O . LEU A 1 679 ? -5.826 20.998 37.837 1.00 94.75 679 LEU A O 1
ATOM 5376 N N . PHE A 1 680 ? -5.987 20.517 35.661 1.00 94.50 680 PHE A N 1
ATOM 5377 C CA . PHE A 1 680 ? -7.370 20.976 35.524 1.00 94.50 680 PHE A CA 1
ATOM 5378 C C . PHE A 1 680 ? -8.327 20.147 36.379 1.00 94.50 680 PHE A C 1
ATOM 5380 O O . PHE A 1 680 ? -9.139 20.705 37.113 1.00 94.50 680 PHE A O 1
ATOM 5387 N N . ILE A 1 681 ? -8.216 18.817 36.330 1.00 92.81 681 ILE A N 1
ATOM 5388 C CA . ILE A 1 681 ? -9.029 17.936 37.173 1.00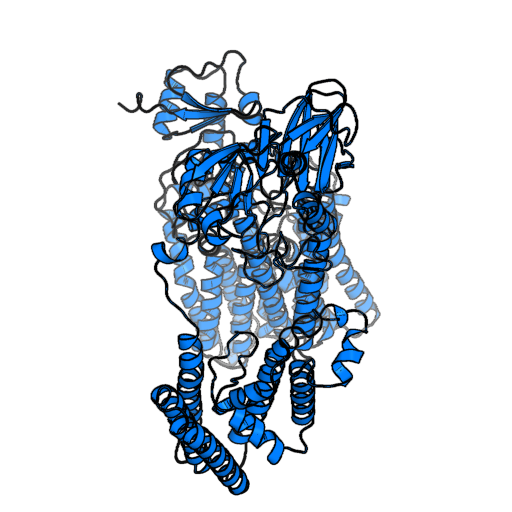 92.81 681 ILE A CA 1
ATOM 5389 C C . ILE A 1 681 ? -8.736 18.216 38.649 1.00 92.81 681 ILE A C 1
ATOM 5391 O O . ILE A 1 681 ? -9.664 18.293 39.446 1.00 92.81 681 ILE A O 1
ATOM 5395 N N . TYR A 1 682 ? -7.472 18.409 39.023 1.00 90.44 682 TYR A N 1
ATOM 5396 C CA . TYR A 1 682 ? -7.089 18.746 40.389 1.00 90.44 682 TYR A CA 1
ATOM 5397 C C . TYR A 1 682 ? -7.746 20.072 40.823 1.00 90.44 682 TYR A C 1
ATOM 5399 O O . TYR A 1 682 ? -8.520 20.084 41.775 1.00 90.44 682 TYR A O 1
ATOM 5407 N N . LEU A 1 683 ? -7.524 21.167 40.096 1.00 91.31 683 LEU A N 1
ATOM 5408 C CA . LEU A 1 683 ? -7.962 22.513 40.485 1.00 91.31 683 LEU A CA 1
ATOM 5409 C C . LEU A 1 683 ? -9.479 22.737 40.397 1.00 91.31 683 LEU A C 1
ATOM 5411 O O . LEU A 1 683 ? -10.033 23.481 41.203 1.00 91.31 683 LEU A O 1
ATOM 5415 N N . PHE A 1 684 ? -10.151 22.123 39.421 1.00 90.62 684 PHE A N 1
ATOM 5416 C CA . PHE A 1 684 ? -11.537 22.456 39.069 1.00 90.62 684 PHE A CA 1
ATOM 5417 C C . PHE A 1 684 ? -12.547 21.336 39.347 1.00 90.62 684 PHE A C 1
ATOM 5419 O O . PHE A 1 684 ? -13.716 21.470 38.986 1.00 90.62 684 PHE A O 1
ATOM 5426 N N . SER A 1 685 ? -12.144 20.240 39.996 1.00 86.25 685 SER A N 1
ATOM 5427 C CA . SER A 1 685 ? -13.068 19.178 40.419 1.00 86.25 685 SER A CA 1
ATOM 5428 C C . SER A 1 685 ? -12.980 18.887 41.919 1.00 86.25 685 SER A C 1
ATOM 5430 O O . SER A 1 685 ? -12.036 19.284 42.596 1.00 86.25 685 SER A O 1
ATOM 5432 N N . ASP A 1 686 ? -13.963 18.161 42.459 1.00 82.81 686 ASP A N 1
ATOM 5433 C CA . ASP A 1 686 ? -14.022 17.822 43.891 1.00 82.81 686 ASP A CA 1
ATOM 5434 C C . ASP A 1 686 ? -13.073 16.672 44.299 1.00 82.81 686 ASP A C 1
ATOM 5436 O O . ASP A 1 686 ? -13.137 16.165 45.419 1.00 82.81 686 ASP A O 1
ATOM 5440 N N . ILE A 1 687 ? -12.122 16.301 43.434 1.00 80.19 687 ILE A N 1
ATOM 5441 C CA . ILE A 1 687 ? -11.240 15.135 43.597 1.00 80.19 687 ILE A CA 1
ATOM 5442 C C . ILE A 1 687 ? -10.363 15.169 44.865 1.00 80.19 687 ILE A C 1
ATOM 5444 O O . ILE A 1 687 ? -9.939 14.123 45.363 1.00 80.19 687 ILE A O 1
ATOM 5448 N N . HIS A 1 688 ? -10.101 16.364 45.410 1.00 72.56 688 HIS A N 1
ATOM 5449 C CA . HIS A 1 688 ? -9.377 16.541 46.678 1.00 72.56 688 HIS A CA 1
ATOM 5450 C C . HIS A 1 688 ? -10.194 16.058 47.871 1.00 72.56 688 HIS A C 1
ATOM 5452 O O . HIS A 1 688 ? -9.650 15.473 48.803 1.00 72.56 688 HIS A O 1
ATOM 5458 N N . ARG A 1 689 ? -11.509 16.293 47.831 1.00 69.12 689 ARG A N 1
ATOM 5459 C CA . ARG A 1 689 ? -12.439 15.880 48.885 1.00 69.12 689 ARG A CA 1
ATOM 5460 C C . ARG A 1 689 ? -12.662 14.367 48.865 1.00 69.12 689 ARG A C 1
ATOM 5462 O O . ARG A 1 689 ? -12.958 13.783 49.897 1.00 69.12 689 ARG A O 1
ATOM 5469 N N . GLU A 1 690 ? -12.455 13.733 47.712 1.00 72.75 690 GLU A N 1
ATOM 5470 C CA . GLU A 1 690 ? -12.659 12.296 47.488 1.00 72.75 690 GLU A CA 1
ATOM 5471 C C . GLU A 1 690 ? -11.392 11.439 47.697 1.00 72.75 690 GLU A C 1
ATOM 5473 O O . GLU A 1 690 ? -11.424 10.224 47.497 1.00 72.75 690 GLU A O 1
ATOM 5478 N N . ASN A 1 691 ? -10.258 12.044 48.081 1.00 76.31 691 ASN A N 1
ATOM 5479 C CA . ASN A 1 691 ? -8.952 11.378 48.230 1.00 76.31 691 ASN A CA 1
ATOM 5480 C C . ASN A 1 691 ? -8.479 10.628 46.955 1.00 76.31 691 ASN A C 1
ATOM 5482 O O . ASN A 1 691 ? -7.725 9.656 47.014 1.00 76.31 691 ASN A O 1
ATOM 5486 N N . GLN A 1 692 ? -8.923 11.084 45.775 1.00 81.06 692 GLN A N 1
ATOM 5487 C CA . GLN A 1 692 ? -8.616 10.478 44.469 1.00 81.06 692 GLN A CA 1
ATOM 5488 C C . GLN A 1 692 ? -7.483 11.201 43.709 1.00 81.06 692 GLN A C 1
ATOM 5490 O O . GLN A 1 692 ? -7.057 10.740 42.647 1.00 81.06 692 GLN A O 1
ATOM 5495 N N . GLY A 1 693 ? -6.933 12.291 44.260 1.00 82.12 693 GLY A N 1
ATOM 5496 C CA . GLY A 1 693 ? -5.859 13.072 43.628 1.00 82.12 693 GLY A CA 1
ATOM 5497 C C . GLY A 1 693 ? -4.553 12.291 43.428 1.00 82.12 693 GLY A C 1
ATOM 5498 O O . GLY A 1 693 ? -4.009 12.254 42.324 1.00 82.12 693 GLY A O 1
ATOM 5499 N N . LEU A 1 694 ? -4.069 11.590 44.460 1.00 84.19 694 LEU A N 1
ATOM 5500 C CA . LEU A 1 694 ? -2.852 10.775 44.354 1.00 84.19 694 LEU A CA 1
ATOM 5501 C C . LEU A 1 694 ? -3.010 9.596 43.365 1.00 84.19 694 LEU A C 1
ATOM 5503 O O . LEU A 1 694 ? -2.107 9.385 42.551 1.00 84.19 694 LEU A O 1
ATOM 5507 N N . PRO A 1 695 ? -4.130 8.839 43.357 1.00 86.56 695 PRO A N 1
ATOM 5508 C CA . PRO A 1 695 ? -4.423 7.874 42.297 1.00 86.56 695 PRO A CA 1
ATOM 5509 C C . PRO A 1 695 ? -4.396 8.458 40.879 1.00 86.56 695 PRO A C 1
ATOM 5511 O O . PRO A 1 695 ? -3.890 7.793 39.974 1.00 86.56 695 PRO A O 1
ATOM 5514 N N . LEU A 1 696 ? -4.913 9.674 40.670 1.00 88.56 696 LEU A N 1
ATOM 5515 C CA . LEU A 1 696 ? -4.891 10.346 39.367 1.00 88.56 696 LEU A CA 1
ATOM 5516 C C . LEU A 1 696 ? -3.457 10.653 38.910 1.00 88.56 696 LEU A C 1
ATOM 5518 O O . LEU A 1 696 ? -3.090 10.322 37.783 1.00 88.56 696 LEU A O 1
ATOM 5522 N N . ILE A 1 697 ? -2.629 11.208 39.798 1.00 90.31 697 ILE A N 1
ATOM 5523 C CA . ILE A 1 697 ? -1.216 11.492 39.508 1.00 90.31 697 ILE A CA 1
ATOM 5524 C C . ILE A 1 697 ? -0.463 10.192 39.205 1.00 90.31 697 ILE A C 1
ATOM 5526 O O . ILE A 1 697 ? 0.243 10.110 38.203 1.00 90.31 697 ILE A O 1
ATOM 5530 N N . LYS A 1 698 ? -0.672 9.134 40.003 1.00 89.44 698 LYS A N 1
ATOM 5531 C CA . LYS A 1 698 ? -0.068 7.814 39.752 1.00 89.44 698 LYS A CA 1
ATOM 5532 C C . LYS A 1 698 ? -0.420 7.279 38.362 1.00 89.44 698 LYS A C 1
ATOM 5534 O O . LYS A 1 698 ? 0.464 6.780 37.675 1.00 89.44 698 LYS A O 1
ATOM 5539 N N . ARG A 1 699 ? -1.679 7.401 37.918 1.00 90.75 699 ARG A N 1
ATOM 5540 C CA . ARG A 1 699 ? -2.109 6.987 36.563 1.00 90.75 699 ARG A CA 1
ATOM 5541 C C . ARG A 1 699 ? -1.294 7.683 35.477 1.00 90.75 699 ARG A C 1
ATOM 5543 O O . ARG A 1 699 ? -0.763 7.003 34.602 1.00 90.75 699 ARG A O 1
ATOM 5550 N N . ALA A 1 700 ? -1.182 9.008 35.563 1.00 92.25 700 ALA A N 1
ATOM 5551 C CA . ALA A 1 700 ? -0.430 9.800 34.598 1.00 92.25 700 ALA A CA 1
ATOM 5552 C C . ALA A 1 700 ? 1.068 9.458 34.624 1.00 92.25 700 ALA A C 1
ATOM 5554 O O . ALA A 1 700 ? 1.659 9.254 33.568 1.00 92.25 700 ALA A O 1
ATOM 5555 N N . LEU A 1 701 ? 1.655 9.289 35.815 1.00 92.75 701 LEU A N 1
ATOM 5556 C CA . LEU A 1 701 ? 3.057 8.892 35.973 1.00 92.75 701 LEU A CA 1
ATOM 5557 C C . LEU A 1 701 ? 3.346 7.512 35.374 1.00 92.75 701 LEU A C 1
ATOM 5559 O O . LEU A 1 701 ? 4.325 7.373 34.654 1.00 92.75 701 LEU A O 1
ATOM 5563 N N . PHE A 1 702 ? 2.504 6.500 35.612 1.00 91.38 702 PHE A N 1
ATOM 5564 C CA . PHE A 1 702 ? 2.708 5.166 35.029 1.00 91.38 702 PHE A CA 1
ATOM 5565 C C . PHE A 1 702 ? 2.579 5.166 33.505 1.00 91.38 702 PHE A C 1
ATOM 5567 O O . PHE A 1 702 ? 3.348 4.494 32.822 1.00 91.38 702 PHE A O 1
ATOM 5574 N N . MET A 1 703 ? 1.617 5.920 32.970 1.00 92.69 703 MET A N 1
ATOM 5575 C CA . MET A 1 703 ? 1.451 6.071 31.526 1.00 92.69 703 MET A CA 1
ATOM 5576 C C . MET A 1 703 ? 2.643 6.810 30.896 1.00 92.69 703 MET A C 1
ATOM 5578 O O . MET A 1 703 ? 3.162 6.362 29.877 1.00 92.69 703 MET A O 1
ATOM 5582 N N . GLY A 1 704 ? 3.113 7.891 31.528 1.00 91.25 704 GLY A N 1
ATOM 5583 C CA . GLY A 1 704 ? 4.291 8.644 31.094 1.00 91.25 704 GLY A CA 1
ATOM 5584 C C . GLY A 1 704 ? 5.590 7.844 31.209 1.00 91.25 704 GLY A C 1
ATOM 5585 O O . GLY A 1 704 ? 6.389 7.857 30.282 1.00 91.25 704 GLY A O 1
ATOM 5586 N N . ALA A 1 705 ? 5.780 7.080 32.289 1.00 91.94 705 ALA A N 1
ATOM 5587 C CA . ALA A 1 705 ? 6.954 6.227 32.495 1.00 91.94 705 ALA A CA 1
ATOM 5588 C C . ALA A 1 705 ? 7.059 5.099 31.460 1.00 91.94 705 ALA A C 1
ATOM 5590 O O . ALA A 1 705 ? 8.153 4.706 31.077 1.00 91.94 705 ALA A O 1
ATOM 5591 N N . ALA A 1 706 ? 5.927 4.590 30.976 1.00 92.06 706 ALA A N 1
ATOM 5592 C CA . ALA A 1 706 ? 5.909 3.626 29.883 1.00 92.06 706 ALA A CA 1
ATOM 5593 C C . ALA A 1 706 ? 6.350 4.246 28.538 1.00 92.06 706 ALA A C 1
ATOM 5595 O O . ALA A 1 706 ? 6.921 3.540 27.714 1.00 92.06 706 ALA A O 1
ATOM 5596 N N . ALA A 1 707 ? 6.118 5.545 28.317 1.00 91.50 707 ALA A N 1
ATOM 5597 C CA . ALA A 1 707 ? 6.520 6.260 27.100 1.00 91.50 707 ALA A CA 1
ATOM 5598 C C . ALA A 1 707 ? 7.899 6.947 27.205 1.00 91.50 707 ALA A C 1
ATOM 5600 O O . ALA A 1 707 ? 8.520 7.249 26.184 1.00 91.50 707 ALA A O 1
ATOM 5601 N N . SER A 1 708 ? 8.399 7.183 28.423 1.00 89.44 708 SER A N 1
ATOM 5602 C CA . SER A 1 708 ? 9.626 7.944 28.674 1.00 89.44 708 SER A CA 1
ATOM 5603 C C . SER A 1 708 ? 10.904 7.364 28.059 1.00 89.44 708 SER A C 1
ATOM 5605 O O . SER A 1 708 ? 11.732 8.189 27.666 1.00 89.44 708 SER A O 1
ATOM 5607 N N . PRO A 1 709 ? 11.094 6.034 27.876 1.00 92.56 709 PRO A N 1
ATOM 5608 C CA . PRO A 1 709 ? 12.300 5.523 27.226 1.00 92.56 709 PRO A CA 1
ATOM 5609 C C . PRO A 1 709 ? 12.514 6.118 25.833 1.00 92.56 709 PRO A C 1
ATOM 5611 O O . PRO A 1 709 ? 13.640 6.443 25.471 1.00 92.56 709 PRO A O 1
ATOM 5614 N N . TRP A 1 710 ? 11.432 6.337 25.078 1.00 90.81 710 TRP A N 1
ATOM 5615 C CA . TRP A 1 710 ? 11.519 6.923 23.743 1.00 90.81 710 TRP A CA 1
ATOM 5616 C C . TRP A 1 710 ? 11.853 8.418 23.773 1.00 90.81 710 TRP A C 1
ATOM 5618 O O . TRP A 1 710 ? 12.643 8.896 22.962 1.00 90.81 710 TRP A O 1
ATOM 5628 N N . ILE A 1 711 ? 11.285 9.159 24.730 1.00 88.19 711 ILE A N 1
ATOM 5629 C CA . ILE A 1 711 ? 11.581 10.588 24.918 1.00 88.19 711 ILE A CA 1
ATOM 5630 C C . ILE A 1 711 ? 13.058 10.768 25.286 1.00 88.19 711 ILE A C 1
ATOM 5632 O O . ILE A 1 711 ? 13.747 11.580 24.675 1.00 88.19 711 ILE A O 1
ATOM 5636 N N . VAL A 1 712 ? 13.557 9.972 26.238 1.00 90.25 712 VAL A N 1
ATOM 5637 C CA . VAL A 1 712 ? 14.966 9.994 26.657 1.00 90.25 712 VAL A CA 1
ATOM 5638 C C . VAL A 1 712 ? 15.886 9.616 25.496 1.00 90.25 712 VAL A C 1
ATOM 5640 O O . VAL A 1 712 ? 16.866 10.314 25.259 1.00 90.25 712 VAL A O 1
ATOM 5643 N N . TYR A 1 713 ? 15.547 8.569 24.736 1.00 91.50 713 TYR A N 1
ATOM 5644 C CA . TYR A 1 713 ? 16.302 8.159 23.551 1.00 91.50 713 TYR A CA 1
ATOM 5645 C C . TYR A 1 713 ? 16.471 9.310 22.546 1.00 91.50 713 TYR A C 1
ATOM 5647 O O . TYR A 1 713 ? 17.594 9.626 22.161 1.00 91.50 713 TYR A O 1
ATOM 5655 N N . ASN A 1 714 ? 15.377 9.986 22.175 1.00 88.25 714 ASN A N 1
ATOM 5656 C CA . ASN A 1 714 ? 15.441 11.097 21.221 1.00 88.25 714 ASN A CA 1
ATOM 5657 C C . ASN A 1 714 ? 16.259 12.274 21.776 1.00 88.25 714 ASN A C 1
ATOM 5659 O O . ASN A 1 714 ? 17.101 12.807 21.063 1.00 88.25 714 ASN A O 1
ATOM 5663 N N . LEU A 1 715 ? 16.078 12.648 23.048 1.00 86.50 715 LEU A N 1
ATOM 5664 C CA . LEU A 1 715 ? 16.847 13.742 23.655 1.00 86.50 715 LEU A CA 1
ATOM 5665 C C . LEU A 1 715 ? 18.359 13.474 23.642 1.00 86.50 715 LEU A C 1
ATOM 5667 O O . LEU A 1 715 ? 19.133 14.375 23.331 1.00 86.50 715 LEU A O 1
ATOM 5671 N N . LEU A 1 716 ? 18.781 12.243 23.943 1.00 88.06 716 LEU A N 1
ATOM 5672 C CA . LEU A 1 716 ? 20.198 11.878 23.951 1.00 88.06 716 LEU A CA 1
ATOM 5673 C C . LEU A 1 716 ? 20.801 11.908 22.539 1.00 88.06 716 LEU A C 1
ATOM 5675 O O . LEU A 1 716 ? 21.851 12.519 22.342 1.00 88.06 716 LEU A O 1
ATOM 5679 N N . PHE A 1 717 ? 20.139 11.316 21.542 1.00 84.75 717 PHE A N 1
ATOM 5680 C CA . PHE A 1 717 ? 20.686 11.228 20.180 1.00 84.75 717 PHE A CA 1
ATOM 5681 C C . PHE A 1 717 ? 20.713 12.572 19.443 1.00 84.75 717 PHE A C 1
ATOM 5683 O O . PHE A 1 717 ? 21.735 12.906 18.848 1.00 84.75 717 PHE A O 1
ATOM 5690 N N . PHE A 1 718 ? 19.665 13.394 19.565 1.00 84.06 718 PHE A N 1
ATOM 5691 C CA . PHE A 1 718 ? 19.654 14.748 18.987 1.00 84.06 718 PHE A CA 1
ATOM 5692 C C . PHE A 1 718 ? 20.657 15.711 19.651 1.00 84.06 718 PHE A C 1
ATOM 5694 O O . PHE A 1 718 ? 20.859 16.815 19.155 1.00 84.06 718 PHE A O 1
ATOM 5701 N N . SER A 1 719 ? 21.289 15.306 20.760 1.00 84.19 719 SER A N 1
ATOM 5702 C CA . SER A 1 719 ? 22.339 16.082 21.435 1.00 84.19 719 SER A CA 1
ATOM 5703 C C . SER A 1 719 ? 23.763 15.567 21.199 1.00 84.19 719 SER A C 1
ATOM 5705 O O . SER A 1 719 ? 24.712 16.269 21.538 1.00 84.19 719 SER A O 1
ATOM 5707 N N . SER A 1 720 ? 23.928 14.358 20.650 1.00 86.00 720 SER A N 1
ATOM 5708 C CA . SER A 1 720 ? 25.228 13.670 20.577 1.00 86.00 720 SER A CA 1
ATOM 5709 C C . SER A 1 720 ? 25.704 13.347 19.161 1.00 86.00 720 SER A C 1
ATOM 5711 O O . SER A 1 720 ? 26.912 13.303 18.942 1.00 86.00 720 SER A O 1
ATOM 5713 N N . ASP A 1 721 ? 24.799 13.144 18.200 1.00 89.69 721 ASP A N 1
ATOM 5714 C CA . ASP A 1 721 ? 25.157 12.877 16.803 1.00 89.69 721 ASP A CA 1
ATOM 5715 C C . ASP A 1 721 ? 25.302 14.192 16.014 1.00 89.69 721 ASP A C 1
ATOM 5717 O O . ASP A 1 721 ? 24.399 15.032 16.011 1.00 89.69 721 ASP A O 1
ATOM 5721 N N . ALA A 1 722 ? 26.450 14.382 15.354 1.00 89.12 722 ALA A N 1
ATOM 5722 C CA . ALA A 1 722 ? 26.795 15.633 14.677 1.00 89.12 722 ALA A CA 1
ATOM 5723 C C . ALA A 1 722 ? 25.813 15.997 13.551 1.00 89.12 722 ALA A C 1
ATOM 5725 O O . ALA A 1 722 ? 25.475 17.170 13.388 1.00 89.12 722 ALA A O 1
ATOM 5726 N N . TYR A 1 723 ? 25.319 14.998 12.815 1.00 92.50 723 TYR A N 1
ATOM 5727 C CA . TYR A 1 723 ? 24.346 15.199 11.748 1.00 92.50 723 TYR A CA 1
ATOM 5728 C C . TYR A 1 723 ? 22.977 15.602 12.300 1.00 92.50 723 TYR A C 1
ATOM 5730 O O . TYR A 1 723 ? 22.386 16.577 11.834 1.00 92.50 723 TYR A O 1
ATOM 5738 N N . LEU A 1 724 ? 22.487 14.917 13.339 1.00 91.12 724 LEU A N 1
ATOM 5739 C CA . LEU A 1 724 ? 21.195 15.259 13.946 1.00 91.12 724 LEU A CA 1
ATOM 5740 C C . LEU A 1 724 ? 21.176 16.649 14.586 1.00 91.12 724 LEU A C 1
ATOM 5742 O O . LEU A 1 724 ? 20.139 17.314 14.560 1.00 91.12 724 LEU A O 1
ATOM 5746 N N . VAL A 1 725 ? 22.301 17.089 15.156 1.00 90.31 725 VAL A N 1
ATOM 5747 C CA . VAL A 1 725 ? 22.438 18.449 15.694 1.00 90.31 725 VAL A CA 1
ATOM 5748 C C . VAL A 1 725 ? 22.263 19.483 14.584 1.00 90.31 725 VAL A C 1
ATOM 5750 O O . VAL A 1 725 ? 21.560 20.472 14.791 1.00 90.31 725 VAL A O 1
ATOM 5753 N N . GLU A 1 726 ? 22.856 19.256 13.411 1.00 91.50 726 GLU A N 1
ATOM 5754 C CA . GLU A 1 726 ? 22.738 20.188 12.289 1.00 91.50 726 GLU A CA 1
ATOM 5755 C C . GLU A 1 726 ? 21.335 20.175 11.679 1.00 91.50 726 GLU A C 1
ATOM 5757 O O . GLU A 1 726 ? 20.717 21.232 11.555 1.00 91.50 726 GLU A O 1
ATOM 5762 N N . TRP A 1 727 ? 20.761 18.984 11.461 1.00 91.12 727 TRP A N 1
ATOM 5763 C CA . TRP A 1 727 ? 19.354 18.840 11.075 1.00 91.12 727 TRP A CA 1
ATOM 5764 C C . TRP A 1 727 ? 18.443 19.626 12.034 1.00 91.12 727 TRP A C 1
ATOM 5766 O O . TRP A 1 727 ? 17.613 20.435 11.615 1.00 91.12 727 TRP A O 1
ATOM 5776 N N . TYR A 1 728 ? 18.602 19.455 13.346 1.00 90.00 728 TYR A N 1
ATOM 5777 C CA . TYR A 1 728 ? 17.754 20.146 14.316 1.00 90.00 728 TYR A CA 1
ATOM 5778 C C . TYR A 1 728 ? 17.859 21.681 14.243 1.00 90.00 728 TYR A C 1
ATOM 5780 O O . TYR A 1 728 ? 16.841 22.367 14.388 1.00 90.00 728 TYR A O 1
ATOM 5788 N N . LYS A 1 729 ? 19.058 22.232 14.008 1.00 90.12 729 LYS A N 1
ATOM 5789 C CA . LYS A 1 729 ? 19.254 23.686 13.882 1.00 90.12 729 LYS A CA 1
ATOM 5790 C C . LYS A 1 729 ? 18.536 24.259 12.663 1.00 90.12 729 LYS A C 1
ATOM 5792 O O . LYS A 1 729 ? 17.886 25.291 12.803 1.00 90.12 729 LYS A O 1
ATOM 5797 N N . GLN A 1 730 ? 18.632 23.592 11.510 1.00 92.31 730 GLN A N 1
ATOM 5798 C CA . GLN A 1 730 ? 18.038 24.073 10.256 1.00 92.31 730 GLN A CA 1
ATOM 5799 C C . GLN A 1 730 ? 16.533 23.777 10.134 1.00 92.31 730 GLN A C 1
ATOM 5801 O O . GLN A 1 730 ? 15.826 24.436 9.375 1.00 92.31 730 GLN A O 1
ATOM 5806 N N . ASN A 1 731 ? 16.003 22.812 10.893 1.00 90.88 731 ASN A N 1
ATOM 5807 C CA . ASN A 1 731 ? 14.589 22.436 10.838 1.00 90.88 731 ASN A CA 1
ATOM 5808 C C . ASN A 1 731 ? 13.692 23.407 11.627 1.00 90.88 731 ASN A C 1
ATOM 5810 O O . ASN A 1 731 ? 13.273 23.125 12.754 1.00 90.88 731 ASN A O 1
ATOM 5814 N N . ILE A 1 732 ? 13.393 24.554 11.017 1.00 89.94 732 ILE A N 1
ATOM 5815 C CA . ILE A 1 732 ? 12.583 25.627 11.602 1.00 89.94 732 ILE A CA 1
ATOM 5816 C C . ILE A 1 732 ? 11.168 25.599 11.010 1.00 89.94 732 ILE A C 1
ATOM 5818 O O . ILE A 1 732 ? 10.956 25.825 9.822 1.00 89.94 732 ILE A O 1
ATOM 5822 N N . ILE A 1 733 ? 10.172 25.354 11.861 1.00 88.06 733 ILE A N 1
ATOM 5823 C CA . ILE A 1 733 ? 8.745 25.344 11.523 1.00 88.06 733 ILE A CA 1
ATOM 5824 C C . ILE A 1 733 ? 8.002 26.316 12.447 1.00 88.06 733 ILE A C 1
ATOM 5826 O O . ILE A 1 733 ? 7.386 25.930 13.451 1.00 88.06 733 ILE A O 1
ATOM 5830 N N . SER A 1 734 ? 8.054 27.595 12.082 1.00 89.31 734 SER A N 1
ATOM 5831 C CA . SER A 1 734 ? 7.390 28.687 12.797 1.00 89.31 734 SER A CA 1
ATOM 5832 C C . SER A 1 734 ? 5.865 28.584 12.727 1.00 89.31 734 SER A C 1
ATOM 5834 O O . SER A 1 734 ? 5.292 28.144 11.724 1.00 89.31 734 SER A O 1
ATOM 5836 N N . SER A 1 735 ? 5.194 29.010 13.797 1.00 90.81 735 SER A N 1
ATOM 5837 C CA . SER A 1 735 ? 3.740 29.168 13.777 1.00 90.81 735 SER A CA 1
ATOM 5838 C C . SER A 1 735 ? 3.329 30.377 12.937 1.00 90.81 735 SER A C 1
ATOM 5840 O O . SER A 1 735 ? 4.019 31.398 12.967 1.00 90.81 735 SER A O 1
ATOM 5842 N N . PRO A 1 736 ? 2.186 30.306 12.234 1.00 88.94 736 PRO A N 1
ATOM 5843 C CA . PRO A 1 736 ? 1.630 31.467 11.566 1.00 88.94 736 PRO A CA 1
ATOM 5844 C C . PRO A 1 736 ? 1.195 32.550 12.572 1.00 88.94 736 PRO A C 1
ATOM 5846 O O . PRO A 1 736 ? 1.015 32.286 13.774 1.00 88.94 736 PRO A O 1
ATOM 5849 N N . PRO A 1 737 ? 0.979 33.782 12.088 1.00 88.38 737 PRO A N 1
ATOM 5850 C CA . PRO A 1 737 ? 0.417 34.859 12.890 1.00 88.38 737 PRO A CA 1
ATOM 5851 C C . PRO A 1 737 ? -0.937 34.493 13.517 1.00 88.38 737 PRO A C 1
ATOM 5853 O O . PRO A 1 737 ? -1.717 33.708 12.977 1.00 88.38 737 PRO A O 1
ATOM 5856 N N . LEU A 1 738 ? -1.256 35.116 14.656 1.00 89.56 738 LEU A N 1
ATOM 5857 C CA . LEU A 1 738 ? -2.445 34.787 15.457 1.00 89.56 738 LEU A CA 1
ATOM 5858 C C . LEU A 1 738 ? -3.758 34.873 14.667 1.00 89.56 738 LEU A C 1
ATOM 5860 O O . LEU A 1 738 ? -4.672 34.081 14.891 1.00 89.56 738 LEU A O 1
ATOM 5864 N N . TYR A 1 739 ? -3.859 35.814 13.729 1.00 86.75 739 TYR A N 1
ATOM 5865 C CA . TYR A 1 739 ? -5.062 35.990 12.923 1.00 86.75 739 TYR A CA 1
ATOM 5866 C C . TYR A 1 739 ? -5.373 34.774 12.031 1.00 86.75 739 TYR A C 1
ATOM 5868 O O . TYR A 1 739 ? -6.546 34.520 11.775 1.00 86.75 739 TYR A O 1
ATOM 5876 N N . ASP A 1 740 ? -4.379 33.983 11.607 1.00 87.62 740 ASP A N 1
ATOM 5877 C CA . ASP A 1 740 ? -4.613 32.787 10.783 1.00 87.62 740 ASP A CA 1
ATOM 5878 C C . ASP A 1 740 ? -5.269 31.686 11.610 1.00 87.62 740 ASP A C 1
ATOM 5880 O O . ASP A 1 740 ? -6.207 31.021 11.158 1.00 87.62 740 ASP A O 1
ATOM 5884 N N . TYR A 1 741 ? -4.855 31.552 12.872 1.00 91.62 741 TYR A N 1
ATOM 5885 C CA . TYR A 1 741 ? -5.537 30.687 13.827 1.00 91.62 741 TYR A CA 1
ATOM 5886 C C . TYR A 1 741 ? -6.937 31.198 14.170 1.00 91.62 741 TYR A C 1
ATOM 5888 O O . TYR A 1 741 ? -7.850 30.389 14.321 1.00 91.62 741 TYR A O 1
ATOM 5896 N N . LEU A 1 742 ? -7.148 32.516 14.257 1.00 91.50 742 LEU A N 1
ATOM 5897 C CA . LEU A 1 742 ? -8.482 33.080 14.488 1.00 91.50 742 LEU A CA 1
ATOM 5898 C C . LEU A 1 742 ? -9.430 32.822 13.310 1.00 91.50 742 LEU A C 1
ATOM 5900 O O . LEU A 1 742 ? -10.583 32.466 13.546 1.00 91.50 742 LEU A O 1
ATOM 5904 N N . TRP A 1 743 ? -8.964 32.919 12.063 1.00 90.81 743 TRP A N 1
ATOM 5905 C CA . TRP A 1 743 ? -9.767 32.533 10.898 1.00 90.81 743 TRP A CA 1
ATOM 5906 C C . TRP A 1 743 ? -10.042 31.031 10.862 1.00 90.81 743 TRP A C 1
ATOM 5908 O O . TRP A 1 743 ? -11.169 30.611 10.611 1.00 90.81 743 TRP A O 1
ATOM 5918 N N . SER A 1 744 ? -9.040 30.214 11.179 1.00 92.56 744 SER A N 1
ATOM 5919 C CA . SER A 1 744 ? -9.168 28.756 11.129 1.00 92.56 744 SER A CA 1
ATOM 5920 C C . SER A 1 744 ? -10.069 28.210 12.246 1.00 92.56 744 SER A C 1
ATOM 5922 O O . SER A 1 744 ? -10.921 27.358 11.997 1.00 92.56 744 SER A O 1
ATOM 5924 N N . PHE A 1 745 ? -9.932 28.718 13.476 1.00 94.69 745 PHE A N 1
ATOM 5925 C CA . PHE A 1 745 ? -10.566 28.158 14.676 1.00 94.69 745 PHE A CA 1
ATOM 5926 C C . PHE A 1 745 ? -11.557 29.090 15.381 1.00 94.69 745 PHE A C 1
ATOM 5928 O O . PHE A 1 745 ? -12.386 28.600 16.142 1.00 94.69 745 PHE A O 1
ATOM 5935 N N . GLY A 1 746 ? -11.510 30.407 15.177 1.00 94.62 746 GLY A N 1
ATOM 5936 C CA . GLY A 1 746 ? -12.190 31.391 16.032 1.00 94.62 746 GLY A CA 1
ATOM 5937 C C . GLY A 1 746 ? -13.701 31.185 16.157 1.00 94.62 746 GLY A C 1
ATOM 5938 O O . GLY A 1 746 ? -14.216 31.062 17.268 1.00 94.62 746 GLY A O 1
ATOM 5939 N N . VAL A 1 747 ? -14.416 31.063 15.033 1.00 95.19 747 VAL A N 1
ATOM 5940 C CA . VAL A 1 747 ? -15.877 30.824 15.032 1.00 95.19 747 VAL A CA 1
ATOM 5941 C C . VAL A 1 747 ? -16.225 29.480 15.690 1.00 95.19 747 VAL A C 1
ATOM 5943 O O . VAL A 1 747 ? -17.198 29.370 16.438 1.00 95.19 747 VAL A O 1
ATOM 5946 N N . TYR A 1 748 ? -15.394 28.462 15.472 1.00 96.12 748 TYR A N 1
ATOM 5947 C CA . TYR A 1 748 ? -15.552 27.131 16.058 1.00 96.12 748 TYR A CA 1
ATOM 5948 C C . TYR A 1 748 ? -15.297 27.132 17.574 1.00 96.12 748 TYR A C 1
ATOM 5950 O O . TYR A 1 748 ? -16.033 26.493 18.326 1.00 96.12 748 TYR A O 1
ATOM 5958 N N . LEU A 1 749 ? -14.322 27.913 18.045 1.00 96.00 749 LEU A N 1
ATOM 5959 C CA . LEU A 1 749 ? -14.063 28.136 19.468 1.00 96.00 749 LEU A CA 1
ATOM 5960 C C . LEU A 1 749 ? -15.225 28.871 20.144 1.00 96.00 749 LEU A C 1
ATOM 5962 O O . LEU A 1 749 ? -15.607 28.499 21.251 1.00 96.00 749 LEU A O 1
ATOM 5966 N N . MET A 1 750 ? -15.850 29.846 19.474 1.00 96.06 750 MET A N 1
ATOM 5967 C CA . MET A 1 750 ? -17.063 30.499 19.989 1.00 96.06 750 MET A CA 1
ATOM 5968 C C . MET A 1 750 ? -18.219 29.499 20.151 1.00 96.06 750 MET A C 1
ATOM 5970 O O . MET A 1 750 ? -18.891 29.490 21.183 1.00 96.06 750 MET A O 1
ATOM 5974 N N . ALA A 1 751 ? -18.410 28.599 19.181 1.00 95.88 751 ALA A N 1
ATOM 5975 C CA . ALA A 1 751 ? -19.397 27.518 19.268 1.00 95.88 751 ALA A CA 1
ATOM 5976 C C . ALA A 1 751 ? -19.061 26.462 20.350 1.00 95.88 751 ALA A C 1
ATOM 5978 O O . ALA A 1 751 ? -19.943 25.757 20.845 1.00 95.88 751 ALA A O 1
ATOM 5979 N N . ALA A 1 752 ? -17.802 26.359 20.777 1.00 96.69 752 ALA A N 1
ATOM 5980 C CA . ALA A 1 752 ? -17.381 25.469 21.860 1.00 96.69 752 ALA A CA 1
ATOM 5981 C C . ALA A 1 752 ? -17.660 26.031 23.274 1.00 96.69 752 ALA A C 1
ATOM 5983 O O . ALA A 1 752 ? -17.678 25.260 24.238 1.00 96.69 752 ALA A O 1
ATOM 5984 N N . ILE A 1 753 ? -17.912 27.342 23.425 1.00 96.00 753 ILE A N 1
ATOM 5985 C CA . ILE A 1 753 ? -18.070 28.010 24.735 1.00 96.00 753 ILE A CA 1
ATOM 5986 C C . ILE A 1 753 ? -19.137 27.351 25.632 1.00 96.00 753 ILE A C 1
ATOM 5988 O O . ILE A 1 753 ? -18.829 27.104 26.802 1.00 96.00 753 ILE A O 1
ATOM 5992 N N . PRO A 1 754 ? -20.362 27.024 25.162 1.00 95.56 754 PRO A N 1
ATOM 5993 C CA . PRO A 1 754 ? -21.379 26.416 26.023 1.00 95.56 754 PRO A CA 1
ATOM 5994 C C . PRO A 1 754 ? -20.914 25.112 26.683 1.00 95.56 754 PRO A C 1
ATOM 5996 O O . PRO A 1 754 ? -21.114 24.930 27.887 1.00 95.56 754 PRO A O 1
ATOM 5999 N N . ALA A 1 755 ? -20.247 24.233 25.928 1.00 96.38 755 ALA A N 1
ATOM 6000 C CA . ALA A 1 755 ? -19.669 23.005 26.462 1.00 96.38 755 ALA A CA 1
ATOM 6001 C C . ALA A 1 755 ? -18.574 23.289 27.497 1.00 96.38 755 ALA A C 1
ATOM 6003 O O . ALA A 1 755 ? -18.600 22.696 28.573 1.00 96.38 755 ALA A O 1
ATOM 6004 N N . ILE A 1 756 ? -17.659 24.226 27.217 1.00 96.88 756 ILE A N 1
ATOM 6005 C CA . ILE A 1 756 ? -16.591 24.618 28.152 1.00 96.88 756 ILE A CA 1
ATOM 6006 C C . ILE A 1 756 ? -17.195 25.089 29.482 1.00 96.88 756 ILE A C 1
ATOM 6008 O O . ILE A 1 756 ? -16.837 24.573 30.542 1.00 96.88 756 ILE A O 1
ATOM 6012 N N . LEU A 1 757 ? -18.166 26.007 29.436 1.00 96.25 757 LEU A N 1
ATOM 6013 C CA . LEU A 1 757 ? -18.832 26.525 30.634 1.00 96.25 757 LEU A CA 1
ATOM 6014 C C . LEU A 1 757 ? -19.519 25.414 31.435 1.00 96.25 757 LEU A C 1
ATOM 6016 O O . LEU A 1 757 ? -19.426 25.396 32.663 1.00 96.25 757 LEU A O 1
ATOM 6020 N N . LYS A 1 758 ? -20.178 24.464 30.761 1.00 94.00 758 LYS A N 1
ATOM 6021 C CA . LYS A 1 758 ? -20.807 23.317 31.427 1.00 94.00 758 LYS A CA 1
ATOM 6022 C C . LYS A 1 758 ? -19.781 22.393 32.074 1.00 94.00 758 LYS A C 1
ATOM 6024 O O . LYS A 1 758 ? -19.991 21.996 33.214 1.00 94.00 758 LYS A O 1
ATOM 6029 N N . ILE A 1 759 ? -18.680 22.077 31.390 1.00 95.75 759 ILE A N 1
ATOM 6030 C CA . ILE A 1 759 ? -17.621 21.198 31.912 1.00 95.75 759 ILE A CA 1
ATOM 6031 C C . ILE A 1 759 ? -17.082 21.736 33.241 1.00 95.75 759 ILE A C 1
ATOM 6033 O O . ILE A 1 759 ? -16.985 20.974 34.202 1.00 95.75 759 ILE A O 1
ATOM 6037 N N . PHE A 1 760 ? -16.801 23.041 33.320 1.00 95.69 760 PHE A N 1
ATOM 6038 C CA . PHE A 1 760 ? -16.340 23.677 34.556 1.00 95.69 760 PHE A CA 1
ATOM 6039 C C . PHE A 1 760 ? -17.445 23.800 35.612 1.00 95.69 760 PHE A C 1
ATOM 6041 O O . PHE A 1 760 ? -17.203 23.509 36.781 1.00 95.69 760 PHE A O 1
ATOM 6048 N N . LYS A 1 761 ? -18.671 24.171 35.219 1.00 94.38 761 LYS A N 1
ATOM 6049 C CA . LYS A 1 761 ? -19.803 24.320 36.148 1.00 94.38 761 LYS A CA 1
ATOM 6050 C C . LYS A 1 761 ? -20.216 22.997 36.799 1.00 94.38 761 LYS A C 1
ATOM 6052 O O . LYS A 1 761 ? -20.487 22.964 37.995 1.00 94.38 761 LYS A O 1
ATOM 6057 N N . GLU A 1 762 ? -20.276 21.922 36.019 1.00 92.56 762 GLU A N 1
ATOM 6058 C CA . GLU A 1 762 ? -20.662 20.576 36.468 1.00 92.56 762 GLU A CA 1
ATOM 6059 C C . GLU A 1 762 ? -19.455 19.722 36.890 1.00 92.56 762 GLU A C 1
ATOM 6061 O O . GLU A 1 762 ? -19.626 18.567 37.273 1.00 92.56 762 GLU A O 1
ATOM 6066 N N . LYS A 1 763 ? -18.237 20.281 36.835 1.00 92.50 763 LYS A N 1
ATOM 6067 C CA . LYS A 1 763 ? -16.982 19.626 37.237 1.00 92.50 763 LYS A CA 1
ATOM 6068 C C . LYS A 1 763 ? -16.767 18.264 36.561 1.00 92.50 763 LYS A C 1
ATOM 6070 O O . LYS A 1 763 ? -16.328 17.298 37.188 1.00 92.50 763 LYS A O 1
ATOM 6075 N N . VAL A 1 764 ? -17.075 18.172 35.265 1.00 91.25 764 VAL A N 1
ATOM 6076 C CA . VAL A 1 764 ? -17.040 16.912 34.502 1.00 91.25 764 VAL A CA 1
ATOM 6077 C C . VAL A 1 764 ? -15.594 16.466 34.267 1.00 91.25 764 VAL A C 1
ATOM 6079 O O . VAL A 1 764 ? -14.974 16.836 33.271 1.00 91.25 764 VAL A O 1
ATOM 6082 N N . GLN A 1 765 ? -15.066 15.632 35.168 1.00 90.81 765 GLN A N 1
ATOM 6083 C CA . GLN A 1 765 ? -13.654 15.220 35.199 1.00 90.81 765 GLN A CA 1
ATOM 6084 C C . GLN A 1 765 ? -13.147 14.685 33.850 1.00 90.81 765 GLN A C 1
ATOM 6086 O O . GLN A 1 765 ? -12.124 15.144 33.349 1.00 90.81 765 GLN A O 1
ATOM 6091 N N . ASN A 1 766 ? -13.887 13.765 33.221 1.00 91.25 766 ASN A N 1
ATOM 6092 C CA . ASN A 1 766 ? -13.477 13.149 31.953 1.00 91.25 766 ASN A CA 1
ATOM 6093 C C . ASN A 1 766 ? -13.294 14.167 30.824 1.00 91.25 766 ASN A C 1
ATOM 6095 O O . ASN A 1 766 ? -12.415 13.990 29.986 1.00 91.25 766 ASN A O 1
ATOM 6099 N N . ALA A 1 767 ? -14.119 15.217 30.796 1.00 95.00 767 ALA A N 1
ATOM 6100 C CA . ALA A 1 767 ? -14.157 16.205 29.722 1.00 95.00 767 ALA A CA 1
ATOM 6101 C C . ALA A 1 767 ? -13.141 17.344 29.898 1.00 95.00 767 ALA A C 1
ATOM 6103 O O . ALA A 1 767 ? -12.923 18.093 28.950 1.00 95.00 767 ALA A O 1
ATOM 6104 N N . MET A 1 768 ? -12.474 17.444 31.057 1.00 95.50 768 MET A N 1
ATOM 6105 C CA . MET A 1 768 ? -11.469 18.480 31.348 1.00 95.50 768 MET A CA 1
ATOM 6106 C C . MET A 1 768 ? -10.270 18.461 30.391 1.00 95.50 768 MET A C 1
ATOM 6108 O O . MET A 1 768 ? -9.632 19.493 30.195 1.00 95.50 768 MET A O 1
ATOM 6112 N N . ILE A 1 769 ? -9.994 17.320 29.753 1.00 96.88 769 ILE A N 1
ATOM 6113 C CA . ILE A 1 769 ? -8.947 17.207 28.729 1.00 96.88 769 ILE A CA 1
ATOM 6114 C C . ILE A 1 769 ? -9.193 18.126 27.529 1.00 96.88 769 ILE A C 1
ATOM 6116 O O . ILE A 1 769 ? -8.243 18.624 26.943 1.00 96.88 769 ILE A O 1
ATOM 6120 N N . LEU A 1 770 ? -10.452 18.380 27.163 1.00 97.88 770 LEU A N 1
ATOM 6121 C CA . LEU A 1 770 ? -10.794 19.146 25.965 1.00 97.88 770 LEU A CA 1
ATOM 6122 C C . LEU A 1 770 ? -10.386 20.629 26.090 1.00 97.88 770 LEU A C 1
ATOM 6124 O O . LEU A 1 770 ? -9.609 21.088 25.252 1.00 97.88 770 LEU A O 1
ATOM 6128 N N . PRO A 1 771 ? -10.818 21.387 27.124 1.00 97.69 771 PRO A N 1
ATOM 6129 C CA . PRO A 1 771 ? -10.346 22.757 27.317 1.00 97.69 771 PRO A CA 1
ATOM 6130 C C . PRO A 1 771 ? -8.855 22.822 27.682 1.00 97.69 771 PRO A C 1
ATOM 6132 O O . PRO A 1 771 ? -8.186 23.769 27.272 1.00 97.69 771 PRO A O 1
ATOM 6135 N N . ALA A 1 772 ? -8.312 21.821 28.391 1.00 97.12 772 ALA A N 1
ATOM 6136 C CA . ALA A 1 772 ? -6.876 21.736 28.666 1.00 97.12 772 ALA A CA 1
ATOM 6137 C C . ALA A 1 772 ? -6.059 21.654 27.367 1.00 97.12 772 ALA A C 1
ATOM 6139 O O . ALA A 1 772 ? -5.092 22.392 27.203 1.00 97.12 772 ALA A O 1
ATOM 6140 N N . TRP A 1 773 ? -6.480 20.814 26.417 1.00 97.56 773 TRP A N 1
ATOM 6141 C CA . TRP A 1 773 ? -5.810 20.652 25.126 1.00 97.56 773 TRP A CA 1
ATOM 6142 C C . TRP A 1 773 ? -5.867 21.936 24.293 1.00 97.56 773 TRP A C 1
ATOM 6144 O O . TRP A 1 773 ? -4.838 22.364 23.775 1.00 97.56 773 TRP A O 1
ATOM 6154 N N . VAL A 1 774 ? -7.027 22.600 24.226 1.00 97.31 774 VAL A N 1
ATOM 6155 C CA . VAL A 1 774 ? -7.158 23.898 23.537 1.00 97.31 774 VAL A CA 1
ATOM 6156 C C . VAL A 1 774 ? -6.216 24.940 24.149 1.00 97.31 774 VAL A C 1
ATOM 6158 O O . VAL A 1 774 ? -5.513 25.627 23.416 1.00 97.31 774 VAL A O 1
ATOM 6161 N N . MET A 1 775 ? -6.138 25.025 25.482 1.00 96.25 775 MET A N 1
ATOM 6162 C CA . MET A 1 775 ? -5.219 25.947 26.157 1.00 96.25 775 MET A CA 1
ATOM 6163 C C . MET A 1 775 ? -3.748 25.613 25.870 1.00 96.25 775 MET A C 1
ATOM 6165 O O . MET A 1 775 ? -2.967 26.514 25.567 1.00 96.25 775 MET A O 1
ATOM 6169 N N . CYS A 1 776 ? -3.369 24.331 25.938 1.00 95.75 776 CYS A N 1
ATOM 6170 C CA . CYS A 1 776 ? -2.018 23.883 25.605 1.00 95.75 776 CYS A CA 1
ATOM 6171 C C . CYS A 1 776 ? -1.632 24.282 24.182 1.00 95.75 776 CYS A C 1
ATOM 6173 O O . CYS A 1 776 ? -0.564 24.852 23.997 1.00 95.75 776 CYS A O 1
ATOM 6175 N N . ALA A 1 777 ? -2.498 24.029 23.199 1.00 94.25 777 ALA A N 1
ATOM 6176 C CA . ALA A 1 777 ? -2.228 24.372 21.807 1.00 94.25 777 ALA A CA 1
ATOM 6177 C C . ALA A 1 777 ? -2.010 25.884 21.625 1.00 94.25 777 ALA A C 1
ATOM 6179 O O . ALA A 1 777 ? -1.041 26.278 20.985 1.00 94.25 777 ALA A O 1
ATOM 6180 N N . SER A 1 778 ? -2.840 26.729 22.249 1.00 92.81 778 SER A N 1
ATOM 6181 C CA . SER A 1 778 ? -2.713 28.192 22.159 1.00 92.81 778 SER A CA 1
ATOM 6182 C C . SER A 1 778 ? -1.408 28.735 22.747 1.00 92.81 778 SER A C 1
ATOM 6184 O O . SER A 1 778 ? -0.867 29.708 22.231 1.00 92.81 778 SER A O 1
ATOM 6186 N N . ILE A 1 779 ? -0.903 28.127 23.827 1.00 93.88 779 ILE A N 1
ATOM 6187 C CA . ILE A 1 779 ? 0.350 28.550 24.473 1.00 93.88 779 ILE A CA 1
ATOM 6188 C C . ILE A 1 779 ? 1.555 27.984 23.717 1.00 93.88 779 ILE A C 1
ATOM 6190 O O . ILE A 1 779 ? 2.477 28.720 23.373 1.00 93.88 779 ILE A O 1
ATOM 6194 N N . LEU A 1 780 ? 1.549 26.676 23.445 1.00 92.69 780 LEU A N 1
ATOM 6195 C CA . LEU A 1 780 ? 2.684 25.986 22.836 1.00 92.69 780 LEU A CA 1
ATOM 6196 C C . LEU A 1 780 ? 2.928 26.408 21.386 1.00 92.69 780 LEU A C 1
ATOM 6198 O O . LEU A 1 780 ? 4.071 26.352 20.940 1.00 92.69 780 LEU A O 1
ATOM 6202 N N . ALA A 1 781 ? 1.898 26.886 20.679 1.00 91.50 781 ALA A N 1
ATOM 6203 C CA . ALA A 1 781 ? 2.042 27.435 19.334 1.00 91.50 781 ALA A CA 1
ATOM 6204 C C . ALA A 1 781 ? 3.055 28.589 19.254 1.00 91.50 781 ALA A C 1
ATOM 6206 O O . ALA A 1 781 ? 3.573 28.833 18.174 1.00 91.50 781 ALA A O 1
ATOM 6207 N N . TYR A 1 782 ? 3.356 29.289 20.351 1.00 92.88 782 TYR A N 1
ATOM 6208 C CA . TYR A 1 782 ? 4.243 30.460 20.350 1.00 92.88 782 TYR A CA 1
ATOM 6209 C C . TYR A 1 782 ? 5.425 30.337 21.319 1.00 92.88 782 TYR A C 1
ATOM 6211 O O . TYR A 1 782 ? 6.086 31.325 21.637 1.00 92.88 782 TYR A O 1
ATOM 6219 N N . VAL A 1 783 ? 5.708 29.125 21.804 1.00 92.44 783 VAL A N 1
ATOM 6220 C CA . VAL A 1 783 ? 6.906 28.863 22.613 1.00 92.44 783 VAL A CA 1
ATOM 6221 C C . VAL A 1 783 ? 8.154 29.003 21.730 1.00 92.44 783 VAL A C 1
ATOM 6223 O O . VAL A 1 783 ? 8.129 28.521 20.598 1.00 92.44 783 VAL A O 1
ATOM 6226 N N . PRO A 1 784 ? 9.255 29.613 22.219 1.00 90.31 784 PRO A N 1
ATOM 6227 C CA . PRO A 1 784 ? 10.489 29.806 21.451 1.00 90.31 784 PRO A CA 1
ATOM 6228 C C . PRO A 1 784 ? 11.242 28.480 21.247 1.00 90.31 784 PRO A C 1
ATOM 6230 O O . PRO A 1 784 ? 12.246 28.197 21.894 1.00 90.31 784 PRO A O 1
ATOM 6233 N N . TYR A 1 785 ? 10.720 27.642 20.356 1.00 89.56 785 TYR A N 1
ATOM 6234 C CA . TYR A 1 785 ? 11.258 26.340 19.972 1.00 89.56 785 TYR A CA 1
ATOM 6235 C C . TYR A 1 785 ? 11.233 26.206 18.447 1.00 89.56 785 TYR A C 1
ATOM 6237 O O . TYR A 1 785 ? 10.343 26.763 17.819 1.00 89.56 785 TYR A O 1
ATOM 6245 N N . ASN A 1 786 ? 12.150 25.458 17.829 1.00 88.31 786 ASN A N 1
ATOM 6246 C CA . ASN A 1 786 ? 12.246 25.416 16.361 1.00 88.31 786 ASN A CA 1
ATOM 6247 C C . ASN A 1 786 ? 10.988 24.844 15.681 1.00 88.31 786 ASN A C 1
ATOM 6249 O O . ASN A 1 786 ? 10.655 25.245 14.576 1.00 88.31 786 ASN A O 1
ATOM 6253 N N . LEU A 1 787 ? 10.239 23.957 16.346 1.00 88.31 787 LEU A N 1
ATOM 6254 C CA . LEU A 1 787 ? 9.074 23.260 15.776 1.00 88.31 787 LEU A CA 1
ATOM 6255 C C . LEU A 1 787 ? 7.722 23.781 16.305 1.00 88.31 787 LEU A C 1
ATOM 6257 O O . LEU A 1 787 ? 6.820 22.985 16.574 1.00 88.31 787 LEU A O 1
ATOM 6261 N N . GLN A 1 788 ? 7.574 25.099 16.477 1.00 90.69 788 GLN A N 1
ATOM 6262 C CA . GLN A 1 788 ? 6.410 25.737 17.125 1.00 90.69 788 GLN A CA 1
ATOM 6263 C C . GLN A 1 788 ? 5.063 25.243 16.588 1.00 90.69 788 GLN A C 1
ATOM 6265 O O . GLN A 1 788 ? 4.203 24.809 17.359 1.00 90.69 788 GLN A O 1
ATOM 6270 N N . ARG A 1 789 ? 4.893 25.249 15.256 1.00 90.50 789 ARG A N 1
ATOM 6271 C CA . ARG A 1 789 ? 3.623 24.880 14.609 1.00 90.50 789 ARG A CA 1
ATOM 6272 C C . ARG A 1 789 ? 3.213 23.452 14.938 1.00 90.50 789 ARG A C 1
ATOM 6274 O O . ARG A 1 789 ? 2.031 23.155 15.043 1.00 90.50 789 ARG A O 1
ATOM 6281 N N . ARG A 1 790 ? 4.178 22.553 15.134 1.00 90.19 790 ARG A N 1
ATOM 6282 C CA . ARG A 1 790 ? 3.906 21.132 15.369 1.00 90.19 790 ARG A CA 1
ATOM 6283 C C . ARG A 1 790 ? 3.306 20.867 16.759 1.00 90.19 790 ARG A C 1
ATOM 6285 O O . ARG A 1 790 ? 2.743 19.797 16.975 1.00 90.19 790 ARG A O 1
ATOM 6292 N N . PHE A 1 791 ? 3.365 21.824 17.690 1.00 91.69 791 PHE A N 1
ATOM 6293 C CA . PHE A 1 791 ? 2.766 21.674 19.020 1.00 91.69 791 PHE A CA 1
ATOM 6294 C C . PHE A 1 791 ? 1.236 21.815 19.061 1.00 91.69 791 PHE A C 1
ATOM 6296 O O . PHE A 1 791 ? 0.631 21.489 20.083 1.00 91.69 791 PHE A O 1
ATOM 6303 N N . ILE A 1 792 ? 0.590 22.239 17.969 1.00 93.00 792 ILE A N 1
ATOM 6304 C CA . ILE A 1 792 ? -0.883 22.306 17.875 1.00 93.00 792 ILE A CA 1
ATOM 6305 C C . ILE A 1 792 ? -1.531 20.952 17.533 1.00 93.00 792 ILE A C 1
ATOM 6307 O O . ILE A 1 792 ? -2.735 20.886 17.279 1.00 93.00 792 ILE A O 1
ATOM 6311 N N . GLU A 1 793 ? -0.736 19.879 17.519 1.00 94.00 793 GLU A N 1
ATOM 6312 C CA . GLU A 1 793 ? -1.136 18.525 17.143 1.00 94.00 793 GLU A CA 1
ATOM 6313 C C . GLU A 1 793 ? -2.470 18.106 17.784 1.00 94.00 793 GLU A C 1
ATOM 6315 O O . GLU A 1 793 ? -2.627 18.042 19.010 1.00 94.00 793 GLU A O 1
ATOM 6320 N N . GLY A 1 794 ? -3.451 17.816 16.926 1.00 92.56 794 GLY A N 1
ATOM 6321 C CA . GLY A 1 794 ? -4.752 17.281 17.318 1.00 92.56 794 GLY A CA 1
ATOM 6322 C C . GLY A 1 794 ? -5.714 18.275 17.978 1.00 92.56 794 GLY A C 1
ATOM 6323 O O . GLY A 1 794 ? -6.786 17.848 18.410 1.00 92.56 794 GLY A O 1
ATOM 6324 N N . VAL A 1 795 ? -5.414 19.581 18.025 1.00 95.69 795 VAL A N 1
ATOM 6325 C CA . VAL A 1 795 ? -6.311 20.585 18.638 1.00 95.69 795 VAL A CA 1
ATOM 6326 C C . VAL A 1 795 ? -7.717 20.581 18.020 1.00 95.69 795 VAL A C 1
ATOM 6328 O O . VAL A 1 795 ? -8.714 20.722 18.733 1.00 95.69 795 VAL A O 1
ATOM 6331 N N . TRP A 1 796 ? -7.824 20.322 16.711 1.00 96.69 796 TRP A N 1
ATOM 6332 C CA . TRP A 1 796 ? -9.105 20.205 16.009 1.00 96.69 796 TRP A CA 1
ATOM 6333 C C . TRP A 1 796 ? -10.003 19.105 16.589 1.00 96.69 796 TRP A C 1
ATOM 6335 O O . TRP A 1 796 ? -11.218 19.282 16.673 1.00 96.69 796 TRP A O 1
ATOM 6345 N N . VAL A 1 797 ? -9.419 18.005 17.085 1.00 97.44 797 VAL A N 1
ATOM 6346 C CA . VAL A 1 797 ? -10.165 16.933 17.763 1.00 97.44 797 VAL A CA 1
ATOM 6347 C C . VAL A 1 797 ? -10.916 17.495 18.969 1.00 97.44 797 VAL A C 1
ATOM 6349 O O . VAL A 1 797 ? -12.114 17.251 19.123 1.00 97.44 797 VAL A O 1
ATOM 6352 N N . ALA A 1 798 ? -10.231 18.272 19.813 1.00 97.56 798 ALA A N 1
ATOM 6353 C CA . ALA A 1 798 ? -10.816 18.836 21.022 1.00 97.56 798 ALA A CA 1
ATOM 6354 C C . ALA A 1 798 ? -11.922 19.855 20.701 1.00 97.56 798 ALA A C 1
ATOM 6356 O O . ALA A 1 798 ? -13.003 19.791 21.290 1.00 97.56 798 ALA A O 1
ATOM 6357 N N . ILE A 1 799 ? -11.680 20.743 19.731 1.00 97.69 799 ILE A N 1
ATOM 6358 C CA . ILE A 1 799 ? -12.642 21.771 19.305 1.00 97.69 799 ILE A CA 1
ATOM 6359 C C . ILE A 1 799 ? -13.926 21.125 18.775 1.00 97.69 799 ILE A C 1
ATOM 6361 O O . ILE A 1 799 ? -15.019 21.474 19.222 1.00 97.69 799 ILE A O 1
ATOM 6365 N N . VAL A 1 800 ? -13.817 20.144 17.875 1.00 97.75 800 VAL A N 1
ATOM 6366 C CA . VAL A 1 800 ? -14.997 19.487 17.296 1.00 97.75 800 VAL A CA 1
ATOM 6367 C C . VAL A 1 800 ? -15.791 18.735 18.363 1.00 97.75 800 VAL A C 1
ATOM 6369 O O . VAL A 1 800 ? -17.016 18.848 18.398 1.00 97.75 800 VAL A O 1
ATOM 6372 N N . VAL A 1 801 ? -15.134 18.015 19.281 1.00 97.94 801 VAL A N 1
ATOM 6373 C CA . VAL A 1 801 ? -15.848 17.344 20.383 1.00 97.94 801 VAL A CA 1
ATOM 6374 C C . VAL A 1 801 ? -16.615 18.359 21.239 1.00 97.94 801 VAL A C 1
ATOM 6376 O O . VAL A 1 801 ? -17.776 18.112 21.565 1.00 97.94 801 VAL A O 1
ATOM 6379 N N . LEU A 1 802 ? -16.020 19.514 21.557 1.00 97.88 802 LEU A N 1
ATOM 6380 C CA . LEU A 1 802 ? -16.699 20.575 22.309 1.00 97.88 802 LEU A CA 1
ATOM 6381 C C . LEU A 1 802 ? -17.909 21.148 21.557 1.00 97.88 802 LEU A C 1
ATOM 6383 O O . LEU A 1 802 ? -18.957 21.339 22.167 1.00 97.88 802 LEU A O 1
ATOM 6387 N N . ILE A 1 803 ? -17.814 21.363 20.241 1.00 97.25 803 ILE A N 1
ATOM 6388 C CA . ILE A 1 803 ? -18.943 21.841 19.421 1.00 97.25 803 ILE A CA 1
ATOM 6389 C C . ILE A 1 803 ? -20.120 20.870 19.484 1.00 97.25 803 ILE A C 1
ATOM 6391 O O . ILE A 1 803 ? -21.263 21.283 19.681 1.00 97.25 803 ILE A O 1
ATOM 6395 N N . PHE A 1 804 ? -19.860 19.571 19.337 1.00 97.00 804 PHE A N 1
ATOM 6396 C CA . PHE A 1 804 ? -20.929 18.578 19.392 1.00 97.00 804 PHE A CA 1
ATOM 6397 C C . PHE A 1 804 ? -21.499 18.392 20.803 1.00 97.00 804 PHE A C 1
ATOM 6399 O O . PHE A 1 804 ? -22.694 18.134 20.935 1.00 97.00 804 PHE A O 1
ATOM 6406 N N . LEU A 1 805 ? -20.694 18.583 21.854 1.00 95.12 805 LEU A N 1
ATOM 6407 C CA . LEU A 1 805 ? -21.204 18.657 23.226 1.00 95.12 805 LEU A CA 1
ATOM 6408 C C . LEU A 1 805 ? -22.122 19.871 23.417 1.00 95.12 805 LEU A C 1
ATOM 6410 O O . LEU A 1 805 ? -23.202 19.719 23.985 1.00 95.12 805 LEU A O 1
ATOM 6414 N N . SER A 1 806 ? -21.749 21.047 22.897 1.00 94.62 806 SER A N 1
ATOM 6415 C CA . SER A 1 806 ? -22.622 22.229 22.894 1.00 94.62 806 SER A CA 1
ATOM 6416 C C . SER A 1 806 ? -23.938 21.926 22.170 1.00 94.62 806 SER A C 1
ATOM 6418 O O . SER A 1 806 ? -25.010 22.272 22.663 1.00 94.62 806 SER A O 1
ATOM 6420 N N . LEU A 1 807 ? -23.877 21.216 21.039 1.00 93.12 807 LEU A N 1
ATOM 6421 C CA . LEU A 1 807 ? -25.055 20.840 20.257 1.00 93.12 807 LEU A CA 1
ATOM 6422 C C . LEU A 1 807 ? -25.996 19.870 20.995 1.00 93.12 807 LEU A C 1
ATOM 6424 O O . LEU A 1 807 ? -27.209 19.989 20.842 1.00 93.12 807 LEU A O 1
ATOM 6428 N N . GLU A 1 808 ? -25.480 18.938 21.807 1.00 90.69 808 GLU A N 1
ATOM 6429 C CA . GLU A 1 808 ? -26.310 18.054 22.653 1.00 90.69 808 GLU A CA 1
ATOM 6430 C C . GLU A 1 808 ? -27.030 18.802 23.782 1.00 90.69 808 GLU A C 1
ATOM 6432 O O . GLU A 1 808 ? -28.049 18.334 24.291 1.00 90.69 808 GLU A O 1
ATOM 6437 N N . MET A 1 809 ? -26.506 19.958 24.190 1.00 87.31 809 MET A N 1
ATOM 6438 C CA . MET A 1 809 ? -27.076 20.760 25.273 1.00 87.31 809 MET A CA 1
ATOM 6439 C C . MET A 1 809 ? -28.206 21.683 24.812 1.00 87.31 809 MET A C 1
ATOM 6441 O O . MET A 1 809 ? -29.061 22.065 25.615 1.00 87.31 809 MET A O 1
ATOM 6445 N N . ILE A 1 810 ? -28.194 22.077 23.541 1.00 87.00 810 ILE A N 1
ATOM 6446 C CA . ILE A 1 810 ? -29.152 23.016 22.963 1.00 87.00 810 ILE A CA 1
ATOM 6447 C C . ILE A 1 810 ? -30.491 22.301 22.744 1.00 87.00 810 ILE A C 1
ATOM 6449 O O . ILE A 1 810 ? -30.538 21.201 22.210 1.00 87.00 810 ILE A O 1
ATOM 6453 N N . LYS A 1 811 ? -31.594 22.935 23.165 1.00 84.25 811 LYS A N 1
ATOM 6454 C CA . LYS A 1 811 ? -32.968 22.446 22.921 1.00 84.25 811 LYS A CA 1
ATOM 6455 C C . LYS A 1 811 ? -33.702 23.232 21.832 1.00 84.25 811 LYS A C 1
ATOM 6457 O O . LYS A 1 811 ? -34.677 22.744 21.269 1.00 84.25 811 LYS A O 1
ATOM 6462 N N . ASP A 1 812 ? -33.268 24.462 21.561 1.00 87.44 812 ASP A N 1
ATOM 6463 C CA . ASP A 1 812 ? -33.907 25.357 20.595 1.00 87.44 812 ASP A CA 1
ATOM 6464 C C . ASP A 1 812 ? -33.459 25.030 19.162 1.00 87.44 812 ASP A C 1
ATOM 6466 O O . ASP A 1 812 ? -32.270 25.007 18.829 1.00 87.44 812 ASP A O 1
ATOM 6470 N N . ARG A 1 813 ? -34.445 24.817 18.287 1.00 86.25 813 ARG A N 1
ATOM 6471 C CA . ARG A 1 813 ? -34.255 24.468 16.879 1.00 86.25 813 ARG A CA 1
ATOM 6472 C C . ARG A 1 813 ? -33.475 25.522 16.085 1.00 86.25 813 ARG A C 1
ATOM 6474 O O . ARG A 1 813 ? -32.765 25.142 15.157 1.00 86.25 813 ARG A O 1
ATOM 6481 N N . ARG A 1 814 ? -33.567 26.816 16.414 1.00 87.00 814 ARG A N 1
ATOM 6482 C CA . ARG A 1 814 ? -32.838 27.879 15.684 1.00 87.00 814 ARG A CA 1
ATOM 6483 C C . ARG A 1 814 ? -31.327 27.719 15.824 1.00 87.00 814 ARG A C 1
ATOM 6485 O O . ARG A 1 814 ? -30.595 27.804 14.841 1.00 87.00 814 ARG A O 1
ATOM 6492 N N . TRP A 1 815 ? -30.877 27.402 17.032 1.00 87.19 815 TRP A N 1
ATOM 6493 C CA . TRP A 1 815 ? -29.473 27.137 17.316 1.00 87.19 815 TRP A CA 1
ATOM 6494 C C . TRP A 1 815 ? -29.003 25.818 16.695 1.00 87.19 815 TRP A C 1
ATOM 6496 O O . TRP A 1 815 ? -27.891 25.765 16.179 1.00 87.19 815 TRP A O 1
ATOM 6506 N N . HIS A 1 816 ? -29.859 24.789 16.624 1.00 87.50 816 HIS A N 1
ATOM 6507 C CA . HIS A 1 816 ? -29.536 23.581 15.852 1.00 87.50 816 HIS A CA 1
ATOM 6508 C C . HIS A 1 816 ? -29.272 23.879 14.372 1.00 87.50 816 HIS A C 1
ATOM 6510 O O . HIS A 1 816 ? -28.333 23.316 13.810 1.00 87.50 816 HIS A O 1
ATOM 6516 N N . ILE A 1 817 ? -30.059 24.763 13.747 1.00 87.94 817 ILE A N 1
ATOM 6517 C CA . ILE A 1 817 ? -29.826 25.188 12.358 1.00 87.94 817 ILE A CA 1
ATOM 6518 C C . ILE A 1 817 ? -28.480 25.912 12.254 1.00 87.94 817 ILE A C 1
ATOM 6520 O O . ILE A 1 817 ? -27.668 25.537 11.417 1.00 87.94 817 ILE A O 1
ATOM 6524 N N . GLY A 1 818 ? -28.200 26.872 13.144 1.00 90.81 818 GLY A N 1
ATOM 6525 C CA . GLY A 1 818 ? -26.929 27.607 13.154 1.00 90.81 818 GLY A CA 1
ATOM 6526 C C . GLY A 1 818 ? -25.697 26.701 13.281 1.00 90.81 818 GLY A C 1
ATOM 6527 O O . GLY A 1 818 ? -24.771 26.806 12.479 1.00 90.81 818 GLY A O 1
ATOM 6528 N N . TYR A 1 819 ? -25.707 25.758 14.228 1.00 91.31 819 TYR A N 1
ATOM 6529 C CA . TYR A 1 819 ? -24.625 24.778 14.384 1.00 91.31 819 TYR A CA 1
ATOM 6530 C C . TYR A 1 819 ? -24.521 23.832 13.187 1.00 91.31 819 TYR A C 1
ATOM 6532 O O . TYR A 1 819 ? -23.415 23.507 12.771 1.00 91.31 819 TYR A O 1
ATOM 6540 N N . SER A 1 820 ? -25.646 23.394 12.616 1.00 87.56 820 SER A N 1
ATOM 6541 C CA . SER A 1 820 ? -25.631 22.518 11.437 1.00 87.56 820 SER A CA 1
ATOM 6542 C C . SER A 1 820 ? -25.027 23.230 10.224 1.00 87.56 820 SER A C 1
ATOM 6544 O O . SER A 1 820 ? -24.213 22.639 9.515 1.00 87.56 820 SER A O 1
ATOM 6546 N N . SER A 1 821 ? -25.358 24.509 10.020 1.00 89.62 821 SER A N 1
ATOM 6547 C CA . SER A 1 821 ? -24.741 25.344 8.985 1.00 89.62 821 SER A CA 1
ATOM 6548 C C . SER A 1 821 ? -23.237 25.497 9.218 1.00 89.62 821 SER A C 1
ATOM 6550 O O . SER A 1 821 ? -22.461 25.256 8.299 1.00 89.62 821 SER A O 1
ATOM 6552 N N . LEU A 1 822 ? -22.817 25.801 10.452 1.00 92.25 822 LEU A N 1
ATOM 6553 C CA . LEU A 1 822 ? -21.400 25.912 10.822 1.00 92.25 822 LEU A CA 1
ATOM 6554 C C . LEU A 1 822 ? -20.634 24.588 10.655 1.00 92.25 822 LEU A C 1
ATOM 6556 O O . LEU A 1 822 ? -19.491 24.570 10.222 1.00 92.25 822 LEU A O 1
ATOM 6560 N N . ILE A 1 823 ? -21.244 23.449 10.976 1.00 92.88 823 ILE A N 1
ATOM 6561 C CA . ILE A 1 823 ? -20.617 22.141 10.751 1.00 92.88 823 ILE A CA 1
ATOM 6562 C C . ILE A 1 823 ? -20.483 21.872 9.248 1.00 92.88 823 ILE A C 1
ATOM 6564 O O . ILE A 1 823 ? -19.459 21.354 8.810 1.00 92.88 823 ILE A O 1
ATOM 6568 N N . THR A 1 824 ? -21.471 22.261 8.441 1.00 90.00 824 THR A N 1
ATOM 6569 C CA . THR A 1 824 ? -21.434 22.074 6.981 1.00 90.00 824 THR A CA 1
ATOM 6570 C C . THR A 1 824 ? -20.288 22.858 6.335 1.00 90.00 824 THR A C 1
ATOM 6572 O O . THR A 1 824 ? -19.660 22.354 5.404 1.00 90.00 824 THR A O 1
ATOM 6575 N N . THR A 1 825 ? -19.935 24.041 6.857 1.00 92.81 825 THR A N 1
ATOM 6576 C CA . THR A 1 825 ? -18.794 24.810 6.326 1.00 92.81 825 THR A CA 1
ATOM 6577 C C . THR A 1 825 ? -17.454 24.098 6.497 1.00 92.81 825 THR A C 1
ATOM 6579 O O . THR A 1 825 ? -16.538 24.357 5.720 1.00 92.81 825 THR A O 1
ATOM 6582 N N . THR A 1 826 ? -17.337 23.152 7.437 1.00 93.19 826 THR A N 1
ATOM 6583 C CA . THR A 1 826 ? -16.097 22.379 7.625 1.00 93.19 826 THR A CA 1
ATOM 6584 C C . THR A 1 826 ? -15.752 21.499 6.422 1.00 93.19 826 THR A C 1
ATOM 6586 O O . THR A 1 826 ? -14.585 21.178 6.216 1.00 93.19 826 THR A O 1
ATOM 6589 N N . CYS A 1 827 ? -16.729 21.132 5.587 1.00 90.62 827 CYS A N 1
ATOM 6590 C CA . CYS A 1 827 ? -16.493 20.297 4.408 1.00 90.62 827 CYS A CA 1
ATOM 6591 C C . CYS A 1 827 ? -15.851 21.059 3.238 1.00 90.62 827 CYS A C 1
ATOM 6593 O O . CYS A 1 827 ? -15.356 20.426 2.308 1.00 90.62 827 CYS A O 1
ATOM 6595 N N . ILE A 1 828 ? -15.846 22.397 3.263 1.00 91.75 828 ILE A N 1
ATOM 6596 C CA . ILE A 1 828 ? -15.403 23.218 2.128 1.00 91.75 828 ILE A CA 1
ATOM 6597 C C . ILE A 1 828 ? -13.897 23.065 1.893 1.00 91.75 828 ILE A C 1
ATOM 6599 O O . ILE A 1 828 ? -13.488 22.735 0.783 1.00 91.75 828 ILE A O 1
ATOM 6603 N N . ALA A 1 829 ? -13.068 23.246 2.925 1.00 90.75 829 ALA A N 1
ATOM 6604 C CA . ALA A 1 829 ? -11.614 23.192 2.762 1.00 90.75 829 ALA A CA 1
ATOM 6605 C C . ALA A 1 829 ? -11.107 21.821 2.250 1.00 90.75 829 ALA A C 1
ATOM 6607 O O . ALA A 1 829 ? -10.343 21.804 1.289 1.00 90.75 829 ALA A O 1
ATOM 6608 N N . PRO A 1 830 ? -11.567 20.667 2.771 1.00 91.81 830 PRO A N 1
ATOM 6609 C CA . PRO A 1 830 ? -11.203 19.354 2.225 1.00 91.81 830 PRO A CA 1
ATOM 6610 C C . PRO A 1 830 ? -11.636 19.136 0.770 1.00 91.81 830 PRO A C 1
ATOM 6612 O O . PRO A 1 830 ? -10.892 18.530 -0.000 1.00 91.81 830 PRO A O 1
ATOM 6615 N N . LEU A 1 831 ? -12.806 19.648 0.366 1.00 91.44 831 LEU A N 1
ATOM 6616 C CA . LEU A 1 831 ? -13.245 19.605 -1.034 1.00 91.44 831 LEU A CA 1
ATOM 6617 C C . LEU A 1 831 ? -12.342 20.453 -1.935 1.00 91.44 831 LEU A C 1
ATOM 6619 O O . LEU A 1 831 ? -11.974 19.996 -3.015 1.00 91.44 831 LEU A O 1
ATOM 6623 N N . LEU A 1 832 ? -11.946 21.646 -1.479 1.00 90.12 832 LEU A N 1
ATOM 6624 C CA . LEU A 1 832 ? -10.982 22.490 -2.188 1.00 90.12 832 LEU A CA 1
ATOM 6625 C C . LEU A 1 832 ? -9.630 21.788 -2.321 1.00 90.12 832 LEU A C 1
ATOM 6627 O O . LEU A 1 832 ? -9.086 21.743 -3.416 1.00 90.12 832 LEU A O 1
ATOM 6631 N N . VAL A 1 833 ? -9.126 21.163 -1.251 1.00 91.69 833 VAL A N 1
ATOM 6632 C CA . VAL A 1 833 ? -7.887 20.370 -1.302 1.00 91.69 833 VAL A CA 1
ATOM 6633 C C . VAL A 1 833 ? -8.008 19.245 -2.332 1.00 91.69 833 VAL A C 1
ATOM 6635 O O . VAL A 1 833 ? -7.141 19.125 -3.190 1.00 91.69 833 VAL A O 1
ATOM 6638 N N . LEU A 1 834 ? -9.085 18.452 -2.319 1.00 91.50 834 LEU A N 1
ATOM 6639 C CA . LEU A 1 834 ? -9.281 17.386 -3.313 1.00 91.50 834 LEU A CA 1
ATOM 6640 C C . LEU A 1 834 ? -9.342 17.920 -4.745 1.00 91.50 834 LEU A C 1
ATOM 6642 O O . LEU A 1 834 ? -8.754 17.312 -5.640 1.00 91.50 834 LEU A O 1
ATOM 6646 N N . MET A 1 835 ? -10.033 19.039 -4.963 1.00 90.75 835 MET A N 1
ATOM 6647 C CA . MET A 1 835 ? -10.119 19.686 -6.269 1.00 90.75 835 MET A CA 1
ATOM 6648 C C . MET A 1 835 ? -8.740 20.158 -6.738 1.00 90.75 835 MET A C 1
ATOM 6650 O O . MET A 1 835 ? -8.349 19.842 -7.859 1.00 90.75 835 MET A O 1
ATOM 6654 N N . THR A 1 836 ? -7.978 20.828 -5.872 1.00 90.88 836 THR A N 1
ATOM 6655 C CA . THR A 1 836 ? -6.622 21.302 -6.170 1.00 90.88 836 THR A CA 1
ATOM 6656 C C . THR A 1 836 ? -5.674 20.148 -6.469 1.00 90.88 836 THR A C 1
ATOM 6658 O O . THR A 1 836 ? -4.970 20.199 -7.469 1.00 90.88 836 THR A O 1
ATOM 6661 N N . LEU A 1 837 ? -5.683 19.074 -5.671 1.00 93.12 837 LEU A N 1
ATOM 6662 C CA . LEU A 1 837 ? -4.848 17.896 -5.932 1.00 93.12 837 LEU A CA 1
ATOM 6663 C C . LEU A 1 837 ? -5.231 17.216 -7.254 1.00 93.12 837 LEU A C 1
ATOM 6665 O O . LEU A 1 837 ? -4.356 16.811 -8.012 1.00 93.12 837 LEU A O 1
ATOM 6669 N N . SER A 1 838 ? -6.531 17.130 -7.556 1.00 91.38 838 SER A N 1
ATOM 6670 C CA . SER A 1 838 ? -7.030 16.544 -8.809 1.00 91.38 838 SER A CA 1
ATOM 6671 C C . SER A 1 838 ? -6.664 17.386 -10.034 1.00 91.38 838 SER A C 1
ATOM 6673 O O . SER A 1 838 ? -6.373 16.832 -11.086 1.00 91.38 838 SER A O 1
ATOM 6675 N N . GLN A 1 839 ? -6.667 18.716 -9.911 1.00 89.94 839 GLN A N 1
ATOM 6676 C CA . GLN A 1 839 ? -6.197 19.618 -10.966 1.00 89.94 839 GLN A CA 1
ATOM 6677 C C . GLN A 1 839 ? -4.673 19.604 -11.097 1.00 89.94 839 GLN A C 1
ATOM 6679 O O . GLN A 1 839 ? -4.167 19.672 -12.212 1.00 89.94 839 GLN A O 1
ATOM 6684 N N . GLY A 1 840 ? -3.951 19.486 -9.980 1.00 90.19 840 GLY A N 1
ATOM 6685 C CA . GLY A 1 840 ? -2.494 19.387 -9.952 1.00 90.19 840 GLY A CA 1
ATOM 6686 C C . GLY A 1 840 ? -2.002 18.187 -10.751 1.00 90.19 840 GLY A C 1
ATOM 6687 O O . GLY A 1 840 ? -1.171 18.351 -11.628 1.00 90.19 840 GLY A O 1
ATOM 6688 N N . VAL A 1 841 ? -2.601 17.007 -10.561 1.00 92.56 841 VAL A N 1
ATOM 6689 C CA . VAL A 1 841 ? -2.220 15.814 -11.340 1.00 92.56 841 VAL A CA 1
ATOM 6690 C C . VAL A 1 841 ? -2.605 15.878 -12.819 1.00 92.56 841 VAL A C 1
ATOM 6692 O O . VAL A 1 841 ? -2.079 15.095 -13.600 1.00 92.56 841 VAL A O 1
ATOM 6695 N N . MET A 1 842 ? -3.507 16.771 -13.236 1.00 89.44 842 MET A N 1
ATOM 6696 C CA . MET A 1 842 ? -3.782 16.986 -14.666 1.00 89.44 842 MET A CA 1
ATOM 6697 C C . MET A 1 842 ? -2.679 17.797 -15.356 1.00 89.44 842 MET A C 1
ATOM 6699 O O . MET A 1 842 ? -2.626 17.820 -16.583 1.00 89.44 842 MET A O 1
ATOM 6703 N N . ARG A 1 843 ? -1.822 18.482 -14.591 1.00 91.81 843 ARG A N 1
ATOM 6704 C CA . ARG A 1 843 ? -0.647 19.181 -15.109 1.00 91.81 843 ARG A CA 1
ATOM 6705 C C . ARG A 1 843 ? 0.535 18.224 -15.016 1.00 91.81 843 ARG A C 1
ATOM 6707 O O . ARG A 1 843 ? 0.921 17.814 -13.928 1.00 91.81 843 ARG A O 1
ATOM 6714 N N . ILE A 1 844 ? 1.037 17.796 -16.170 1.00 91.06 844 ILE A N 1
ATOM 6715 C CA . ILE A 1 844 ? 2.151 16.852 -16.246 1.00 91.06 844 ILE A CA 1
ATOM 6716 C C . ILE A 1 844 ? 3.451 17.650 -16.167 1.00 91.06 844 ILE A C 1
ATOM 6718 O O . ILE A 1 844 ? 4.012 18.056 -17.182 1.00 91.06 844 ILE A O 1
ATOM 6722 N N . ASP A 1 845 ? 3.878 17.933 -14.942 1.00 92.00 845 ASP A N 1
ATOM 6723 C CA . ASP A 1 845 ? 5.084 18.694 -14.641 1.00 92.00 845 ASP A CA 1
ATOM 6724 C C . ASP A 1 845 ? 5.778 18.215 -13.354 1.00 92.00 845 ASP A C 1
ATOM 6726 O O . ASP A 1 845 ? 5.275 17.383 -12.585 1.00 92.00 845 ASP A O 1
ATOM 6730 N N . LEU A 1 846 ? 6.988 18.737 -13.139 1.00 91.88 846 LEU A N 1
ATOM 6731 C CA . LEU A 1 846 ? 7.697 18.601 -11.872 1.00 91.88 846 LEU A CA 1
ATOM 6732 C C . LEU A 1 846 ? 6.935 19.366 -10.771 1.00 91.88 846 LEU A C 1
ATOM 6734 O O . LEU A 1 846 ? 6.439 20.462 -11.025 1.00 91.88 846 LEU A O 1
ATOM 6738 N N . PRO A 1 847 ? 6.899 18.868 -9.522 1.00 93.00 847 PRO A N 1
ATOM 6739 C CA . PRO A 1 847 ? 7.549 17.649 -9.042 1.00 93.00 847 PRO A CA 1
ATOM 6740 C C . PRO A 1 847 ? 6.642 16.406 -9.073 1.00 93.00 847 PRO A C 1
ATOM 6742 O O . PRO A 1 847 ? 7.110 15.313 -8.774 1.00 93.00 847 PRO A O 1
ATOM 6745 N N . VAL A 1 848 ? 5.348 16.542 -9.388 1.00 94.94 848 VAL A N 1
ATOM 6746 C CA . VAL A 1 848 ? 4.364 15.441 -9.312 1.00 94.94 848 VAL A CA 1
ATOM 6747 C C . VAL A 1 848 ? 4.697 14.321 -10.303 1.00 94.94 848 VAL A C 1
ATOM 6749 O O . VAL A 1 848 ? 4.522 13.136 -9.988 1.00 94.94 848 VAL A O 1
ATOM 6752 N N . TYR A 1 849 ? 5.243 14.690 -11.459 1.00 96.00 849 TYR A N 1
ATOM 6753 C CA . TYR A 1 849 ? 5.784 13.791 -12.468 1.00 96.00 849 TYR A CA 1
ATOM 6754 C C . TYR A 1 849 ? 7.277 14.038 -12.670 1.00 96.00 849 TYR A C 1
ATOM 6756 O O . TYR A 1 849 ? 7.776 15.136 -12.443 1.00 96.00 849 TYR A O 1
ATOM 6764 N N . ARG A 1 850 ? 7.995 13.013 -13.132 1.00 94.19 850 ARG A N 1
ATOM 6765 C CA . ARG A 1 850 ? 9.417 13.090 -13.495 1.00 94.19 850 ARG A CA 1
ATOM 6766 C C . ARG A 1 850 ? 9.620 12.656 -14.947 1.00 94.19 850 ARG A C 1
ATOM 6768 O O . ARG A 1 850 ? 8.956 11.702 -15.363 1.00 94.19 850 ARG A O 1
ATOM 6775 N N . PRO A 1 851 ? 10.517 13.297 -15.715 1.00 94.50 851 PRO A N 1
ATOM 6776 C CA . PRO A 1 851 ? 10.858 12.845 -17.056 1.00 94.50 851 PRO A CA 1
ATOM 6777 C C . PRO A 1 851 ? 11.319 11.385 -17.074 1.00 94.50 851 PRO A C 1
ATOM 6779 O O . PRO A 1 851 ? 12.117 10.940 -16.250 1.00 94.50 851 PRO A O 1
ATOM 6782 N N . SER A 1 852 ? 10.850 10.624 -18.054 1.00 91.06 852 SER A N 1
ATOM 6783 C CA . SER A 1 852 ? 11.164 9.201 -18.178 1.00 91.06 852 SER A CA 1
ATOM 6784 C C . SER A 1 852 ? 12.642 8.960 -18.494 1.00 91.06 852 SER A C 1
ATOM 6786 O O . SER A 1 852 ? 13.182 7.941 -18.079 1.00 91.06 852 SER A O 1
ATOM 6788 N N . SER A 1 853 ? 13.325 9.888 -19.177 1.00 91.12 853 SER A N 1
ATOM 6789 C CA . SER A 1 853 ? 14.783 9.831 -19.390 1.00 91.12 853 SER A CA 1
ATOM 6790 C C . SER A 1 853 ? 15.570 9.945 -18.081 1.00 91.12 853 SER A C 1
ATOM 6792 O O . SER A 1 853 ? 16.594 9.292 -17.907 1.00 91.12 853 SER A O 1
ATOM 6794 N N . GLU A 1 854 ? 15.071 10.738 -17.134 1.00 94.69 854 GLU A N 1
ATOM 6795 C CA . GLU A 1 854 ? 15.680 10.899 -15.815 1.00 94.69 854 GLU A CA 1
ATOM 6796 C C . GLU A 1 854 ? 15.475 9.658 -14.949 1.00 94.69 854 GLU A C 1
ATOM 6798 O O . GLU A 1 854 ? 16.401 9.159 -14.319 1.00 94.69 854 GLU A O 1
ATOM 6803 N N . VAL A 1 855 ? 14.261 9.108 -14.983 1.00 94.38 855 VAL A N 1
ATOM 6804 C CA . VAL A 1 855 ? 13.928 7.845 -14.323 1.00 94.38 855 VAL A CA 1
ATOM 6805 C C . VAL A 1 855 ? 14.793 6.699 -14.854 1.00 94.38 855 VAL A C 1
ATOM 6807 O O . VAL A 1 855 ? 15.304 5.919 -14.057 1.00 94.38 855 VAL A O 1
ATOM 6810 N N . LYS A 1 856 ? 15.011 6.604 -16.173 1.00 92.25 856 LYS A N 1
ATOM 6811 C CA . LYS A 1 856 ? 15.926 5.607 -16.759 1.00 92.25 856 LYS A CA 1
ATOM 6812 C C . LYS A 1 856 ? 17.353 5.768 -16.245 1.00 92.25 856 LYS A C 1
ATOM 6814 O O . LYS A 1 856 ? 17.996 4.770 -15.940 1.00 92.25 856 LYS A O 1
ATOM 6819 N N . MET A 1 857 ? 17.832 7.007 -16.132 1.00 95.50 857 MET A N 1
ATOM 6820 C CA . MET A 1 857 ? 19.149 7.297 -15.569 1.00 95.50 857 MET A CA 1
ATOM 6821 C C . MET A 1 857 ? 19.233 6.852 -14.102 1.00 95.50 857 MET A C 1
ATOM 6823 O O . MET A 1 857 ? 20.197 6.193 -13.722 1.00 95.50 857 MET A O 1
ATOM 6827 N N . PHE A 1 858 ? 18.198 7.103 -13.298 1.00 95.94 858 PHE A N 1
ATOM 6828 C CA . PHE A 1 858 ? 18.131 6.610 -11.922 1.00 95.94 858 PHE A CA 1
ATOM 6829 C C . PHE A 1 858 ? 18.116 5.080 -11.834 1.00 95.94 858 PHE A C 1
ATOM 6831 O O . PHE A 1 858 ? 18.834 4.497 -11.023 1.00 95.94 858 PHE A O 1
ATOM 6838 N N . GLU A 1 859 ? 17.326 4.417 -12.680 1.00 92.50 859 GLU A N 1
ATOM 6839 C CA . GLU A 1 859 ? 17.259 2.954 -12.758 1.00 92.50 859 GLU A CA 1
ATOM 6840 C C . GLU A 1 859 ? 18.574 2.342 -13.258 1.00 92.50 859 GLU A C 1
ATOM 6842 O O . GLU A 1 859 ? 18.929 1.236 -12.848 1.00 92.50 859 GLU A O 1
ATOM 6847 N N . TYR A 1 860 ? 19.310 3.046 -14.122 1.00 92.94 860 TYR A N 1
ATOM 6848 C CA . TYR A 1 860 ? 20.664 2.672 -14.512 1.00 92.94 860 TYR A CA 1
ATOM 6849 C C . TYR A 1 860 ? 21.627 2.803 -13.331 1.00 92.94 860 TYR A C 1
ATOM 6851 O O . TYR A 1 860 ? 22.324 1.841 -13.013 1.00 92.94 860 TYR A O 1
ATOM 6859 N N . LEU A 1 861 ? 21.614 3.945 -12.632 1.00 93.19 861 LEU A N 1
ATOM 6860 C CA . LEU A 1 861 ? 22.483 4.178 -11.481 1.00 93.19 861 LEU A CA 1
ATOM 6861 C C . LEU A 1 861 ? 22.244 3.143 -10.375 1.00 93.19 861 LEU A C 1
ATOM 6863 O O . LEU A 1 861 ? 23.197 2.603 -9.828 1.00 93.19 861 LEU A O 1
ATOM 6867 N N . ALA A 1 862 ? 20.987 2.770 -10.124 1.00 91.81 862 ALA A N 1
ATOM 6868 C CA . ALA A 1 862 ? 20.621 1.725 -9.168 1.00 91.81 862 ALA A CA 1
ATOM 6869 C C . ALA A 1 862 ? 21.200 0.330 -9.492 1.00 91.81 862 ALA A C 1
ATOM 6871 O O . ALA A 1 862 ? 21.220 -0.528 -8.611 1.00 91.81 862 ALA A O 1
ATOM 6872 N N . LYS A 1 863 ? 21.635 0.078 -10.737 1.00 89.25 863 LYS A N 1
ATOM 6873 C CA . LYS A 1 863 ? 22.281 -1.182 -11.151 1.00 89.25 863 LYS A CA 1
ATOM 6874 C C . LYS A 1 863 ? 23.801 -1.150 -11.020 1.00 89.25 863 LYS A C 1
ATOM 6876 O O . LYS A 1 863 ? 24.399 -2.214 -10.895 1.00 89.25 863 LYS A O 1
ATOM 6881 N N . VAL A 1 864 ? 24.412 0.030 -11.122 1.00 91.00 864 VAL A N 1
ATOM 6882 C CA . VAL A 1 864 ? 25.876 0.186 -11.204 1.00 91.00 864 VAL A CA 1
ATOM 6883 C C . VAL A 1 864 ? 26.505 0.758 -9.937 1.00 91.00 864 VAL A C 1
ATOM 6885 O O . VAL A 1 864 ? 27.693 0.536 -9.723 1.00 91.00 864 VAL A O 1
ATOM 6888 N N . ALA A 1 865 ? 25.740 1.494 -9.129 1.00 90.44 865 ALA A N 1
ATOM 6889 C CA . ALA A 1 865 ? 26.195 2.045 -7.860 1.00 90.44 865 ALA A CA 1
ATOM 6890 C C . ALA A 1 865 ? 26.071 1.008 -6.739 1.00 90.44 865 ALA A C 1
ATOM 6892 O O . ALA A 1 865 ? 25.090 0.259 -6.661 1.00 90.44 865 ALA A O 1
ATOM 6893 N N . GLU A 1 866 ? 27.052 0.994 -5.847 1.00 90.25 866 GLU A N 1
ATOM 6894 C CA . GLU A 1 866 ? 27.008 0.234 -4.609 1.00 90.25 866 GLU A CA 1
ATOM 6895 C C . GLU A 1 866 ? 26.236 1.016 -3.529 1.00 90.25 866 GLU A C 1
ATOM 6897 O O . GLU A 1 866 ? 26.245 2.253 -3.507 1.00 90.25 866 GLU A O 1
ATOM 6902 N N . PRO A 1 867 ? 25.521 0.329 -2.614 1.00 89.38 867 PRO A N 1
ATOM 6903 C CA . PRO A 1 867 ? 24.842 1.001 -1.515 1.00 89.38 867 PRO A CA 1
ATOM 6904 C C . PRO A 1 867 ? 25.822 1.796 -0.644 1.00 89.38 867 PRO A C 1
ATOM 6906 O O . PRO A 1 867 ? 26.617 1.209 0.088 1.00 89.38 867 PRO A O 1
ATOM 6909 N N . GLY A 1 868 ? 25.714 3.124 -0.666 1.00 86.81 868 GLY A N 1
ATOM 6910 C CA . GLY A 1 868 ? 26.642 4.015 0.038 1.00 86.81 868 GLY A CA 1
ATOM 6911 C C . GLY A 1 868 ? 27.401 4.988 -0.859 1.00 86.81 868 GLY A C 1
ATOM 6912 O O . GLY A 1 868 ? 27.872 5.995 -0.338 1.00 86.81 868 GLY A O 1
ATOM 6913 N N . ASP A 1 869 ? 27.456 4.732 -2.167 1.00 94.75 869 ASP A N 1
ATOM 6914 C CA . ASP A 1 869 ? 28.150 5.602 -3.119 1.00 94.75 869 ASP A CA 1
ATOM 6915 C C . ASP A 1 869 ? 27.555 7.015 -3.122 1.00 94.75 869 ASP A C 1
ATOM 6917 O O . ASP A 1 869 ? 26.336 7.197 -3.009 1.00 94.75 869 ASP A O 1
ATOM 6921 N N . THR A 1 870 ? 28.410 8.026 -3.275 1.00 96.69 870 THR A N 1
ATOM 6922 C CA . THR A 1 870 ? 28.018 9.439 -3.265 1.00 96.69 870 THR A CA 1
ATOM 6923 C C . THR A 1 870 ? 27.907 10.000 -4.676 1.00 96.69 870 THR A C 1
ATOM 6925 O O . THR A 1 870 ? 28.816 9.884 -5.499 1.00 96.69 870 THR A O 1
ATOM 6928 N N . VAL A 1 871 ? 26.801 10.692 -4.940 1.00 97.38 871 VAL A N 1
ATOM 6929 C CA . VAL A 1 871 ? 26.478 11.264 -6.245 1.00 97.38 871 VAL A CA 1
ATOM 6930 C C . VAL A 1 871 ? 26.412 12.786 -6.160 1.00 97.38 871 VAL A C 1
ATOM 6932 O O . VAL A 1 871 ? 25.599 13.364 -5.433 1.00 97.38 871 VAL A O 1
ATOM 6935 N N . LEU A 1 872 ? 27.252 13.448 -6.953 1.00 96.00 872 LEU A N 1
ATOM 6936 C CA . LEU A 1 872 ? 27.231 14.889 -7.161 1.00 96.00 872 LEU A CA 1
ATOM 6937 C C . LEU A 1 872 ? 26.190 15.256 -8.228 1.00 96.00 872 LEU A C 1
ATOM 6939 O O . LEU A 1 872 ? 26.315 14.887 -9.395 1.00 96.00 872 LEU A O 1
ATOM 6943 N N . CYS A 1 873 ? 25.163 16.000 -7.823 1.00 95.62 873 CYS A N 1
ATOM 6944 C CA . CYS A 1 873 ? 24.044 16.442 -8.661 1.00 95.62 873 CYS A CA 1
ATOM 6945 C C . CYS A 1 873 ? 23.412 17.726 -8.087 1.00 95.62 873 CYS A C 1
ATOM 6947 O O . CYS A 1 873 ? 23.810 18.169 -7.006 1.00 95.62 873 CYS A O 1
ATOM 6949 N N . SER A 1 874 ? 22.473 18.345 -8.813 1.00 95.00 874 SER A N 1
ATOM 6950 C CA . SER A 1 874 ? 21.713 19.501 -8.317 1.00 95.00 874 SER A CA 1
ATOM 6951 C C . SER A 1 874 ? 20.783 19.112 -7.163 1.00 95.00 874 SER A C 1
ATOM 6953 O O . SER A 1 874 ? 20.511 17.931 -6.935 1.00 95.00 874 SER A O 1
ATOM 6955 N N . TYR A 1 875 ? 20.247 20.111 -6.458 1.00 94.88 875 TYR A N 1
ATOM 6956 C CA . TYR A 1 875 ? 19.272 19.897 -5.388 1.00 94.88 875 TYR A CA 1
ATOM 6957 C C . TYR A 1 875 ? 18.021 19.147 -5.879 1.00 94.88 875 TYR A C 1
ATOM 6959 O O . TYR A 1 875 ? 17.552 18.208 -5.239 1.00 94.88 875 TYR A O 1
ATOM 6967 N N . GLU A 1 876 ? 17.494 19.522 -7.043 1.00 93.81 876 GLU A N 1
ATOM 6968 C CA . GLU A 1 876 ? 16.285 18.956 -7.646 1.00 93.81 876 GLU A CA 1
ATOM 6969 C C . GLU A 1 876 ? 16.488 17.498 -8.071 1.00 93.81 876 GLU A C 1
ATOM 6971 O O . GLU A 1 876 ? 15.624 16.651 -7.823 1.00 93.81 876 GLU A O 1
ATOM 6976 N N . THR A 1 877 ? 17.633 17.186 -8.688 1.00 95.31 877 THR A N 1
ATOM 6977 C CA . THR A 1 877 ? 18.008 15.811 -9.046 1.00 95.31 877 THR A CA 1
ATOM 6978 C C . THR A 1 877 ? 18.244 14.980 -7.783 1.00 95.31 877 THR A C 1
ATOM 6980 O O . THR A 1 877 ? 17.719 13.867 -7.656 1.00 95.31 877 THR A O 1
ATOM 6983 N N . GLY A 1 878 ? 18.979 15.545 -6.820 1.00 96.44 878 GLY A N 1
ATOM 6984 C CA . GLY A 1 878 ? 19.322 14.917 -5.550 1.00 96.44 878 GLY A CA 1
ATOM 6985 C C . GLY A 1 878 ? 18.118 14.657 -4.649 1.00 96.44 878 GLY A C 1
ATOM 6986 O O . GLY A 1 878 ? 18.124 13.688 -3.896 1.00 96.44 878 GLY A O 1
ATOM 6987 N N . ASN A 1 879 ? 17.042 15.440 -4.760 1.00 96.69 879 ASN A N 1
ATOM 6988 C CA . ASN A 1 879 ? 15.801 15.186 -4.030 1.00 96.69 879 ASN A CA 1
ATOM 6989 C C . ASN A 1 879 ? 15.165 13.845 -4.396 1.00 96.69 879 ASN A C 1
ATOM 6991 O O . ASN A 1 879 ? 14.699 13.106 -3.527 1.00 96.69 879 ASN A O 1
ATOM 6995 N N . ALA A 1 880 ? 15.118 13.543 -5.690 1.00 96.75 880 ALA A N 1
ATOM 6996 C CA . ALA A 1 880 ? 14.454 12.351 -6.181 1.00 96.75 880 ALA A CA 1
ATOM 6997 C C . ALA A 1 880 ? 15.381 11.134 -6.163 1.00 96.75 880 ALA A C 1
ATOM 6999 O O . ALA A 1 880 ? 14.921 10.047 -5.831 1.00 96.75 880 ALA A O 1
ATOM 7000 N N . LEU A 1 881 ? 16.663 11.294 -6.507 1.00 97.31 881 LEU A N 1
ATOM 7001 C CA . LEU A 1 881 ? 17.578 10.184 -6.786 1.00 97.31 881 LEU A CA 1
ATOM 7002 C C . LEU A 1 881 ? 17.629 9.095 -5.685 1.00 97.31 881 LEU A C 1
ATOM 7004 O O . LEU A 1 881 ? 17.469 7.918 -6.028 1.00 97.31 881 LEU A O 1
ATOM 7008 N N . PRO A 1 882 ? 17.740 9.421 -4.380 1.00 97.19 882 PRO A N 1
ATOM 7009 C CA . PRO A 1 882 ? 17.740 8.416 -3.312 1.00 97.19 882 PRO A CA 1
ATOM 7010 C C . PRO A 1 882 ? 16.442 7.608 -3.168 1.00 97.19 882 PRO A C 1
ATOM 7012 O O . PRO A 1 882 ? 16.423 6.581 -2.492 1.00 97.19 882 PRO A O 1
ATOM 7015 N N . ALA A 1 883 ? 15.337 8.039 -3.788 1.00 96.69 883 ALA A N 1
ATOM 7016 C CA . ALA A 1 883 ? 14.103 7.254 -3.864 1.00 96.69 883 ALA A CA 1
ATOM 7017 C C . ALA A 1 883 ? 14.170 6.127 -4.915 1.00 96.69 883 ALA A C 1
ATOM 7019 O O . ALA A 1 883 ? 13.272 5.283 -4.970 1.00 96.69 883 ALA A O 1
ATOM 7020 N N . TRP A 1 884 ? 15.204 6.113 -5.758 1.00 95.75 884 TRP A N 1
ATOM 7021 C CA . TRP A 1 884 ? 15.370 5.185 -6.880 1.00 95.75 884 TRP A CA 1
ATOM 7022 C C . TRP A 1 884 ? 16.621 4.322 -6.761 1.00 95.75 884 TRP A C 1
ATOM 7024 O O . TRP A 1 884 ? 16.571 3.134 -7.078 1.00 95.75 884 TRP A O 1
ATOM 7034 N N . ALA A 1 885 ? 17.722 4.909 -6.293 1.00 94.25 885 ALA A N 1
ATOM 7035 C CA . ALA A 1 885 ? 19.012 4.249 -6.140 1.00 94.25 885 ALA A CA 1
ATOM 7036 C C . ALA A 1 885 ? 19.502 4.357 -4.685 1.00 94.25 885 ALA A C 1
ATOM 7038 O O . ALA A 1 885 ? 19.251 5.374 -4.036 1.00 94.25 885 ALA A O 1
ATOM 7039 N N . PRO A 1 886 ? 20.195 3.337 -4.146 1.00 92.75 886 PRO A N 1
ATOM 7040 C CA . PRO A 1 886 ? 20.671 3.317 -2.760 1.00 92.75 886 PRO A CA 1
ATOM 7041 C C . PRO A 1 886 ? 21.942 4.162 -2.555 1.00 92.75 886 PRO A C 1
ATOM 7043 O O . PRO A 1 886 ? 22.926 3.696 -1.987 1.00 92.75 886 PRO A O 1
ATOM 7046 N N . VAL A 1 887 ? 21.919 5.405 -3.023 1.00 95.88 887 VAL A N 1
ATOM 7047 C CA . VAL A 1 887 ? 23.065 6.320 -3.053 1.00 95.88 887 VAL A CA 1
ATOM 7048 C C . VAL A 1 887 ? 22.895 7.469 -2.065 1.00 95.88 887 VAL A C 1
ATOM 7050 O O . VAL A 1 887 ? 21.777 7.794 -1.655 1.00 95.88 887 VAL A O 1
ATOM 7053 N N . PHE A 1 888 ? 24.010 8.098 -1.710 1.00 96.75 888 PHE A N 1
ATOM 7054 C CA . PHE A 1 888 ? 24.042 9.366 -0.997 1.00 96.75 888 PHE A CA 1
ATOM 7055 C C . PHE A 1 888 ? 24.140 10.527 -1.986 1.00 96.75 888 PHE A C 1
ATOM 7057 O O . PHE A 1 888 ? 24.759 10.424 -3.042 1.00 96.75 888 PHE A O 1
ATOM 7064 N N . VAL A 1 889 ? 23.540 11.657 -1.634 1.00 97.31 889 VAL A N 1
ATOM 7065 C CA . VAL A 1 889 ? 23.674 12.926 -2.347 1.00 97.31 889 VAL A CA 1
ATOM 7066 C C . VAL A 1 889 ? 24.117 14.007 -1.374 1.00 97.31 889 VAL A C 1
ATOM 7068 O O . VAL A 1 889 ? 23.859 13.938 -0.172 1.00 97.31 889 VAL A O 1
ATOM 7071 N N . LEU A 1 890 ? 24.784 15.024 -1.906 1.00 95.19 890 LEU A N 1
ATOM 7072 C CA . LEU A 1 890 ? 25.274 16.152 -1.114 1.00 95.19 890 LEU A CA 1
ATOM 7073 C C . LEU A 1 890 ? 24.138 17.053 -0.625 1.00 95.19 890 LEU A C 1
ATOM 7075 O O . LEU A 1 890 ? 24.151 17.502 0.520 1.00 95.19 890 LEU A O 1
ATOM 7079 N N . ALA A 1 891 ? 23.153 17.290 -1.490 1.00 95.31 891 ALA A N 1
ATOM 7080 C CA . ALA A 1 891 ? 21.963 18.063 -1.187 1.00 95.31 891 ALA A CA 1
ATOM 7081 C C . ALA A 1 891 ? 20.757 17.479 -1.928 1.00 95.31 891 ALA A C 1
ATOM 7083 O O . ALA A 1 891 ? 20.877 17.039 -3.070 1.00 95.31 891 ALA A O 1
ATOM 7084 N N . GLY A 1 892 ? 19.593 17.478 -1.282 1.00 93.50 892 GLY A N 1
ATOM 7085 C CA . GLY A 1 892 ? 18.365 17.035 -1.935 1.00 93.50 892 GLY A CA 1
ATOM 7086 C C . GLY A 1 892 ? 17.108 17.090 -1.079 1.00 93.50 892 GLY A C 1
ATOM 7087 O O . GLY A 1 892 ? 16.022 17.084 -1.632 1.00 93.50 892 GLY A O 1
ATOM 7088 N N . HIS A 1 893 ? 17.188 17.169 0.248 1.00 95.44 893 HIS A N 1
ATOM 7089 C CA . HIS A 1 893 ? 15.990 17.331 1.081 1.00 95.44 893 HIS A CA 1
ATOM 7090 C C . HIS A 1 893 ? 16.234 18.407 2.129 1.00 95.44 893 HIS A C 1
ATOM 7092 O O . HIS A 1 893 ? 17.216 18.339 2.865 1.00 95.44 893 HIS A O 1
ATOM 7098 N N . GLY A 1 894 ? 15.345 19.398 2.191 1.00 91.25 894 GLY A N 1
ATOM 7099 C CA . GLY A 1 894 ? 15.554 20.665 2.892 1.00 91.25 894 GLY A CA 1
ATOM 7100 C C . GLY A 1 894 ? 16.148 20.512 4.298 1.00 91.25 894 GLY A C 1
ATOM 7101 O O . GLY A 1 894 ? 17.266 20.952 4.564 1.00 91.25 894 GLY A O 1
ATOM 7102 N N . PRO A 1 895 ? 15.434 19.878 5.240 1.00 89.25 895 PRO A N 1
ATOM 7103 C CA . PRO A 1 895 ? 15.940 19.686 6.593 1.00 89.25 895 PRO A CA 1
ATOM 7104 C C . PRO A 1 895 ? 16.925 18.506 6.741 1.00 89.25 895 PRO A C 1
ATOM 7106 O O . PRO A 1 895 ? 17.638 18.472 7.737 1.00 89.25 895 PRO A O 1
ATOM 7109 N N . GLU A 1 896 ? 16.980 17.554 5.803 1.00 93.94 896 GLU A N 1
ATOM 7110 C CA . GLU A 1 896 ? 17.852 16.363 5.887 1.00 93.94 896 GLU A CA 1
ATOM 7111 C C . GLU A 1 896 ? 19.244 16.543 5.257 1.00 93.94 896 GLU A C 1
ATOM 7113 O O . GLU A 1 896 ? 20.135 15.720 5.473 1.00 93.94 896 GLU A O 1
ATOM 7118 N N . SER A 1 897 ? 19.460 17.608 4.492 1.00 95.12 897 SER A N 1
ATOM 7119 C CA . SER A 1 897 ? 20.767 17.966 3.944 1.00 95.12 897 SER A CA 1
ATOM 7120 C C . SER A 1 897 ? 21.521 18.874 4.908 1.00 95.12 897 SER A C 1
ATOM 7122 O O . SER A 1 897 ? 21.263 20.074 4.968 1.00 95.12 897 SER A O 1
ATOM 7124 N N . ALA A 1 898 ? 22.438 18.312 5.698 1.00 93.00 898 ALA A N 1
ATOM 7125 C CA . ALA A 1 898 ? 23.182 19.082 6.697 1.00 93.00 898 ALA A CA 1
ATOM 7126 C C . ALA A 1 898 ? 23.989 20.225 6.056 1.00 93.00 898 ALA A C 1
ATOM 7128 O O . ALA A 1 898 ? 24.707 20.004 5.082 1.00 93.00 898 ALA A O 1
ATOM 7129 N N . ASN A 1 899 ? 23.910 21.426 6.642 1.00 92.50 899 ASN A N 1
ATOM 7130 C CA . ASN A 1 899 ? 24.528 22.657 6.124 1.00 92.50 899 ASN A CA 1
ATOM 7131 C C . ASN A 1 899 ? 24.045 23.051 4.712 1.00 92.50 899 ASN A C 1
ATOM 7133 O O . ASN A 1 899 ? 24.832 23.561 3.912 1.00 92.50 899 ASN A O 1
ATOM 7137 N N . LEU A 1 900 ? 22.760 22.826 4.409 1.00 93.19 900 LEU A N 1
ATOM 7138 C CA . LEU A 1 900 ? 22.191 22.956 3.063 1.00 93.19 900 LEU A CA 1
ATOM 7139 C C . LEU A 1 900 ? 22.600 24.234 2.312 1.00 93.19 900 LEU A C 1
ATOM 7141 O O . LEU A 1 900 ? 23.033 24.142 1.168 1.00 93.19 900 LEU A O 1
ATOM 7145 N N . GLU A 1 901 ? 22.487 25.410 2.940 1.00 91.81 901 GLU A N 1
ATOM 7146 C CA . GLU A 1 901 ? 22.800 26.692 2.286 1.00 91.81 901 GLU A CA 1
ATOM 7147 C C . GLU A 1 901 ? 24.246 26.746 1.772 1.00 91.81 901 GLU A C 1
ATOM 7149 O O . GLU A 1 901 ? 24.488 27.177 0.648 1.00 91.81 901 GLU A O 1
ATOM 7154 N N . ALA A 1 902 ? 25.207 26.263 2.564 1.00 92.56 902 ALA A N 1
ATOM 7155 C CA . ALA A 1 902 ? 26.613 26.232 2.168 1.00 92.56 902 ALA A CA 1
ATOM 7156 C C . ALA A 1 902 ? 26.871 25.176 1.082 1.00 92.56 902 ALA A C 1
ATOM 7158 O O . ALA A 1 902 ? 27.600 25.434 0.127 1.00 92.56 902 ALA A O 1
ATOM 7159 N N . VAL A 1 903 ? 26.241 24.004 1.206 1.00 93.50 903 VAL A N 1
ATOM 7160 C CA . VAL A 1 903 ? 26.428 22.895 0.262 1.00 93.50 903 VAL A CA 1
ATOM 7161 C C . VAL A 1 903 ? 25.850 23.226 -1.115 1.00 93.50 903 VAL A C 1
ATOM 7163 O O . VAL A 1 903 ? 26.493 22.914 -2.113 1.00 93.50 903 VAL A O 1
ATOM 7166 N N . ILE A 1 904 ? 24.692 23.894 -1.199 1.00 93.38 904 ILE A N 1
ATOM 7167 C CA . ILE A 1 904 ? 24.133 24.353 -2.483 1.00 93.38 904 ILE A CA 1
ATOM 7168 C C . ILE A 1 904 ? 25.113 25.298 -3.182 1.00 93.38 904 ILE A C 1
ATOM 7170 O O . ILE A 1 904 ? 25.412 25.093 -4.356 1.00 93.38 904 ILE A O 1
ATOM 7174 N N . ILE A 1 905 ? 25.663 26.280 -2.458 1.00 92.94 905 ILE A N 1
ATOM 7175 C CA . ILE A 1 905 ? 26.638 27.230 -3.015 1.00 92.94 905 ILE A CA 1
ATOM 7176 C C . ILE A 1 905 ? 27.871 26.490 -3.547 1.00 92.94 905 ILE A C 1
ATOM 7178 O O . ILE A 1 905 ? 28.364 26.805 -4.630 1.00 92.94 905 ILE A O 1
ATOM 7182 N N . ASP A 1 906 ? 28.367 25.489 -2.817 1.00 92.44 906 ASP A N 1
ATOM 7183 C CA . ASP A 1 906 ? 29.507 24.692 -3.265 1.00 92.44 906 ASP A CA 1
ATOM 7184 C C . ASP A 1 906 ? 29.175 23.823 -4.495 1.00 92.44 906 ASP A C 1
ATOM 7186 O O . ASP A 1 906 ? 29.991 23.734 -5.415 1.00 92.44 906 ASP A O 1
ATOM 7190 N N . ILE A 1 907 ? 27.981 23.221 -4.563 1.00 92.81 907 ILE A N 1
ATOM 7191 C CA . ILE A 1 907 ? 27.516 22.464 -5.740 1.00 92.81 907 ILE A CA 1
ATOM 7192 C C . ILE A 1 907 ? 27.414 23.388 -6.961 1.00 92.81 907 ILE A C 1
ATOM 7194 O O . ILE A 1 907 ? 27.942 23.070 -8.027 1.00 92.81 907 ILE A O 1
ATOM 7198 N N . GLU A 1 908 ? 26.785 24.555 -6.819 1.00 90.69 908 GLU A N 1
ATOM 7199 C CA . GLU A 1 908 ? 26.668 25.544 -7.896 1.00 90.69 908 GLU A CA 1
ATOM 7200 C C . GLU A 1 908 ? 28.044 26.031 -8.356 1.00 90.69 908 GLU A C 1
ATOM 7202 O O . GLU A 1 908 ? 28.315 26.105 -9.558 1.00 90.69 908 GLU A O 1
ATOM 7207 N N . LYS A 1 909 ? 28.949 26.295 -7.407 1.00 89.81 909 LYS A N 1
ATOM 7208 C CA . LYS A 1 909 ? 30.333 26.671 -7.693 1.00 89.81 909 LYS A CA 1
ATOM 7209 C C . LYS A 1 909 ? 31.079 25.576 -8.447 1.00 89.81 909 LYS A C 1
ATOM 7211 O O . LYS A 1 909 ? 31.850 25.903 -9.343 1.00 89.81 909 LYS A O 1
ATOM 7216 N N . PHE A 1 910 ? 30.855 24.301 -8.127 1.00 89.31 910 PHE A N 1
ATOM 7217 C CA . PHE A 1 910 ? 31.469 23.183 -8.844 1.00 89.31 910 PHE A CA 1
ATOM 7218 C C . PHE A 1 910 ? 31.096 23.185 -10.331 1.00 89.31 910 PHE A C 1
ATOM 7220 O O . PHE A 1 910 ? 31.976 23.030 -11.185 1.00 89.31 910 PHE A O 1
ATOM 7227 N N . TYR A 1 911 ? 29.816 23.410 -10.639 1.00 87.00 911 TYR A N 1
ATOM 7228 C CA . TYR A 1 911 ? 29.312 23.451 -12.013 1.00 87.00 911 TYR A CA 1
ATOM 7229 C C . TYR A 1 911 ? 29.624 24.768 -12.752 1.00 87.00 911 TYR A C 1
ATOM 7231 O O . TYR A 1 911 ? 29.585 24.791 -13.981 1.00 87.00 911 TYR A O 1
ATOM 7239 N N . SER A 1 912 ? 29.989 25.851 -12.053 1.00 82.94 912 SER A N 1
ATOM 7240 C CA . SER A 1 912 ? 30.205 27.177 -12.654 1.00 82.94 912 SER A CA 1
ATOM 7241 C C . SER A 1 912 ? 31.591 27.384 -13.299 1.00 82.94 912 SER A C 1
ATOM 7243 O O . SER A 1 912 ? 32.519 26.578 -13.166 1.00 82.94 912 SER A O 1
ATOM 7245 N N . ARG A 1 913 ? 31.762 28.520 -14.005 1.00 66.44 913 ARG A N 1
ATOM 7246 C CA . ARG A 1 913 ? 33.065 28.988 -14.545 1.00 66.44 913 ARG A CA 1
ATOM 7247 C C . ARG A 1 913 ? 34.063 29.419 -13.469 1.00 66.44 913 ARG A C 1
ATOM 7249 O O . ARG A 1 913 ? 35.234 29.595 -13.789 1.00 66.44 913 ARG A O 1
ATOM 7256 N N . GLU A 1 914 ? 33.612 29.644 -12.240 1.00 68.25 914 GLU A N 1
ATOM 7257 C CA . GLU A 1 914 ? 34.398 30.326 -11.206 1.00 68.25 914 GLU A CA 1
ATOM 7258 C C . GLU A 1 914 ? 35.295 29.380 -10.396 1.00 68.25 914 GLU A C 1
ATOM 7260 O O . GLU A 1 914 ? 36.195 29.828 -9.684 1.00 68.25 914 GLU A O 1
ATOM 7265 N N . SER A 1 915 ? 35.083 28.067 -10.491 1.00 75.56 915 SER A N 1
ATOM 7266 C CA . SER A 1 915 ? 35.898 27.077 -9.786 1.00 75.56 915 SER A CA 1
ATOM 7267 C C . SER A 1 915 ? 37.166 26.707 -10.558 1.00 75.56 915 SER A C 1
ATOM 7269 O O . SER A 1 915 ? 37.105 26.338 -11.733 1.00 75.56 915 SER A O 1
ATOM 7271 N N . THR A 1 916 ? 38.307 26.708 -9.868 1.00 81.25 916 THR A N 1
ATOM 7272 C CA . THR A 1 916 ? 39.564 26.151 -10.381 1.00 81.25 916 THR A CA 1
ATOM 7273 C C . THR A 1 916 ? 39.550 24.619 -10.337 1.00 81.25 916 THR A C 1
ATOM 7275 O O . THR A 1 916 ? 38.833 24.013 -9.538 1.00 81.25 916 THR A O 1
ATOM 7278 N N . MET A 1 917 ? 40.378 23.980 -11.168 1.00 77.31 917 MET A N 1
ATOM 7279 C CA . MET A 1 917 ? 40.531 22.517 -11.193 1.00 77.31 917 MET A CA 1
ATOM 7280 C C . MET A 1 917 ? 40.965 21.956 -9.830 1.00 77.31 917 MET A C 1
ATOM 7282 O O . MET A 1 917 ? 40.382 20.995 -9.339 1.00 77.31 917 MET A O 1
ATOM 7286 N N . GLU A 1 918 ? 41.924 22.610 -9.172 1.00 82.00 918 GLU A N 1
ATOM 7287 C CA . GLU A 1 918 ? 42.390 22.241 -7.830 1.00 82.00 918 GLU A CA 1
ATOM 7288 C C . GLU A 1 918 ? 41.252 22.267 -6.799 1.00 82.00 918 GLU A C 1
ATOM 7290 O O . GLU A 1 918 ? 41.118 21.355 -5.981 1.00 82.00 918 GLU A O 1
ATOM 7295 N N . TRP A 1 919 ? 40.375 23.276 -6.872 1.00 87.62 919 TRP A N 1
ATOM 7296 C CA . TRP A 1 919 ? 39.228 23.365 -5.976 1.00 87.62 919 TRP A CA 1
ATOM 7297 C C . TRP A 1 919 ? 38.221 22.236 -6.225 1.00 87.62 919 TRP A C 1
ATOM 7299 O O . TRP A 1 919 ? 37.748 21.643 -5.254 1.00 87.62 919 TRP A O 1
ATOM 7309 N N . ARG A 1 920 ? 37.926 21.906 -7.495 1.00 86.12 920 ARG A N 1
ATOM 7310 C CA . ARG A 1 920 ? 37.015 20.804 -7.864 1.00 86.12 920 ARG A CA 1
ATOM 7311 C C . ARG A 1 920 ? 37.548 19.446 -7.411 1.00 86.12 920 ARG A C 1
ATOM 7313 O O . ARG A 1 920 ? 36.800 18.683 -6.809 1.00 86.12 920 ARG A O 1
ATOM 7320 N N . ASN A 1 921 ? 38.837 19.175 -7.609 1.00 83.69 921 ASN A N 1
ATOM 7321 C CA . ASN A 1 921 ? 39.458 17.923 -7.165 1.00 83.69 921 ASN A CA 1
ATOM 7322 C C . ASN A 1 921 ? 39.445 17.813 -5.636 1.00 83.69 921 ASN A C 1
ATOM 7324 O O . ASN A 1 921 ? 39.045 16.790 -5.083 1.00 83.69 921 ASN A O 1
ATOM 7328 N N . GLY A 1 922 ? 39.775 18.904 -4.936 1.00 87.06 922 GLY A N 1
ATOM 7329 C CA . GLY A 1 922 ? 39.639 18.959 -3.483 1.00 87.06 922 GLY A CA 1
ATOM 7330 C C . GLY A 1 922 ? 38.192 18.779 -3.012 1.00 87.06 922 GLY A C 1
ATOM 7331 O O . GLY A 1 922 ? 37.964 18.195 -1.958 1.00 87.06 922 GLY A O 1
ATOM 7332 N N . PHE A 1 923 ? 37.207 19.259 -3.773 1.00 90.00 923 PHE A N 1
ATOM 7333 C CA . PHE A 1 923 ? 35.789 19.083 -3.463 1.00 90.00 923 PHE A CA 1
ATOM 7334 C C . PHE A 1 923 ? 35.333 17.625 -3.619 1.00 90.00 923 PHE A C 1
ATOM 7336 O O . PHE A 1 923 ? 34.655 17.125 -2.724 1.00 90.00 923 PHE A O 1
ATOM 7343 N N . ILE A 1 924 ? 35.748 16.943 -4.693 1.00 89.44 924 ILE A N 1
ATOM 7344 C CA . ILE A 1 924 ? 35.483 15.513 -4.933 1.00 89.44 924 ILE A CA 1
ATOM 7345 C C . ILE A 1 924 ? 36.045 14.669 -3.785 1.00 89.44 924 ILE A C 1
ATOM 7347 O O . ILE A 1 924 ? 35.310 13.883 -3.194 1.00 89.44 924 ILE A O 1
ATOM 7351 N N . LEU A 1 925 ? 37.310 14.895 -3.412 1.00 87.56 925 LEU A N 1
ATOM 7352 C CA . LEU A 1 925 ? 37.979 14.144 -2.346 1.00 87.56 925 LEU A CA 1
ATOM 7353 C C . LEU A 1 925 ? 37.357 14.398 -0.966 1.00 87.56 925 LEU A C 1
ATOM 7355 O O . LEU A 1 925 ? 37.098 13.453 -0.226 1.00 87.56 925 LEU A O 1
ATOM 7359 N N . ARG A 1 926 ? 37.077 15.664 -0.614 1.00 88.88 926 ARG A N 1
ATOM 7360 C CA . ARG A 1 926 ? 36.477 16.020 0.690 1.00 88.88 926 ARG A CA 1
ATOM 7361 C C . ARG A 1 926 ? 35.090 15.420 0.900 1.00 88.88 926 ARG A C 1
ATOM 7363 O O . ARG A 1 926 ? 34.709 15.192 2.043 1.00 88.88 926 ARG A O 1
ATOM 7370 N N . ASN A 1 927 ? 34.345 15.225 -0.183 1.00 90.81 927 ASN A N 1
ATOM 7371 C CA . ASN A 1 927 ? 32.975 14.728 -0.154 1.00 90.81 927 ASN A CA 1
ATOM 7372 C C . ASN A 1 927 ? 32.849 13.263 -0.582 1.00 90.81 927 ASN A C 1
ATOM 7374 O O . ASN A 1 927 ? 31.729 12.765 -0.633 1.00 90.81 927 ASN A O 1
ATOM 7378 N N . SER A 1 928 ? 33.968 12.601 -0.897 1.00 91.38 928 SER A N 1
ATOM 7379 C CA . SER A 1 928 ? 34.008 11.215 -1.376 1.00 91.38 928 SER A CA 1
ATOM 7380 C C . SER A 1 928 ? 33.048 10.965 -2.545 1.00 91.38 928 SER A C 1
ATOM 7382 O O . SER A 1 928 ? 32.270 10.025 -2.512 1.00 91.38 928 SER A O 1
ATOM 7384 N N . VAL A 1 929 ? 33.059 11.843 -3.553 1.00 93.69 929 VAL A N 1
ATOM 7385 C CA . VAL A 1 929 ? 32.163 11.732 -4.718 1.00 93.69 929 VAL A CA 1
ATOM 7386 C C . VAL A 1 929 ? 32.589 10.555 -5.599 1.00 93.69 929 VAL A C 1
ATOM 7388 O O . VAL A 1 929 ? 33.722 10.531 -6.071 1.00 93.69 929 VAL A O 1
ATOM 7391 N N . ASP A 1 930 ? 31.662 9.638 -5.878 1.00 94.75 930 ASP A N 1
ATOM 7392 C CA . ASP A 1 930 ? 31.876 8.456 -6.728 1.00 94.75 930 ASP A CA 1
ATOM 7393 C C . ASP A 1 930 ? 31.285 8.642 -8.130 1.00 94.75 930 ASP A C 1
ATOM 7395 O O . ASP A 1 930 ? 31.846 8.178 -9.129 1.00 94.75 930 ASP A O 1
ATOM 7399 N N . PHE A 1 931 ? 30.163 9.363 -8.219 1.00 95.50 931 PHE A N 1
ATOM 7400 C CA . PHE A 1 931 ? 29.490 9.670 -9.478 1.00 95.50 931 PHE A CA 1
ATOM 7401 C C . PHE A 1 931 ? 29.133 11.147 -9.599 1.00 95.50 931 PHE A C 1
ATOM 7403 O O . PHE A 1 931 ? 28.870 11.830 -8.612 1.00 95.50 931 PHE A O 1
ATOM 7410 N N . MET A 1 932 ? 29.042 11.627 -10.835 1.00 94.25 932 MET A N 1
ATOM 7411 C CA . MET A 1 932 ? 28.543 12.959 -11.167 1.00 94.25 932 MET A CA 1
ATOM 7412 C C . MET A 1 932 ? 27.470 12.860 -12.250 1.00 94.25 932 MET A C 1
ATOM 7414 O O . MET A 1 932 ? 27.625 12.111 -13.217 1.00 94.25 932 MET A O 1
ATOM 7418 N N . ILE A 1 933 ? 26.395 13.633 -12.101 1.00 94.88 933 ILE A N 1
ATOM 7419 C CA . ILE A 1 933 ? 25.303 13.715 -13.075 1.00 94.88 933 ILE A CA 1
ATOM 7420 C C . ILE A 1 933 ? 25.366 15.056 -13.808 1.00 94.88 933 ILE A C 1
ATOM 7422 O O . ILE A 1 933 ? 25.501 16.104 -13.189 1.00 94.88 933 ILE A O 1
ATOM 7426 N N . LEU A 1 934 ? 25.212 15.026 -15.132 1.00 91.62 934 LEU A N 1
ATOM 7427 C CA . LEU A 1 934 ? 24.925 16.204 -15.951 1.00 91.62 934 LEU A CA 1
ATOM 7428 C C . LEU A 1 934 ? 23.553 16.055 -16.610 1.00 91.62 934 LEU A C 1
ATOM 7430 O O . LEU A 1 934 ? 23.420 15.430 -17.665 1.00 91.62 934 LEU A O 1
ATOM 7434 N N . GLY A 1 935 ? 22.532 16.642 -15.988 1.00 91.56 935 GLY A N 1
ATOM 7435 C CA . GLY A 1 935 ? 21.174 16.748 -16.508 1.00 91.56 935 GLY A CA 1
ATOM 7436 C C . GLY A 1 935 ? 20.787 18.187 -16.874 1.00 91.56 935 GLY A C 1
ATOM 7437 O O . GLY A 1 935 ? 21.625 19.092 -16.865 1.00 91.56 935 GLY A O 1
ATOM 7438 N N . PRO A 1 936 ? 19.510 18.424 -17.228 1.00 90.50 936 PRO A N 1
ATOM 7439 C CA . PRO A 1 936 ? 18.996 19.752 -17.557 1.00 90.50 936 PRO A CA 1
ATOM 7440 C C . PRO A 1 936 ? 19.162 20.785 -16.435 1.00 90.50 936 PRO A C 1
ATOM 7442 O O . PRO A 1 936 ? 19.410 21.950 -16.734 1.00 90.50 936 PRO A O 1
ATOM 7445 N N . GLU A 1 937 ? 19.043 20.374 -15.169 1.00 89.31 937 GLU A N 1
ATOM 7446 C CA . GLU A 1 937 ? 19.188 21.263 -14.010 1.00 89.31 937 GLU A CA 1
ATOM 7447 C C . GLU A 1 937 ? 20.649 21.657 -13.785 1.00 89.31 937 GLU A C 1
ATOM 7449 O O . GLU A 1 937 ? 20.956 22.842 -13.680 1.00 89.31 937 GLU A O 1
ATOM 7454 N N . GLU A 1 938 ? 21.575 20.697 -13.831 1.00 89.38 938 GLU A N 1
ATOM 7455 C CA . GLU A 1 938 ? 23.007 20.976 -13.698 1.00 89.38 938 GLU A CA 1
ATOM 7456 C C . GLU A 1 938 ? 23.513 21.838 -14.866 1.00 89.38 938 GLU A C 1
ATOM 7458 O O . GLU A 1 938 ? 24.255 22.801 -14.664 1.00 89.38 938 GLU A O 1
ATOM 7463 N N . LYS A 1 939 ? 23.037 21.571 -16.093 1.00 86.44 939 LYS A N 1
ATOM 7464 C CA . LYS A 1 939 ? 23.414 22.320 -17.304 1.00 86.44 939 LYS A CA 1
ATOM 7465 C C . LYS A 1 939 ? 23.061 23.812 -17.252 1.00 86.44 939 LYS A C 1
ATOM 7467 O O . LYS A 1 939 ? 23.680 24.577 -17.986 1.00 86.44 939 LYS A O 1
ATOM 7472 N N . LYS A 1 940 ? 22.133 24.258 -16.390 1.00 84.50 940 LYS A N 1
ATOM 7473 C CA . LYS A 1 940 ? 21.817 25.694 -16.215 1.00 84.50 940 LYS A CA 1
ATOM 7474 C C . LYS A 1 940 ? 23.023 26.501 -15.732 1.00 84.50 940 LYS A C 1
ATOM 7476 O O . LYS A 1 940 ? 23.176 27.657 -16.123 1.00 84.50 940 LYS A O 1
ATOM 7481 N N . SER A 1 941 ? 23.875 25.882 -14.918 1.00 75.00 941 SER A N 1
ATOM 7482 C CA . SER A 1 941 ? 25.056 26.513 -14.317 1.00 75.00 941 SER A CA 1
ATOM 7483 C C . SER A 1 941 ? 26.354 26.166 -15.053 1.00 75.00 941 SER A C 1
ATOM 7485 O O . SER A 1 941 ? 27.376 26.820 -14.836 1.00 75.00 941 SER A O 1
ATOM 7487 N N . VAL A 1 942 ? 26.314 25.172 -15.950 1.00 78.00 942 VAL A N 1
ATOM 7488 C CA . VAL A 1 942 ? 27.481 24.683 -16.690 1.00 78.00 942 VAL A CA 1
ATOM 7489 C C . VAL A 1 942 ? 27.781 25.565 -17.907 1.00 78.00 942 VAL A C 1
ATOM 7491 O O . VAL A 1 942 ? 26.943 25.728 -18.795 1.00 78.00 942 VAL A O 1
ATOM 7494 N N . PRO A 1 943 ? 28.997 26.119 -18.024 1.00 68.75 943 PRO A N 1
ATOM 7495 C CA . PRO A 1 943 ? 29.393 26.866 -19.207 1.00 68.75 943 PRO A CA 1
ATOM 7496 C C . PRO A 1 943 ? 29.636 25.972 -20.424 1.00 68.75 943 PRO A C 1
ATOM 7498 O O . PRO A 1 943 ? 30.147 24.866 -20.309 1.00 68.75 943 PRO A O 1
ATOM 7501 N N . SER A 1 944 ? 29.461 26.528 -21.624 1.00 60.09 944 SER A N 1
ATOM 7502 C CA . SER A 1 944 ? 29.790 25.873 -22.906 1.00 60.09 944 SER A CA 1
ATOM 7503 C C . SER A 1 944 ? 31.270 25.485 -23.093 1.00 60.09 944 SER A C 1
ATOM 7505 O O . SER A 1 944 ? 31.613 24.836 -24.072 1.00 60.09 944 SER A O 1
ATOM 7507 N N . SER A 1 945 ? 32.145 25.877 -22.163 1.00 55.41 945 SER A N 1
ATOM 7508 C CA . SER A 1 945 ? 33.577 25.557 -22.112 1.00 55.41 945 SER A CA 1
ATOM 7509 C C . SER A 1 945 ? 33.932 24.584 -20.975 1.00 55.41 945 SER A C 1
ATOM 7511 O O . SER A 1 945 ? 35.090 24.518 -20.571 1.00 55.41 945 SER A O 1
ATOM 7513 N N . PHE A 1 946 ? 32.943 23.924 -20.367 1.00 65.06 946 PHE A N 1
ATOM 7514 C CA . PHE A 1 946 ? 33.155 22.954 -19.296 1.00 65.06 946 PHE A CA 1
ATOM 7515 C C . PHE A 1 946 ? 33.750 21.670 -19.877 1.00 65.06 946 PHE A C 1
ATOM 7517 O O . PHE A 1 946 ? 33.095 20.983 -20.658 1.00 65.06 946 PHE A O 1
ATOM 7524 N N . VAL A 1 947 ? 34.995 21.368 -19.513 1.00 62.06 947 VAL A N 1
ATOM 7525 C CA . VAL A 1 947 ? 35.692 20.155 -19.946 1.00 62.06 947 VAL A CA 1
ATOM 7526 C C . VAL A 1 947 ? 35.852 19.229 -18.743 1.00 62.06 947 VAL A C 1
ATOM 7528 O O . VAL A 1 947 ? 36.434 19.612 -17.728 1.00 62.06 947 VAL A O 1
ATOM 7531 N N . LEU A 1 948 ? 35.301 18.021 -18.860 1.00 64.62 948 LEU A N 1
ATOM 7532 C CA . LEU A 1 948 ? 35.522 16.908 -17.938 1.00 64.62 948 LEU A CA 1
ATOM 7533 C C . LEU A 1 948 ? 36.783 16.166 -18.395 1.00 64.62 948 LEU A C 1
ATOM 7535 O O . LEU A 1 948 ? 36.693 15.236 -19.188 1.00 64.62 948 LEU A O 1
ATOM 7539 N N . GLU A 1 949 ? 37.963 16.620 -17.979 1.00 65.25 949 GLU A N 1
ATOM 7540 C CA . GLU A 1 949 ? 39.235 15.950 -18.306 1.00 65.25 949 GLU A CA 1
ATOM 7541 C C . GLU A 1 949 ? 39.614 14.912 -17.230 1.00 65.25 949 GLU A C 1
ATOM 7543 O O . GLU A 1 949 ? 39.431 15.177 -16.042 1.00 65.25 949 GLU A O 1
ATOM 7548 N N . ASP A 1 950 ? 40.107 13.745 -17.681 1.00 62.22 950 ASP A N 1
ATOM 7549 C CA . ASP A 1 950 ? 40.771 12.582 -17.034 1.00 62.22 950 ASP A CA 1
ATOM 7550 C C . ASP A 1 950 ? 40.276 12.014 -15.680 1.00 62.22 950 ASP A C 1
ATOM 7552 O O . ASP A 1 950 ? 40.680 10.914 -15.298 1.00 62.22 950 ASP A O 1
ATOM 7556 N N . VAL A 1 951 ? 39.388 12.694 -14.952 1.00 72.00 951 VAL A N 1
ATOM 7557 C CA . VAL A 1 951 ? 38.873 12.283 -13.628 1.00 72.00 951 VAL A CA 1
ATOM 7558 C C . VAL A 1 951 ? 37.527 11.562 -13.735 1.00 72.00 951 VAL A C 1
ATOM 7560 O O . VAL A 1 951 ? 37.190 10.750 -12.878 1.00 72.00 951 VAL A O 1
ATOM 7563 N N . PHE A 1 952 ? 36.755 11.834 -14.787 1.00 80.25 952 PHE A N 1
ATOM 7564 C CA . PHE A 1 952 ? 35.385 11.358 -14.955 1.00 80.25 952 PHE A CA 1
ATOM 7565 C C . PHE A 1 952 ? 35.252 10.497 -16.211 1.00 80.25 952 PHE A C 1
ATOM 7567 O O . PHE A 1 952 ? 35.406 10.982 -17.329 1.00 80.25 952 PHE A O 1
ATOM 7574 N N . GLN A 1 953 ? 34.911 9.223 -16.031 1.00 86.81 953 GLN A N 1
ATOM 7575 C CA . GLN A 1 953 ? 34.603 8.312 -17.127 1.00 86.81 953 GLN A CA 1
ATOM 7576 C C . GLN A 1 953 ? 33.090 8.307 -17.385 1.00 86.81 953 GLN A C 1
ATOM 7578 O O . GLN A 1 953 ? 32.334 7.970 -16.470 1.00 86.81 953 GLN A O 1
ATOM 7583 N N . PRO A 1 954 ? 32.612 8.639 -18.600 1.00 88.62 954 PRO A N 1
ATOM 7584 C CA . PRO A 1 954 ? 31.195 8.528 -18.922 1.00 88.62 954 PRO A CA 1
ATOM 7585 C C . PRO A 1 954 ? 30.767 7.059 -18.888 1.00 88.62 954 PRO A C 1
ATOM 7587 O O . PRO A 1 954 ? 31.396 6.202 -19.509 1.00 88.62 954 PRO A O 1
ATOM 7590 N N . ILE A 1 955 ? 29.689 6.773 -18.160 1.00 91.88 955 ILE A N 1
ATOM 7591 C CA . ILE A 1 955 ? 29.109 5.428 -18.044 1.00 91.88 955 ILE A CA 1
ATOM 7592 C C . ILE A 1 955 ? 27.656 5.363 -18.520 1.00 91.88 955 ILE A C 1
ATOM 7594 O O . ILE A 1 955 ? 27.132 4.267 -18.683 1.00 91.88 955 ILE A O 1
ATOM 7598 N N . TYR A 1 956 ? 26.997 6.504 -18.729 1.00 91.56 956 TYR A N 1
ATOM 7599 C CA . TYR A 1 956 ? 25.629 6.594 -19.242 1.00 91.56 956 TYR A CA 1
ATOM 7600 C C . TYR A 1 956 ? 25.454 7.882 -20.042 1.00 91.56 956 TYR A C 1
ATOM 7602 O O . TYR A 1 956 ? 25.889 8.940 -19.585 1.00 91.56 956 TYR A O 1
ATOM 7610 N N . ASP A 1 957 ? 24.780 7.796 -21.187 1.00 89.50 957 ASP A N 1
ATOM 7611 C CA . ASP A 1 957 ? 24.384 8.943 -22.005 1.00 89.50 957 ASP A CA 1
ATOM 7612 C C . ASP A 1 957 ? 23.080 8.621 -22.756 1.00 89.50 957 ASP A C 1
ATOM 7614 O O . ASP A 1 957 ? 23.009 7.631 -23.483 1.00 89.50 957 ASP A O 1
ATOM 7618 N N . ASP A 1 958 ? 22.047 9.443 -22.558 1.00 81.88 958 ASP A N 1
ATOM 7619 C CA . ASP A 1 958 ? 20.755 9.376 -23.269 1.00 81.88 958 ASP A CA 1
ATOM 7620 C C . ASP A 1 958 ? 20.362 10.770 -23.807 1.00 81.88 958 ASP A C 1
ATOM 7622 O O . ASP A 1 958 ? 19.203 11.178 -23.721 1.00 81.88 958 ASP A O 1
ATOM 7626 N N . GLN A 1 959 ? 21.348 11.552 -24.285 1.00 77.31 959 GLN A N 1
ATOM 7627 C CA . GLN A 1 959 ? 21.261 12.939 -24.799 1.00 77.31 959 GLN A CA 1
ATOM 7628 C C . GLN A 1 959 ? 20.885 14.011 -23.755 1.00 77.31 959 GLN A C 1
ATOM 7630 O O . GLN A 1 959 ? 21.511 15.073 -23.669 1.00 77.31 959 GLN A O 1
ATOM 7635 N N . ASN A 1 960 ? 19.869 13.746 -22.934 1.00 84.69 960 ASN A N 1
ATOM 7636 C CA . ASN A 1 960 ? 19.379 14.664 -21.906 1.00 84.69 960 ASN A CA 1
ATOM 7637 C C . ASN A 1 960 ? 20.200 14.574 -20.614 1.00 84.69 960 ASN A C 1
ATOM 7639 O O . ASN A 1 960 ? 20.534 15.610 -20.031 1.00 84.69 960 ASN A O 1
ATOM 7643 N N . TYR A 1 961 ? 20.558 13.351 -20.215 1.00 92.00 961 TYR A N 1
ATOM 7644 C CA . TYR A 1 961 ? 21.282 13.046 -18.982 1.00 92.00 961 TYR A CA 1
ATOM 7645 C C . TYR A 1 961 ? 22.552 12.257 -19.280 1.00 92.00 961 TYR A C 1
ATOM 7647 O O . TYR A 1 961 ? 22.515 11.278 -20.026 1.00 92.00 961 TYR A O 1
ATOM 7655 N N . GLN A 1 962 ? 23.646 12.662 -18.641 1.00 92.38 962 GLN A N 1
ATOM 7656 C CA . GLN A 1 962 ? 24.925 11.962 -18.665 1.00 92.38 962 GLN A CA 1
ATOM 7657 C C . GLN A 1 962 ? 25.342 11.618 -17.236 1.00 92.38 962 GLN A C 1
ATOM 7659 O O . GLN A 1 962 ? 25.176 12.437 -16.330 1.00 92.38 962 GLN A O 1
ATOM 7664 N N . VAL A 1 963 ? 25.882 10.417 -17.033 1.00 93.88 963 VAL A N 1
ATOM 7665 C CA . VAL A 1 963 ? 26.446 9.992 -15.744 1.00 93.88 963 VAL A CA 1
ATOM 7666 C C . VAL A 1 963 ? 27.910 9.658 -15.933 1.00 93.88 963 VAL A C 1
ATOM 7668 O O . VAL A 1 963 ? 28.278 8.908 -16.842 1.00 93.88 963 VAL A O 1
ATOM 7671 N N . PHE A 1 964 ? 28.729 10.176 -15.030 1.00 92.25 964 PHE A N 1
ATOM 7672 C CA . PHE A 1 964 ? 30.159 9.947 -15.000 1.00 92.25 964 PHE A CA 1
ATOM 7673 C C . PHE A 1 964 ? 30.552 9.256 -13.703 1.00 92.25 964 PHE A C 1
ATOM 7675 O O . PHE A 1 964 ? 30.066 9.627 -12.637 1.00 92.25 964 PHE A O 1
ATOM 7682 N N . LYS A 1 965 ? 31.450 8.277 -13.794 1.00 92.19 965 LYS A N 1
ATOM 7683 C CA . LYS A 1 965 ? 32.100 7.637 -12.648 1.00 92.19 965 LYS A CA 1
ATOM 7684 C C . LYS A 1 965 ? 33.469 8.269 -12.416 1.00 92.19 965 LYS A C 1
ATOM 7686 O O . LYS A 1 965 ? 34.192 8.514 -13.382 1.00 92.19 965 LYS A O 1
ATOM 7691 N N . VAL A 1 966 ? 33.833 8.515 -11.163 1.00 88.44 966 VAL A N 1
ATOM 7692 C CA . VAL A 1 966 ? 35.175 8.992 -10.804 1.00 88.44 966 VAL A CA 1
ATOM 7693 C C . VAL A 1 966 ? 36.194 7.866 -11.014 1.00 88.44 966 VAL A C 1
ATOM 7695 O O . VAL A 1 966 ? 36.008 6.743 -10.543 1.00 88.44 966 VAL A O 1
ATOM 7698 N N . VAL A 1 967 ? 37.266 8.142 -11.760 1.00 82.06 967 VAL A N 1
ATOM 7699 C CA . VAL A 1 967 ? 38.316 7.168 -12.089 1.00 82.06 967 VAL A CA 1
ATOM 7700 C C . VAL A 1 967 ? 39.308 7.070 -10.928 1.00 82.06 967 VAL A C 1
ATOM 7702 O O . VAL A 1 967 ? 39.868 8.066 -10.475 1.00 82.06 967 VAL A O 1
ATOM 7705 N N . SER A 1 968 ? 39.560 5.846 -10.465 1.00 54.88 968 SER A N 1
ATOM 7706 C CA . SER A 1 968 ? 40.278 5.498 -9.227 1.00 54.88 968 SER A CA 1
ATOM 7707 C C . SER A 1 968 ? 41.784 5.830 -9.182 1.00 54.88 968 SER A C 1
ATOM 7709 O O . SER A 1 968 ? 42.479 5.343 -8.297 1.00 54.88 968 SER A O 1
ATOM 7711 N N . GLY A 1 969 ? 42.309 6.642 -10.105 1.00 51.97 969 GLY A N 1
ATOM 7712 C CA . GLY A 1 969 ? 43.727 7.038 -10.170 1.00 51.97 969 GLY A CA 1
ATOM 7713 C C . GLY A 1 969 ? 44.093 8.321 -9.410 1.00 51.97 969 GLY A C 1
ATOM 7714 O O . GLY A 1 969 ? 45.243 8.736 -9.460 1.00 51.97 969 GLY A O 1
ATOM 7715 N N . TRP A 1 970 ? 43.130 8.959 -8.736 1.00 49.53 970 TRP A N 1
ATOM 7716 C CA . TRP A 1 970 ? 43.300 10.242 -8.028 1.00 49.53 970 TRP A CA 1
ATOM 7717 C C . TRP A 1 970 ? 43.165 10.141 -6.496 1.00 49.53 970 TRP A C 1
ATOM 7719 O O . TRP A 1 970 ? 43.178 11.160 -5.811 1.00 49.53 970 TRP A O 1
ATOM 7729 N N . ASN A 1 971 ? 43.029 8.921 -5.961 1.00 41.19 971 ASN A N 1
ATOM 7730 C CA . ASN A 1 971 ? 42.930 8.644 -4.521 1.00 41.19 971 ASN A CA 1
ATOM 7731 C C . ASN A 1 971 ? 44.293 8.343 -3.852 1.00 41.19 971 ASN A C 1
ATOM 7733 O O . ASN A 1 971 ? 44.300 7.975 -2.676 1.00 41.19 971 ASN A O 1
ATOM 7737 N N . GLU A 1 972 ? 45.414 8.466 -4.577 1.00 32.00 972 GLU A N 1
ATOM 7738 C CA . GLU A 1 972 ? 46.780 8.359 -4.023 1.00 32.00 972 GLU A CA 1
ATOM 7739 C C . GLU A 1 972 ? 47.362 9.712 -3.600 1.00 32.00 972 GLU A C 1
ATOM 7741 O O . GLU A 1 972 ? 47.286 10.676 -4.399 1.00 32.00 972 GLU A O 1
#

Radius of gyration: 35.72 Å; chains: 1; bounding box: 81×98×99 Å

Foldseek 3Di:
DVQLQPQQAAPVLVCLCLAQDPDPDPLSGQHLFLLLSLQLVLLVVQPVPDPLNVVLVVLLVVLNLQSNRPVRPCNVVVCVDPPSVPHRHSSNSSVSNSVSSNSSNVVSVVCLLVDDLVSCPVVLVSLVVVLVVSLVVLVVVCVVPVVCNVSSVLSNVLSVVSSVLSVCVSVVVDDPVVSVVVVVVSRCVRVVVSVVVVDDDDDPCVVQPQLLQVLVVVVVVPAQAAAEEQQCSGAPVNCVVSVHHYLWYFAPDDDPLSQVLLCVQFVPPDPDDDRTRVDAPVPRSQPRSPPTAGHLLSRLLLRHFKYWHQYDHDYPQWAWDDADPRGTMTGGPQNQTFKWFDAEFQPSDSDIHHFDDWDDDPFKIKGWDADQGKIWGSDDPDPAKWKDKQQHTWDWDDGPSGTTITGDRHGIIIMMMGGGHPVVVVVVVVVLVVVLVVVLVPDDPLCSLLSVVLSVLLVLLCVLLVLLCVLAGPFWDFQLDLPPSLVVLQLLLLLCVLLVPDQFDDRLFALPDWPGHLALRVSSVLSVVADDDPRLVSSSVSQSVLLSVLQSLLLVLLLLLLVLQFDDPVLSSLLSCCQAQFFFQLVVVVVPPDCPVDDDDQCLQPPCQQGRHVCSNHNSLLSLLNSLLSQLLSLLLVCVPVPDDLVSLLVSLVSNLVSCNSPVVSSVLSLQLLVLLLVLLVPQAPCVVVVCSVVSVVSSVSSNVSNVVSVVSVVVCCVPTPLSVLLQVQQADAFDDPVSVCRTCVVLVVLLVVLVVCCRVVVVSSLSSLVSLLVQLVVQCPPPGRNSSNSNGSNSSSSSSSNSSSVVVDPDVVVVVVSVVNSVNRNVSSVVSSVVSSVSSSDRDPPSMDTPVLLVVLLVCQVVDDQEAEEQDAQCSQSNSSSRHNHHYCHHRRSNNRPRVVSNVLSLCLQAPNDDPVRNLVVCVVSVHFKYKDAPVSVVRHDPPDDPPPQWDWDDDPPGMTMTGGDPPSPD

Sequence (972 aa):
AKDSLYLSLPPVQLTGLVIPGHPSTVEWILYPGAFCFLLAFLSITFFRKNRDLWFWSLVALLCLLWALGENVAWNKTLITLPVLNLLRVPARGVYFLSVAFLMMSVTCLDRLLRSNPEKAVFLRLGSIGVAVLVLLVQGFVAFSNPDKNLFIVYHMVCWAVMTVLILLYSYRKISMISFVITLGIVGILDIGYVDFRLINTRTSQNAFTDGGDFGDALIEKGNDFRSFSASYSISQQTAAFRDLELSDGIDPMQLISYSNFIRESTGSSVDGYSVTLPEFRNGKPELDNFGVKPSALKFSLLNVRYLVSAFPIDEEGWVEEEFQESGFLYRNDLARGWAWIEPSLGSGVKDYDSVSQVVRTNNQIRVLAEGPGFLHISEIDYPGWQATVDGKPARIHKAYGVIRAVEVEEGLHNVTMIFRPVRVFYGVLISLMTVGLGLVMLEKNKHRWLISAVLVIFVVTSIPYLMGYFFQETDWRFTGFLFGVEDGNSYIAKMLSGTFGNWLFRSPFSTLSQSGVLAFFPYILLGKLASPPALHDQLVVLFQIFRFFASGLLIWATYSFVSLFIISPAYKKLATLVILIGGGLGWLGWVFIPDDGSWRLPLEVYSPEAFGFLSIVGLPHLAAARALLLLGFTGFIKQINTGFRFSSMWKSGMFWLAAGFFQPLTLAVGCVVLTVTVLFIYLFSDIHRENQGLPLIKRALFMGAAASPWIVYNLLFFSSDAYLVEWYKQNIISSPPLYDYLWSFGVYLMAAIPAILKIFKEKVQNAMILPAWVMCASILAYVPYNLQRRFIEGVWVAIVVLIFLSLEMIKDRRWHIGYSSLITTTCIAPLLVLMTLSQGVMRIDLPVYRPSSEVKMFEYLAKVAEPGDTVLCSYETGNALPAWAPVFVLAGHGPESANLEAVIIDIEKFYSRESTMEWRNGFILRNSVDFMILGPEEKKSVPSSFVLEDVFQPIYDDQNYQVFKVVSGWNE